Protein AF-A0A848DH09-F1 (afdb_monomer)

Foldseek 3Di:
DDDDDDDDDDDDDDDDDDDDDDDDDDDDDDDDDDDDDDDDDDDDPDDPPPPDDDDPPDDDPDPPDDDDDPFAWFKFFQEFEAWAWPLDLVVLVQQAQWKWKDKDFGLAKFQKKKWKFDQQAFPAWQKWAWKWKAFPDPDQAGDPPRIDTWAAVNHRIDTAGHNAMGITDIGRHTRHGGGMMIMMIHRNGRTSIKGKQQLQLEWIFIFDRHDCNPPHGRPRGPGIGSMDIRTGTMMHTHRTAAAAEEEAEAVLLSAPLEHRPPQLRLLSLLSVVQPDPFAQLHHRRYGHYWYLAALQDACSNGTHGHCVVCCCPRALLGTRYAEYEYAYHLNVQLVVHALVRVLVSLLVSLVLCVLSVHAYEYEQHAAFCADSCNDPSNLVRSVSNNVCCVPPVVVRGLYYFHLRVLFADPVGSNFGDPQQDSPHRHYGHSVSSNSSSVRDDSVSDRGGPSRNDDDDDDDDDPDDDDDDDDDDDDDDDDDDDDDDDDDDDDDDDDDDDDPDPPPVVVVVLVVVLVLLLLLCAVVQDLVVSCVVVVHDSVVSVVSQVVVCVVVVHHQWDDDPVGIHGDPVVVVCNVVVVVVVVVVVVVVLVVCVVVPPDHGHAAEEEEAPQDAPVLVVLLVCLLCVSVVSHHYHYDYDHQAPVVVVQVPVSGFKYKHKFLDDPVVDDDPQKDWFDFLDWFFKWKKAFCPAPCLPPQAAELQCQLVFEEEQADHPDPVRSCSQNNQAAPVGRGHNYDHPDPHRDLLSVLVCRHPVRHIYMDGPDGYPSSDDPRMGIHGYDRGGTIIITMMGGPVSDDPSSHVSRVSSNVSSVVVD

Radius of gyration: 33.93 Å; Cα contacts (8 Å, |Δi|>4): 1586; chains: 1; bounding box: 92×122×85 Å

Structure (mmCIF, N/CA/C/O backbone):
data_AF-A0A848DH09-F1
#
_entry.id   AF-A0A848DH09-F1
#
loop_
_atom_site.group_PDB
_atom_site.id
_atom_site.type_symbol
_atom_site.label_atom_id
_atom_site.label_alt_id
_atom_site.label_comp_id
_atom_site.label_asym_id
_atom_site.label_entity_id
_atom_site.label_seq_id
_atom_site.pdbx_PDB_ins_code
_atom_site.Cartn_x
_atom_site.Cartn_y
_atom_site.Cartn_z
_atom_site.occupancy
_atom_site.B_iso_or_equiv
_atom_site.auth_seq_id
_atom_site.auth_comp_id
_atom_site.auth_asym_id
_atom_site.auth_atom_id
_atom_site.pdbx_PDB_model_num
ATOM 1 N N . MET A 1 1 ? -2.928 66.149 -17.967 1.00 38.91 1 MET A N 1
ATOM 2 C CA . MET A 1 1 ? -2.494 64.750 -17.749 1.00 38.91 1 MET A CA 1
ATOM 3 C C . MET A 1 1 ? -2.708 64.020 -19.064 1.00 38.91 1 MET A C 1
ATOM 5 O O . MET A 1 1 ? -3.820 64.077 -19.572 1.00 38.91 1 MET A O 1
ATOM 9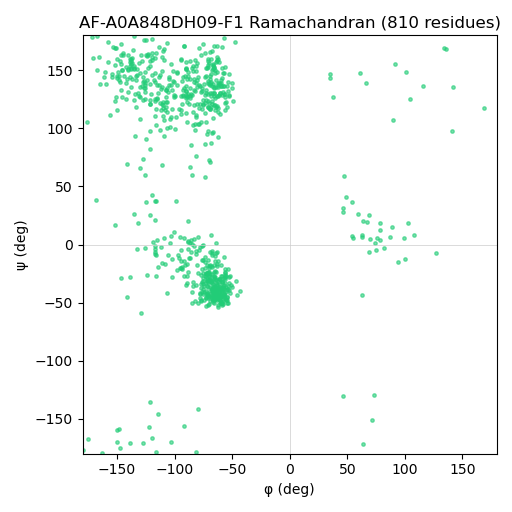 N N . GLY A 1 2 ? -1.644 63.510 -19.686 1.00 32.41 2 GLY A N 1
ATOM 10 C CA . GLY A 1 2 ? -1.677 63.006 -21.067 1.00 32.41 2 GLY A CA 1
ATOM 11 C C . GLY A 1 2 ? -1.630 61.476 -21.160 1.00 32.41 2 GLY A C 1
ATOM 12 O O . GLY A 1 2 ? -1.434 60.811 -20.150 1.00 32.41 2 GLY A O 1
ATOM 13 N N . LEU A 1 3 ? -1.779 60.885 -22.346 1.00 25.72 3 LEU A N 1
ATOM 14 C CA . LEU A 1 3 ? -2.231 61.477 -23.613 1.00 25.72 3 LEU A CA 1
ATOM 15 C C . LEU A 1 3 ? -2.837 60.362 -24.482 1.00 25.72 3 LEU A C 1
ATOM 17 O O . LEU A 1 3 ? -2.333 59.243 -24.477 1.00 25.72 3 LEU A O 1
ATOM 21 N N . ALA A 1 4 ? -3.885 60.659 -25.248 1.00 29.23 4 ALA A N 1
ATOM 22 C CA . ALA A 1 4 ? -4.410 59.738 -26.252 1.00 29.23 4 ALA A CA 1
ATOM 23 C C . ALA A 1 4 ? -3.875 60.100 -27.643 1.00 29.23 4 ALA A C 1
ATOM 25 O O . ALA A 1 4 ? -3.936 61.270 -28.013 1.00 29.23 4 ALA A O 1
ATOM 26 N N . MET A 1 5 ? -3.466 59.110 -28.447 1.00 26.88 5 MET A N 1
ATOM 27 C CA . MET A 1 5 ? -3.535 59.220 -29.910 1.00 26.88 5 MET A CA 1
ATOM 28 C C . MET A 1 5 ? -3.501 57.861 -30.631 1.00 26.88 5 MET A C 1
ATOM 30 O O . MET A 1 5 ? -2.732 56.967 -30.294 1.00 26.88 5 MET A O 1
ATOM 34 N N . ARG A 1 6 ? -4.353 57.739 -31.655 1.00 29.33 6 ARG A N 1
ATOM 35 C CA . ARG A 1 6 ? -4.202 56.834 -32.815 1.00 29.33 6 ARG A CA 1
ATOM 36 C C . ARG A 1 6 ? -3.474 57.609 -33.929 1.00 29.33 6 ARG A C 1
ATOM 38 O O . ARG A 1 6 ? -3.464 58.831 -33.817 1.00 29.33 6 ARG A O 1
ATOM 45 N N . VAL A 1 7 ? -3.051 56.948 -35.028 1.00 26.30 7 VAL A N 1
ATOM 46 C CA . VAL A 1 7 ? -3.327 57.337 -36.452 1.00 26.30 7 VAL A CA 1
ATOM 47 C C . VAL A 1 7 ? -2.479 56.539 -37.484 1.00 26.30 7 VAL A C 1
ATOM 49 O O . VAL A 1 7 ? -1.270 56.691 -37.486 1.00 26.30 7 VAL A O 1
ATOM 52 N N . ILE A 1 8 ? -3.162 55.754 -38.355 1.00 26.34 8 ILE A N 1
ATOM 53 C CA . ILE A 1 8 ? -3.016 55.605 -39.848 1.00 26.34 8 ILE A CA 1
ATOM 54 C C . ILE A 1 8 ? -1.651 55.090 -40.420 1.00 26.34 8 ILE A C 1
ATOM 56 O O . ILE A 1 8 ? -0.614 55.332 -39.829 1.00 26.34 8 ILE A O 1
ATOM 60 N N . ALA A 1 9 ? -1.524 54.340 -41.538 1.00 27.56 9 ALA A N 1
ATOM 61 C CA . ALA A 1 9 ? -2.394 53.999 -42.695 1.00 27.56 9 ALA A CA 1
ATOM 62 C C . ALA A 1 9 ? -2.344 52.478 -43.047 1.00 27.56 9 ALA A C 1
ATOM 64 O O . ALA A 1 9 ? -1.414 51.803 -42.627 1.00 27.56 9 ALA A O 1
ATOM 65 N N . ALA A 1 10 ? -3.386 51.844 -43.620 1.00 26.89 10 ALA A N 1
ATOM 66 C CA . ALA A 1 10 ? -3.762 51.727 -45.056 1.00 26.89 10 ALA A CA 1
ATOM 67 C C . ALA A 1 10 ? -2.767 50.913 -45.922 1.00 26.89 10 ALA A C 1
ATOM 69 O O . ALA A 1 10 ? -1.564 51.088 -45.784 1.00 26.89 10 ALA A O 1
ATOM 70 N N . LEU A 1 11 ? -3.170 50.042 -46.861 1.00 29.02 11 LEU A N 1
ATOM 71 C CA . LEU A 1 11 ? -4.483 49.725 -47.487 1.00 29.02 11 LEU A CA 1
ATOM 72 C C . LEU A 1 11 ? -5.085 48.406 -46.897 1.00 29.02 11 LEU A C 1
ATOM 74 O O . LEU A 1 11 ? -4.596 47.967 -45.864 1.00 29.02 11 LEU A O 1
ATOM 78 N N . GLY A 1 12 ? -6.153 47.723 -47.357 1.00 25.80 12 GLY A N 1
ATOM 79 C CA . GLY A 1 12 ? -7.095 47.828 -48.500 1.00 25.80 12 GLY A CA 1
ATOM 80 C C . GLY A 1 12 ? -6.981 46.607 -49.450 1.00 25.80 12 GLY A C 1
ATOM 81 O O . GLY A 1 12 ? -5.864 46.206 -49.742 1.00 25.80 12 GLY A O 1
ATOM 82 N N . ALA A 1 13 ? -8.040 45.956 -49.969 1.00 28.64 13 ALA A N 1
ATOM 83 C CA . ALA A 1 13 ? -9.496 46.214 -49.932 1.00 28.64 13 ALA A CA 1
ATOM 84 C C . ALA A 1 13 ? -10.342 44.893 -49.995 1.00 28.64 13 ALA A C 1
ATOM 86 O O . ALA A 1 13 ? -9.834 43.833 -49.650 1.00 28.64 13 ALA A O 1
ATOM 87 N N . GLY A 1 14 ? -11.636 44.955 -50.375 1.00 26.03 14 GLY A N 1
ATOM 88 C CA . GLY A 1 14 ? -12.598 43.816 -50.445 1.00 26.03 14 GLY A CA 1
ATOM 89 C C . GLY A 1 14 ? -13.073 43.475 -51.879 1.00 26.03 14 GLY A C 1
ATOM 90 O O . GLY A 1 14 ? -12.283 43.706 -52.794 1.00 26.03 14 GLY A O 1
ATOM 91 N N . PRO A 1 15 ? -14.331 43.016 -52.145 1.00 47.75 15 PRO A N 1
ATOM 92 C CA . PRO A 1 15 ? -15.554 42.944 -51.301 1.00 47.75 15 PRO A CA 1
ATOM 93 C C . PRO A 1 15 ? -16.188 41.502 -51.262 1.00 47.75 15 PRO A C 1
ATOM 95 O O . PRO A 1 15 ? -15.531 40.571 -51.704 1.00 47.75 15 PRO A O 1
ATOM 98 N N . ARG A 1 16 ? -17.390 41.150 -50.738 1.00 30.77 16 ARG A N 1
ATOM 99 C CA . ARG A 1 16 ? -18.757 41.751 -50.737 1.00 30.77 16 ARG A CA 1
ATOM 100 C C . ARG A 1 16 ? -19.694 41.188 -49.624 1.00 30.77 16 ARG A C 1
ATOM 102 O O . ARG A 1 16 ? -19.653 39.992 -49.395 1.00 30.77 16 ARG A O 1
ATOM 109 N N . TRP A 1 17 ? -20.561 42.061 -49.064 1.00 29.00 17 TRP A N 1
ATOM 110 C CA . TRP A 1 17 ? -22.010 41.945 -48.677 1.00 29.00 17 TRP A CA 1
ATOM 111 C C . TRP A 1 17 ? -22.622 40.607 -48.131 1.00 29.00 17 TRP A C 1
ATOM 113 O O . TRP A 1 17 ? -22.271 39.545 -48.613 1.00 29.00 17 TRP A O 1
ATOM 123 N N . VAL A 1 18 ? -23.619 40.542 -47.213 1.00 28.72 18 VAL A N 1
ATOM 124 C CA . VAL A 1 18 ? -24.604 41.527 -46.672 1.00 28.72 18 VAL A CA 1
ATOM 125 C C . VAL A 1 18 ? -25.097 41.185 -45.220 1.00 28.72 18 VAL A C 1
ATOM 127 O O . VAL A 1 18 ? -24.822 40.111 -44.701 1.00 28.72 18 VAL A O 1
ATOM 130 N N . ALA A 1 19 ? -25.825 42.128 -44.594 1.00 30.86 19 ALA A N 1
ATOM 131 C CA . ALA A 1 19 ? -26.581 42.157 -43.306 1.00 30.86 19 ALA A CA 1
ATOM 132 C C . ALA A 1 19 ? -27.547 40.971 -42.961 1.00 30.86 19 ALA A C 1
ATOM 134 O O . ALA A 1 19 ? -27.844 40.176 -43.842 1.00 30.86 19 ALA A O 1
ATOM 135 N N . ALA A 1 20 ? -28.201 40.824 -41.778 1.00 29.78 20 ALA A N 1
ATOM 136 C CA . ALA A 1 20 ? -28.058 41.318 -40.375 1.00 29.78 20 ALA A CA 1
ATOM 137 C C . ALA A 1 20 ? -29.069 40.587 -39.416 1.00 29.78 20 ALA A C 1
ATOM 139 O O . ALA A 1 20 ? -29.860 39.763 -39.866 1.00 29.78 20 ALA A O 1
ATOM 140 N N . ARG A 1 21 ? -29.070 40.879 -38.094 1.00 39.06 21 ARG A N 1
ATOM 141 C CA . ARG A 1 21 ? -30.009 40.327 -37.065 1.00 39.06 21 ARG A CA 1
ATOM 142 C C . ARG A 1 21 ? -31.325 41.126 -36.933 1.00 39.06 21 ARG A C 1
ATOM 144 O O . ARG A 1 21 ? -31.299 42.329 -37.180 1.00 39.06 21 ARG A O 1
ATOM 151 N N . PRO A 1 22 ? -32.418 40.519 -36.406 1.00 39.38 22 PRO A N 1
ATOM 152 C CA . PRO A 1 22 ? -33.028 41.055 -35.165 1.00 39.38 22 PRO A CA 1
ATOM 153 C C . PRO A 1 22 ? -33.686 40.016 -34.197 1.00 39.38 22 PRO A C 1
ATOM 155 O O . PRO A 1 22 ? -33.615 38.805 -34.386 1.00 39.38 22 PRO A O 1
ATOM 158 N N . ARG A 1 23 ? -34.321 40.532 -33.126 1.00 33.44 23 ARG A N 1
ATOM 159 C CA . ARG A 1 23 ? -35.217 39.935 -32.089 1.00 33.44 23 ARG A CA 1
ATOM 160 C C . ARG A 1 23 ? -36.254 41.044 -31.710 1.00 33.44 23 ARG A C 1
ATOM 162 O O . ARG A 1 23 ? -35.926 42.197 -31.990 1.00 33.44 23 ARG A O 1
ATOM 169 N N . PRO A 1 24 ? -37.327 40.843 -30.897 1.00 57.50 24 PRO A N 1
ATOM 170 C CA . PRO A 1 24 ? -38.303 39.732 -30.751 1.00 57.50 24 PRO A CA 1
ATOM 171 C C . PRO A 1 24 ? -39.800 40.202 -30.544 1.00 57.50 24 PRO A C 1
ATOM 173 O O . PRO A 1 24 ? -40.059 41.399 -30.510 1.00 57.50 24 PRO A O 1
ATOM 176 N N . ARG A 1 25 ? -40.725 39.260 -30.216 1.00 30.48 25 ARG A N 1
ATOM 177 C CA . ARG A 1 25 ? -42.039 39.383 -29.476 1.00 30.48 25 ARG A CA 1
ATOM 178 C C . ARG A 1 25 ? -43.396 39.631 -30.207 1.00 30.48 25 ARG A C 1
ATOM 180 O O . ARG A 1 25 ? -43.458 40.286 -31.235 1.00 30.48 25 ARG A O 1
ATOM 187 N N . TRP A 1 26 ? -44.457 39.192 -29.490 1.00 23.45 26 TRP A N 1
ATOM 188 C CA . TRP A 1 26 ? -45.932 39.403 -29.574 1.00 23.45 26 TRP A CA 1
ATOM 189 C C . TRP A 1 26 ? -46.844 38.316 -30.218 1.00 23.45 26 TRP A C 1
ATOM 191 O O . TRP A 1 26 ? -46.393 37.496 -31.008 1.00 23.45 26 TRP A O 1
ATOM 201 N N . VAL A 1 27 ? -48.083 38.243 -29.687 1.00 29.27 27 VAL A N 1
ATOM 202 C CA . VAL A 1 27 ? -49.041 37.105 -29.459 1.00 29.27 27 VAL A CA 1
ATOM 203 C C . VAL A 1 27 ? -50.401 37.747 -29.021 1.00 29.27 27 VAL A C 1
ATOM 205 O O . VAL A 1 27 ? -50.285 38.886 -28.553 1.00 29.27 27 VAL A O 1
ATOM 208 N N . PRO A 1 28 ? -51.651 37.175 -29.057 1.00 49.28 28 PRO A N 1
ATOM 209 C CA . PRO A 1 28 ? -52.207 35.810 -29.312 1.00 49.28 28 PRO A CA 1
ATOM 210 C C . PRO A 1 28 ? -53.218 35.839 -30.520 1.00 49.28 28 PRO A C 1
ATOM 212 O O . PRO A 1 28 ? -52.863 36.550 -31.459 1.00 49.28 28 PRO A O 1
ATOM 215 N N . PRO A 1 29 ? -54.453 35.236 -30.586 1.00 46.88 29 PRO A N 1
ATOM 216 C CA . PRO A 1 29 ? -55.142 34.102 -29.896 1.00 46.88 29 PRO A CA 1
ATOM 217 C C . PRO A 1 29 ? -55.943 33.104 -30.807 1.00 46.88 29 PRO A C 1
ATOM 219 O O . PRO A 1 29 ? -56.099 33.341 -31.998 1.00 46.88 29 PRO A O 1
ATOM 222 N N . GLY A 1 30 ? -56.575 32.061 -30.216 1.00 26.69 30 GLY A N 1
ATOM 223 C CA . GLY A 1 30 ? -57.844 31.470 -30.727 1.00 26.69 30 GLY A CA 1
ATOM 224 C C . GLY A 1 30 ? -58.049 29.931 -30.684 1.00 26.69 30 GLY A C 1
ATOM 225 O O . GLY A 1 30 ? -57.622 29.263 -31.609 1.00 26.69 30 GLY A O 1
ATOM 226 N N . LEU A 1 31 ? -58.754 29.422 -29.648 1.00 30.00 31 LEU A N 1
ATOM 227 C CA . LEU A 1 31 ? -59.809 28.354 -29.598 1.00 30.00 31 LEU A CA 1
ATOM 228 C C . LEU A 1 31 ? -59.767 27.095 -30.539 1.00 30.00 31 LEU A C 1
ATOM 230 O O . LEU A 1 31 ? -59.501 27.222 -31.722 1.00 30.00 31 LEU A O 1
ATOM 234 N N . ALA A 1 32 ? -60.145 25.856 -30.144 1.00 27.98 32 ALA A N 1
ATOM 235 C CA . ALA A 1 32 ? -60.754 25.335 -28.899 1.00 27.98 32 ALA A CA 1
ATOM 236 C C . ALA A 1 32 ? -60.542 23.804 -28.652 1.00 27.98 32 ALA A C 1
ATOM 238 O O . ALA A 1 32 ? -60.395 23.034 -29.592 1.00 27.98 32 ALA A O 1
ATOM 239 N N . THR A 1 33 ? -60.634 23.396 -27.372 1.00 29.59 33 THR A N 1
ATOM 240 C CA . THR A 1 33 ? -61.155 22.119 -26.787 1.00 29.59 33 THR A CA 1
ATOM 241 C C . THR A 1 33 ? -60.939 20.733 -27.443 1.00 29.59 33 THR A C 1
ATOM 243 O O . THR A 1 33 ? -61.464 20.457 -28.516 1.00 29.59 33 THR A O 1
ATOM 246 N N . GLY A 1 34 ? -60.397 19.778 -26.663 1.00 25.73 34 GLY A N 1
ATOM 247 C CA . GLY A 1 34 ? -60.499 18.323 -26.905 1.00 25.73 34 GLY A CA 1
ATOM 248 C C . GLY A 1 34 ? -59.863 17.473 -25.785 1.00 25.73 34 GLY A C 1
ATOM 249 O O . GLY A 1 34 ? -58.644 17.422 -25.673 1.00 25.73 34 GLY A O 1
ATOM 250 N N . THR A 1 35 ? -60.671 16.838 -24.927 1.00 26.58 35 THR A N 1
ATOM 251 C CA . THR A 1 35 ? -60.229 16.238 -23.644 1.00 26.58 35 THR A CA 1
ATOM 252 C C . THR A 1 35 ? -59.792 14.769 -23.739 1.00 26.58 35 THR A C 1
ATOM 254 O O . THR A 1 35 ? -60.544 13.948 -24.257 1.00 26.58 35 THR A O 1
ATOM 257 N N . VAL A 1 36 ? -58.680 14.403 -23.083 1.00 25.95 36 VAL A N 1
ATOM 258 C CA . VAL A 1 36 ? -58.414 13.037 -22.572 1.00 25.95 36 VAL A CA 1
ATOM 259 C C . VAL A 1 36 ? -57.789 13.139 -21.173 1.00 25.95 36 VAL A C 1
ATOM 261 O O . VAL A 1 36 ? -56.905 13.964 -20.954 1.00 25.95 36 VAL A O 1
ATOM 264 N N . LEU A 1 37 ? -58.251 12.321 -20.219 1.00 24.05 37 LEU A N 1
ATOM 265 C CA . LEU A 1 37 ? -57.665 12.213 -18.875 1.00 24.05 37 LEU A CA 1
ATOM 266 C C . LEU A 1 37 ? -56.541 11.168 -18.854 1.00 24.05 37 LEU A C 1
ATOM 268 O O . LEU A 1 37 ? -56.665 10.121 -19.486 1.00 24.05 37 LEU A O 1
ATOM 272 N N . LEU A 1 38 ? -55.534 11.377 -18.003 1.00 26.30 38 LEU A N 1
ATOM 273 C CA . LEU A 1 38 ? -54.753 10.282 -17.422 1.00 26.30 38 LEU A CA 1
ATOM 274 C C . LEU A 1 38 ? -54.562 10.522 -15.921 1.00 26.30 38 LEU A C 1
ATOM 276 O O . LEU A 1 38 ? -54.125 11.589 -15.493 1.00 26.30 38 LEU A O 1
ATOM 280 N N . THR A 1 39 ? -54.968 9.540 -15.121 1.00 25.11 39 THR A N 1
ATOM 281 C CA . THR A 1 39 ? -55.128 9.661 -13.669 1.00 25.11 39 THR A CA 1
ATOM 282 C C . THR A 1 39 ? -53.833 9.330 -12.933 1.00 25.11 39 THR A C 1
ATOM 284 O O . THR A 1 39 ? -53.274 8.251 -13.121 1.00 25.11 39 THR A O 1
ATOM 287 N N . VAL A 1 40 ? -53.395 10.200 -12.020 1.00 25.67 40 VAL A N 1
ATOM 288 C CA . VAL A 1 40 ? -52.367 9.840 -11.030 1.00 25.67 40 VAL A CA 1
ATOM 289 C C . VAL A 1 40 ? -53.031 8.997 -9.941 1.00 25.67 40 VAL A C 1
ATOM 291 O O . VAL A 1 40 ? -53.784 9.518 -9.121 1.00 25.67 40 VAL A O 1
ATOM 294 N N . ALA A 1 41 ? -52.772 7.690 -9.950 1.00 25.42 41 ALA A N 1
ATOM 295 C CA . ALA A 1 41 ? -53.268 6.752 -8.948 1.00 25.42 41 ALA A CA 1
ATOM 296 C C . ALA A 1 41 ? -52.147 6.371 -7.969 1.00 25.42 41 ALA A C 1
ATOM 298 O O . ALA A 1 41 ? -51.294 5.537 -8.272 1.00 25.42 41 ALA A O 1
ATOM 299 N N . SER A 1 42 ? -52.154 6.981 -6.784 1.00 24.59 42 SER A N 1
ATOM 300 C CA . SER A 1 42 ? -51.265 6.603 -5.682 1.00 24.59 42 SER A CA 1
ATOM 301 C C . SER A 1 42 ? -51.624 5.208 -5.164 1.00 24.59 42 SER A C 1
ATOM 303 O O . SER A 1 42 ? -52.749 4.993 -4.715 1.00 24.59 42 SER A O 1
ATOM 305 N N . VAL A 1 43 ? -50.669 4.277 -5.159 1.00 25.47 43 VAL A N 1
ATOM 306 C CA . VAL A 1 43 ? -50.825 2.965 -4.511 1.00 25.47 43 VAL A CA 1
ATOM 307 C C . VAL A 1 43 ? -49.960 2.928 -3.258 1.00 25.47 43 VAL A C 1
ATOM 309 O O . VAL A 1 43 ? -48.735 3.005 -3.337 1.00 25.47 43 VAL A O 1
ATOM 312 N N . LEU A 1 44 ? -50.601 2.804 -2.094 1.00 22.89 44 LEU A N 1
ATOM 313 C CA . LEU A 1 44 ? -49.899 2.534 -0.844 1.00 22.89 44 LEU A CA 1
ATOM 314 C C . LEU A 1 44 ? -49.339 1.107 -0.880 1.00 22.89 44 LEU A C 1
ATOM 316 O O . LEU A 1 44 ? -50.090 0.155 -1.089 1.00 22.89 44 LEU A O 1
ATOM 320 N N . VAL A 1 45 ? -48.056 0.946 -0.560 1.00 25.58 45 VAL A N 1
ATOM 321 C CA . VAL A 1 45 ? -47.567 -0.320 -0.003 1.00 25.58 45 VAL A CA 1
ATOM 322 C C . VAL A 1 45 ? -47.844 -0.270 1.496 1.00 25.58 45 VAL A C 1
ATOM 324 O O . VAL A 1 45 ? -47.306 0.581 2.203 1.00 25.58 45 VAL A O 1
ATOM 327 N N . ALA A 1 46 ? -48.735 -1.135 1.975 1.00 24.12 46 ALA A N 1
ATOM 328 C CA . ALA A 1 46 ? -49.116 -1.160 3.381 1.00 24.12 46 ALA A CA 1
ATOM 329 C C . ALA A 1 46 ? -47.941 -1.618 4.260 1.00 24.12 46 ALA A C 1
ATOM 331 O O . ALA A 1 46 ? -47.342 -2.666 4.014 1.00 24.12 46 ALA A O 1
ATOM 332 N N . VAL A 1 47 ? -47.650 -0.862 5.322 1.00 26.66 47 VAL A N 1
ATOM 333 C CA . VAL A 1 47 ? -46.704 -1.284 6.361 1.00 26.66 47 VAL A CA 1
ATOM 334 C C . VAL A 1 47 ? -47.360 -2.404 7.167 1.00 26.66 47 VAL A C 1
ATOM 336 O O . VAL A 1 47 ? -48.171 -2.159 8.059 1.00 26.66 47 VAL A O 1
ATOM 339 N N . GLY A 1 48 ? -47.023 -3.649 6.832 1.00 25.61 48 GLY A N 1
ATOM 340 C CA . GLY A 1 48 ? -47.409 -4.819 7.611 1.00 25.61 48 GLY A CA 1
ATOM 341 C C . GLY A 1 48 ? -46.692 -4.813 8.958 1.00 25.61 48 GLY A C 1
ATOM 342 O O . GLY A 1 48 ? -45.548 -5.253 9.050 1.00 25.61 48 GLY A O 1
ATOM 343 N N . ALA A 1 49 ? -47.357 -4.309 9.997 1.00 25.44 49 ALA A N 1
ATOM 344 C CA . ALA A 1 49 ? -46.839 -4.298 11.359 1.00 25.44 49 ALA A CA 1
ATOM 345 C C . ALA A 1 49 ? -46.770 -5.728 11.928 1.00 25.44 49 ALA A C 1
ATOM 347 O O . ALA A 1 49 ? -47.700 -6.210 12.573 1.00 25.44 49 ALA A O 1
ATOM 348 N N . VAL A 1 50 ? -45.655 -6.419 11.681 1.00 26.86 50 VAL A N 1
ATOM 349 C CA . VAL A 1 50 ? -45.327 -7.665 12.379 1.00 26.86 50 VAL A CA 1
ATOM 350 C C . VAL A 1 50 ? -44.920 -7.306 13.804 1.00 26.86 50 VAL A C 1
ATOM 352 O O . VAL A 1 50 ? -43.821 -6.804 14.037 1.00 26.86 50 VAL A O 1
ATOM 355 N N . SER A 1 51 ? -45.812 -7.573 14.757 1.00 26.73 51 SER A N 1
ATOM 356 C CA . SER A 1 51 ? -45.578 -7.416 16.197 1.00 26.73 51 SER A CA 1
ATOM 357 C C . SER A 1 51 ? -44.571 -8.450 16.713 1.00 26.73 51 SER A C 1
ATOM 359 O O . SER A 1 51 ? -44.931 -9.401 17.406 1.00 26.73 51 SER A O 1
ATOM 361 N N . GLY A 1 52 ? -43.301 -8.290 16.341 1.00 25.55 52 GLY A N 1
ATOM 362 C CA . GLY A 1 52 ? -42.206 -9.107 16.847 1.00 25.55 52 GLY A CA 1
ATOM 363 C C . GLY A 1 52 ? -41.991 -8.852 18.336 1.00 25.55 52 GLY A C 1
ATOM 364 O O . GLY A 1 52 ? -41.500 -7.792 18.719 1.00 25.55 52 GLY A O 1
ATOM 365 N N . SER A 1 53 ? -42.342 -9.831 19.172 1.00 26.47 53 SER A N 1
ATOM 366 C CA . SER A 1 53 ? -41.960 -9.853 20.588 1.00 26.47 53 SER A CA 1
ATOM 367 C C . SER A 1 53 ? -40.441 -9.682 20.736 1.00 26.47 53 SER A C 1
ATOM 369 O O . SER A 1 53 ? -39.700 -10.178 19.881 1.00 26.47 53 SER A O 1
ATOM 371 N N . PRO A 1 54 ? -39.947 -9.028 21.805 1.00 24.20 54 PRO A N 1
ATOM 372 C CA . PRO A 1 54 ? -38.518 -8.792 21.976 1.00 24.20 54 PRO A CA 1
ATOM 373 C C . PRO A 1 54 ? -37.764 -10.123 22.040 1.00 24.20 54 PRO A C 1
ATOM 375 O O . PRO A 1 54 ? -37.911 -10.892 22.992 1.00 24.20 54 PRO A O 1
ATOM 378 N N . ALA A 1 55 ? -36.949 -10.389 21.018 1.00 25.98 55 ALA A N 1
ATOM 379 C CA . ALA A 1 55 ? -36.039 -11.521 21.021 1.00 25.98 55 ALA A CA 1
ATOM 380 C C . ALA A 1 55 ? -35.050 -11.338 22.179 1.00 25.98 55 ALA A C 1
ATOM 382 O O . ALA A 1 55 ? -34.294 -10.366 22.214 1.00 25.98 55 ALA A O 1
ATOM 383 N N . GLN A 1 56 ? -35.078 -12.260 23.143 1.00 25.42 56 GLN A N 1
ATOM 384 C CA . GLN A 1 56 ? -34.110 -12.275 24.235 1.00 25.42 56 GLN A CA 1
ATOM 385 C C . GLN A 1 56 ? -32.688 -12.359 23.667 1.00 25.42 56 GLN A C 1
ATOM 387 O O . GLN A 1 56 ? -32.467 -12.981 22.625 1.00 25.42 56 GLN A O 1
ATOM 392 N N . ALA A 1 57 ? -31.727 -11.749 24.364 1.00 28.39 57 ALA A N 1
ATOM 393 C CA . ALA A 1 57 ? -30.322 -11.718 23.972 1.00 28.39 57 ALA A CA 1
ATOM 394 C C . ALA A 1 57 ? -29.662 -13.104 24.113 1.00 28.39 57 ALA A C 1
ATOM 396 O O . ALA A 1 57 ? -28.868 -13.354 25.019 1.00 28.39 57 ALA A O 1
ATOM 397 N N . GLY A 1 58 ? -30.009 -14.020 23.208 1.00 24.48 58 GLY A N 1
ATOM 398 C CA . GLY A 1 58 ? -29.346 -15.306 23.063 1.00 24.48 58 GLY A CA 1
ATOM 399 C C . GLY A 1 58 ? -27.894 -15.085 22.660 1.00 24.48 58 GLY A C 1
ATOM 400 O O . GLY A 1 58 ? -27.617 -14.507 21.608 1.00 24.48 58 GLY A O 1
ATOM 401 N N . GLN A 1 59 ? -26.970 -15.548 23.501 1.00 27.22 59 GLN A N 1
ATOM 402 C CA . GLN A 1 59 ? -25.545 -15.562 23.190 1.00 27.22 59 GLN A CA 1
ATOM 403 C C . GLN A 1 59 ? -25.341 -16.310 21.866 1.00 27.22 59 GLN A C 1
ATOM 405 O O . GLN A 1 59 ? -25.671 -17.493 21.758 1.00 27.22 59 GLN A O 1
ATOM 410 N N . ARG A 1 60 ? -24.812 -15.625 20.844 1.00 25.58 60 ARG A N 1
ATOM 411 C CA . ARG A 1 60 ? -24.367 -16.309 19.625 1.00 25.58 60 ARG A CA 1
ATOM 412 C C . ARG A 1 60 ? -23.265 -17.305 20.011 1.00 25.58 60 ARG A C 1
ATOM 414 O O . ARG A 1 60 ? -22.400 -16.933 20.807 1.00 25.58 60 ARG A O 1
ATOM 421 N N . PRO A 1 61 ? -23.259 -18.533 19.459 1.00 25.44 61 PRO A N 1
ATOM 422 C CA . PRO A 1 61 ? -22.136 -19.442 19.637 1.00 25.44 61 PRO A CA 1
ATOM 423 C C . PRO A 1 61 ? -20.835 -18.749 19.231 1.00 25.44 61 PRO A C 1
ATOM 425 O O . PRO A 1 61 ? -20.812 -18.022 18.233 1.00 25.44 61 PRO A O 1
ATOM 428 N N . ALA A 1 62 ? -19.762 -18.978 19.989 1.00 27.80 62 ALA A N 1
ATOM 429 C CA . ALA A 1 62 ? -18.435 -18.537 19.581 1.00 27.80 62 ALA A CA 1
ATOM 430 C C . ALA A 1 62 ? -18.132 -19.089 18.180 1.00 27.80 62 ALA A C 1
ATOM 432 O O . ALA A 1 62 ? -18.433 -20.253 17.896 1.00 27.80 62 ALA A O 1
ATOM 433 N N . ALA A 1 63 ? -17.564 -18.255 17.305 1.00 29.11 63 ALA A N 1
ATOM 434 C CA . ALA A 1 63 ? -17.186 -18.686 15.967 1.00 29.11 63 ALA A CA 1
ATOM 435 C C . ALA A 1 63 ? -16.250 -19.897 16.083 1.00 29.11 63 ALA A C 1
ATOM 437 O O . ALA A 1 63 ? -15.222 -19.828 16.761 1.00 29.11 63 ALA A O 1
ATOM 438 N N . GLN A 1 64 ? -16.627 -21.016 15.460 1.00 26.53 64 GLN A N 1
ATOM 439 C CA . GLN A 1 64 ? -15.775 -22.199 15.441 1.00 26.53 64 GLN A CA 1
ATOM 440 C C . GLN A 1 64 ? -14.486 -21.829 14.709 1.00 26.53 64 GLN A C 1
ATOM 442 O O . GLN A 1 64 ? -14.517 -21.519 13.518 1.00 26.53 64 GLN A O 1
ATOM 447 N N . ARG A 1 65 ? -13.363 -21.829 15.440 1.00 32.62 65 ARG A N 1
ATOM 448 C CA . ARG A 1 65 ? -12.031 -21.687 14.846 1.00 32.62 65 ARG A CA 1
ATOM 449 C C . ARG A 1 65 ? -11.897 -22.756 13.757 1.00 32.62 65 ARG A C 1
ATOM 451 O O . ARG A 1 65 ? -12.229 -23.918 14.000 1.00 32.62 65 ARG A O 1
ATOM 458 N N . GLY A 1 66 ? -11.435 -22.354 12.573 1.00 30.06 66 GLY A N 1
ATOM 459 C CA . GLY A 1 66 ? -11.077 -23.296 11.514 1.00 30.06 66 GLY A CA 1
ATOM 460 C C . GLY A 1 66 ? -9.977 -24.264 11.975 1.00 30.06 66 GLY A C 1
ATOM 461 O O . GLY A 1 66 ? -9.396 -24.064 13.048 1.00 30.06 66 GLY A O 1
ATOM 462 N N . PRO A 1 67 ? -9.674 -25.316 11.191 1.00 36.50 67 PRO A N 1
ATOM 463 C CA . PRO A 1 67 ? -8.539 -26.184 11.488 1.00 36.50 67 PRO A CA 1
ATOM 464 C C . PRO A 1 67 ? -7.278 -25.330 11.661 1.00 36.50 67 PRO A C 1
ATOM 466 O O . PRO A 1 67 ? -7.001 -24.467 10.830 1.00 36.50 67 PRO A O 1
ATOM 469 N N . LEU A 1 68 ? -6.559 -25.540 12.768 1.00 45.28 68 LEU A N 1
ATOM 470 C CA . LEU A 1 68 ? -5.397 -24.727 13.123 1.00 45.28 68 LEU A CA 1
ATOM 471 C C . LEU A 1 68 ? -4.370 -24.754 11.988 1.00 45.28 68 LEU A C 1
ATOM 473 O O . LEU A 1 68 ? -3.882 -25.822 11.613 1.00 45.28 68 LEU A O 1
ATOM 477 N N . GLN A 1 69 ? -4.036 -23.570 11.476 1.00 53.31 69 GLN A N 1
ATOM 478 C CA . GLN A 1 69 ? -2.916 -23.379 10.564 1.00 53.31 69 GLN A CA 1
ATOM 479 C C . GLN A 1 69 ? -1.649 -23.911 11.263 1.00 53.31 69 GLN A C 1
ATOM 481 O O . GLN A 1 69 ? -1.429 -23.592 12.437 1.00 53.31 69 GLN A O 1
ATOM 486 N N . PRO A 1 70 ? -0.847 -24.779 10.619 1.00 60.88 70 PRO A N 1
ATOM 487 C CA . PRO A 1 70 ? 0.324 -25.353 11.266 1.00 60.88 70 PRO A CA 1
ATOM 488 C C . PRO A 1 70 ? 1.311 -24.240 11.629 1.00 60.88 70 PRO A C 1
ATOM 490 O O . PRO A 1 70 ? 1.564 -23.350 10.821 1.00 60.88 70 PRO A O 1
ATOM 493 N N . CYS A 1 71 ? 1.899 -24.310 12.826 1.00 80.06 71 CYS A N 1
ATOM 494 C CA . CYS A 1 71 ? 2.874 -23.334 13.325 1.00 80.06 71 CYS A CA 1
ATOM 495 C C . CYS A 1 71 ? 4.254 -23.478 12.648 1.00 80.06 71 CYS A C 1
ATOM 497 O O . CYS A 1 71 ? 5.260 -23.735 13.309 1.00 80.06 71 CYS A O 1
ATOM 499 N N . ALA A 1 72 ? 4.271 -23.358 11.322 1.00 79.69 72 ALA A N 1
ATOM 500 C CA . ALA A 1 72 ? 5.439 -23.324 10.452 1.00 79.69 72 ALA A CA 1
ATOM 501 C C . ALA A 1 72 ? 5.901 -21.868 10.216 1.00 79.69 72 ALA A C 1
ATOM 503 O O . ALA A 1 72 ? 5.194 -20.939 10.609 1.00 79.69 72 ALA A O 1
ATOM 504 N N . PRO A 1 73 ? 7.067 -21.639 9.587 1.00 85.31 73 PRO A N 1
ATOM 505 C CA . PRO A 1 73 ? 7.465 -20.298 9.180 1.00 85.31 73 PRO A CA 1
ATOM 506 C C . PRO A 1 73 ? 6.477 -19.686 8.179 1.00 85.31 73 PRO A C 1
ATOM 508 O O . PRO A 1 73 ? 6.016 -20.381 7.275 1.00 85.31 73 PRO A O 1
ATOM 511 N N . ASP A 1 74 ? 6.175 -18.399 8.337 1.00 87.94 74 ASP A N 1
ATOM 512 C CA . ASP A 1 74 ? 5.218 -17.663 7.499 1.00 87.94 74 ASP A CA 1
ATOM 513 C C . ASP A 1 74 ? 5.654 -16.195 7.334 1.00 87.94 74 ASP A C 1
ATOM 515 O O . ASP A 1 74 ? 6.504 -15.699 8.080 1.00 87.94 74 ASP A O 1
ATOM 519 N N . TRP A 1 75 ? 5.099 -15.495 6.347 1.00 92.69 75 TRP A N 1
ATOM 520 C CA . TRP A 1 75 ? 5.415 -14.097 6.061 1.00 92.69 75 TRP A CA 1
ATOM 521 C C . TRP A 1 75 ? 4.454 -13.144 6.770 1.00 92.69 75 TRP A C 1
ATOM 523 O O . TRP A 1 75 ? 3.240 -13.220 6.599 1.00 92.69 75 TRP A O 1
ATOM 533 N N . VAL A 1 76 ? 5.015 -12.172 7.487 1.00 94.94 76 VAL A N 1
ATOM 534 C CA . VAL A 1 76 ? 4.272 -11.055 8.085 1.00 94.94 76 VAL A CA 1
ATOM 535 C C . VAL A 1 76 ? 4.904 -9.734 7.657 1.00 94.94 76 VAL A C 1
ATOM 537 O O . VAL A 1 76 ? 6.130 -9.618 7.591 1.00 94.94 76 VAL A O 1
ATOM 540 N N . THR A 1 77 ? 4.094 -8.717 7.362 1.00 97.69 77 THR A N 1
ATOM 541 C CA . THR A 1 77 ? 4.612 -7.365 7.135 1.00 97.69 77 THR A CA 1
ATOM 542 C C . THR A 1 77 ? 5.130 -6.832 8.476 1.00 97.69 77 THR A C 1
ATOM 544 O O . THR A 1 77 ? 4.381 -6.737 9.448 1.00 97.69 77 THR A O 1
ATOM 547 N N . ALA A 1 78 ? 6.429 -6.538 8.565 1.00 96.06 78 ALA A N 1
ATOM 548 C CA . ALA A 1 78 ? 7.083 -6.077 9.794 1.00 96.06 78 ALA A CA 1
ATOM 549 C C . ALA A 1 78 ? 7.233 -4.557 9.849 1.00 96.06 78 ALA A C 1
ATOM 551 O O . ALA A 1 78 ? 7.391 -4.000 10.928 1.00 96.06 78 ALA A O 1
ATOM 552 N N . TRP A 1 79 ? 7.195 -3.885 8.703 1.00 97.69 79 TRP A N 1
ATOM 553 C CA . TRP A 1 79 ? 7.118 -2.433 8.604 1.00 97.69 79 TRP A CA 1
ATOM 554 C C . TRP A 1 79 ? 6.334 -2.067 7.342 1.00 97.69 79 TRP A C 1
ATOM 556 O O . TRP A 1 79 ? 6.453 -2.749 6.323 1.00 97.69 79 TRP A O 1
ATOM 566 N N . GLN A 1 80 ? 5.552 -0.991 7.392 1.00 97.12 80 GLN A N 1
ATOM 567 C CA . GLN A 1 80 ? 4.940 -0.396 6.206 1.00 97.12 80 GLN A CA 1
ATOM 568 C C . GLN A 1 80 ? 4.735 1.104 6.383 1.00 97.12 80 GLN A C 1
ATOM 570 O O . GLN A 1 80 ? 4.828 1.628 7.494 1.00 97.12 80 GLN A O 1
ATOM 575 N N . THR A 1 81 ? 4.400 1.766 5.282 1.00 95.69 81 THR A N 1
ATOM 576 C CA . THR A 1 81 ? 3.911 3.139 5.275 1.00 95.69 81 THR A CA 1
ATOM 577 C C . THR A 1 81 ? 2.882 3.327 4.162 1.00 95.69 81 THR A C 1
ATOM 579 O O . THR A 1 81 ? 2.953 2.659 3.131 1.00 95.69 81 THR A O 1
ATOM 582 N N . SER A 1 82 ? 1.923 4.234 4.352 1.00 95.75 82 SER A N 1
ATOM 583 C CA . SER A 1 82 ? 0.924 4.566 3.333 1.00 95.75 82 SER A CA 1
ATOM 584 C C . SER A 1 82 ? 1.499 5.557 2.313 1.00 95.75 82 SER A C 1
ATOM 586 O O . SER A 1 82 ? 1.736 6.719 2.673 1.00 95.75 82 SER A O 1
ATOM 588 N N . PRO A 1 83 ? 1.731 5.150 1.048 1.00 92.75 83 PRO A N 1
ATOM 589 C CA . PRO A 1 83 ? 2.252 6.048 0.030 1.00 92.75 83 PRO A CA 1
ATOM 590 C C . PRO A 1 83 ? 1.183 7.051 -0.415 1.00 92.75 83 PRO A C 1
ATOM 592 O O . PRO A 1 83 ? -0.012 6.767 -0.422 1.00 92.75 83 PRO A O 1
ATOM 595 N N . GLN A 1 84 ? 1.639 8.218 -0.852 1.00 89.38 84 GLN A N 1
ATOM 596 C CA . GLN A 1 84 ? 0.852 9.276 -1.475 1.00 89.38 84 GLN A CA 1
ATOM 597 C C . GLN A 1 84 ? 1.519 9.707 -2.785 1.00 89.38 84 GLN A C 1
ATOM 599 O O . GLN A 1 84 ? 2.706 9.463 -3.021 1.00 89.38 84 GLN A O 1
ATOM 604 N N . ALA A 1 85 ? 0.766 10.397 -3.636 1.00 83.81 85 ALA A N 1
ATOM 605 C CA . ALA A 1 85 ? 1.335 11.097 -4.776 1.00 83.81 85 ALA A CA 1
ATOM 606 C C . ALA A 1 85 ? 2.234 12.255 -4.306 1.00 83.81 85 ALA A C 1
ATOM 608 O O . ALA A 1 85 ? 1.822 13.048 -3.460 1.00 83.81 85 ALA A O 1
ATOM 609 N N . ALA A 1 86 ? 3.428 12.409 -4.888 1.00 76.00 86 ALA A N 1
ATOM 610 C CA . ALA A 1 86 ? 4.231 13.610 -4.662 1.00 76.00 86 ALA A CA 1
ATOM 611 C C . ALA A 1 86 ? 3.459 14.877 -5.075 1.00 76.00 86 ALA A C 1
ATOM 613 O O . ALA A 1 86 ? 2.897 14.950 -6.174 1.00 76.00 86 ALA A O 1
ATOM 614 N N . ALA A 1 87 ? 3.446 15.867 -4.176 1.00 63.81 87 ALA A N 1
ATOM 615 C CA . ALA A 1 87 ? 2.729 17.131 -4.348 1.00 63.81 87 ALA A CA 1
ATOM 616 C C . ALA A 1 87 ? 3.360 18.047 -5.416 1.00 63.81 87 ALA A C 1
ATOM 618 O O . ALA A 1 87 ? 2.692 18.940 -5.936 1.00 63.81 87 ALA A O 1
ATOM 619 N N . ASP A 1 88 ? 4.628 17.812 -5.770 1.00 64.50 88 ASP A N 1
ATOM 620 C CA . ASP A 1 88 ? 5.339 18.515 -6.832 1.00 64.50 88 ASP A CA 1
ATOM 621 C C . ASP A 1 88 ? 6.181 17.568 -7.706 1.00 64.50 88 ASP A C 1
ATOM 623 O O . ASP A 1 88 ? 6.550 16.460 -7.311 1.00 64.50 88 ASP A O 1
ATOM 627 N N . ALA A 1 89 ? 6.516 18.043 -8.907 1.00 67.00 89 ALA A N 1
ATOM 628 C CA . ALA A 1 89 ? 7.429 17.370 -9.831 1.00 67.00 89 ALA A CA 1
ATOM 629 C C . ALA A 1 89 ? 8.921 17.619 -9.510 1.00 67.00 89 ALA A C 1
ATOM 631 O O . ALA A 1 89 ? 9.798 17.033 -10.143 1.00 67.00 89 ALA A O 1
ATOM 632 N N . SER A 1 90 ? 9.246 18.474 -8.531 1.00 72.25 90 SER A N 1
ATOM 633 C CA . SER A 1 90 ? 10.638 18.721 -8.119 1.00 72.25 90 SER A CA 1
ATOM 634 C C . SER A 1 90 ? 11.226 17.522 -7.370 1.00 72.25 90 SER A C 1
ATOM 636 O O . SER A 1 90 ? 12.416 17.231 -7.500 1.00 72.25 90 SER A O 1
ATOM 638 N N . THR A 1 91 ? 10.369 16.766 -6.678 1.00 80.88 91 THR A N 1
ATOM 639 C CA . THR A 1 91 ? 10.707 15.508 -6.005 1.00 80.88 91 THR A CA 1
ATOM 640 C C . THR A 1 91 ? 11.291 14.493 -6.998 1.00 80.88 91 THR A C 1
ATOM 642 O O . THR A 1 91 ? 12.332 13.904 -6.720 1.00 80.88 91 THR A O 1
ATOM 645 N N . ALA A 1 92 ? 10.711 14.355 -8.197 1.00 80.94 92 ALA A N 1
ATOM 646 C CA . ALA A 1 92 ? 11.244 13.489 -9.255 1.00 80.94 92 ALA A CA 1
ATOM 647 C C . ALA A 1 92 ? 12.658 13.913 -9.703 1.00 80.94 92 ALA A C 1
ATOM 649 O O . ALA A 1 92 ? 13.575 13.095 -9.739 1.00 80.94 92 ALA A O 1
ATOM 650 N N . SER A 1 93 ? 12.870 15.210 -9.942 1.00 80.38 93 SER A N 1
ATOM 651 C CA . SER A 1 93 ? 14.186 15.782 -10.282 1.00 80.38 93 SER A CA 1
ATOM 652 C C . SER A 1 93 ? 15.209 15.693 -9.137 1.00 80.38 93 SER A C 1
ATOM 654 O O . SER A 1 93 ? 16.422 15.707 -9.368 1.00 80.38 93 SER A O 1
ATOM 656 N N . THR A 1 94 ? 14.733 15.593 -7.894 1.00 85.38 94 THR A N 1
ATOM 657 C CA . THR A 1 94 ? 15.566 15.392 -6.700 1.00 85.38 94 THR A CA 1
ATOM 658 C C . THR A 1 94 ? 16.047 13.948 -6.577 1.00 85.38 94 THR A C 1
ATOM 660 O O . THR A 1 94 ? 17.175 13.742 -6.139 1.00 85.38 94 THR A O 1
ATOM 663 N N . VAL A 1 95 ? 15.269 12.954 -7.017 1.00 91.94 95 VAL A N 1
ATOM 664 C CA . VAL A 1 95 ? 15.658 11.530 -6.931 1.00 91.94 95 VAL A CA 1
ATOM 665 C C . VAL A 1 95 ? 16.316 10.971 -8.199 1.00 91.94 95 VAL A C 1
ATOM 667 O O . VAL A 1 95 ? 17.013 9.965 -8.127 1.00 91.94 95 VAL A O 1
ATOM 670 N N . ALA A 1 96 ? 16.127 11.621 -9.348 1.00 89.81 96 ALA A N 1
ATOM 671 C CA . ALA A 1 96 ? 16.665 11.191 -10.637 1.00 89.81 96 ALA A CA 1
ATOM 672 C C . ALA A 1 96 ? 18.200 11.036 -10.643 1.00 89.81 96 ALA A C 1
ATOM 674 O O . ALA A 1 96 ? 18.930 11.964 -10.286 1.00 89.81 96 ALA A O 1
ATOM 675 N N . GLY A 1 97 ? 18.680 9.881 -11.113 1.00 91.38 97 GLY A N 1
ATOM 676 C CA . GLY A 1 97 ? 20.103 9.560 -11.251 1.00 91.38 97 GLY A CA 1
ATOM 677 C C . GLY A 1 97 ? 20.837 9.385 -9.919 1.00 91.38 97 GLY A C 1
ATOM 678 O O . GLY A 1 97 ? 22.042 9.634 -9.863 1.00 91.38 97 GLY A O 1
ATOM 679 N N . ARG A 1 98 ? 20.129 9.026 -8.839 1.00 97.94 98 ARG A N 1
ATOM 680 C CA . ARG A 1 98 ? 20.652 8.946 -7.462 1.00 97.94 98 ARG A CA 1
ATOM 681 C C . ARG A 1 98 ? 20.138 7.708 -6.736 1.00 97.94 98 ARG A C 1
ATOM 683 O O . ARG A 1 98 ? 19.093 7.155 -7.077 1.00 97.94 98 ARG A O 1
ATOM 690 N N . THR A 1 99 ? 20.848 7.308 -5.689 1.00 98.62 99 THR A N 1
ATOM 691 C CA . THR A 1 99 ? 20.405 6.292 -4.736 1.00 98.62 99 THR A CA 1
ATOM 692 C C . THR A 1 99 ? 19.642 6.927 -3.579 1.00 98.62 99 THR A C 1
ATOM 694 O O . THR A 1 99 ? 20.081 7.887 -2.943 1.00 98.62 99 THR A O 1
ATOM 697 N N . LEU A 1 100 ? 18.490 6.342 -3.281 1.00 98.44 100 LEU A N 1
ATOM 698 C CA . LEU A 1 100 ? 17.690 6.580 -2.089 1.00 98.44 100 LEU A CA 1
ATOM 699 C C . LEU A 1 100 ? 18.110 5.577 -1.016 1.00 98.44 100 LEU A C 1
ATOM 701 O O . LEU A 1 100 ? 18.226 4.397 -1.322 1.00 98.44 100 LEU A O 1
ATOM 705 N N . ARG A 1 101 ? 18.310 6.011 0.231 1.00 98.56 101 ARG A N 1
ATOM 706 C CA . ARG A 1 101 ? 18.567 5.138 1.388 1.00 98.56 101 ARG A CA 1
ATOM 707 C C . ARG A 1 101 ? 17.499 5.376 2.446 1.00 98.56 101 ARG A C 1
ATOM 709 O O . ARG A 1 101 ? 17.562 6.350 3.195 1.00 98.56 101 ARG A O 1
ATOM 716 N N . MET A 1 102 ? 16.497 4.504 2.452 1.00 98.50 102 MET A N 1
ATOM 717 C CA . MET A 1 102 ? 15.349 4.553 3.353 1.00 98.50 102 MET A CA 1
ATOM 718 C C . MET A 1 102 ? 15.678 3.806 4.644 1.00 98.50 102 MET A C 1
ATOM 720 O O . MET A 1 102 ? 15.996 2.618 4.604 1.00 98.50 102 MET A O 1
ATOM 724 N N . ILE A 1 103 ? 15.610 4.501 5.779 1.00 98.06 103 ILE A N 1
ATOM 725 C CA . ILE A 1 103 ? 15.780 3.901 7.107 1.00 98.06 103 ILE A CA 1
ATOM 726 C C . ILE A 1 103 ? 14.402 3.508 7.637 1.00 98.06 103 ILE A C 1
ATOM 728 O O . ILE A 1 103 ? 13.489 4.336 7.636 1.00 98.06 103 ILE A O 1
ATOM 732 N N . VAL A 1 104 ? 14.238 2.256 8.070 1.00 97.50 104 VAL A N 1
ATOM 733 C CA . VAL A 1 104 ? 12.969 1.724 8.594 1.00 97.50 104 VAL A CA 1
ATOM 734 C C . VAL A 1 104 ? 13.196 0.804 9.795 1.00 97.50 104 VAL A C 1
ATOM 736 O O . VAL A 1 104 ? 14.229 0.139 9.892 1.00 97.50 104 VAL A O 1
ATOM 739 N N . HIS A 1 105 ? 12.215 0.748 10.699 1.00 95.44 105 HIS A N 1
ATOM 740 C CA . HIS A 1 105 ? 12.243 -0.067 11.917 1.00 95.44 105 HIS A CA 1
ATOM 741 C C . HIS A 1 105 ? 11.254 -1.244 11.807 1.00 95.44 105 HIS A C 1
ATOM 743 O O . HIS A 1 105 ? 10.041 -1.020 11.884 1.00 95.44 105 HIS A O 1
ATOM 749 N N . PRO A 1 106 ? 11.731 -2.495 11.633 1.00 94.31 106 PRO A N 1
ATOM 750 C CA . PRO A 1 106 ? 10.895 -3.690 11.709 1.00 94.31 106 PRO A CA 1
ATOM 751 C C . PRO A 1 106 ? 10.296 -3.839 13.110 1.00 94.31 106 PRO A C 1
ATOM 753 O O . PRO A 1 106 ? 10.981 -3.640 14.109 1.00 94.31 106 PRO A O 1
ATOM 756 N N . GLN A 1 107 ? 9.029 -4.226 13.195 1.00 92.12 107 GLN A N 1
ATOM 757 C CA . GLN A 1 107 ? 8.289 -4.367 14.455 1.00 92.12 107 GLN A CA 1
ATOM 758 C C . GLN A 1 107 ? 8.322 -5.804 15.005 1.00 92.12 107 GLN A C 1
ATOM 760 O O . GLN A 1 107 ? 8.023 -6.038 16.172 1.00 92.12 107 GLN A O 1
ATOM 765 N N . VAL A 1 108 ? 8.730 -6.774 14.179 1.00 90.62 108 VAL A N 1
ATOM 766 C CA . VAL A 1 108 ? 8.885 -8.196 14.527 1.00 90.62 108 VAL A CA 1
ATOM 767 C C . VAL A 1 108 ? 10.168 -8.764 13.913 1.00 90.62 108 VAL A C 1
ATOM 769 O O . VAL A 1 108 ? 10.629 -8.292 12.875 1.00 90.62 108 VAL A O 1
ATOM 772 N N . THR A 1 109 ? 10.754 -9.771 14.566 1.00 90.81 109 THR A N 1
ATOM 773 C CA . THR A 1 109 ? 12.030 -10.386 14.157 1.00 90.81 109 THR A CA 1
ATOM 774 C C . THR A 1 109 ? 11.817 -11.557 13.196 1.00 90.81 109 THR A C 1
ATOM 776 O O . THR A 1 109 ? 11.080 -12.486 13.528 1.00 90.81 109 THR A O 1
ATOM 779 N N . GLY A 1 110 ? 12.512 -11.562 12.055 1.00 91.31 110 GLY A N 1
ATOM 780 C CA . GLY A 1 110 ? 12.472 -12.640 11.056 1.00 91.31 110 GLY A CA 1
ATOM 781 C C . GLY A 1 110 ? 13.852 -13.023 10.511 1.00 91.31 110 GLY A C 1
ATOM 782 O O . GLY A 1 110 ? 14.838 -12.327 10.749 1.00 91.31 110 GLY A O 1
ATOM 783 N N . SER A 1 111 ? 13.938 -14.157 9.808 1.00 90.12 111 SER A N 1
ATOM 784 C CA . SER A 1 111 ? 15.201 -14.705 9.269 1.00 90.12 111 SER A CA 1
ATOM 785 C C . SER A 1 111 ? 15.513 -14.293 7.828 1.00 90.12 111 SER A C 1
ATOM 787 O O . SER A 1 111 ? 16.663 -14.377 7.396 1.00 90.12 111 SER A O 1
ATOM 789 N N . GLU A 1 112 ? 14.487 -13.879 7.092 1.00 96.38 112 GLU A N 1
ATOM 790 C CA . GLU A 1 112 ? 14.552 -13.374 5.722 1.00 96.38 112 GLU A CA 1
ATOM 791 C C . GLU A 1 112 ? 13.636 -12.156 5.608 1.00 96.38 112 GLU A C 1
ATOM 793 O O . GLU A 1 112 ? 12.696 -12.024 6.399 1.00 96.38 112 GLU A O 1
ATOM 798 N N . ILE A 1 113 ? 13.874 -11.295 4.618 1.00 97.94 113 ILE A N 1
ATOM 799 C CA . ILE A 1 113 ? 13.018 -10.138 4.321 1.00 97.94 113 ILE A CA 1
ATOM 800 C C . ILE A 1 113 ? 12.515 -10.157 2.873 1.00 97.94 113 ILE A C 1
ATOM 802 O O . ILE A 1 113 ? 13.110 -10.809 2.018 1.00 97.94 113 ILE A O 1
ATOM 806 N N . ARG A 1 114 ? 11.464 -9.385 2.585 1.00 97.81 114 ARG A N 1
ATOM 807 C CA . ARG A 1 114 ? 11.117 -8.903 1.236 1.00 97.81 114 ARG A CA 1
ATOM 808 C C . ARG A 1 114 ? 10.803 -7.416 1.309 1.00 97.81 114 ARG A C 1
ATOM 810 O O . ARG A 1 114 ? 10.143 -6.993 2.254 1.00 97.81 114 ARG A O 1
ATOM 817 N N . VAL A 1 115 ? 11.212 -6.634 0.316 1.00 97.69 115 VAL A N 1
ATOM 818 C CA . VAL A 1 115 ? 10.898 -5.196 0.238 1.00 97.69 115 VAL A CA 1
ATOM 819 C C . VAL A 1 115 ? 9.822 -4.930 -0.812 1.00 97.69 115 VAL A C 1
ATOM 821 O O . VAL A 1 115 ? 9.790 -5.580 -1.858 1.00 97.69 115 VAL A O 1
ATOM 824 N N . ARG A 1 116 ? 8.927 -3.982 -0.528 1.00 97.31 116 ARG A N 1
ATOM 825 C CA . ARG A 1 116 ? 7.806 -3.589 -1.390 1.00 97.31 116 ARG A CA 1
ATOM 826 C C . ARG A 1 116 ? 8.061 -2.194 -1.954 1.00 97.31 116 ARG A C 1
ATOM 828 O O . ARG A 1 116 ? 8.187 -1.235 -1.191 1.00 97.31 116 ARG A O 1
ATOM 835 N N . LEU A 1 117 ? 8.166 -2.099 -3.277 1.00 96.38 117 LEU A N 1
ATOM 836 C CA . LEU A 1 117 ? 8.388 -0.855 -4.013 1.00 96.38 117 LEU A CA 1
ATOM 837 C C . LEU A 1 117 ? 7.084 -0.407 -4.680 1.00 96.38 117 LEU A C 1
ATOM 839 O O . LEU A 1 117 ? 6.361 -1.221 -5.254 1.00 96.38 117 LEU A O 1
ATOM 843 N N . SER A 1 118 ? 6.794 0.888 -4.615 1.00 94.38 118 SER A N 1
ATOM 844 C CA . SER A 1 118 ? 5.508 1.471 -4.987 1.00 94.38 118 SER A CA 1
ATOM 845 C C . SER A 1 118 ? 5.641 2.430 -6.166 1.00 94.38 118 SER A C 1
ATOM 847 O O . SER A 1 118 ? 6.386 3.408 -6.106 1.00 94.38 118 SER A O 1
ATOM 849 N N . ASN A 1 119 ? 4.860 2.182 -7.217 1.00 90.50 119 ASN A N 1
ATOM 850 C CA . ASN A 1 119 ? 4.620 3.106 -8.326 1.00 90.50 119 ASN A CA 1
ATOM 851 C C . ASN A 1 119 ? 3.115 3.425 -8.466 1.00 90.50 119 ASN A C 1
ATOM 853 O O . ASN A 1 119 ? 2.618 3.789 -9.530 1.00 90.50 119 ASN A O 1
ATOM 857 N N . ARG A 1 120 ? 2.369 3.307 -7.357 1.00 85.38 120 ARG A N 1
ATOM 858 C CA . ARG A 1 120 ? 0.904 3.442 -7.278 1.00 85.38 120 ARG A CA 1
ATOM 859 C C . ARG A 1 120 ? 0.334 4.748 -7.859 1.00 85.38 120 ARG A C 1
ATOM 861 O O . ARG A 1 120 ? -0.838 4.791 -8.216 1.00 85.38 120 ARG A O 1
ATOM 868 N N . TYR A 1 121 ? 1.148 5.798 -7.975 1.00 85.75 121 TYR A N 1
ATOM 869 C CA . TYR A 1 121 ? 0.734 7.116 -8.474 1.00 85.75 121 TYR A CA 1
ATOM 870 C C . TYR A 1 121 ? 1.437 7.564 -9.769 1.00 85.75 121 TYR A C 1
ATOM 872 O O . TYR A 1 121 ? 1.138 8.663 -10.246 1.00 85.75 121 TYR A O 1
ATOM 880 N N . GLY A 1 122 ? 2.360 6.762 -10.314 1.00 81.94 122 GLY A N 1
ATOM 881 C CA . GLY A 1 122 ? 3.032 7.025 -11.591 1.00 81.94 122 GLY A CA 1
ATOM 882 C C . GLY A 1 122 ? 2.250 6.458 -12.777 1.00 81.94 122 GLY A C 1
ATOM 883 O O . GLY A 1 122 ? 1.614 5.406 -12.674 1.00 81.94 122 GLY A O 1
ATOM 884 N N . ALA A 1 123 ? 2.288 7.169 -13.903 1.00 75.88 123 ALA A N 1
ATOM 885 C CA . ALA A 1 123 ? 1.659 6.784 -15.166 1.00 75.88 123 ALA A CA 1
ATOM 886 C C . ALA A 1 123 ? 2.640 6.109 -16.146 1.00 75.88 123 ALA A C 1
ATOM 888 O O . ALA A 1 123 ? 2.205 5.551 -17.154 1.00 75.88 123 ALA A O 1
ATOM 889 N N . VAL A 1 124 ? 3.947 6.117 -15.852 1.00 75.94 124 VAL A N 1
ATOM 890 C CA . VAL A 1 124 ? 4.975 5.354 -16.587 1.00 75.94 124 VAL A CA 1
ATOM 891 C C . VAL A 1 124 ? 5.646 4.324 -15.664 1.00 75.94 124 VAL A C 1
ATOM 893 O O . VAL A 1 124 ? 5.550 4.457 -14.442 1.00 75.94 124 VAL A O 1
ATOM 896 N N . PRO A 1 125 ? 6.311 3.279 -16.194 1.00 78.19 125 PRO A N 1
ATOM 897 C CA . PRO A 1 125 ? 7.045 2.332 -15.360 1.00 78.19 125 PRO A CA 1
ATOM 898 C C . PRO A 1 125 ? 8.181 3.018 -14.585 1.00 78.19 125 PRO A C 1
ATOM 900 O O . PRO A 1 125 ? 9.022 3.704 -15.167 1.00 78.19 125 PRO A O 1
ATOM 903 N N . LEU A 1 126 ? 8.226 2.807 -13.270 1.00 84.12 126 LEU A N 1
ATOM 904 C CA . LEU A 1 126 ? 9.302 3.275 -12.401 1.00 84.12 126 LEU A CA 1
ATOM 905 C C . LEU A 1 126 ? 10.489 2.319 -12.539 1.00 84.12 126 LEU A C 1
ATOM 907 O O . LEU A 1 126 ? 10.471 1.218 -11.990 1.00 84.12 126 LEU A O 1
ATOM 911 N N . LEU A 1 127 ? 11.514 2.743 -13.276 1.00 82.44 127 LEU A N 1
ATOM 912 C CA . LEU A 1 127 ? 12.768 2.004 -13.389 1.00 82.44 127 LEU A CA 1
ATOM 913 C C . LEU A 1 127 ? 13.604 2.175 -12.113 1.00 82.44 127 LEU A C 1
ATOM 915 O O . LEU A 1 127 ? 13.992 3.289 -11.757 1.00 82.44 127 LEU A O 1
ATOM 919 N N . VAL A 1 128 ? 13.912 1.054 -11.468 1.00 89.50 128 VAL A N 1
ATOM 920 C CA . VAL A 1 128 ? 14.774 0.943 -10.290 1.00 89.50 128 VAL A CA 1
ATOM 921 C C . VAL A 1 128 ? 16.004 0.125 -10.683 1.00 89.50 128 VAL A C 1
ATOM 923 O O . VAL A 1 128 ? 15.878 -0.968 -11.232 1.00 89.50 128 VAL A O 1
ATOM 926 N N . GLY A 1 129 ? 17.189 0.687 -10.446 1.00 84.00 129 GLY A N 1
ATOM 927 C CA . GLY A 1 129 ? 18.486 0.035 -10.617 1.00 84.00 129 GLY A CA 1
ATOM 928 C C . GLY A 1 129 ? 18.820 -0.876 -9.436 1.00 84.00 129 GLY A C 1
ATOM 929 O O . GLY A 1 129 ? 17.925 -1.514 -8.885 1.00 84.00 129 GLY A O 1
ATOM 930 N N . ALA A 1 130 ? 20.090 -0.910 -9.019 1.00 92.31 130 ALA A N 1
ATOM 931 C CA . ALA A 1 130 ? 20.509 -1.756 -7.908 1.00 92.31 130 ALA A CA 1
ATOM 932 C C . ALA A 1 130 ? 19.735 -1.433 -6.619 1.00 92.31 130 ALA A C 1
ATOM 934 O O . ALA A 1 130 ? 19.549 -0.268 -6.246 1.00 92.31 130 ALA A O 1
ATOM 935 N N . VAL A 1 131 ? 19.311 -2.487 -5.918 1.00 98.12 131 VAL A N 1
ATOM 936 C CA . VAL A 1 131 ? 18.652 -2.406 -4.612 1.00 98.12 131 VAL A CA 1
ATOM 937 C C . VAL A 1 131 ? 19.429 -3.252 -3.603 1.00 98.12 131 VAL A C 1
ATOM 939 O O . VAL A 1 131 ? 19.926 -4.332 -3.927 1.00 98.12 131 VAL A O 1
ATOM 942 N N . SER A 1 132 ? 19.548 -2.769 -2.368 1.00 98.38 132 SER A N 1
ATOM 943 C CA . SER A 1 132 ? 20.191 -3.478 -1.262 1.00 98.38 132 SER A CA 1
ATOM 944 C C . SER A 1 132 ? 19.422 -3.315 0.048 1.00 98.38 132 SER A C 1
ATOM 946 O O . SER A 1 132 ? 18.654 -2.367 0.226 1.00 98.38 132 SER A O 1
ATOM 948 N N . ALA A 1 133 ? 19.670 -4.221 0.989 1.00 98.56 133 ALA A N 1
ATOM 949 C CA . ALA A 1 133 ? 19.290 -4.078 2.388 1.00 98.56 133 ALA A CA 1
ATOM 950 C C . ALA A 1 133 ? 20.511 -4.294 3.291 1.00 98.56 133 ALA A C 1
ATOM 952 O O . ALA A 1 133 ? 21.326 -5.182 3.044 1.00 98.56 133 ALA A O 1
ATOM 953 N N . ALA A 1 134 ? 20.641 -3.489 4.342 1.00 98.38 134 ALA A N 1
ATOM 954 C CA . ALA A 1 134 ? 21.714 -3.579 5.330 1.00 98.38 134 ALA A CA 1
ATOM 955 C C . ALA A 1 134 ? 21.189 -3.215 6.728 1.00 98.38 134 ALA A C 1
ATOM 957 O O . ALA A 1 134 ? 20.145 -2.573 6.853 1.00 98.38 134 ALA A O 1
ATOM 958 N N . HIS A 1 135 ? 21.914 -3.560 7.794 1.00 98.25 135 HIS A N 1
ATOM 959 C CA . HIS A 1 135 ? 21.642 -2.958 9.104 1.00 98.25 135 HIS A CA 1
ATOM 960 C C . HIS A 1 135 ? 22.139 -1.508 9.097 1.00 98.25 135 HIS A C 1
ATOM 962 O O . HIS A 1 135 ? 23.260 -1.243 8.656 1.00 98.25 135 HIS A O 1
ATOM 968 N N . ALA A 1 136 ? 21.327 -0.565 9.574 1.00 97.19 136 ALA A N 1
ATOM 969 C CA . ALA A 1 136 ? 21.736 0.834 9.631 1.00 97.19 136 ALA A CA 1
ATOM 970 C C . ALA A 1 136 ? 22.806 1.062 10.714 1.00 97.19 136 ALA A C 1
ATOM 972 O O . ALA A 1 136 ? 22.877 0.339 11.710 1.00 97.19 136 ALA A O 1
ATOM 973 N N . SER A 1 137 ? 23.633 2.084 10.512 1.00 95.69 137 SER A N 1
ATOM 974 C CA . SER A 1 137 ? 24.653 2.548 11.455 1.00 95.69 137 SER A CA 1
ATOM 975 C C . SER A 1 137 ? 24.405 4.029 11.788 1.00 95.69 137 SER A C 1
ATOM 977 O O . SER A 1 137 ? 23.282 4.522 11.690 1.00 95.69 137 SER A O 1
ATOM 979 N N . VAL A 1 138 ? 25.432 4.760 12.223 1.00 91.69 138 VAL A N 1
ATOM 980 C CA . VAL A 1 138 ? 25.319 6.191 12.533 1.00 91.69 138 VAL A CA 1
ATOM 981 C C . VAL A 1 138 ? 25.125 7.005 11.247 1.00 91.69 138 VAL A C 1
ATOM 983 O O . VAL A 1 138 ? 25.974 7.000 10.355 1.00 91.69 138 VAL A O 1
ATOM 986 N N . GLY A 1 139 ? 24.026 7.759 11.172 1.00 93.44 139 GLY A N 1
ATOM 987 C CA . GLY A 1 139 ? 23.719 8.613 10.024 1.00 93.44 139 GLY A CA 1
ATOM 988 C C . GLY A 1 139 ? 23.288 7.802 8.799 1.00 93.44 139 GLY A C 1
ATOM 989 O O . GLY A 1 139 ? 22.397 6.963 8.893 1.00 93.44 139 GLY A O 1
ATOM 990 N N . ALA A 1 140 ? 23.904 8.070 7.646 1.00 96.56 140 ALA A N 1
ATOM 991 C CA . ALA A 1 140 ? 23.637 7.347 6.399 1.00 96.56 140 ALA A CA 1
ATOM 992 C C . ALA A 1 140 ? 24.508 6.090 6.204 1.00 96.56 140 ALA A C 1
ATOM 994 O O . ALA A 1 140 ? 24.349 5.380 5.205 1.00 96.56 140 ALA A O 1
ATOM 995 N N . ALA A 1 141 ? 25.450 5.831 7.116 1.00 97.62 141 ALA A N 1
ATOM 996 C CA . ALA A 1 141 ? 26.301 4.650 7.071 1.00 97.62 141 ALA A CA 1
ATOM 997 C C . ALA A 1 141 ? 25.507 3.378 7.410 1.00 97.62 141 ALA A C 1
ATOM 999 O O . ALA A 1 141 ? 24.478 3.420 8.089 1.00 97.62 141 ALA A O 1
ATOM 1000 N N . VAL A 1 142 ? 26.021 2.230 6.982 1.00 98.38 142 VAL A N 1
ATOM 1001 C CA . VAL A 1 142 ? 25.471 0.903 7.300 1.00 98.38 142 VAL A CA 1
ATOM 1002 C C . VAL A 1 142 ? 26.533 0.028 7.963 1.00 98.38 142 VAL A C 1
ATOM 1004 O O . VAL A 1 142 ? 27.720 0.351 7.947 1.00 98.38 142 VAL A O 1
ATOM 1007 N N . VAL A 1 143 ? 26.117 -1.056 8.616 1.00 97.12 143 VAL A N 1
ATOM 1008 C CA . VAL A 1 143 ? 27.048 -1.979 9.278 1.00 97.12 143 VAL A CA 1
ATOM 1009 C C . VAL A 1 143 ? 27.753 -2.829 8.218 1.00 97.12 143 VAL A C 1
ATOM 1011 O O . VAL A 1 143 ? 27.099 -3.501 7.415 1.00 97.12 143 VAL A O 1
ATOM 1014 N N . ASP A 1 144 ? 29.085 -2.812 8.222 1.00 95.19 144 ASP A N 1
ATOM 1015 C CA . ASP A 1 144 ? 29.903 -3.563 7.266 1.00 95.19 144 ASP A CA 1
ATOM 1016 C C . ASP A 1 144 ? 29.610 -5.078 7.304 1.00 95.19 144 ASP A C 1
ATOM 1018 O O . ASP A 1 144 ? 29.205 -5.637 8.326 1.00 95.19 144 ASP A O 1
ATOM 1022 N N . GLY A 1 145 ? 29.735 -5.742 6.155 1.00 93.69 145 GLY A N 1
ATOM 1023 C CA . GLY A 1 145 ? 29.377 -7.151 5.962 1.00 93.69 145 GLY A CA 1
ATOM 1024 C C . GLY A 1 145 ? 27.873 -7.474 6.030 1.00 93.69 145 GLY A C 1
ATOM 1025 O O . GLY A 1 145 ? 27.486 -8.611 5.734 1.00 93.69 145 GLY A O 1
ATOM 1026 N N . THR A 1 146 ? 27.001 -6.516 6.377 1.00 96.50 146 THR A N 1
ATOM 1027 C CA . THR A 1 146 ? 25.540 -6.743 6.475 1.00 96.50 146 THR A CA 1
ATOM 1028 C C . THR A 1 146 ? 24.768 -6.438 5.193 1.00 96.50 146 THR A C 1
ATOM 1030 O O . THR A 1 146 ? 23.632 -6.884 5.069 1.00 96.50 146 THR A O 1
ATOM 1033 N N . VAL A 1 147 ? 25.386 -5.749 4.226 1.00 97.81 147 VAL A N 1
ATOM 1034 C CA . VAL A 1 147 ? 24.787 -5.447 2.916 1.00 97.81 147 VAL A CA 1
ATOM 1035 C C . VAL A 1 147 ? 24.407 -6.740 2.188 1.00 97.81 147 VAL A C 1
ATOM 1037 O O . VAL A 1 147 ? 25.225 -7.651 2.036 1.00 97.81 147 VAL A O 1
ATOM 1040 N N . ARG A 1 148 ? 23.162 -6.829 1.725 1.00 97.50 148 ARG A N 1
ATOM 1041 C CA . ARG A 1 148 ? 22.645 -7.890 0.855 1.00 97.50 148 ARG A CA 1
ATOM 1042 C C . ARG A 1 148 ? 22.019 -7.257 -0.387 1.00 97.50 148 ARG A C 1
ATOM 1044 O O . ARG A 1 148 ? 21.264 -6.298 -0.225 1.00 97.50 148 ARG A O 1
ATOM 1051 N N . PRO A 1 149 ? 22.294 -7.763 -1.601 1.00 94.75 149 PRO A N 1
ATOM 1052 C CA . PRO A 1 149 ? 21.549 -7.350 -2.782 1.00 94.75 149 PRO A CA 1
ATOM 1053 C C . PRO A 1 149 ? 20.088 -7.797 -2.661 1.00 94.75 149 PRO A C 1
ATOM 1055 O O . PRO A 1 149 ? 19.781 -8.810 -2.030 1.00 94.75 149 PRO A O 1
ATOM 1058 N N . VAL A 1 150 ? 19.202 -7.031 -3.281 1.00 93.44 150 VAL A N 1
ATOM 1059 C CA . VAL A 1 150 ? 17.769 -7.302 -3.396 1.00 93.44 150 VAL A CA 1
ATOM 1060 C C . VAL A 1 150 ? 17.462 -7.535 -4.869 1.00 93.44 150 VAL A C 1
ATOM 1062 O O . VAL A 1 150 ? 17.853 -6.726 -5.710 1.00 93.44 150 VAL A O 1
ATOM 1065 N N . SER A 1 151 ? 16.752 -8.619 -5.175 1.00 74.81 151 SER A N 1
ATOM 1066 C CA . SER A 1 151 ? 16.329 -8.962 -6.533 1.00 74.81 151 SER A CA 1
ATOM 1067 C C . SER A 1 151 ? 14.808 -9.042 -6.665 1.00 74.81 151 SER A C 1
ATOM 1069 O O . SER A 1 151 ? 14.079 -9.172 -5.676 1.00 74.81 151 SER A O 1
ATOM 1071 N N . PHE A 1 152 ? 14.333 -8.956 -7.906 1.00 80.44 152 PHE A N 1
ATOM 1072 C CA . PHE A 1 152 ? 12.927 -9.101 -8.272 1.00 80.44 152 PHE A CA 1
ATOM 1073 C C . PHE A 1 152 ? 12.827 -10.101 -9.429 1.00 80.44 152 PHE A C 1
ATOM 1075 O O . PHE A 1 152 ? 13.254 -9.797 -10.541 1.00 80.44 152 PHE A O 1
ATOM 1082 N N . GLY A 1 153 ? 12.319 -11.310 -9.172 1.00 65.94 153 GLY A N 1
ATOM 1083 C CA . GLY A 1 153 ? 12.324 -12.394 -10.162 1.00 65.94 153 GLY A CA 1
ATOM 1084 C C . GLY A 1 153 ? 13.730 -12.915 -10.495 1.00 65.94 153 GLY A C 1
ATOM 1085 O O . GLY A 1 153 ? 13.916 -13.522 -11.541 1.00 65.94 153 GLY A O 1
ATOM 1086 N N . GLY A 1 154 ? 14.718 -12.663 -9.630 1.00 64.00 154 GLY A N 1
ATOM 1087 C CA . GLY A 1 154 ? 16.141 -12.930 -9.852 1.00 64.00 154 GLY A CA 1
ATOM 1088 C C . GLY A 1 154 ? 16.945 -11.742 -10.399 1.00 64.00 154 GLY A C 1
ATOM 1089 O O . GLY A 1 154 ? 18.172 -11.753 -10.294 1.00 64.00 154 GLY A O 1
ATOM 1090 N N . LEU A 1 155 ? 16.296 -10.691 -10.918 1.00 61.81 155 LEU A N 1
ATOM 1091 C CA . LEU A 1 155 ? 16.990 -9.549 -11.525 1.00 61.81 155 LEU A CA 1
ATOM 1092 C C . LEU A 1 155 ? 17.400 -8.464 -10.507 1.00 61.81 155 LEU A C 1
ATOM 1094 O O . LEU A 1 155 ? 16.619 -8.150 -9.607 1.00 61.81 155 LEU A O 1
ATOM 1098 N N . PRO A 1 156 ? 18.582 -7.828 -10.673 1.00 72.50 156 PRO A N 1
ATOM 1099 C CA . PRO A 1 156 ? 19.065 -6.724 -9.832 1.00 72.50 156 PRO A CA 1
ATOM 1100 C C . PRO A 1 156 ? 18.570 -5.333 -10.282 1.00 72.50 156 PRO A C 1
ATOM 1102 O O . PRO A 1 156 ? 19.014 -4.324 -9.743 1.00 72.50 156 PRO A O 1
ATOM 1105 N N . VAL A 1 157 ? 17.715 -5.275 -11.307 1.00 74.50 157 VAL A N 1
ATOM 1106 C CA . VAL A 1 157 ? 17.132 -4.069 -11.918 1.00 74.50 157 VAL A CA 1
ATOM 1107 C C . VAL A 1 157 ? 15.686 -4.411 -12.268 1.00 74.50 157 VAL A C 1
ATOM 1109 O O . VAL A 1 157 ? 15.430 -5.514 -12.752 1.00 74.50 157 VAL A O 1
ATOM 1112 N N . VAL A 1 158 ? 14.736 -3.502 -12.040 1.00 80.12 158 VAL A N 1
ATOM 1113 C CA . VAL A 1 158 ? 13.312 -3.779 -12.277 1.00 80.12 158 VAL A CA 1
ATOM 1114 C C . VAL A 1 158 ? 12.522 -2.538 -12.691 1.00 80.12 158 VAL A C 1
ATOM 1116 O O . VAL A 1 158 ? 12.808 -1.427 -12.253 1.00 80.12 158 VAL A O 1
ATOM 1119 N N . ALA A 1 159 ? 11.492 -2.728 -13.517 1.00 77.44 159 ALA A N 1
ATOM 1120 C CA . ALA A 1 159 ? 10.500 -1.706 -13.832 1.00 77.44 159 ALA A CA 1
ATOM 1121 C C . ALA A 1 159 ? 9.204 -1.987 -13.051 1.00 77.44 159 ALA A C 1
ATOM 1123 O O . ALA A 1 159 ? 8.500 -2.954 -13.339 1.00 77.44 159 ALA A O 1
ATOM 1124 N N . VAL A 1 160 ? 8.877 -1.155 -12.057 1.00 78.94 160 VAL A N 1
ATOM 1125 C CA . VAL A 1 160 ? 7.609 -1.266 -11.316 1.00 78.94 160 VAL A CA 1
ATOM 1126 C C . VAL A 1 160 ? 6.488 -0.665 -12.184 1.00 78.94 160 VAL A C 1
ATOM 1128 O O . VAL A 1 160 ? 6.584 0.514 -12.542 1.00 78.94 160 VAL A O 1
ATOM 1131 N N . PRO A 1 161 ? 5.431 -1.418 -12.551 1.00 77.19 161 PRO A N 1
ATOM 1132 C CA . PRO A 1 161 ? 4.421 -0.950 -13.507 1.00 77.19 161 PRO A CA 1
ATOM 1133 C C . PRO A 1 161 ? 3.670 0.312 -13.045 1.00 77.19 161 PRO A C 1
ATOM 1135 O O . PRO A 1 161 ? 3.574 0.546 -11.837 1.00 77.19 161 PRO A O 1
ATOM 1138 N N . PRO A 1 162 ? 3.085 1.103 -13.966 1.00 76.69 162 PRO A N 1
ATOM 1139 C CA . PRO A 1 162 ? 2.180 2.199 -13.616 1.00 76.69 162 PRO A CA 1
ATOM 1140 C C . PRO A 1 162 ? 1.082 1.739 -12.653 1.00 76.69 162 PRO A C 1
ATOM 1142 O O . PRO A 1 162 ? 0.524 0.649 -12.817 1.00 76.69 162 PRO A O 1
ATOM 1145 N N . GLY A 1 163 ? 0.756 2.553 -11.651 1.00 76.44 163 GLY A N 1
ATOM 1146 C CA . GLY A 1 163 ? -0.321 2.267 -10.697 1.00 76.44 163 GLY A CA 1
ATOM 1147 C C . GLY A 1 163 ? -0.140 1.009 -9.830 1.00 76.44 163 GLY A C 1
ATOM 1148 O O . GLY A 1 163 ? -1.082 0.624 -9.142 1.00 76.44 163 GLY A O 1
ATOM 1149 N N . ALA A 1 164 ? 1.025 0.354 -9.855 1.00 76.38 164 ALA A N 1
ATOM 1150 C CA . ALA A 1 164 ? 1.256 -0.934 -9.200 1.00 76.38 164 ALA A CA 1
ATOM 1151 C C . ALA A 1 164 ? 2.251 -0.848 -8.030 1.00 76.38 164 ALA A C 1
ATOM 1153 O O . ALA A 1 164 ? 2.952 0.147 -7.835 1.00 76.38 164 ALA A O 1
ATOM 1154 N N . GLU A 1 165 ? 2.340 -1.940 -7.274 1.00 85.12 165 GLU A N 1
ATOM 1155 C CA . GLU A 1 165 ? 3.409 -2.192 -6.308 1.00 85.12 165 GLU A CA 1
ATOM 1156 C C . GLU A 1 165 ? 4.052 -3.548 -6.608 1.00 85.12 165 GLU A C 1
ATOM 1158 O O . GLU A 1 165 ? 3.383 -4.464 -7.088 1.00 85.12 165 GLU A O 1
ATOM 1163 N N . LEU A 1 166 ? 5.346 -3.682 -6.322 1.00 83.31 166 LEU A N 1
ATOM 1164 C CA . LEU A 1 166 ? 6.107 -4.904 -6.559 1.00 83.31 166 LEU A CA 1
ATOM 1165 C C . LEU A 1 166 ? 6.844 -5.338 -5.294 1.00 83.31 166 LEU A C 1
ATOM 1167 O O . LEU A 1 166 ? 7.442 -4.520 -4.597 1.00 83.31 166 LEU A O 1
ATOM 1171 N N . LEU A 1 167 ? 6.801 -6.636 -5.008 1.00 88.00 167 LEU A N 1
ATOM 1172 C CA . LEU A 1 167 ? 7.427 -7.259 -3.846 1.00 88.00 167 LEU A CA 1
ATOM 1173 C C . LEU A 1 167 ? 8.648 -8.067 -4.292 1.00 88.00 167 LEU A C 1
ATOM 1175 O O . LEU A 1 167 ? 8.548 -8.841 -5.244 1.00 88.00 167 LEU A O 1
ATOM 1179 N N . SER A 1 168 ? 9.775 -7.899 -3.603 1.00 89.12 168 SER A N 1
ATOM 1180 C CA . SER A 1 168 ? 11.033 -8.566 -3.948 1.00 89.12 168 SER A CA 1
ATOM 1181 C C . SER A 1 168 ? 10.993 -10.087 -3.773 1.00 89.12 168 SER A C 1
ATOM 1183 O O . SER A 1 168 ? 10.087 -10.671 -3.158 1.00 89.12 168 SER A O 1
ATOM 1185 N N . ASP A 1 169 ? 12.051 -10.724 -4.264 1.00 84.38 169 ASP A N 1
ATOM 1186 C CA . ASP A 1 169 ? 12.422 -12.072 -3.851 1.00 84.38 169 ASP A CA 1
ATOM 1187 C C . ASP A 1 169 ? 12.790 -12.087 -2.350 1.00 84.38 169 ASP A C 1
ATOM 1189 O O . ASP A 1 169 ? 13.123 -11.033 -1.790 1.00 84.38 169 ASP A O 1
ATOM 1193 N N . PRO A 1 170 ? 12.734 -13.248 -1.669 1.00 88.06 170 PRO A N 1
ATOM 1194 C CA . PRO A 1 170 ? 13.239 -13.391 -0.305 1.00 88.06 170 PRO A CA 1
ATOM 1195 C C . PRO A 1 170 ? 14.752 -13.152 -0.219 1.00 88.06 170 PRO A C 1
ATOM 1197 O O . PRO A 1 170 ? 15.531 -13.785 -0.932 1.00 88.06 170 PRO A O 1
ATOM 1200 N N . ILE A 1 171 ? 15.176 -12.270 0.688 1.00 91.56 171 ILE A N 1
ATOM 1201 C CA . ILE A 1 171 ? 16.588 -11.984 0.967 1.00 91.56 171 ILE A CA 1
ATOM 1202 C C . ILE A 1 171 ? 16.976 -12.585 2.328 1.00 91.56 171 ILE A C 1
ATOM 1204 O O . ILE A 1 171 ? 16.390 -12.186 3.339 1.00 91.56 171 ILE A O 1
ATOM 1208 N N . PRO A 1 172 ? 17.992 -13.471 2.401 1.00 89.75 172 PRO A N 1
ATOM 1209 C CA . PRO A 1 172 ? 18.570 -13.955 3.658 1.00 89.75 172 PRO A CA 1
ATOM 1210 C C . PRO A 1 172 ? 19.202 -12.828 4.493 1.00 89.75 172 PRO A C 1
ATOM 1212 O O . PRO A 1 172 ? 20.375 -12.467 4.337 1.00 89.75 172 PRO A O 1
ATOM 1215 N N . PHE A 1 173 ? 18.394 -12.262 5.387 1.00 91.50 173 PHE A N 1
ATOM 1216 C CA . PHE A 1 173 ? 18.698 -11.092 6.201 1.00 91.50 173 PHE A CA 1
ATOM 1217 C C . PHE A 1 173 ? 17.900 -11.159 7.512 1.00 91.50 173 PHE A C 1
ATOM 1219 O O . PHE A 1 173 ? 16.672 -11.228 7.493 1.00 91.50 173 PHE A O 1
ATOM 1226 N N . VAL A 1 174 ? 18.589 -11.108 8.656 1.00 92.56 174 VAL A N 1
ATOM 1227 C CA . VAL A 1 174 ? 17.950 -11.202 9.979 1.00 92.56 174 VAL A CA 1
ATOM 1228 C C . VAL A 1 174 ? 17.481 -9.819 10.430 1.00 92.56 174 VAL A C 1
ATOM 1230 O O . VAL A 1 174 ? 18.183 -9.116 11.154 1.00 92.56 174 VAL A O 1
ATOM 1233 N N . ALA A 1 175 ? 16.285 -9.417 10.007 1.00 94.56 175 ALA A N 1
ATOM 1234 C CA . ALA A 1 175 ? 15.634 -8.225 10.542 1.00 94.56 175 ALA A CA 1
ATOM 1235 C C . ALA A 1 175 ? 15.254 -8.459 12.012 1.00 94.56 175 ALA A C 1
ATOM 1237 O O . ALA A 1 175 ? 14.500 -9.384 12.308 1.00 94.56 175 ALA A O 1
ATOM 1238 N N . GLN A 1 176 ? 15.763 -7.631 12.930 1.00 92.00 176 GLN A N 1
ATOM 1239 C CA . GLN A 1 176 ? 15.412 -7.677 14.353 1.00 92.00 176 GLN A CA 1
ATOM 1240 C C . GLN A 1 176 ? 14.397 -6.581 14.692 1.00 92.00 176 GLN A C 1
ATOM 1242 O O . GLN A 1 176 ? 14.523 -5.450 14.222 1.00 92.00 176 GLN A O 1
ATOM 1247 N N . ALA A 1 177 ? 13.418 -6.905 15.539 1.00 89.94 177 ALA A N 1
ATOM 1248 C CA . ALA A 1 177 ? 12.433 -5.945 16.027 1.00 89.94 177 ALA A CA 1
ATOM 1249 C C . ALA A 1 177 ? 13.113 -4.738 16.705 1.00 89.94 177 ALA A C 1
ATOM 1251 O O . ALA A 1 177 ? 13.951 -4.906 17.592 1.00 89.94 177 ALA A O 1
ATOM 1252 N N . GLY A 1 178 ? 12.762 -3.525 16.277 1.00 89.38 178 GLY A N 1
ATOM 1253 C CA . GLY A 1 178 ? 13.321 -2.263 16.768 1.00 89.38 178 GLY A CA 1
ATOM 1254 C C . GLY A 1 178 ? 14.738 -1.928 16.283 1.00 89.38 178 GLY A C 1
ATOM 1255 O O . GLY A 1 178 ? 15.214 -0.832 16.566 1.00 89.38 178 GLY A O 1
ATOM 1256 N N . GLN A 1 179 ? 15.425 -2.808 15.544 1.00 92.44 179 GLN A N 1
ATOM 1257 C CA . GLN A 1 179 ? 16.740 -2.495 14.975 1.00 92.44 179 GLN A CA 1
ATOM 1258 C C . GLN A 1 179 ? 16.575 -1.856 13.585 1.00 92.44 179 GLN A C 1
ATOM 1260 O O . GLN A 1 179 ? 16.000 -2.498 12.704 1.00 92.44 179 GLN A O 1
ATOM 1265 N N . PRO A 1 180 ? 17.095 -0.640 13.331 1.00 96.31 180 PRO A N 1
ATOM 1266 C CA . PRO A 1 180 ? 16.950 -0.007 12.027 1.00 96.31 180 PRO A CA 1
ATOM 1267 C C . PRO A 1 180 ? 17.652 -0.799 10.922 1.00 96.31 180 PRO A C 1
ATOM 1269 O O . PRO A 1 180 ? 18.811 -1.214 11.047 1.00 96.31 180 PRO A O 1
ATOM 1272 N N . ILE A 1 181 ? 16.953 -0.941 9.800 1.00 98.06 181 ILE A N 1
ATOM 1273 C CA . ILE A 1 181 ? 17.509 -1.428 8.541 1.00 98.06 181 ILE A CA 1
ATOM 1274 C C . ILE A 1 181 ? 17.512 -0.287 7.523 1.00 98.06 181 ILE A C 1
ATOM 1276 O O . ILE A 1 181 ? 16.631 0.573 7.522 1.00 98.06 181 ILE A O 1
ATOM 1280 N N . ALA A 1 182 ? 18.521 -0.281 6.663 1.00 98.69 182 ALA A N 1
ATOM 1281 C CA . ALA A 1 182 ? 18.660 0.647 5.557 1.00 98.69 182 ALA A CA 1
ATOM 1282 C C . ALA A 1 182 ? 18.374 -0.101 4.252 1.00 98.69 182 ALA A C 1
ATOM 1284 O O . ALA A 1 182 ? 19.141 -0.988 3.872 1.00 98.69 182 ALA A O 1
ATOM 1285 N N . VAL A 1 183 ? 17.292 0.260 3.563 1.00 98.69 183 VAL A N 1
ATOM 1286 C CA . VAL A 1 183 ? 17.014 -0.210 2.200 1.00 98.69 183 VAL A CA 1
ATOM 1287 C C . VAL A 1 183 ? 17.520 0.851 1.230 1.00 98.69 183 VAL A C 1
ATOM 1289 O O . VAL A 1 183 ? 17.038 1.985 1.243 1.00 98.69 183 VAL A O 1
ATOM 1292 N N . SER A 1 184 ? 18.509 0.500 0.411 1.00 98.75 184 SER A N 1
ATOM 1293 C CA . SER A 1 184 ? 19.073 1.401 -0.598 1.00 98.75 184 SER A CA 1
ATOM 1294 C C . SER A 1 184 ? 18.551 1.030 -1.982 1.00 98.75 184 SER A C 1
ATOM 1296 O O . SER A 1 184 ? 18.496 -0.151 -2.294 1.00 98.75 184 SER A O 1
ATOM 1298 N N . MET A 1 185 ? 18.182 2.001 -2.816 1.00 98.31 185 MET A N 1
ATOM 1299 C CA . MET A 1 185 ? 17.688 1.767 -4.181 1.00 98.31 185 MET A CA 1
ATOM 1300 C C . MET A 1 185 ? 18.119 2.883 -5.133 1.00 98.31 185 MET A C 1
ATOM 1302 O O . MET A 1 185 ? 17.900 4.062 -4.850 1.00 98.31 185 MET A O 1
ATOM 1306 N N . PHE A 1 186 ? 18.745 2.529 -6.251 1.00 97.81 186 PHE A N 1
ATOM 1307 C CA . PHE A 1 186 ? 19.134 3.472 -7.299 1.00 97.81 186 PHE A CA 1
ATOM 1308 C C . PHE A 1 186 ? 17.962 3.772 -8.238 1.00 97.81 186 PHE A C 1
ATOM 1310 O O . PHE A 1 186 ? 17.307 2.852 -8.719 1.00 97.81 186 PHE A O 1
ATOM 1317 N N . LEU A 1 187 ? 17.703 5.047 -8.533 1.00 95.25 187 LEU A N 1
ATOM 1318 C CA . LEU A 1 187 ? 16.745 5.463 -9.562 1.00 95.25 187 LEU A CA 1
ATOM 1319 C C . LEU A 1 187 ? 17.514 6.045 -10.762 1.00 95.25 187 LEU A C 1
ATOM 1321 O O . LEU A 1 187 ? 17.839 7.234 -10.754 1.00 95.25 187 LEU A O 1
ATOM 1325 N N . PRO A 1 188 ? 17.837 5.242 -11.798 1.00 82.62 188 PRO A N 1
ATOM 1326 C CA . PRO A 1 188 ? 18.661 5.684 -12.931 1.00 82.62 188 PRO A CA 1
ATOM 1327 C C . PRO A 1 188 ? 18.018 6.788 -13.784 1.00 82.62 188 PRO A C 1
ATOM 1329 O O . PRO A 1 188 ? 18.727 7.529 -14.460 1.00 82.62 188 PRO A O 1
ATOM 1332 N N . ALA A 1 189 ? 16.690 6.913 -13.751 1.00 81.69 189 ALA A N 1
ATOM 1333 C CA . ALA A 1 189 ? 15.922 7.906 -14.496 1.00 81.69 189 ALA A CA 1
ATOM 1334 C C . ALA A 1 189 ? 15.028 8.737 -13.563 1.00 81.69 189 ALA A C 1
ATOM 1336 O O . ALA A 1 189 ? 14.757 8.350 -12.426 1.00 81.69 189 ALA A O 1
ATOM 1337 N N . ALA A 1 190 ? 14.544 9.880 -14.054 1.00 81.75 190 ALA A N 1
ATOM 1338 C CA . ALA A 1 190 ? 13.470 10.611 -13.391 1.00 81.75 190 ALA A CA 1
ATOM 1339 C C . ALA A 1 190 ? 12.138 9.862 -13.594 1.00 81.75 190 ALA A C 1
ATOM 1341 O O . ALA A 1 190 ? 11.748 9.673 -14.749 1.00 81.75 190 ALA A O 1
ATOM 1342 N N . PRO A 1 191 ? 11.424 9.450 -12.531 1.00 85.31 191 PRO A N 1
ATOM 1343 C CA . PRO A 1 191 ? 10.049 8.980 -12.675 1.00 85.31 191 PRO A CA 1
ATOM 1344 C C . PRO A 1 191 ? 9.121 10.151 -13.021 1.00 85.31 191 PRO A C 1
ATOM 1346 O O . PRO A 1 191 ? 9.413 11.298 -12.682 1.00 85.31 191 PRO A O 1
ATOM 1349 N N . ASP A 1 192 ? 7.975 9.879 -13.646 1.00 81.19 192 ASP A N 1
ATOM 1350 C CA . ASP A 1 192 ? 6.951 10.910 -13.865 1.00 81.19 192 ASP A CA 1
ATOM 1351 C C . ASP A 1 192 ? 6.334 11.375 -12.534 1.00 81.19 192 ASP A C 1
ATOM 1353 O O . ASP A 1 192 ? 6.029 12.556 -12.352 1.00 81.19 192 ASP A O 1
ATOM 1357 N N . ARG A 1 193 ? 6.210 10.448 -11.575 1.00 85.50 193 ARG A N 1
ATOM 1358 C CA . ARG A 1 193 ? 5.740 10.716 -10.221 1.00 85.50 193 ARG A CA 1
ATOM 1359 C C . ARG A 1 193 ? 6.408 9.807 -9.199 1.00 85.50 193 ARG A C 1
ATOM 1361 O O . ARG A 1 193 ? 6.570 8.614 -9.415 1.00 85.50 193 ARG A O 1
ATOM 1368 N N . VAL A 1 194 ? 6.749 10.371 -8.043 1.00 89.25 194 VAL A N 1
ATOM 1369 C CA . VAL A 1 194 ? 7.287 9.608 -6.910 1.00 89.25 194 VAL A CA 1
ATOM 1370 C C . VAL A 1 194 ? 6.143 9.239 -5.966 1.00 89.25 194 VAL A C 1
ATOM 1372 O O . VAL A 1 194 ? 5.389 10.117 -5.537 1.00 89.25 194 VAL A O 1
ATOM 1375 N N . ALA A 1 195 ? 6.029 7.956 -5.619 1.00 92.38 195 ALA A N 1
ATOM 1376 C CA . ALA A 1 195 ? 5.263 7.523 -4.455 1.00 92.38 195 ALA A CA 1
ATOM 1377 C C . ALA A 1 195 ? 6.034 7.936 -3.189 1.00 92.38 195 ALA A C 1
ATOM 1379 O O . ALA A 1 195 ? 7.184 7.535 -2.999 1.00 92.38 195 ALA A O 1
ATOM 1380 N N . THR A 1 196 ? 5.430 8.780 -2.356 1.00 92.00 196 THR A N 1
ATOM 1381 C CA . THR A 1 196 ? 6.078 9.406 -1.194 1.00 92.00 196 THR A CA 1
ATOM 1382 C C . THR A 1 196 ? 5.204 9.320 0.044 1.00 92.00 196 THR A C 1
ATOM 1384 O O . THR A 1 196 ? 3.986 9.443 -0.037 1.00 92.00 196 THR A O 1
ATOM 1387 N N . HIS A 1 197 ? 5.826 9.166 1.202 1.00 93.44 197 HIS A N 1
ATOM 1388 C CA . HIS A 1 197 ? 5.196 9.368 2.492 1.00 93.44 197 HIS A CA 1
ATOM 1389 C C . HIS A 1 197 ? 5.897 10.541 3.205 1.00 93.44 197 HIS A C 1
ATOM 1391 O O . HIS A 1 197 ? 7.019 10.371 3.689 1.00 93.44 197 HIS A O 1
ATOM 1397 N N . PRO A 1 198 ? 5.292 11.746 3.243 1.00 88.56 198 PRO A N 1
ATOM 1398 C CA . PRO A 1 198 ? 5.985 12.990 3.585 1.00 88.56 198 PRO A CA 1
ATOM 1399 C C . PRO A 1 198 ? 6.172 13.251 5.088 1.00 88.56 198 PRO A C 1
ATOM 1401 O O . PRO A 1 198 ? 6.852 14.210 5.444 1.00 88.56 198 PRO A O 1
ATOM 1404 N N . VAL A 1 199 ? 5.571 12.443 5.968 1.00 86.88 199 VAL A N 1
ATOM 1405 C CA . VAL A 1 199 ? 5.617 12.619 7.433 1.00 86.88 199 VAL A CA 1
ATOM 1406 C C . VAL A 1 199 ? 6.264 11.399 8.090 1.00 86.88 199 VAL A C 1
ATOM 1408 O O . VAL A 1 199 ? 5.833 10.914 9.127 1.00 86.88 199 VAL A O 1
ATOM 1411 N N . ALA A 1 200 ? 7.349 10.894 7.498 1.00 85.94 200 ALA A N 1
ATOM 1412 C CA . ALA A 1 200 ? 8.027 9.716 8.037 1.00 85.94 200 ALA A CA 1
ATOM 1413 C C . ALA A 1 200 ? 8.521 9.932 9.479 1.00 85.94 200 ALA A C 1
ATOM 1415 O O . ALA A 1 200 ? 8.616 8.985 10.260 1.00 85.94 200 ALA A O 1
ATOM 1416 N N . LEU A 1 201 ? 8.904 11.176 9.813 1.00 86.75 201 LEU A N 1
ATOM 1417 C CA . LEU A 1 201 ? 9.600 11.576 11.053 1.00 86.75 201 LEU A CA 1
ATOM 1418 C C . LEU A 1 201 ? 10.897 10.786 11.335 1.00 86.75 201 LEU A C 1
ATOM 1420 O O . LEU A 1 201 ? 11.547 10.989 12.355 1.00 86.75 201 LEU A O 1
ATOM 1424 N N . GLN A 1 202 ? 11.309 9.960 10.379 1.00 93.19 202 GLN A N 1
ATOM 1425 C CA . GLN A 1 202 ? 12.549 9.214 10.317 1.00 93.19 202 GLN A CA 1
ATOM 1426 C C . GLN A 1 202 ? 13.436 9.867 9.260 1.00 93.19 202 GLN A C 1
ATOM 1428 O O . GLN A 1 202 ? 13.019 10.058 8.114 1.00 93.19 202 GLN A O 1
ATOM 1433 N N . THR A 1 203 ? 14.667 10.199 9.628 1.00 96.50 203 THR A N 1
ATOM 1434 C CA . THR A 1 203 ? 15.670 10.683 8.688 1.00 96.50 203 THR A CA 1
ATOM 1435 C C . THR A 1 203 ? 16.112 9.526 7.794 1.00 96.50 203 THR A C 1
ATOM 1437 O O . THR A 1 203 ? 16.627 8.508 8.256 1.00 96.50 203 THR A O 1
ATOM 1440 N N . SER A 1 204 ? 15.875 9.698 6.500 1.00 97.50 204 SER A N 1
ATOM 1441 C CA . SER A 1 204 ? 16.369 8.877 5.393 1.00 97.50 204 SER A CA 1
ATOM 1442 C C . SER A 1 204 ? 17.219 9.764 4.475 1.00 97.50 204 SER A C 1
ATOM 1444 O O . SER A 1 204 ? 17.348 10.961 4.733 1.00 97.50 204 SER A O 1
ATOM 1446 N N . TYR A 1 205 ? 17.828 9.223 3.418 1.00 98.00 205 TYR A N 1
ATOM 1447 C CA . TYR A 1 205 ? 18.827 9.972 2.645 1.00 98.00 205 TYR A CA 1
ATOM 1448 C C . TYR A 1 205 ? 18.698 9.818 1.129 1.00 98.00 205 TYR A C 1
ATOM 1450 O O . TYR A 1 205 ? 18.211 8.808 0.623 1.00 98.00 205 TYR A O 1
ATOM 1458 N N . VAL A 1 206 ? 19.212 10.818 0.414 1.00 97.56 206 VAL A N 1
ATOM 1459 C CA . VAL A 1 206 ? 19.441 10.820 -1.035 1.00 97.56 206 VAL A CA 1
ATOM 1460 C C . VAL A 1 206 ? 20.933 11.061 -1.293 1.00 97.56 206 VAL A C 1
ATOM 1462 O O . VAL A 1 206 ? 21.562 11.884 -0.616 1.00 97.56 206 VAL A O 1
ATOM 1465 N N . SER A 1 207 ? 21.511 10.324 -2.242 1.00 98.25 207 SER A N 1
ATOM 1466 C CA . SER A 1 207 ? 22.918 10.447 -2.631 1.00 98.25 207 SER A CA 1
ATOM 1467 C C . SER A 1 207 ? 23.202 11.636 -3.554 1.00 98.25 207 SER A C 1
ATOM 1469 O O . SER A 1 207 ? 22.304 12.253 -4.130 1.00 98.25 207 SER A O 1
ATOM 1471 N N . GLU A 1 208 ? 24.484 11.932 -3.764 1.00 96.62 208 GLU A N 1
ATOM 1472 C CA . GLU A 1 208 ? 24.920 12.592 -4.996 1.00 96.62 208 GLU A CA 1
ATOM 1473 C C . GLU A 1 208 ? 24.658 11.707 -6.233 1.00 96.62 208 GLU A C 1
ATOM 1475 O O . GLU A 1 208 ? 24.236 10.558 -6.109 1.00 96.62 208 GLU A O 1
ATOM 1480 N N . ALA A 1 209 ? 24.836 12.251 -7.440 1.00 95.69 209 ALA A N 1
ATOM 1481 C CA . ALA A 1 209 ? 24.510 11.524 -8.668 1.00 95.69 209 ALA A CA 1
ATOM 1482 C C . ALA A 1 209 ? 25.419 10.296 -8.864 1.00 95.69 209 ALA A C 1
ATOM 1484 O O . ALA A 1 209 ? 26.640 10.414 -8.783 1.00 95.69 209 ALA A O 1
ATOM 1485 N N . GLY A 1 210 ? 24.812 9.141 -9.137 1.00 92.88 210 GLY A N 1
ATOM 1486 C CA . GLY A 1 210 ? 25.474 7.837 -9.206 1.00 92.88 210 GLY A CA 1
ATOM 1487 C C . GLY A 1 210 ? 24.701 6.744 -8.463 1.00 92.88 210 GLY A C 1
ATOM 1488 O O . GLY A 1 210 ? 23.756 7.034 -7.725 1.00 92.88 210 GLY A O 1
ATOM 1489 N N . ASP A 1 211 ? 25.115 5.495 -8.678 1.00 97.12 211 ASP A N 1
ATOM 1490 C CA . ASP A 1 211 ? 24.650 4.344 -7.904 1.00 97.12 211 ASP A CA 1
ATOM 1491 C C . ASP A 1 211 ? 25.573 4.134 -6.695 1.00 97.12 211 ASP A C 1
ATOM 1493 O O . ASP A 1 211 ? 26.794 4.046 -6.828 1.00 97.12 211 ASP A O 1
ATOM 1497 N N . PHE A 1 212 ? 24.965 4.093 -5.514 1.00 98.06 212 PHE A N 1
ATOM 1498 C CA . PHE A 1 212 ? 25.589 3.887 -4.212 1.00 98.06 212 PHE A CA 1
ATOM 1499 C C . PHE A 1 212 ? 24.785 2.874 -3.374 1.00 98.06 212 PHE A C 1
ATOM 1501 O O . PHE A 1 212 ? 24.781 2.950 -2.140 1.00 98.06 212 PHE A O 1
ATOM 1508 N N . ALA A 1 213 ? 24.041 1.960 -4.013 1.00 96.06 213 ALA A N 1
ATOM 1509 C CA . ALA A 1 213 ? 23.165 1.013 -3.319 1.00 96.06 213 ALA A CA 1
ATOM 1510 C C . ALA A 1 213 ? 23.916 0.155 -2.284 1.00 96.06 213 ALA A C 1
ATOM 1512 O O . ALA A 1 213 ? 23.401 -0.088 -1.192 1.00 96.06 213 ALA A O 1
ATOM 1513 N N . ASP A 1 214 ? 25.146 -0.253 -2.576 1.00 95.75 214 ASP A N 1
ATOM 1514 C CA . ASP A 1 214 ? 26.015 -1.075 -1.728 1.00 95.75 214 ASP A CA 1
ATOM 1515 C C . ASP A 1 214 ? 26.997 -0.272 -0.844 1.00 95.75 214 ASP A C 1
ATOM 1517 O O . ASP A 1 214 ? 27.673 -0.849 0.010 1.00 95.75 214 ASP A O 1
ATOM 1521 N N . ALA A 1 215 ? 27.053 1.058 -0.981 1.00 96.75 215 ALA A N 1
ATOM 1522 C CA . ALA A 1 215 ? 28.055 1.898 -0.322 1.00 96.75 215 ALA A CA 1
ATOM 1523 C C . ALA A 1 215 ? 27.924 1.911 1.217 1.00 96.75 215 ALA A C 1
ATOM 1525 O O . ALA A 1 215 ? 26.906 2.348 1.768 1.00 96.75 215 ALA A O 1
ATOM 1526 N N . VAL A 1 216 ? 28.977 1.480 1.921 1.00 97.12 216 VAL A N 1
ATOM 1527 C CA . VAL A 1 216 ? 28.956 1.257 3.381 1.00 97.12 216 VAL A CA 1
ATOM 1528 C C . VAL A 1 216 ? 29.059 2.551 4.199 1.00 97.12 216 VAL A C 1
ATOM 1530 O O . VAL A 1 216 ? 28.292 2.742 5.143 1.00 97.12 216 VAL A O 1
ATOM 1533 N N . ASP A 1 217 ? 29.976 3.456 3.844 1.00 92.00 217 ASP A N 1
ATOM 1534 C CA . ASP A 1 217 ? 30.363 4.603 4.688 1.00 92.00 217 ASP A CA 1
ATOM 1535 C C . ASP A 1 217 ? 29.348 5.762 4.748 1.00 92.00 217 ASP A C 1
ATOM 1537 O O . ASP A 1 217 ? 29.449 6.632 5.613 1.00 92.00 217 ASP A O 1
ATOM 1541 N N . GLY A 1 218 ? 28.356 5.782 3.854 1.00 92.44 218 GLY A N 1
ATOM 1542 C CA . GLY A 1 218 ? 27.323 6.818 3.806 1.00 92.44 218 GLY A CA 1
ATOM 1543 C C . GLY A 1 218 ? 27.770 8.183 3.251 1.00 92.44 218 GLY A C 1
ATOM 1544 O O . GLY A 1 218 ? 26.950 9.093 3.181 1.00 92.44 218 GLY A O 1
ATOM 1545 N N . THR A 1 219 ? 29.022 8.367 2.826 1.00 96.12 219 THR A N 1
ATOM 1546 C CA . THR A 1 219 ? 29.587 9.688 2.460 1.00 96.12 219 THR A CA 1
ATOM 1547 C C . THR A 1 219 ? 28.975 10.321 1.203 1.00 96.12 219 THR A C 1
ATOM 1549 O O . THR A 1 219 ? 28.947 11.551 1.072 1.00 96.12 219 THR A O 1
ATOM 1552 N N . ALA A 1 220 ? 28.432 9.501 0.300 1.00 96.81 220 ALA A N 1
ATOM 1553 C CA . ALA A 1 220 ? 27.668 9.945 -0.866 1.00 96.81 220 ALA A CA 1
ATOM 1554 C C . ALA A 1 220 ? 26.284 10.519 -0.496 1.00 96.81 220 ALA A C 1
ATOM 1556 O O . ALA A 1 220 ? 25.731 11.330 -1.239 1.00 96.81 220 ALA A O 1
ATOM 1557 N N . PHE A 1 221 ? 25.719 10.135 0.654 1.00 97.44 221 PHE A N 1
ATOM 1558 C CA . PHE A 1 221 ? 24.340 10.413 1.080 1.00 97.44 221 PHE A CA 1
ATOM 1559 C C . PHE A 1 221 ? 24.190 11.782 1.760 1.00 97.44 221 PHE A C 1
ATOM 1561 O O . PHE A 1 221 ? 23.806 11.908 2.923 1.00 97.44 221 PHE A O 1
ATOM 1568 N N . ARG A 1 222 ? 24.525 12.836 1.008 1.00 92.12 222 ARG A N 1
ATOM 1569 C CA . ARG A 1 222 ? 24.657 14.215 1.510 1.00 92.12 222 ARG A CA 1
ATOM 1570 C C . ARG A 1 222 ? 23.336 14.944 1.761 1.00 92.12 222 ARG A C 1
ATOM 1572 O O . ARG A 1 222 ? 23.355 16.000 2.391 1.00 92.12 222 ARG A O 1
ATOM 1579 N N . THR A 1 223 ? 22.206 14.425 1.281 1.00 95.19 223 THR A N 1
ATOM 1580 C CA . THR A 1 223 ? 20.894 15.070 1.431 1.00 95.19 223 THR A CA 1
ATOM 1581 C C . THR A 1 223 ? 19.995 14.247 2.358 1.00 95.19 223 THR A C 1
ATOM 1583 O O . THR A 1 223 ? 19.396 13.271 1.903 1.00 95.19 223 THR A O 1
ATOM 1586 N N . PRO A 1 224 ? 19.876 14.611 3.651 1.00 95.00 224 PRO A N 1
ATOM 1587 C CA . PRO A 1 224 ? 18.880 14.018 4.535 1.00 95.00 224 PRO A CA 1
ATOM 1588 C C . PRO A 1 224 ? 17.470 14.487 4.151 1.00 95.00 224 PRO A C 1
ATOM 1590 O O . PRO A 1 224 ? 17.249 15.658 3.838 1.00 95.00 224 PRO A O 1
ATOM 1593 N N . ILE A 1 225 ? 16.508 13.572 4.220 1.00 93.62 225 ILE A N 1
ATOM 1594 C CA . ILE A 1 225 ? 15.076 13.793 3.999 1.00 93.62 225 ILE A CA 1
ATOM 1595 C C . ILE A 1 225 ? 14.274 13.171 5.148 1.00 93.62 225 ILE A C 1
ATOM 1597 O O . ILE A 1 225 ? 14.743 12.250 5.811 1.00 93.62 225 ILE A O 1
ATOM 1601 N N . ARG A 1 226 ? 13.051 13.655 5.386 1.00 89.50 226 ARG A N 1
ATOM 1602 C CA . ARG A 1 226 ? 12.135 13.133 6.425 1.00 89.50 226 ARG A CA 1
ATOM 1603 C C . ARG A 1 226 ? 10.865 12.526 5.832 1.00 89.50 226 ARG A C 1
ATOM 1605 O O . ARG A 1 226 ? 9.774 12.647 6.385 1.00 89.50 226 ARG A O 1
ATOM 1612 N N . SER A 1 227 ? 11.058 11.859 4.700 1.00 90.81 227 SER A N 1
ATOM 1613 C CA . SER A 1 227 ? 10.023 11.210 3.907 1.00 90.81 227 SER A CA 1
ATOM 1614 C C . SER A 1 227 ? 10.524 9.844 3.458 1.00 90.81 227 SER A C 1
ATOM 1616 O O . SER A 1 227 ? 11.695 9.725 3.090 1.00 90.81 227 SER A O 1
ATOM 1618 N N . TRP A 1 228 ? 9.647 8.842 3.421 1.00 95.19 228 TRP A N 1
ATOM 1619 C CA . TRP A 1 228 ? 9.941 7.597 2.712 1.00 95.19 228 TRP A CA 1
ATOM 1620 C C . TRP A 1 228 ? 9.543 7.748 1.246 1.00 95.19 228 TRP A C 1
ATOM 1622 O O . TRP A 1 228 ? 8.484 8.294 0.942 1.00 95.19 228 TRP A O 1
ATOM 1632 N N . LEU A 1 229 ? 10.407 7.307 0.336 1.00 95.44 229 LEU A N 1
ATOM 1633 C CA . LEU A 1 229 ? 10.236 7.440 -1.109 1.00 95.44 229 LEU A CA 1
ATOM 1634 C C . LEU A 1 229 ? 10.355 6.055 -1.747 1.00 95.44 229 LEU A C 1
ATOM 1636 O O . LEU A 1 229 ? 11.308 5.334 -1.455 1.00 95.44 229 LEU A O 1
ATOM 1640 N N . VAL A 1 230 ? 9.401 5.706 -2.615 1.00 96.12 230 VAL A N 1
ATOM 1641 C CA . VAL A 1 230 ? 9.249 4.411 -3.312 1.00 96.12 230 VAL A CA 1
ATOM 1642 C C . VAL A 1 230 ? 9.014 3.196 -2.397 1.00 96.12 230 VAL A C 1
ATOM 1644 O O . VAL A 1 230 ? 8.140 2.391 -2.700 1.00 96.12 230 VAL A O 1
ATOM 1647 N N . LEU A 1 231 ? 9.729 3.042 -1.282 1.00 98.12 231 LEU A N 1
ATOM 1648 C CA . LEU A 1 231 ? 9.530 1.947 -0.327 1.00 98.12 231 LEU A CA 1
ATOM 1649 C C . LEU A 1 231 ? 8.186 2.092 0.415 1.00 98.12 231 LEU A C 1
ATOM 1651 O O . LEU A 1 231 ? 8.015 3.044 1.177 1.00 98.12 231 LEU A O 1
ATOM 1655 N N . SER A 1 232 ? 7.262 1.139 0.243 1.00 97.25 232 SER A N 1
ATOM 1656 C CA . SER A 1 232 ? 5.967 1.104 0.953 1.00 97.25 232 SER A CA 1
ATOM 1657 C C . SER A 1 232 ? 5.859 0.008 2.019 1.00 97.25 232 SER A C 1
ATOM 1659 O O . SER A 1 232 ? 5.012 0.100 2.906 1.00 97.25 232 SER A O 1
ATOM 1661 N N . GLY A 1 233 ? 6.731 -1.007 2.001 1.00 97.69 233 GLY A N 1
ATOM 1662 C CA . GLY A 1 233 ? 6.708 -2.068 3.011 1.00 97.69 233 GLY A CA 1
ATOM 1663 C C . GLY A 1 233 ? 7.947 -2.954 3.072 1.00 97.69 233 GLY A C 1
ATOM 1664 O O . GLY A 1 233 ? 8.726 -3.036 2.122 1.00 97.69 233 GLY A O 1
ATOM 1665 N N . VAL A 1 234 ? 8.098 -3.639 4.205 1.00 98.50 234 VAL A N 1
ATOM 1666 C CA . VAL A 1 234 ? 9.051 -4.730 4.422 1.00 98.50 234 VAL A CA 1
ATOM 1667 C C . VAL A 1 234 ? 8.326 -5.887 5.107 1.00 98.50 234 VAL A C 1
ATOM 1669 O O . VAL A 1 234 ? 7.840 -5.750 6.232 1.00 98.50 234 VAL A O 1
ATOM 1672 N N . ASP A 1 235 ? 8.272 -7.032 4.434 1.00 98.06 235 ASP A N 1
ATOM 1673 C CA . ASP A 1 235 ? 7.842 -8.298 5.028 1.00 98.06 235 ASP A CA 1
ATOM 1674 C C . ASP A 1 235 ? 9.044 -9.042 5.609 1.00 98.06 235 ASP A C 1
ATOM 1676 O O . ASP A 1 235 ? 10.154 -8.922 5.088 1.00 98.06 235 ASP A O 1
ATOM 1680 N N . VAL A 1 236 ? 8.819 -9.852 6.644 1.00 96.00 236 VAL A N 1
ATOM 1681 C CA . VAL A 1 236 ? 9.831 -10.761 7.200 1.00 96.00 236 VAL A CA 1
ATOM 1682 C C . VAL A 1 236 ? 9.276 -12.174 7.354 1.00 96.00 236 VAL A C 1
ATOM 1684 O O . VAL A 1 236 ? 8.090 -12.362 7.638 1.00 96.00 236 VAL A O 1
ATOM 1687 N N . LEU A 1 237 ? 10.146 -13.168 7.185 1.00 94.06 237 LEU A N 1
ATOM 1688 C CA . LEU A 1 237 ? 9.835 -14.571 7.440 1.00 94.06 237 LEU A CA 1
ATOM 1689 C C . LEU A 1 237 ? 9.982 -14.843 8.942 1.00 94.06 237 LEU A C 1
ATOM 1691 O O . LEU A 1 237 ? 11.101 -14.932 9.458 1.00 94.06 237 LEU A O 1
ATOM 1695 N N . VAL A 1 238 ? 8.861 -14.950 9.657 1.00 89.06 238 VAL A N 1
ATOM 1696 C CA . VAL A 1 238 ? 8.848 -15.310 11.083 1.00 89.06 238 VAL A CA 1
ATOM 1697 C C . VAL A 1 238 ? 8.916 -16.834 11.244 1.00 89.06 238 VAL A C 1
ATOM 1699 O O . VAL A 1 238 ? 8.284 -17.552 10.475 1.00 89.06 238 VAL A O 1
ATOM 1702 N N . PRO A 1 239 ? 9.637 -17.375 12.248 1.00 81.94 239 P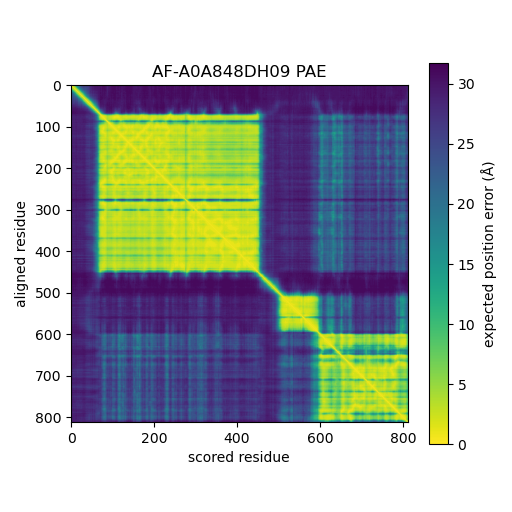RO A N 1
ATOM 1703 C CA . PRO A 1 239 ? 9.805 -18.826 12.423 1.00 81.94 239 PRO A CA 1
ATOM 1704 C C . PRO A 1 239 ? 8.546 -19.549 12.942 1.00 81.94 239 PRO A C 1
ATOM 1706 O O . PRO A 1 239 ? 8.509 -20.777 12.973 1.00 81.94 239 PRO A O 1
ATOM 1709 N N . ARG A 1 240 ? 7.540 -18.789 13.387 1.00 82.38 240 ARG A N 1
ATOM 1710 C CA . ARG A 1 240 ? 6.173 -19.208 13.735 1.00 82.38 240 ARG A CA 1
ATOM 1711 C C . ARG A 1 240 ? 5.229 -18.061 13.350 1.00 82.38 240 ARG A C 1
ATOM 1713 O O . ARG A 1 240 ? 5.675 -16.919 13.461 1.00 82.38 240 ARG A O 1
ATOM 1720 N N . PRO A 1 241 ? 3.959 -18.307 12.983 1.00 82.12 241 PRO A N 1
ATOM 1721 C CA . PRO A 1 241 ? 3.051 -17.253 12.540 1.00 82.12 241 PRO A CA 1
ATOM 1722 C C . PRO A 1 241 ? 2.832 -16.185 13.618 1.00 82.12 241 PRO A C 1
ATOM 1724 O O . PRO A 1 241 ? 2.523 -16.493 14.774 1.00 82.12 241 PRO A O 1
ATOM 1727 N N . VAL A 1 242 ? 2.984 -14.924 13.227 1.00 87.94 242 VAL A N 1
ATOM 1728 C CA . VAL A 1 242 ? 2.708 -13.738 14.042 1.00 87.94 242 VAL A CA 1
ATOM 1729 C C . VAL A 1 242 ? 1.740 -12.880 13.246 1.00 87.94 242 VAL A C 1
ATOM 1731 O O . VAL A 1 242 ? 2.026 -12.551 12.098 1.00 87.94 242 VAL A O 1
ATOM 1734 N N . ASN A 1 243 ? 0.601 -12.536 13.837 1.00 92.38 243 ASN A N 1
ATOM 1735 C CA . ASN A 1 243 ? -0.410 -11.748 13.145 1.00 92.38 243 ASN A CA 1
ATOM 1736 C C . ASN A 1 243 ? -0.002 -10.265 13.104 1.00 92.38 243 ASN A C 1
ATOM 1738 O O . ASN A 1 243 ? 0.835 -9.816 13.890 1.00 92.38 243 ASN A O 1
ATOM 1742 N N . ALA A 1 244 ? -0.626 -9.479 12.231 1.00 95.31 244 ALA A N 1
ATOM 1743 C CA . ALA A 1 244 ? -0.426 -8.038 12.138 1.00 95.31 244 ALA A CA 1
ATOM 1744 C C . ALA A 1 244 ? -1.713 -7.256 12.437 1.00 95.31 244 ALA A C 1
ATOM 1746 O O . ALA A 1 244 ? -2.812 -7.639 12.022 1.00 95.31 244 ALA A O 1
ATOM 1747 N N . VAL A 1 245 ? -1.553 -6.132 13.138 1.00 97.81 245 VAL A N 1
ATOM 1748 C CA . VAL A 1 245 ? -2.592 -5.121 13.342 1.00 97.81 245 VAL A CA 1
ATOM 1749 C C . VAL A 1 245 ? -2.230 -3.853 12.572 1.00 97.81 245 VAL A C 1
ATOM 1751 O O . VAL A 1 245 ? -1.177 -3.256 12.801 1.00 97.81 245 VAL A O 1
ATOM 1754 N N . VAL A 1 246 ? -3.099 -3.438 11.649 1.00 98.81 246 VAL A N 1
ATOM 1755 C CA . VAL A 1 246 ? -2.911 -2.203 10.872 1.00 98.81 246 VAL A CA 1
ATOM 1756 C C . VAL A 1 246 ? -3.622 -1.042 11.562 1.00 98.81 246 VAL A C 1
ATOM 1758 O O . VAL A 1 246 ? -4.782 -1.148 11.959 1.00 98.81 246 VAL A O 1
ATOM 1761 N N . LEU A 1 247 ? -2.928 0.082 11.697 1.00 98.81 247 LEU A N 1
ATOM 1762 C CA . LEU A 1 247 ? -3.413 1.303 12.326 1.00 98.81 247 LEU A CA 1
ATOM 1763 C C . LEU A 1 247 ? -3.686 2.333 11.227 1.00 98.81 247 LEU A C 1
ATOM 1765 O O . LEU A 1 247 ? -2.760 2.942 10.696 1.00 98.81 247 LEU A O 1
ATOM 1769 N N . VAL A 1 248 ? -4.951 2.496 10.847 1.00 98.81 248 VAL A N 1
ATOM 1770 C CA . VAL A 1 248 ? -5.371 3.379 9.749 1.00 98.81 248 VAL A CA 1
ATOM 1771 C C . VAL A 1 248 ? -5.890 4.687 10.323 1.00 98.81 248 VAL A C 1
ATOM 1773 O O . VAL A 1 248 ? -6.789 4.683 11.166 1.00 98.81 248 VAL A O 1
ATOM 1776 N N . GLY A 1 249 ? -5.378 5.819 9.843 1.00 97.69 249 GLY A N 1
ATOM 1777 C CA . GLY A 1 249 ? -5.830 7.102 10.363 1.00 97.69 249 GLY A CA 1
ATOM 1778 C C . GLY A 1 249 ? -5.271 8.341 9.687 1.00 97.69 249 GLY A C 1
ATOM 1779 O O . GLY A 1 249 ? -4.682 8.271 8.609 1.00 97.69 249 GLY A O 1
ATOM 1780 N N . ASP A 1 250 ? -5.494 9.477 10.346 1.00 96.75 250 ASP A N 1
ATOM 1781 C CA . ASP A 1 250 ? -4.997 10.789 9.930 1.00 96.75 250 ASP A CA 1
ATOM 1782 C C . ASP A 1 250 ? -3.623 11.137 10.550 1.00 96.75 250 ASP A C 1
ATOM 1784 O O . ASP A 1 250 ? -2.865 10.238 10.917 1.00 96.75 250 ASP A O 1
ATOM 1788 N N . SER A 1 251 ? -3.280 12.430 10.668 1.00 94.88 251 SER A N 1
ATOM 1789 C CA . SER A 1 251 ? -2.001 12.940 11.195 1.00 94.88 251 SER A CA 1
ATOM 1790 C C . SER A 1 251 ? -1.671 12.453 12.606 1.00 94.88 251 SER A C 1
ATOM 1792 O O . SER A 1 251 ? -0.495 12.367 12.960 1.00 94.88 251 SER A O 1
ATOM 1794 N N . ILE A 1 252 ? -2.689 12.091 13.389 1.00 97.62 252 ILE A N 1
ATOM 1795 C CA . ILE A 1 252 ? -2.539 11.518 14.731 1.00 97.62 252 ILE A CA 1
ATOM 1796 C C . ILE A 1 252 ? -2.088 10.047 14.668 1.00 97.62 252 ILE A C 1
ATOM 1798 O O . ILE A 1 252 ? -1.459 9.545 15.593 1.00 97.62 252 ILE A O 1
ATOM 1802 N N . THR A 1 253 ? -2.363 9.341 13.571 1.00 98.19 253 THR A N 1
ATOM 1803 C CA . THR A 1 253 ? -1.820 7.991 13.331 1.00 98.19 253 THR A CA 1
ATOM 1804 C C . THR A 1 253 ? -0.495 8.040 12.582 1.00 98.19 253 THR A C 1
ATOM 1806 O O . THR A 1 253 ? 0.418 7.299 12.926 1.00 98.19 253 THR A O 1
ATOM 1809 N N . ASP A 1 254 ? -0.345 8.999 11.668 1.00 95.00 254 ASP A N 1
ATOM 1810 C CA . ASP A 1 254 ? 0.920 9.364 11.008 1.00 95.00 254 ASP A CA 1
ATOM 1811 C C . ASP A 1 254 ? 2.036 9.668 12.028 1.00 95.00 254 ASP A C 1
ATOM 1813 O O . ASP A 1 254 ? 3.197 9.315 11.834 1.00 95.00 254 ASP A O 1
ATOM 1817 N N . GLY A 1 255 ? 1.661 10.277 13.159 1.00 93.12 255 GLY A N 1
ATOM 1818 C CA . GLY A 1 255 ? 2.548 10.564 14.285 1.00 93.12 255 GLY A CA 1
ATOM 1819 C C . GLY A 1 255 ? 3.005 12.019 14.373 1.00 93.12 255 GLY A C 1
ATOM 1820 O O . GLY A 1 255 ? 3.984 12.300 15.052 1.00 93.12 255 GLY A O 1
ATOM 1821 N N . VAL A 1 256 ? 2.328 12.975 13.723 1.00 91.19 256 VAL A N 1
ATOM 1822 C CA . VAL A 1 256 ? 2.654 14.410 13.869 1.00 91.19 256 VAL A CA 1
ATOM 1823 C C . VAL A 1 256 ? 2.674 14.779 15.360 1.00 91.19 256 VAL A C 1
ATOM 1825 O O . VAL A 1 256 ? 1.721 14.477 16.071 1.00 91.19 256 VAL A O 1
ATOM 1828 N N . GLY A 1 257 ? 3.756 15.395 15.842 1.00 87.50 257 GLY A N 1
ATOM 1829 C CA . GLY A 1 257 ? 3.977 15.670 17.273 1.00 87.50 257 GLY A CA 1
ATOM 1830 C C . GLY A 1 257 ? 4.917 14.682 17.986 1.00 87.50 257 GLY A C 1
ATOM 1831 O O . GLY A 1 257 ? 5.394 14.997 19.076 1.00 87.50 257 GLY A O 1
ATOM 1832 N N . SER A 1 258 ? 5.252 13.548 17.357 1.00 89.94 258 SER A N 1
ATOM 1833 C CA . SER A 1 258 ? 6.377 12.692 17.762 1.00 89.94 258 SER A CA 1
ATOM 1834 C C . SER A 1 258 ? 7.725 13.375 17.550 1.00 89.94 258 SER A C 1
ATOM 1836 O O . SER A 1 258 ? 7.896 14.175 16.623 1.00 89.94 258 SER A O 1
ATOM 1838 N N . ASP A 1 259 ? 8.704 13.002 18.374 1.00 87.88 259 ASP A N 1
ATOM 1839 C CA . ASP A 1 259 ? 10.073 13.478 18.219 1.00 87.88 259 ASP A CA 1
ATOM 1840 C C . ASP A 1 259 ? 10.740 12.782 17.011 1.00 87.88 259 ASP A C 1
ATOM 1842 O O . ASP A 1 259 ? 10.741 11.547 16.917 1.00 87.88 259 ASP A O 1
ATOM 1846 N N . PRO A 1 260 ? 11.343 13.533 16.069 1.00 88.75 260 PRO A N 1
ATOM 1847 C CA . PRO A 1 260 ? 12.026 12.933 14.933 1.00 88.75 260 PRO A CA 1
ATOM 1848 C C . PRO A 1 260 ? 13.175 12.014 15.355 1.00 88.75 260 PRO A C 1
ATOM 1850 O O . PRO A 1 260 ? 13.931 12.329 16.277 1.00 88.75 260 PRO A O 1
ATOM 1853 N N . ASP A 1 261 ? 13.337 10.903 14.637 1.00 91.44 261 ASP A N 1
ATOM 1854 C CA . ASP A 1 261 ? 14.391 9.914 14.879 1.00 91.44 261 ASP A CA 1
ATOM 1855 C C . ASP A 1 261 ? 14.346 9.300 16.306 1.00 91.44 261 ASP A C 1
ATOM 1857 O O . ASP A 1 261 ? 15.390 8.921 16.851 1.00 91.44 261 ASP A O 1
ATOM 1861 N N . ARG A 1 262 ? 13.163 9.259 16.956 1.00 90.56 262 ARG A N 1
ATOM 1862 C CA . ARG A 1 262 ? 12.901 8.604 18.266 1.00 90.56 262 ARG A CA 1
ATOM 1863 C C . ARG A 1 262 ? 11.946 7.406 18.221 1.00 90.56 262 ARG A C 1
ATOM 1865 O O . ARG A 1 262 ? 11.945 6.644 19.183 1.00 90.56 262 ARG A O 1
ATOM 1872 N N . ASP A 1 263 ? 11.141 7.279 17.165 1.00 89.62 263 ASP A N 1
ATOM 1873 C CA . ASP A 1 263 ? 10.114 6.239 16.981 1.00 89.62 263 ASP A CA 1
ATOM 1874 C C . ASP A 1 263 ? 9.218 6.053 18.221 1.00 89.62 263 ASP A C 1
ATOM 1876 O O . ASP A 1 263 ? 9.149 4.993 18.842 1.00 89.62 263 ASP A O 1
ATOM 1880 N N . ASP A 1 264 ? 8.545 7.144 18.599 1.00 91.62 264 ASP A N 1
ATOM 1881 C CA . ASP A 1 264 ? 7.640 7.229 19.749 1.00 91.62 264 ASP A CA 1
ATOM 1882 C C . ASP A 1 264 ? 6.178 7.532 19.372 1.00 91.62 264 ASP A C 1
ATOM 1884 O O . ASP A 1 264 ? 5.380 7.954 20.219 1.00 91.62 264 ASP A O 1
ATOM 1888 N N . ARG A 1 265 ? 5.812 7.260 18.110 1.00 93.88 265 ARG A N 1
ATOM 1889 C CA . ARG A 1 265 ? 4.431 7.336 17.610 1.00 93.88 265 ARG A CA 1
ATOM 1890 C C . ARG A 1 265 ? 3.587 6.304 18.363 1.00 93.88 265 ARG A C 1
ATOM 1892 O O . ARG A 1 265 ? 4.113 5.328 18.907 1.00 93.88 265 ARG A O 1
ATOM 1899 N N . TRP A 1 266 ? 2.256 6.430 18.372 1.00 96.81 266 TRP A N 1
ATOM 1900 C CA . TRP A 1 266 ? 1.443 5.430 19.089 1.00 96.81 266 TRP A CA 1
ATOM 1901 C C . TRP A 1 266 ? 1.482 4.034 18.448 1.00 96.81 266 TRP A C 1
ATOM 1903 O O . TRP A 1 266 ? 1.228 3.058 19.151 1.00 96.81 266 TRP A O 1
ATOM 1913 N N . SER A 1 267 ? 1.875 3.918 17.171 1.00 95.81 267 SER A N 1
ATOM 1914 C CA . SER A 1 267 ? 2.233 2.640 16.538 1.00 95.81 267 SER A CA 1
ATOM 1915 C C . SER A 1 267 ? 3.395 1.958 17.255 1.00 95.81 267 SER A C 1
ATOM 1917 O O . SER A 1 267 ? 3.302 0.795 17.640 1.00 95.81 267 SER A O 1
ATOM 1919 N N . ASP A 1 268 ? 4.459 2.709 17.507 1.00 94.31 268 ASP A N 1
ATOM 1920 C CA . ASP A 1 268 ? 5.722 2.206 18.044 1.00 94.31 268 ASP A CA 1
ATOM 1921 C C . ASP A 1 268 ? 5.569 1.922 19.547 1.00 94.31 268 ASP A C 1
ATOM 1923 O O . ASP A 1 268 ? 5.952 0.865 20.054 1.00 94.31 268 ASP A O 1
ATOM 1927 N N . ALA A 1 269 ? 4.870 2.816 20.254 1.00 94.44 269 ALA A N 1
ATOM 1928 C CA . ALA A 1 269 ? 4.487 2.624 21.648 1.00 94.44 269 ALA A CA 1
ATOM 1929 C C . ALA A 1 269 ? 3.486 1.467 21.855 1.00 94.44 269 ALA A C 1
ATOM 1931 O O . ALA A 1 269 ? 3.473 0.865 22.931 1.00 94.44 269 ALA A O 1
ATOM 1932 N N . LEU A 1 270 ? 2.652 1.129 20.861 1.00 95.38 270 LEU A N 1
ATOM 1933 C CA . LEU A 1 270 ? 1.802 -0.066 20.901 1.00 95.38 270 LEU A CA 1
ATOM 1934 C C . LEU A 1 270 ? 2.610 -1.329 20.589 1.00 95.38 270 LEU A C 1
ATOM 1936 O O . LEU A 1 270 ? 2.452 -2.326 21.291 1.00 95.38 270 LEU A O 1
ATOM 1940 N N . SER A 1 271 ? 3.513 -1.274 19.609 1.00 92.62 271 SER A N 1
ATOM 1941 C CA . SER A 1 271 ? 4.452 -2.357 19.299 1.00 92.62 271 SER A CA 1
ATOM 1942 C C . SER A 1 271 ? 5.240 -2.778 20.540 1.00 92.62 271 SER A C 1
ATOM 1944 O O . SER A 1 271 ? 5.176 -3.936 20.950 1.00 92.62 271 SER A O 1
ATOM 1946 N N . GLY A 1 272 ? 5.830 -1.819 21.263 1.00 89.88 272 GLY A N 1
ATOM 1947 C CA . GLY A 1 272 ? 6.521 -2.073 22.533 1.00 89.88 272 GLY A CA 1
ATOM 1948 C C . GLY A 1 272 ? 5.657 -2.695 23.646 1.00 89.88 272 GLY A C 1
ATOM 1949 O O . GLY A 1 272 ? 6.208 -3.263 24.588 1.00 89.88 272 GLY A O 1
ATOM 1950 N N . ARG A 1 273 ? 4.317 -2.636 23.551 1.00 89.62 273 ARG A N 1
ATOM 1951 C CA . ARG A 1 273 ? 3.383 -3.331 24.464 1.00 89.62 273 ARG A CA 1
ATOM 1952 C C . ARG A 1 273 ? 3.029 -4.746 23.999 1.00 89.62 273 ARG A C 1
ATOM 1954 O O . ARG A 1 273 ? 2.797 -5.600 24.850 1.00 89.62 273 ARG A O 1
ATOM 1961 N N . LEU A 1 274 ? 2.958 -4.992 22.689 1.00 88.56 274 LEU A N 1
ATOM 1962 C CA . LEU A 1 274 ? 2.583 -6.294 22.114 1.00 88.56 274 LEU A CA 1
ATOM 1963 C C . LEU A 1 274 ? 3.792 -7.219 21.889 1.00 88.56 274 LEU A C 1
ATOM 1965 O O . LEU A 1 274 ? 3.662 -8.439 21.959 1.00 88.56 274 LEU A O 1
ATOM 1969 N N . ALA A 1 275 ? 4.988 -6.668 21.686 1.00 74.25 275 ALA A N 1
ATOM 1970 C CA . ALA A 1 275 ? 6.175 -7.415 21.276 1.00 74.25 275 ALA A CA 1
ATOM 1971 C C . ALA A 1 275 ? 7.066 -8.087 22.360 1.00 74.25 275 ALA A C 1
ATOM 1973 O O . ALA A 1 275 ? 8.077 -8.657 21.944 1.00 74.25 275 ALA A O 1
ATOM 1974 N N . PRO A 1 276 ? 6.830 -8.064 23.699 1.00 55.09 276 PRO A N 1
ATOM 1975 C CA . PRO A 1 276 ? 7.881 -8.411 24.668 1.00 55.09 276 PRO A CA 1
ATOM 1976 C C . PRO A 1 276 ? 8.322 -9.887 24.611 1.00 55.09 276 PRO A C 1
ATOM 1978 O O . PRO A 1 276 ? 7.732 -10.772 25.227 1.00 55.09 276 PRO A O 1
ATOM 1981 N N . THR A 1 277 ? 9.415 -10.135 23.882 1.00 49.97 277 THR A N 1
ATOM 1982 C CA . THR A 1 277 ? 10.183 -11.395 23.755 1.00 49.97 277 THR A CA 1
ATOM 1983 C C . THR A 1 277 ? 9.426 -12.662 23.322 1.00 49.97 277 THR A C 1
ATOM 1985 O O . THR A 1 277 ? 10.032 -13.729 23.234 1.00 49.97 277 THR A O 1
ATOM 1988 N N . GLY A 1 278 ? 8.146 -12.542 22.968 1.00 56.19 278 GLY A N 1
ATOM 1989 C CA . GLY A 1 278 ? 7.302 -13.620 22.458 1.00 56.19 278 GLY A CA 1
ATOM 1990 C C . GLY A 1 278 ? 6.306 -14.156 23.488 1.00 56.19 278 GLY A C 1
ATOM 1991 O O . GLY A 1 278 ? 6.674 -14.604 24.570 1.00 56.19 278 GLY A O 1
ATOM 1992 N N . GLY A 1 279 ? 5.032 -14.156 23.106 1.00 64.00 279 GLY A N 1
ATOM 1993 C CA . GLY A 1 279 ? 3.927 -14.759 23.846 1.00 64.00 279 GLY A CA 1
ATOM 1994 C C . GLY A 1 279 ? 2.609 -14.567 23.095 1.00 64.00 279 GLY A C 1
ATOM 1995 O O . GLY A 1 279 ? 2.594 -13.986 22.009 1.00 64.00 279 GLY A O 1
ATOM 1996 N N . GLY A 1 280 ? 1.497 -15.010 23.684 1.00 69.94 280 GLY A N 1
ATOM 1997 C CA . GLY A 1 280 ? 0.173 -14.953 23.051 1.00 69.94 280 GLY A CA 1
ATOM 1998 C C . GLY A 1 280 ? -0.223 -13.580 22.498 1.00 69.94 280 GLY A C 1
ATOM 1999 O O . GLY A 1 280 ? -0.806 -13.505 21.429 1.00 69.94 280 GLY A O 1
ATOM 2000 N N . ALA A 1 281 ? 0.167 -12.477 23.146 1.00 79.81 281 ALA A N 1
ATOM 2001 C CA . ALA A 1 281 ? -0.166 -11.116 22.703 1.00 79.81 281 ALA A CA 1
ATOM 2002 C C . ALA A 1 281 ? 0.685 -10.570 21.531 1.00 79.81 281 ALA A C 1
ATOM 2004 O O . ALA A 1 281 ? 0.451 -9.443 21.094 1.00 79.81 281 ALA A O 1
ATOM 2005 N N . THR A 1 282 ? 1.680 -11.314 21.031 1.00 87.06 282 THR A N 1
ATOM 2006 C CA . THR A 1 282 ? 2.630 -10.803 20.029 1.00 87.06 282 THR A CA 1
ATOM 2007 C C . THR A 1 282 ? 2.005 -10.617 18.652 1.00 87.06 282 THR A C 1
ATOM 2009 O O . THR A 1 282 ? 1.508 -11.567 18.052 1.00 87.06 282 THR A O 1
ATOM 2012 N N . MET A 1 283 ? 2.094 -9.386 18.139 1.00 92.00 283 MET A N 1
ATOM 2013 C CA . MET A 1 283 ? 1.660 -8.977 16.803 1.00 92.00 283 MET A CA 1
ATOM 2014 C C . MET A 1 283 ? 2.637 -7.959 16.202 1.00 92.00 283 MET A C 1
ATOM 2016 O O . MET A 1 283 ? 3.250 -7.188 16.938 1.00 92.00 283 MET A O 1
ATOM 2020 N N . SER A 1 284 ? 2.722 -7.907 14.872 1.00 94.94 284 SER A N 1
ATOM 2021 C CA . SER A 1 284 ? 3.309 -6.771 14.149 1.00 94.94 284 SER A CA 1
ATOM 2022 C C . SER A 1 284 ? 2.346 -5.579 14.170 1.00 94.94 284 SER A C 1
ATOM 2024 O O . SER A 1 284 ? 1.141 -5.764 13.996 1.00 94.94 284 SER A O 1
ATOM 2026 N N . VAL A 1 285 ? 2.848 -4.359 14.382 1.00 97.06 285 VAL A N 1
ATOM 2027 C CA . VAL A 1 285 ? 2.019 -3.146 14.505 1.00 97.06 285 VAL A CA 1
ATOM 2028 C C . VAL A 1 285 ? 2.349 -2.178 13.380 1.00 97.06 285 VAL A C 1
ATOM 2030 O O . VAL A 1 285 ? 3.432 -1.604 13.333 1.00 97.06 285 VAL A O 1
ATOM 2033 N N . LEU A 1 286 ? 1.413 -2.007 12.454 1.00 98.19 286 LEU A N 1
ATOM 2034 C CA . LEU A 1 286 ? 1.689 -1.424 11.147 1.00 98.19 286 LEU A CA 1
ATOM 2035 C C . LEU A 1 286 ? 1.019 -0.068 10.979 1.00 98.19 286 LEU A C 1
ATOM 2037 O O . LEU A 1 286 ? -0.202 0.048 11.069 1.00 98.19 286 LEU A O 1
ATOM 2041 N N . ASN A 1 287 ? 1.820 0.963 10.719 1.00 98.00 287 ASN A N 1
ATOM 2042 C CA . ASN A 1 287 ? 1.320 2.320 10.563 1.00 98.00 287 ASN A CA 1
ATOM 2043 C C . ASN A 1 287 ? 0.796 2.553 9.133 1.00 98.00 287 ASN A C 1
ATOM 2045 O O . ASN A 1 287 ? 1.529 2.413 8.155 1.00 98.00 287 ASN A O 1
ATOM 2049 N N . ALA A 1 288 ? -0.485 2.900 9.028 1.00 97.94 288 ALA A N 1
ATOM 2050 C CA . ALA A 1 288 ? -1.170 3.333 7.814 1.00 97.94 288 ALA A CA 1
ATOM 2051 C C . ALA A 1 288 ? -1.848 4.705 8.032 1.00 97.94 288 ALA A C 1
ATOM 2053 O O . ALA A 1 288 ? -2.965 4.973 7.563 1.00 97.94 288 ALA A O 1
ATOM 2054 N N . GLY A 1 289 ? -1.193 5.575 8.800 1.00 97.19 289 GLY A N 1
ATOM 2055 C CA . GLY A 1 289 ? -1.504 6.994 8.891 1.00 97.19 289 GLY A CA 1
ATOM 2056 C C . GLY A 1 289 ? -1.251 7.728 7.574 1.00 97.19 289 GLY A C 1
ATOM 2057 O O . GLY A 1 289 ? -0.434 7.304 6.757 1.00 97.19 289 GLY A O 1
ATOM 2058 N N . ILE A 1 290 ? -1.995 8.816 7.366 1.00 95.75 290 ILE A N 1
ATOM 2059 C CA . ILE A 1 290 ? -1.690 9.861 6.384 1.00 95.75 290 ILE A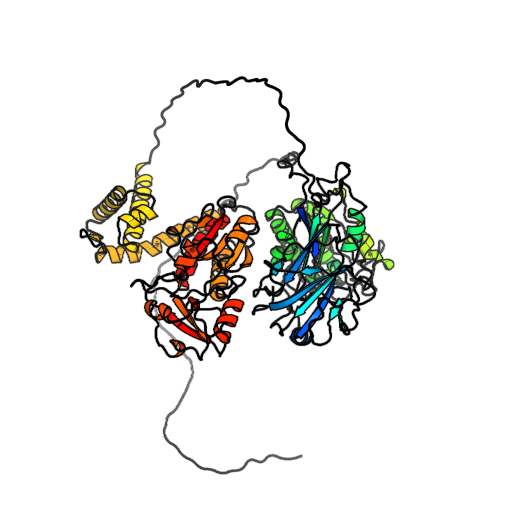 CA 1
ATOM 2060 C C . ILE A 1 290 ? -2.072 11.216 7.000 1.00 95.75 290 ILE A C 1
ATOM 2062 O O . ILE A 1 290 ? -3.221 11.436 7.387 1.00 95.75 290 ILE A O 1
ATOM 2066 N N . SER A 1 291 ? -1.156 12.178 7.061 1.00 90.44 291 SER A N 1
ATOM 2067 C CA . SER A 1 291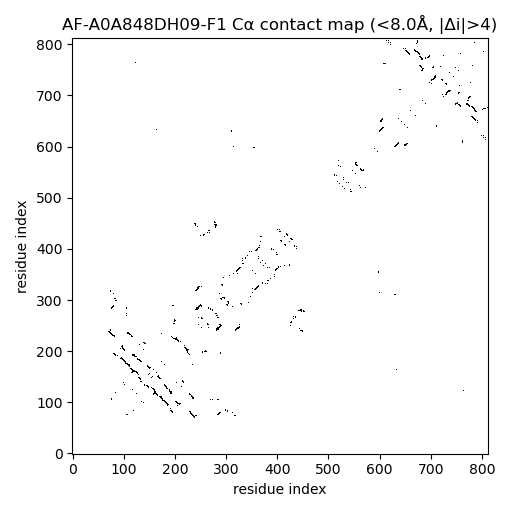 ? -1.471 13.523 7.550 1.00 90.44 291 SER A CA 1
ATOM 2068 C C . SER A 1 291 ? -2.568 14.188 6.716 1.00 90.44 291 SER A C 1
ATOM 2070 O O . SER A 1 291 ? -2.598 14.073 5.494 1.00 90.44 291 SER A O 1
ATOM 2072 N N . ARG A 1 292 ? -3.497 14.880 7.392 1.00 88.56 292 ARG A N 1
ATOM 2073 C CA . ARG A 1 292 ? -4.698 15.522 6.808 1.00 88.56 292 ARG A CA 1
ATOM 2074 C C . ARG A 1 292 ? -5.715 14.575 6.145 1.00 88.56 292 ARG A C 1
ATOM 2076 O O . ARG A 1 292 ? -6.685 15.068 5.567 1.00 88.56 292 ARG A O 1
ATOM 2083 N N . ASN A 1 293 ? -5.543 13.253 6.241 1.00 95.31 293 ASN A N 1
ATOM 2084 C CA . ASN A 1 293 ? -6.441 12.277 5.618 1.00 95.31 293 ASN A CA 1
ATOM 2085 C C . ASN A 1 293 ? -7.886 12.417 6.111 1.00 95.31 293 ASN A C 1
ATOM 2087 O O . ASN A 1 293 ? -8.129 12.723 7.282 1.00 95.31 293 ASN A O 1
ATOM 2091 N N . GLN A 1 294 ? -8.838 12.199 5.205 1.00 95.38 294 GLN A N 1
ATOM 2092 C CA . GLN A 1 294 ? -10.273 12.281 5.476 1.00 95.38 294 GLN A CA 1
ATOM 2093 C C . GLN A 1 294 ? -10.920 10.916 5.263 1.00 95.38 294 GLN A C 1
ATOM 2095 O O . GLN A 1 294 ? -10.622 10.215 4.298 1.00 95.38 294 GLN A O 1
ATOM 2100 N N . LEU A 1 295 ? -11.851 10.560 6.142 1.00 97.56 295 LEU A N 1
ATOM 2101 C CA . LEU A 1 295 ? -12.659 9.349 6.034 1.00 97.56 295 LEU A CA 1
ATOM 2102 C C . LEU A 1 295 ? -13.569 9.369 4.797 1.00 97.56 295 LEU A C 1
ATOM 2104 O O . LEU A 1 295 ? -13.882 8.316 4.243 1.00 97.56 295 LEU A O 1
ATOM 2108 N N . LEU A 1 296 ? -14.048 10.554 4.410 1.00 91.31 296 LEU A N 1
ATOM 2109 C CA . LEU A 1 296 ? -15.123 10.714 3.430 1.00 91.31 296 LEU A CA 1
ATOM 2110 C C . LEU A 1 296 ? -14.675 11.203 2.044 1.00 91.31 296 LEU A C 1
ATOM 2112 O O . LEU A 1 296 ? -15.517 11.217 1.145 1.00 91.31 296 LEU A O 1
ATOM 2116 N N . SER A 1 297 ? -13.414 11.614 1.865 1.00 87.56 297 SER A N 1
ATOM 2117 C CA . SER A 1 297 ? -12.936 12.239 0.619 1.00 87.56 297 SER A CA 1
ATOM 2118 C C . SER A 1 297 ? -11.481 11.887 0.309 1.00 87.56 297 SER A C 1
ATOM 2120 O O . SER A 1 297 ? -10.615 12.062 1.164 1.00 87.56 297 SER A O 1
ATOM 2122 N N . ASP A 1 298 ? -11.192 11.506 -0.936 1.00 86.00 298 ASP A N 1
ATOM 2123 C CA . ASP A 1 298 ? -9.820 11.440 -1.449 1.00 86.00 298 ASP A CA 1
ATOM 2124 C C . ASP A 1 298 ? -9.285 12.866 -1.673 1.00 86.00 298 ASP A C 1
ATOM 2126 O O . ASP A 1 298 ? -9.955 13.698 -2.290 1.00 86.00 298 ASP A O 1
ATOM 2130 N N . ARG A 1 299 ? -8.088 13.167 -1.156 1.00 80.94 299 ARG A N 1
ATOM 2131 C CA . ARG A 1 299 ? -7.438 14.489 -1.192 1.00 80.94 299 ARG A CA 1
ATOM 2132 C C . ARG A 1 299 ? -5.991 14.391 -1.694 1.00 80.94 299 ARG A C 1
ATOM 2134 O O . ARG A 1 299 ? -5.065 14.707 -0.943 1.00 80.94 299 ARG A O 1
ATOM 2141 N N . PRO A 1 300 ? -5.761 14.016 -2.969 1.00 71.75 300 PRO A N 1
ATOM 2142 C CA . PRO A 1 300 ? -4.415 13.909 -3.550 1.00 71.75 300 PRO A CA 1
ATOM 2143 C C . PRO A 1 300 ? -3.651 15.247 -3.610 1.00 71.75 300 PRO A C 1
ATOM 2145 O O . PRO A 1 300 ? -2.480 15.271 -3.972 1.00 71.75 300 PRO A O 1
ATOM 2148 N N . ASP A 1 301 ? -4.310 16.358 -3.270 1.00 66.00 301 ASP A N 1
ATOM 2149 C CA . ASP A 1 301 ? -3.757 17.703 -3.140 1.00 66.00 301 ASP A CA 1
ATOM 2150 C C . ASP A 1 301 ? -3.255 18.053 -1.724 1.00 66.00 301 ASP A C 1
ATOM 2152 O O . ASP A 1 301 ? -2.532 19.036 -1.570 1.00 66.00 301 ASP A O 1
ATOM 2156 N N . LEU A 1 302 ? -3.659 17.305 -0.684 1.00 70.12 302 LEU A N 1
ATOM 2157 C CA . LEU A 1 302 ? -3.441 17.691 0.722 1.00 70.12 302 LEU A CA 1
ATOM 2158 C C . LEU A 1 302 ? -3.193 16.548 1.716 1.00 70.12 302 LEU A C 1
ATOM 2160 O O . LEU A 1 302 ? -2.576 16.809 2.746 1.00 70.12 302 LEU A O 1
ATOM 2164 N N . GLY A 1 303 ? -3.730 15.349 1.485 1.00 76.44 303 GLY A N 1
ATOM 2165 C CA . GLY A 1 303 ? -3.788 14.284 2.495 1.00 76.44 303 GLY A CA 1
ATOM 2166 C C . GLY A 1 303 ? -4.179 12.917 1.938 1.00 76.44 303 GLY A C 1
ATOM 2167 O O . GLY A 1 303 ? -4.934 12.190 2.583 1.00 76.44 303 GLY A O 1
ATOM 2168 N N . GLY A 1 304 ? -3.690 12.595 0.738 1.00 87.75 304 GLY A N 1
ATOM 2169 C CA . GLY A 1 304 ? -3.765 11.273 0.113 1.00 87.75 304 GLY A CA 1
ATOM 2170 C C . GLY A 1 304 ? -5.163 10.739 -0.208 1.00 87.75 304 GLY A C 1
ATOM 2171 O O . GLY A 1 304 ? -6.176 11.432 -0.101 1.00 87.75 304 GLY A O 1
ATOM 2172 N N . ASP A 1 305 ? -5.201 9.470 -0.606 1.00 91.00 305 ASP A N 1
ATOM 2173 C CA . ASP A 1 305 ? -6.440 8.713 -0.797 1.00 91.00 305 ASP A CA 1
ATOM 2174 C C . ASP A 1 305 ? -7.115 8.452 0.562 1.00 91.00 305 ASP A C 1
ATOM 2176 O O . ASP A 1 305 ? -6.447 8.227 1.575 1.00 91.00 305 ASP A O 1
ATOM 2180 N N . SER A 1 306 ? -8.443 8.449 0.609 1.00 92.81 306 SER A N 1
ATOM 2181 C CA . SER A 1 306 ? -9.216 8.139 1.815 1.00 92.81 306 SER A CA 1
ATOM 2182 C C . SER A 1 306 ? -8.990 6.691 2.281 1.00 92.81 306 SER A C 1
ATOM 2184 O O . SER A 1 306 ? -8.662 5.823 1.462 1.00 92.81 306 SER A O 1
ATOM 2186 N N . PRO A 1 307 ? -9.217 6.375 3.575 1.00 95.62 307 PRO A N 1
ATOM 2187 C CA . PRO A 1 307 ? -9.073 5.024 4.120 1.00 95.62 307 PRO A CA 1
ATOM 2188 C C . PRO A 1 307 ? -9.801 3.939 3.320 1.00 95.62 307 PRO A C 1
ATOM 2190 O O . PRO A 1 307 ? -9.271 2.843 3.182 1.00 95.62 307 PRO A O 1
ATOM 2193 N N . GLY A 1 308 ? -10.986 4.237 2.770 1.00 86.88 308 GLY A N 1
ATOM 2194 C CA . GLY A 1 308 ? -11.767 3.282 1.976 1.00 86.88 308 GLY A CA 1
ATOM 2195 C C . GLY A 1 308 ? -11.178 3.011 0.589 1.00 86.88 308 GLY A C 1
ATOM 2196 O O . GLY A 1 308 ? -11.134 1.856 0.165 1.00 86.88 308 GLY A O 1
ATOM 2197 N N . THR A 1 309 ? -10.674 4.054 -0.083 1.00 86.06 309 THR A N 1
ATOM 2198 C CA . THR A 1 309 ? -9.997 3.955 -1.389 1.00 86.06 309 THR A CA 1
ATOM 2199 C C . THR A 1 309 ? -8.673 3.196 -1.270 1.00 86.06 309 THR A C 1
ATOM 2201 O O . THR A 1 309 ? -8.380 2.327 -2.087 1.00 86.06 309 THR A O 1
ATOM 2204 N N . ARG A 1 310 ? -7.890 3.458 -0.213 1.00 91.88 310 ARG A N 1
ATOM 2205 C CA . ARG A 1 310 ? -6.577 2.818 -0.002 1.00 91.88 310 ARG A CA 1
ATOM 2206 C C . ARG A 1 310 ? -6.608 1.475 0.729 1.00 91.88 310 ARG A C 1
ATOM 2208 O O . ARG A 1 310 ? -5.610 0.761 0.701 1.00 91.88 310 ARG A O 1
ATOM 2215 N N . PHE A 1 311 ? -7.748 1.099 1.317 1.00 88.12 311 PHE A N 1
ATOM 2216 C CA . PHE A 1 311 ? -7.941 -0.118 2.120 1.00 88.12 311 PHE A CA 1
ATOM 2217 C C . PHE A 1 311 ? -7.301 -1.379 1.519 1.00 88.12 311 PHE A C 1
ATOM 2219 O O . PHE A 1 311 ? -6.741 -2.195 2.246 1.00 88.12 311 PHE A O 1
ATOM 2226 N N . VAL A 1 312 ? -7.379 -1.552 0.197 1.00 82.50 312 VAL A N 1
ATOM 2227 C CA . VAL A 1 312 ? -6.917 -2.777 -0.467 1.00 82.50 312 VAL A CA 1
ATOM 2228 C C . VAL A 1 312 ? -5.405 -2.973 -0.335 1.00 82.50 312 VAL A C 1
ATOM 2230 O O . VAL A 1 312 ? -4.962 -4.069 -0.010 1.00 82.50 312 VAL A O 1
ATOM 2233 N N . HIS A 1 313 ? -4.626 -1.911 -0.535 1.00 84.50 313 HIS A N 1
ATOM 2234 C CA . HIS A 1 313 ? -3.163 -1.936 -0.450 1.00 84.50 313 HIS A CA 1
ATOM 2235 C C . HIS A 1 313 ? -2.691 -1.812 0.999 1.00 84.50 313 HIS A C 1
ATOM 2237 O O . HIS A 1 313 ? -1.869 -2.593 1.470 1.00 84.50 313 HIS A O 1
ATOM 2243 N N . ASP A 1 314 ? -3.250 -0.830 1.707 1.00 94.69 314 ASP A N 1
ATOM 2244 C CA . ASP A 1 314 ? -2.802 -0.407 3.029 1.00 94.69 314 ASP A CA 1
ATOM 2245 C C . ASP A 1 314 ? -3.239 -1.370 4.147 1.00 94.69 314 ASP A C 1
ATOM 2247 O O . ASP A 1 314 ? -2.647 -1.355 5.227 1.00 94.69 314 ASP A O 1
ATOM 2251 N N . VAL A 1 315 ? -4.280 -2.183 3.906 1.00 93.81 315 VAL A N 1
ATOM 2252 C CA . VAL A 1 315 ? -4.855 -3.126 4.881 1.00 93.81 315 VAL A CA 1
ATOM 2253 C C . VAL A 1 315 ? -5.001 -4.537 4.308 1.00 93.81 315 VAL A C 1
ATOM 2255 O O . VAL A 1 315 ? -4.443 -5.466 4.873 1.00 93.81 315 VAL A O 1
ATOM 2258 N N . ALA A 1 316 ? -5.742 -4.742 3.213 1.00 83.12 316 ALA A N 1
ATOM 2259 C CA . ALA A 1 316 ? -6.161 -6.091 2.800 1.00 83.12 316 ALA A CA 1
ATOM 2260 C C . ALA A 1 316 ? -5.050 -6.950 2.167 1.00 83.12 316 ALA A C 1
ATOM 2262 O O . ALA A 1 316 ? -5.093 -8.174 2.266 1.00 83.12 316 ALA A O 1
ATOM 2263 N N . ALA A 1 317 ? -4.063 -6.328 1.517 1.00 82.25 317 ALA A N 1
ATOM 2264 C CA . ALA A 1 317 ? -2.917 -7.000 0.900 1.00 82.25 317 ALA A CA 1
ATOM 2265 C C . ALA A 1 317 ? -1.720 -7.193 1.858 1.00 82.25 317 ALA A C 1
ATOM 2267 O O . ALA A 1 317 ? -0.663 -7.668 1.441 1.00 82.25 317 ALA A O 1
ATOM 2268 N N . VAL A 1 318 ? -1.863 -6.806 3.129 1.00 89.75 318 VAL A N 1
ATOM 2269 C CA . VAL A 1 318 ? -0.793 -6.821 4.134 1.00 89.75 318 VAL A CA 1
ATOM 2270 C C . VAL A 1 318 ? -0.554 -8.244 4.649 1.00 89.75 318 VAL A C 1
ATOM 2272 O O . VAL A 1 318 ? -1.488 -8.948 5.029 1.00 89.75 318 VAL A O 1
ATOM 2275 N N . ALA A 1 319 ? 0.703 -8.690 4.682 1.00 89.69 319 ALA A N 1
ATOM 2276 C CA . ALA A 1 319 ? 1.025 -10.061 5.066 1.00 89.69 319 ALA A CA 1
ATOM 2277 C C . ALA A 1 319 ? 0.804 -10.280 6.576 1.00 89.69 319 ALA A C 1
ATOM 2279 O O . ALA A 1 319 ? 1.281 -9.500 7.403 1.00 89.69 319 ALA A O 1
ATOM 2280 N N . GLY A 1 320 ? 0.071 -11.341 6.928 1.00 90.88 320 GLY A N 1
ATOM 2281 C CA . GLY A 1 320 ? -0.278 -11.697 8.309 1.00 90.88 320 GLY A CA 1
ATOM 2282 C C . GLY A 1 320 ? -1.378 -10.848 8.965 1.00 90.88 320 GLY A C 1
ATOM 2283 O O . GLY A 1 320 ? -1.632 -11.023 10.154 1.00 90.88 320 GLY A O 1
ATOM 2284 N N . VAL A 1 321 ? -2.031 -9.925 8.247 1.00 95.44 321 VAL A N 1
ATOM 2285 C CA . VAL A 1 321 ? -3.051 -9.029 8.827 1.00 95.44 321 VAL A CA 1
ATOM 2286 C C . VAL A 1 321 ? -4.303 -9.768 9.315 1.00 95.44 321 VAL A C 1
ATOM 2288 O O . VAL A 1 321 ? -4.855 -10.624 8.627 1.00 95.44 321 VAL A O 1
ATOM 2291 N N . THR A 1 322 ? -4.784 -9.398 10.502 1.00 95.12 322 THR A N 1
ATOM 2292 C CA . THR A 1 322 ? -6.005 -9.966 11.112 1.00 95.12 322 THR A CA 1
ATOM 2293 C C . THR A 1 322 ? -6.887 -8.928 11.796 1.00 95.12 322 THR A C 1
ATOM 2295 O O . THR A 1 322 ? -8.102 -9.113 11.891 1.00 95.12 322 THR A O 1
ATOM 2298 N N . ASP A 1 323 ? -6.290 -7.840 12.280 1.00 97.50 323 ASP A N 1
ATOM 2299 C CA . ASP A 1 323 ? -6.958 -6.789 13.038 1.00 97.50 323 ASP A CA 1
ATOM 2300 C C . ASP A 1 323 ? -6.656 -5.423 12.396 1.00 97.50 323 ASP A C 1
ATOM 2302 O O . ASP A 1 323 ? -5.552 -5.176 11.909 1.00 97.50 323 ASP A O 1
ATOM 2306 N N . VAL A 1 324 ? -7.623 -4.507 12.404 1.00 98.62 324 VAL A N 1
ATOM 2307 C CA . VAL A 1 324 ? -7.444 -3.127 11.933 1.00 98.62 324 VAL A CA 1
ATOM 2308 C C . VAL A 1 324 ? -8.064 -2.136 12.915 1.00 98.62 324 VAL A C 1
ATOM 2310 O O . VAL A 1 324 ? -9.221 -2.275 13.314 1.00 98.62 324 VAL A O 1
ATOM 2313 N N . VAL A 1 325 ? -7.293 -1.125 13.314 1.00 98.88 325 VAL A N 1
ATOM 2314 C CA . VAL A 1 325 ? -7.731 -0.037 14.198 1.00 98.88 325 VAL A CA 1
ATOM 2315 C C . VAL A 1 325 ? -7.895 1.228 13.366 1.00 98.88 325 VAL A C 1
ATOM 2317 O O . VAL A 1 325 ? -6.944 1.671 12.729 1.00 98.88 325 VAL A O 1
ATOM 2320 N N . LEU A 1 326 ? -9.092 1.817 13.378 1.00 98.81 326 LEU A N 1
ATOM 2321 C CA . LEU A 1 326 ? -9.399 3.046 12.649 1.00 98.81 326 LEU A CA 1
ATOM 2322 C C . LEU A 1 326 ? -9.422 4.250 13.605 1.00 98.81 326 LEU A C 1
ATOM 2324 O O . LEU A 1 326 ? -10.288 4.333 14.485 1.00 98.81 326 LEU A O 1
ATOM 2328 N N . HIS A 1 327 ? -8.506 5.201 13.406 1.00 98.75 327 HIS A N 1
ATOM 2329 C CA . HIS A 1 327 ? -8.465 6.488 14.107 1.00 98.75 327 HIS A CA 1
ATOM 2330 C C . HIS A 1 327 ? -8.451 7.658 13.121 1.00 98.75 327 HIS A C 1
ATOM 2332 O O . HIS A 1 327 ? -7.409 8.095 12.638 1.00 98.75 327 HIS A O 1
ATOM 2338 N N . ILE A 1 328 ? -9.652 8.127 12.784 1.00 98.56 328 ILE A N 1
ATOM 2339 C CA . ILE A 1 328 ? -9.903 9.059 11.685 1.00 98.56 328 ILE A CA 1
ATOM 2340 C C . ILE A 1 328 ? -11.069 9.989 12.030 1.00 98.56 328 ILE A C 1
ATOM 2342 O O . ILE A 1 328 ? -11.975 9.619 12.781 1.00 98.56 328 ILE A O 1
ATOM 2346 N N . GLY A 1 329 ? -11.095 11.164 11.407 1.00 97.38 329 GLY A N 1
ATOM 2347 C CA . GLY A 1 329 ? -12.297 11.996 11.301 1.00 97.38 329 GLY A CA 1
ATOM 2348 C C . GLY A 1 329 ? -12.118 13.431 11.782 1.00 97.38 329 GLY A C 1
ATOM 2349 O O . GLY A 1 329 ? -13.005 14.253 11.559 1.00 97.38 329 GLY A O 1
ATOM 2350 N N . THR A 1 330 ? -10.977 13.778 12.390 1.00 97.88 330 THR A N 1
ATOM 2351 C CA . THR A 1 330 ? -10.721 15.166 12.819 1.00 97.88 330 THR A CA 1
ATOM 2352 C C . THR A 1 330 ? -10.664 16.123 11.621 1.00 97.88 330 THR A C 1
ATOM 2354 O O . THR A 1 330 ? -1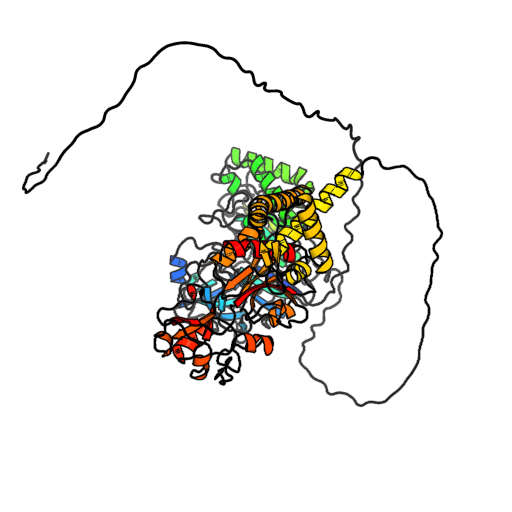1.162 17.247 11.692 1.00 97.88 330 THR A O 1
ATOM 2357 N N . ASN A 1 331 ? -10.151 15.656 10.475 1.00 95.50 331 ASN A N 1
ATOM 2358 C CA . ASN A 1 331 ? -10.093 16.437 9.236 1.00 95.50 331 ASN A CA 1
ATOM 2359 C C . ASN A 1 331 ? -11.449 16.550 8.534 1.00 95.50 331 ASN A C 1
ATOM 2361 O O . ASN A 1 331 ? -11.738 17.593 7.955 1.00 95.50 331 ASN A O 1
ATOM 2365 N N . ASP A 1 332 ? -12.303 15.526 8.609 1.00 98.06 332 ASP A N 1
ATOM 2366 C CA . ASP A 1 332 ? -13.692 15.609 8.147 1.00 98.06 332 ASP A CA 1
ATOM 2367 C C . ASP A 1 332 ? -14.460 16.662 8.964 1.00 98.06 332 ASP A C 1
ATOM 2369 O O . ASP A 1 332 ? -15.142 17.516 8.400 1.00 98.06 332 ASP A O 1
ATOM 2373 N N . ILE A 1 333 ? -14.280 16.683 10.289 1.00 98.19 333 ILE A N 1
ATOM 2374 C CA . ILE A 1 333 ? -14.870 17.706 11.165 1.00 98.19 333 ILE A CA 1
ATOM 2375 C C . ILE A 1 333 ? -14.349 19.109 10.811 1.00 98.19 333 ILE A C 1
ATOM 2377 O O . ILE A 1 333 ? -15.145 20.038 10.664 1.00 98.19 333 ILE A O 1
ATOM 2381 N N . ALA A 1 334 ? -13.038 19.273 10.606 1.00 94.00 334 ALA A N 1
ATOM 2382 C CA . ALA A 1 334 ? -12.444 20.545 10.180 1.00 94.00 334 ALA A CA 1
ATOM 2383 C C . ALA A 1 334 ? -12.886 20.989 8.771 1.00 94.00 334 ALA A C 1
ATOM 2385 O O . ALA A 1 334 ? -12.974 22.186 8.502 1.00 94.00 334 ALA A O 1
ATOM 2386 N N . ALA A 1 335 ? -13.226 20.042 7.891 1.00 93.44 335 ALA A N 1
ATOM 2387 C CA . ALA A 1 335 ? -13.862 20.286 6.596 1.00 93.44 335 ALA A CA 1
ATOM 2388 C C . ALA A 1 335 ? -15.388 20.525 6.692 1.00 93.44 335 ALA A C 1
ATOM 2390 O O . ALA A 1 335 ? -16.062 20.626 5.667 1.00 93.44 335 ALA A O 1
ATOM 2391 N N . GLY A 1 336 ? -15.946 20.618 7.905 1.00 94.50 336 GLY A N 1
ATOM 2392 C CA . GLY A 1 336 ? -17.354 20.925 8.160 1.00 94.50 336 GLY A CA 1
ATOM 2393 C C . GLY A 1 336 ? -18.323 19.754 7.967 1.00 94.50 336 GLY A C 1
ATOM 2394 O O . GLY A 1 336 ? -19.533 19.982 7.920 1.00 94.50 336 GLY A O 1
ATOM 2395 N N . ARG A 1 337 ? -17.829 18.513 7.844 1.00 97.44 337 ARG A N 1
ATOM 2396 C CA . ARG A 1 337 ? -18.661 17.309 7.669 1.00 97.44 337 ARG A CA 1
ATOM 2397 C C . ARG A 1 337 ? -19.418 16.992 8.966 1.00 97.44 337 ARG A C 1
ATOM 2399 O O . ARG A 1 337 ? -18.869 17.083 10.064 1.00 97.44 337 ARG A O 1
ATOM 2406 N N . GLY A 1 338 ? -20.693 16.623 8.854 1.00 98.06 338 GLY A N 1
ATOM 2407 C CA . GLY A 1 338 ? -21.555 16.361 10.011 1.00 98.06 338 GLY A CA 1
ATOM 2408 C C . GLY A 1 338 ? -21.397 14.955 10.600 1.00 98.06 338 GLY A C 1
ATOM 2409 O O . GLY A 1 338 ? -21.015 14.011 9.909 1.00 98.06 338 GLY A O 1
ATOM 2410 N N . ALA A 1 339 ? -21.795 14.767 11.865 1.00 98.62 339 ALA A N 1
ATOM 2411 C CA . ALA A 1 339 ? -21.775 13.449 12.517 1.00 98.62 339 ALA A CA 1
ATOM 2412 C C . ALA A 1 339 ? -22.598 12.401 11.739 1.00 98.62 339 ALA A C 1
ATOM 2414 O O . ALA A 1 339 ? -22.163 11.264 11.583 1.00 98.62 339 ALA A O 1
ATOM 2415 N N . GLY A 1 340 ? -23.742 12.810 11.173 1.00 96.94 340 GLY A N 1
ATOM 2416 C CA . GLY A 1 340 ? -24.583 11.974 10.306 1.00 96.94 340 GLY A CA 1
ATOM 2417 C C . GLY A 1 340 ? -23.967 11.607 8.948 1.00 96.94 340 GLY A C 1
ATOM 2418 O O . GLY A 1 340 ? -24.555 10.813 8.224 1.00 96.94 340 GLY A O 1
ATOM 2419 N N . GLU A 1 341 ? -22.797 12.147 8.604 1.00 97.31 341 GLU A N 1
ATOM 2420 C CA . GLU A 1 341 ? -22.025 11.794 7.404 1.00 97.31 341 GLU A CA 1
ATOM 2421 C C . GLU A 1 341 ? -20.792 10.953 7.770 1.00 97.31 341 GLU A C 1
ATOM 2423 O O . GLU A 1 341 ? -20.508 9.948 7.116 1.00 97.31 341 GLU A O 1
ATOM 2428 N N . ILE A 1 342 ? -20.110 11.328 8.861 1.00 98.62 342 ILE A N 1
ATOM 2429 C CA . ILE A 1 342 ? -18.938 10.633 9.414 1.00 98.62 342 ILE A CA 1
ATOM 2430 C C . ILE A 1 342 ? -19.317 9.235 9.919 1.00 98.62 342 ILE A C 1
ATOM 2432 O O . ILE A 1 342 ? -18.648 8.265 9.571 1.00 98.62 342 ILE A O 1
ATOM 2436 N N . ILE A 1 343 ? -20.416 9.096 10.673 1.00 98.62 343 ILE A N 1
ATOM 2437 C CA . ILE A 1 343 ? -20.857 7.805 11.232 1.00 98.62 343 ILE A CA 1
ATOM 2438 C C . ILE A 1 343 ? -21.103 6.755 10.126 1.00 98.62 343 ILE A C 1
ATOM 2440 O O . ILE A 1 343 ? -20.501 5.683 10.199 1.00 98.62 343 ILE A O 1
ATOM 2444 N N . PRO A 1 344 ? -21.870 7.035 9.049 1.00 94.62 344 PRO A N 1
ATOM 2445 C CA . PRO A 1 344 ? -21.953 6.126 7.904 1.00 94.62 344 PRO A CA 1
ATOM 2446 C C . PRO A 1 344 ? -20.610 5.835 7.221 1.00 94.62 344 PRO A C 1
ATOM 2448 O O . PRO A 1 344 ? -20.474 4.782 6.606 1.00 94.62 344 PRO A O 1
ATOM 2451 N N . GLY A 1 345 ? -19.628 6.741 7.290 1.00 93.06 345 GLY A N 1
ATOM 2452 C CA . GLY A 1 345 ? -18.259 6.482 6.831 1.00 93.06 345 GLY A CA 1
ATOM 2453 C C . GLY A 1 345 ? -17.551 5.419 7.671 1.00 93.06 345 GLY A C 1
ATOM 2454 O O . GLY A 1 345 ? -17.008 4.468 7.112 1.00 93.06 345 GLY A O 1
ATOM 2455 N N . LEU A 1 346 ? -17.626 5.536 9.002 1.00 98.38 346 LEU A N 1
ATOM 2456 C CA . LEU A 1 346 ? -17.032 4.576 9.940 1.00 98.38 346 LEU A CA 1
ATOM 2457 C C . LEU A 1 346 ? -17.660 3.187 9.764 1.00 98.38 346 LEU A C 1
ATOM 2459 O O . LEU A 1 346 ? -16.945 2.190 9.736 1.00 98.38 346 LEU A O 1
ATOM 2463 N N . VAL A 1 347 ? -18.984 3.132 9.569 1.00 96.50 347 VAL A N 1
ATOM 2464 C CA . VAL A 1 347 ? -19.703 1.886 9.259 1.00 96.50 347 VAL A CA 1
ATOM 2465 C C . VAL A 1 347 ? -19.245 1.294 7.924 1.00 96.50 347 VAL A C 1
ATOM 2467 O O . VAL A 1 347 ? -18.933 0.112 7.891 1.00 96.50 347 VAL A O 1
ATOM 2470 N N . ARG A 1 348 ? -19.111 2.084 6.845 1.00 94.31 348 ARG A N 1
ATOM 2471 C CA . ARG A 1 348 ? -18.627 1.562 5.548 1.00 94.31 348 ARG A CA 1
ATOM 2472 C C . ARG A 1 348 ? -17.221 0.965 5.635 1.00 94.31 348 ARG A C 1
ATOM 2474 O O . ARG A 1 348 ? -17.000 -0.099 5.068 1.00 94.31 348 ARG A O 1
ATOM 2481 N N . PHE A 1 349 ? -16.293 1.612 6.344 1.00 94.62 349 PHE A N 1
ATOM 2482 C CA . PHE A 1 349 ? -14.947 1.061 6.543 1.00 94.62 349 PHE A CA 1
ATOM 2483 C C . PHE A 1 349 ? -14.981 -0.214 7.403 1.00 94.62 349 PHE A C 1
ATOM 2485 O O . PHE A 1 349 ? -14.293 -1.185 7.097 1.00 94.62 349 PHE A O 1
ATOM 2492 N N . ALA A 1 350 ? -15.813 -0.247 8.449 1.00 90.38 350 ALA A N 1
ATOM 2493 C CA . ALA A 1 350 ? -15.992 -1.440 9.272 1.00 90.38 350 ALA A CA 1
ATOM 2494 C C . ALA A 1 350 ? -16.598 -2.612 8.477 1.00 90.38 350 ALA A C 1
ATOM 2496 O O . ALA A 1 350 ? -16.091 -3.729 8.557 1.00 90.38 350 ALA A O 1
ATOM 2497 N N . ASP A 1 351 ? -17.616 -2.359 7.653 1.00 84.31 351 ASP A N 1
ATOM 2498 C CA . ASP A 1 351 ? -18.200 -3.353 6.748 1.00 84.31 351 ASP A CA 1
ATOM 2499 C C . ASP A 1 351 ? -17.162 -3.861 5.729 1.00 84.31 351 ASP A C 1
ATOM 2501 O O . ASP A 1 351 ? -17.086 -5.064 5.489 1.00 84.31 351 ASP A O 1
ATOM 2505 N N . GLN A 1 352 ? -16.323 -2.975 5.175 1.00 85.88 352 GLN A N 1
ATOM 2506 C CA . GLN A 1 352 ? -15.238 -3.318 4.244 1.00 85.88 352 GLN A CA 1
ATOM 2507 C C . GLN A 1 352 ? -14.171 -4.210 4.905 1.00 85.88 352 GLN A C 1
ATOM 2509 O O . GLN A 1 352 ? -13.801 -5.242 4.345 1.00 85.88 352 GLN A O 1
ATOM 2514 N N . ALA A 1 353 ? -13.744 -3.877 6.128 1.00 85.38 353 ALA A N 1
ATOM 2515 C CA . ALA A 1 353 ? -12.822 -4.696 6.917 1.00 85.38 353 ALA A CA 1
ATOM 2516 C C . ALA A 1 353 ? -13.395 -6.090 7.218 1.00 85.38 353 ALA A C 1
ATOM 2518 O O . ALA A 1 353 ? -12.744 -7.104 6.963 1.00 85.38 353 ALA A O 1
ATOM 2519 N N . ARG A 1 354 ? -14.651 -6.152 7.674 1.00 85.12 354 ARG A N 1
ATOM 2520 C CA . ARG A 1 354 ? -15.346 -7.413 7.976 1.00 85.12 354 ARG A CA 1
ATOM 2521 C C . ARG A 1 354 ? -15.621 -8.248 6.722 1.00 85.12 354 ARG A C 1
ATOM 2523 O O . ARG A 1 354 ? -15.611 -9.473 6.804 1.00 85.12 354 ARG A O 1
ATOM 2530 N N . ALA A 1 355 ? -15.833 -7.618 5.565 1.00 79.19 355 ALA A N 1
ATOM 2531 C CA . ALA A 1 355 ? -15.981 -8.302 4.278 1.00 79.19 355 ALA A CA 1
ATOM 2532 C C . ALA A 1 355 ? -14.660 -8.891 3.750 1.00 79.19 355 ALA A C 1
ATOM 2534 O O . ALA A 1 355 ? -14.690 -9.872 3.010 1.00 79.19 355 ALA A O 1
ATOM 2535 N N . ALA A 1 356 ? -13.517 -8.344 4.174 1.00 77.12 356 ALA A N 1
ATOM 2536 C CA . ALA A 1 356 ? -12.190 -8.930 3.975 1.00 77.12 356 ALA A CA 1
ATOM 2537 C C . ALA A 1 356 ? -11.822 -9.991 5.039 1.00 77.12 356 ALA A C 1
ATOM 2539 O O . ALA A 1 356 ? -10.702 -10.490 5.045 1.00 77.12 356 ALA A O 1
ATOM 2540 N N . GLY A 1 357 ? -12.743 -10.338 5.950 1.00 84.25 357 GLY A N 1
ATOM 2541 C CA . GLY A 1 357 ? -12.510 -11.298 7.038 1.00 84.25 357 GLY A CA 1
ATOM 2542 C C . GLY A 1 357 ? -11.730 -10.741 8.237 1.00 84.25 357 GLY A C 1
ATOM 2543 O O . GLY A 1 357 ? -11.455 -11.488 9.175 1.00 84.25 357 GLY A O 1
ATOM 2544 N N . LEU A 1 358 ? -11.398 -9.447 8.233 1.00 89.44 358 LEU A N 1
ATOM 2545 C CA . LEU A 1 358 ? -10.608 -8.797 9.278 1.00 89.44 358 LEU A CA 1
ATOM 2546 C C . LEU A 1 358 ? -11.480 -8.339 10.450 1.00 89.44 358 LEU A C 1
ATOM 2548 O O . LEU A 1 358 ? -12.653 -7.988 10.293 1.00 89.44 358 LEU A O 1
ATOM 2552 N N . ARG A 1 359 ? -10.873 -8.288 11.636 1.00 96.25 359 ARG A N 1
ATOM 2553 C CA . ARG A 1 359 ? -11.483 -7.730 12.847 1.00 96.25 359 ARG A CA 1
ATOM 2554 C C . ARG A 1 359 ? -11.245 -6.231 12.887 1.00 96.25 359 ARG A C 1
ATOM 2556 O O . ARG A 1 359 ? -10.109 -5.788 12.758 1.00 96.25 359 ARG A O 1
ATOM 2563 N N . VAL A 1 360 ? -12.292 -5.442 13.093 1.00 97.50 360 VAL A N 1
ATOM 2564 C CA . VAL A 1 360 ? -12.200 -3.975 13.064 1.00 97.50 360 VAL A CA 1
ATOM 2565 C C . VAL A 1 360 ? -12.464 -3.361 14.430 1.00 97.50 360 VAL A C 1
ATOM 2567 O O . VAL A 1 360 ? -13.397 -3.745 15.135 1.00 97.50 360 VAL A O 1
ATOM 2570 N N . PHE A 1 361 ? -11.649 -2.371 14.785 1.00 98.62 361 PHE A N 1
ATOM 2571 C CA . PHE A 1 361 ? -11.751 -1.598 16.014 1.00 98.62 361 PHE A CA 1
ATOM 2572 C C . PHE A 1 361 ? -11.919 -0.120 15.672 1.00 98.62 361 PHE A C 1
ATOM 2574 O O . PHE A 1 361 ? -11.064 0.475 15.016 1.00 98.62 361 PHE A O 1
ATOM 2581 N N . LEU A 1 362 ? -13.017 0.484 16.123 1.00 98.75 362 LEU A N 1
ATOM 2582 C CA . LEU A 1 362 ? -13.233 1.926 15.982 1.00 98.75 362 LEU A CA 1
ATOM 2583 C C . LEU A 1 362 ? -12.673 2.662 17.202 1.00 98.75 362 LEU A C 1
ATOM 2585 O O . LEU A 1 362 ? -12.640 2.130 18.310 1.00 98.75 362 LEU A O 1
ATOM 2589 N N . THR A 1 363 ? -12.265 3.911 17.029 1.00 98.88 363 THR A N 1
ATOM 2590 C CA . THR A 1 363 ? -11.778 4.745 18.135 1.00 98.88 363 THR A CA 1
ATOM 2591 C C . THR A 1 363 ? -12.613 6.012 18.269 1.00 98.88 363 THR A C 1
ATOM 2593 O O . THR A 1 363 ? -13.286 6.436 17.327 1.00 98.88 363 THR A O 1
ATOM 2596 N N . THR A 1 364 ? -12.604 6.620 19.453 1.00 98.88 364 THR A N 1
ATOM 2597 C CA . THR A 1 364 ? -13.156 7.967 19.633 1.00 98.88 364 THR A CA 1
ATOM 2598 C C . THR A 1 364 ? -12.168 9.014 19.108 1.00 98.88 364 THR A C 1
ATOM 2600 O O . THR A 1 364 ? -10.966 8.937 19.358 1.00 98.88 364 THR A O 1
ATOM 2603 N N . ILE A 1 365 ? -12.677 10.006 18.378 1.00 98.75 365 ILE A N 1
ATOM 2604 C CA . ILE A 1 365 ? -11.906 11.136 17.850 1.00 98.75 365 ILE A CA 1
ATOM 2605 C C . ILE A 1 365 ? -11.389 11.959 19.032 1.00 98.75 365 ILE A C 1
ATOM 2607 O O . ILE A 1 365 ? -12.171 12.373 19.895 1.00 98.75 365 ILE A O 1
ATOM 2611 N N . THR A 1 366 ? -10.078 12.181 19.074 1.00 98.56 366 THR A N 1
ATOM 2612 C CA . THR A 1 366 ? -9.377 12.875 20.159 1.00 98.56 366 THR A CA 1
ATOM 2613 C C . THR A 1 366 ? -9.826 14.334 20.325 1.00 98.56 366 THR A C 1
ATOM 2615 O O . THR A 1 366 ? -10.418 14.933 19.419 1.00 98.56 366 THR A O 1
ATOM 2618 N N . PRO A 1 367 ? -9.591 14.939 21.502 1.00 98.06 367 PRO A N 1
ATOM 2619 C CA . PRO A 1 367 ? -9.900 16.341 21.724 1.00 98.06 367 PRO A CA 1
ATOM 2620 C C . PRO A 1 367 ? -9.005 17.277 20.906 1.00 98.06 367 PRO A C 1
ATOM 2622 O O . PRO A 1 367 ? -7.836 16.986 20.681 1.00 98.06 367 PRO A O 1
ATOM 2625 N N . SER A 1 368 ? -9.534 18.442 20.534 1.00 95.56 368 SER A N 1
ATOM 2626 C CA . SER A 1 368 ? -8.753 19.520 19.931 1.00 95.56 368 SER A CA 1
ATOM 2627 C C . SER A 1 368 ? -9.335 20.874 20.325 1.00 95.56 368 SER A C 1
ATOM 2629 O O . SER A 1 368 ? -10.552 21.042 20.404 1.00 95.56 368 SER A O 1
ATOM 2631 N N . GLY A 1 369 ? -8.452 21.839 20.582 1.00 88.19 369 GLY A N 1
ATOM 2632 C CA . GLY A 1 369 ? -8.794 23.230 20.881 1.00 88.19 369 GLY A CA 1
ATOM 2633 C C . GLY A 1 369 ? -8.429 24.217 19.770 1.00 88.19 369 GLY A C 1
ATOM 2634 O O . GLY A 1 369 ? -8.549 25.419 19.994 1.00 88.19 369 GLY A O 1
ATOM 2635 N N . THR A 1 370 ? -7.962 23.743 18.608 1.00 90.88 370 THR A N 1
ATOM 2636 C CA . THR A 1 370 ? -7.265 24.578 17.615 1.00 90.88 370 THR A CA 1
ATOM 2637 C C . THR A 1 370 ? -8.034 24.758 16.304 1.00 90.88 370 THR A C 1
ATOM 2639 O O . THR A 1 370 ? -8.708 23.845 15.823 1.00 90.88 370 THR A O 1
ATOM 2642 N N . GLY A 1 371 ? -7.923 25.947 15.703 1.00 93.12 371 GLY A N 1
ATOM 2643 C CA . GLY A 1 371 ? -8.457 26.264 14.373 1.00 93.12 371 GLY A CA 1
ATOM 2644 C C . GLY A 1 371 ? -9.897 25.789 14.126 1.00 93.12 371 GLY A C 1
ATOM 2645 O O . GLY A 1 371 ? -10.798 26.026 14.930 1.00 93.12 371 GLY A O 1
ATOM 2646 N N . ALA A 1 372 ? -10.111 25.109 12.996 1.00 91.88 372 ALA A N 1
ATOM 2647 C CA . ALA A 1 372 ? -11.409 24.540 12.628 1.00 91.88 372 ALA A CA 1
ATOM 2648 C C . ALA A 1 372 ? -11.820 23.339 13.510 1.00 91.88 372 ALA A C 1
ATOM 2650 O O . ALA A 1 372 ? -13.010 23.158 13.771 1.00 91.88 372 ALA A O 1
ATOM 2651 N N . HIS A 1 373 ? -10.849 22.566 14.012 1.00 93.50 373 HIS A N 1
ATOM 2652 C CA . HIS A 1 373 ? -11.058 21.367 14.837 1.00 93.50 373 HIS A CA 1
ATOM 2653 C C . HIS A 1 373 ? -11.623 21.700 16.233 1.00 93.50 373 HIS A C 1
ATOM 2655 O O . HIS A 1 373 ? -12.393 20.924 16.792 1.00 93.50 373 HIS A O 1
ATOM 2661 N N . GLY A 1 374 ? -11.270 22.868 16.784 1.00 93.94 374 GLY A N 1
ATOM 2662 C CA . GLY A 1 374 ? -11.665 23.322 18.124 1.00 93.94 374 GLY A CA 1
ATOM 2663 C C . GLY A 1 374 ? -12.896 24.232 18.195 1.00 93.94 374 GLY A C 1
ATOM 2664 O O . GLY A 1 374 ? -13.186 24.776 19.261 1.00 93.94 374 GLY A O 1
ATOM 2665 N N . THR A 1 375 ? -13.620 24.453 17.092 1.00 97.31 375 THR A N 1
ATOM 2666 C CA . THR A 1 375 ? -14.830 25.301 17.118 1.00 97.31 375 THR A CA 1
ATOM 2667 C C . THR A 1 375 ? -15.958 24.661 17.948 1.00 97.31 375 THR A C 1
ATOM 2669 O O . THR A 1 375 ? -16.037 23.434 18.022 1.00 97.31 375 THR A O 1
ATOM 2672 N N . PRO A 1 376 ? -16.903 25.435 18.525 1.00 97.25 376 PRO A N 1
ATOM 2673 C CA . PRO A 1 376 ? -18.032 24.861 19.269 1.00 97.25 376 PRO A CA 1
ATOM 2674 C C . PRO A 1 376 ? -18.875 23.871 18.448 1.00 97.25 376 PRO A C 1
ATOM 2676 O O . PRO A 1 376 ? -19.373 22.886 18.988 1.00 97.25 376 PRO A O 1
ATOM 2679 N N . GLN A 1 377 ? -18.996 24.099 17.134 1.00 97.38 377 GLN A N 1
ATOM 2680 C CA . GLN A 1 377 ? -19.647 23.168 16.210 1.00 97.38 377 GLN A CA 1
ATOM 2681 C C . GLN A 1 377 ? -18.817 21.893 16.009 1.00 97.38 377 GLN A C 1
ATOM 2683 O O . GLN A 1 377 ? -19.375 20.799 16.060 1.00 97.38 377 GLN A O 1
ATOM 2688 N N . ALA A 1 378 ? -17.500 22.013 15.821 1.00 97.75 378 ALA A N 1
ATOM 2689 C CA . ALA A 1 378 ? -16.604 20.868 15.677 1.00 97.75 378 ALA A CA 1
ATOM 2690 C C . ALA A 1 378 ? -16.588 19.980 16.931 1.00 97.75 378 ALA A C 1
ATOM 2692 O O . ALA A 1 378 ? -16.729 18.764 16.816 1.00 97.75 378 ALA A O 1
ATOM 2693 N N . VAL A 1 379 ? -16.528 20.580 18.125 1.00 98.19 379 VAL A N 1
ATOM 2694 C CA . VAL A 1 379 ? -16.632 19.863 19.408 1.00 98.19 379 VAL A CA 1
ATOM 2695 C C . VAL A 1 379 ? -17.982 19.147 19.531 1.00 98.19 379 VAL A C 1
ATOM 2697 O O . VAL A 1 379 ? -18.010 17.963 19.858 1.00 98.19 379 VAL A O 1
ATOM 2700 N N . ALA A 1 380 ? -19.097 19.801 19.185 1.00 98.38 380 ALA A N 1
ATOM 2701 C CA . ALA A 1 380 ? -20.418 19.165 19.209 1.00 98.38 380 ALA A CA 1
ATOM 2702 C C . ALA A 1 380 ? -20.545 17.991 18.214 1.00 98.38 380 ALA A C 1
ATOM 2704 O O . ALA A 1 380 ? -21.150 16.969 18.541 1.00 98.38 380 ALA A O 1
ATOM 2705 N N . VAL A 1 381 ? -19.952 18.098 17.016 1.00 98.75 381 VAL A N 1
ATOM 2706 C CA . VAL A 1 381 ? -19.899 16.994 16.041 1.00 98.75 381 VAL A CA 1
ATOM 2707 C C . VAL A 1 381 ? -19.025 15.850 16.559 1.00 98.75 381 VAL A C 1
ATOM 2709 O O . VAL A 1 381 ? -19.468 14.702 16.540 1.00 98.75 381 VAL A O 1
ATOM 2712 N N . ARG A 1 382 ? -17.825 16.152 17.067 1.00 98.69 382 ARG A N 1
ATOM 2713 C CA . ARG A 1 382 ? -16.906 15.180 17.677 1.00 98.69 382 ARG A CA 1
ATOM 2714 C C . ARG A 1 382 ? -17.591 14.406 18.798 1.00 98.69 382 ARG A C 1
ATOM 2716 O O . ARG A 1 382 ? -17.523 13.182 18.827 1.00 98.69 382 ARG A O 1
ATOM 2723 N N . ASP A 1 383 ? -18.287 15.096 19.696 1.00 98.56 383 ASP A N 1
ATOM 2724 C CA . ASP A 1 383 ? -18.934 14.468 20.847 1.00 98.56 383 ASP A CA 1
ATOM 2725 C C . ASP A 1 383 ? -20.162 13.635 20.446 1.00 98.56 383 ASP A C 1
ATOM 2727 O O . ASP A 1 383 ? -20.393 12.577 21.033 1.00 98.56 383 ASP A O 1
ATOM 2731 N N . ALA A 1 384 ? -20.881 14.019 19.384 1.00 98.81 384 ALA A N 1
ATOM 2732 C CA . ALA A 1 384 ? -21.925 13.187 18.786 1.00 98.81 384 ALA A CA 1
ATOM 2733 C C . ALA A 1 384 ? -21.359 11.905 18.136 1.00 98.81 384 ALA A C 1
ATOM 2735 O O . ALA A 1 384 ? -21.891 10.817 18.370 1.00 98.81 384 ALA A O 1
ATOM 2736 N N . VAL A 1 385 ? -20.259 12.004 17.375 1.00 98.88 385 VAL A N 1
ATOM 2737 C CA . VAL A 1 385 ? -19.561 10.834 16.804 1.00 98.88 385 VAL A CA 1
ATOM 2738 C C . VAL A 1 385 ? -19.019 9.936 17.918 1.00 98.88 385 VAL A C 1
ATOM 2740 O O . VAL A 1 385 ? -19.261 8.733 17.904 1.00 98.88 385 VAL A O 1
ATOM 2743 N N . ASN A 1 386 ? -18.369 10.501 18.935 1.00 98.88 386 ASN A N 1
ATOM 2744 C CA . ASN A 1 386 ? -17.811 9.747 20.059 1.00 98.88 386 ASN A CA 1
ATOM 2745 C C . ASN A 1 386 ? -18.894 9.085 20.923 1.00 98.88 386 ASN A C 1
ATOM 2747 O O . ASN A 1 386 ? -18.708 7.965 21.399 1.00 98.88 386 ASN A O 1
ATOM 2751 N N . GLY A 1 387 ? -20.043 9.742 21.106 1.00 98.75 387 GLY A N 1
ATOM 2752 C CA . GLY A 1 387 ? -21.223 9.149 21.733 1.00 98.75 387 GLY A CA 1
ATOM 2753 C C . GLY A 1 387 ? -21.736 7.934 20.956 1.00 98.75 387 GLY A C 1
ATOM 2754 O O . GLY A 1 387 ? -22.005 6.890 21.555 1.00 98.75 387 GLY A O 1
ATOM 2755 N N . TRP A 1 388 ? -21.797 8.026 19.623 1.00 98.81 388 TRP A N 1
ATOM 2756 C CA . TRP A 1 388 ? -22.154 6.898 18.760 1.00 98.81 388 TRP A CA 1
ATOM 2757 C C . TRP A 1 388 ? -21.111 5.769 18.806 1.00 98.81 388 TRP A C 1
ATOM 2759 O O . TRP A 1 388 ? -21.486 4.619 19.024 1.00 98.81 388 TRP A O 1
ATOM 2769 N N . VAL A 1 389 ? -19.810 6.072 18.697 1.00 98.75 389 VAL A N 1
ATOM 2770 C CA . VAL A 1 389 ? -18.736 5.060 18.758 1.00 98.75 389 VAL A CA 1
ATOM 2771 C C . VAL A 1 389 ? -18.808 4.268 20.065 1.00 98.75 389 VAL A C 1
ATOM 2773 O O . VAL A 1 389 ? -18.743 3.046 20.029 1.00 98.75 389 VAL A O 1
ATOM 2776 N N . ARG A 1 390 ? -19.027 4.923 21.213 1.00 98.44 390 ARG A N 1
ATOM 2777 C CA . ARG A 1 390 ? -19.146 4.235 22.513 1.00 98.44 390 ARG A CA 1
ATOM 2778 C C . ARG A 1 390 ? -20.398 3.362 22.644 1.00 98.44 390 ARG A C 1
ATOM 2780 O O . ARG A 1 390 ? -20.336 2.322 23.290 1.00 98.44 390 ARG A O 1
ATOM 2787 N N . THR A 1 391 ? -21.536 3.795 22.095 1.00 97.81 391 THR A N 1
ATOM 2788 C CA . THR A 1 391 ? -22.855 3.187 22.388 1.00 97.81 391 THR A CA 1
ATOM 2789 C C . THR A 1 391 ? -23.388 2.262 21.296 1.00 97.81 391 THR A C 1
ATOM 2791 O O . THR A 1 391 ? -24.138 1.338 21.598 1.00 97.81 391 THR A O 1
ATOM 2794 N N . GLN A 1 392 ? -23.009 2.496 20.041 1.00 97.50 392 GLN A N 1
ATOM 2795 C CA . GLN A 1 392 ? -23.482 1.768 18.859 1.00 97.50 392 GLN A CA 1
ATOM 2796 C C . GLN A 1 392 ? -22.329 1.169 18.043 1.00 97.50 392 GLN A C 1
ATOM 2798 O O . GLN A 1 392 ? -22.516 0.125 17.424 1.00 97.50 392 GLN A O 1
ATOM 2803 N N . GLY A 1 393 ? -21.123 1.749 18.100 1.00 94.44 393 GLY A N 1
ATOM 2804 C CA . GLY A 1 393 ? -19.915 1.197 17.471 1.00 94.44 393 GLY A CA 1
ATOM 2805 C C . GLY A 1 393 ? -19.691 -0.311 17.708 1.00 94.44 393 GLY A C 1
ATOM 2806 O O . GLY A 1 393 ? -19.441 -1.015 16.731 1.00 94.44 393 GLY A O 1
ATOM 2807 N N . PRO A 1 394 ? -19.885 -0.863 18.928 1.00 95.00 394 PRO A N 1
ATOM 2808 C CA . PRO A 1 394 ? -19.766 -2.304 19.195 1.00 95.00 394 PRO A CA 1
ATOM 2809 C C . PRO A 1 394 ? -20.781 -3.216 18.479 1.00 95.00 394 PRO A C 1
ATOM 2811 O O . PRO A 1 394 ? -20.664 -4.434 18.574 1.00 95.00 394 PRO A O 1
ATOM 2814 N N . ALA A 1 395 ? -21.788 -2.666 17.791 1.00 92.12 395 ALA A N 1
ATOM 2815 C CA . ALA A 1 395 ? -22.687 -3.426 16.916 1.00 92.12 395 ALA A CA 1
ATOM 2816 C C . ALA A 1 395 ? -22.178 -3.516 15.461 1.00 92.12 395 ALA A C 1
ATOM 2818 O O . ALA A 1 395 ? -22.643 -4.368 14.705 1.00 92.12 395 ALA A O 1
ATOM 2819 N N . HIS A 1 396 ? -21.224 -2.657 15.082 1.00 92.50 396 HIS A N 1
ATOM 2820 C CA . HIS A 1 396 ? -20.622 -2.578 13.745 1.00 92.50 396 HIS A CA 1
ATOM 2821 C C . HIS A 1 396 ? -19.150 -3.031 13.720 1.00 92.50 396 HIS A C 1
ATOM 2823 O O . HIS A 1 396 ? -18.616 -3.315 12.651 1.00 92.50 396 HIS A O 1
ATOM 2829 N N . ALA A 1 397 ? -18.498 -3.113 14.882 1.00 94.94 397 ALA A N 1
ATOM 2830 C CA . ALA A 1 397 ? -17.074 -3.391 15.035 1.00 94.94 397 ALA A CA 1
ATOM 2831 C C . ALA A 1 397 ? -16.800 -4.419 16.148 1.00 94.94 397 ALA A C 1
ATOM 2833 O O . ALA A 1 397 ? -17.558 -4.530 17.110 1.00 94.94 397 ALA A O 1
ATOM 2834 N N . ASP A 1 398 ? -15.690 -5.151 16.039 1.00 96.31 398 ASP A N 1
ATOM 2835 C CA . ASP A 1 398 ? -15.260 -6.189 16.992 1.00 96.31 398 ASP A CA 1
ATOM 2836 C C . ASP A 1 398 ? -14.719 -5.598 18.308 1.00 96.31 398 ASP A C 1
ATOM 2838 O O . ASP A 1 398 ? -14.640 -6.273 19.345 1.00 96.31 398 ASP A O 1
ATOM 2842 N N . GLY A 1 399 ? -14.420 -4.299 18.303 1.00 94.06 399 GLY A N 1
ATOM 2843 C CA . GLY A 1 399 ? -14.274 -3.512 19.514 1.00 94.06 399 GLY A CA 1
ATOM 2844 C C . GLY A 1 399 ? -14.234 -2.012 19.288 1.00 94.06 399 GLY A C 1
ATOM 2845 O O . GLY A 1 399 ? -14.317 -1.520 18.163 1.00 94.06 399 GLY A O 1
ATOM 2846 N N . VAL A 1 400 ? -14.117 -1.288 20.401 1.00 97.75 400 VAL A N 1
ATOM 2847 C CA . VAL A 1 400 ? -13.890 0.157 20.408 1.00 97.75 400 VAL A CA 1
ATOM 2848 C C . VAL A 1 400 ? -12.870 0.529 21.481 1.00 97.75 400 VAL A C 1
ATOM 2850 O O . VAL A 1 400 ? -12.875 -0.078 22.555 1.00 97.75 400 VAL A O 1
ATOM 2853 N N . PHE A 1 401 ? -12.022 1.524 21.208 1.00 98.31 401 PHE A N 1
ATOM 2854 C CA . PHE A 1 401 ? -11.060 2.074 22.173 1.00 98.31 401 PHE A CA 1
ATOM 2855 C C . PHE A 1 401 ? -11.314 3.572 22.386 1.00 98.31 401 PHE A C 1
ATOM 2857 O O . PHE A 1 401 ? -11.427 4.337 21.425 1.00 98.31 401 PHE A O 1
ATOM 2864 N N . ASP A 1 402 ? -11.412 4.012 23.645 1.00 98.12 402 ASP A N 1
ATOM 2865 C CA . ASP A 1 402 ? -11.747 5.405 23.969 1.00 98.12 402 ASP A CA 1
ATOM 2866 C C . ASP A 1 402 ? -10.504 6.309 24.014 1.00 98.12 402 ASP A C 1
ATOM 2868 O O . ASP A 1 402 ? -10.102 6.820 25.061 1.00 98.12 402 ASP A O 1
ATOM 2872 N N . PHE A 1 403 ? -9.891 6.487 22.845 1.00 98.69 403 PHE A N 1
ATOM 2873 C CA . PHE A 1 403 ? -8.728 7.349 22.626 1.00 98.69 403 PHE A CA 1
ATOM 2874 C C . PHE A 1 403 ? -8.968 8.775 23.136 1.00 98.69 403 PHE A C 1
ATOM 2876 O O . PHE A 1 403 ? -8.096 9.352 23.780 1.00 98.69 403 PHE A O 1
ATOM 2883 N N . ALA A 1 404 ? -10.172 9.319 22.944 1.00 98.38 404 ALA A N 1
ATOM 2884 C CA . ALA A 1 404 ? -10.535 10.638 23.445 1.00 98.38 404 ALA A CA 1
ATOM 2885 C C . ALA A 1 404 ? -10.451 10.745 24.977 1.00 98.38 404 ALA A C 1
ATOM 2887 O O . ALA A 1 404 ? -9.898 11.717 25.486 1.00 98.38 404 ALA A O 1
ATOM 2888 N N . ALA A 1 405 ? -10.960 9.752 25.715 1.00 97.88 405 ALA A N 1
ATOM 2889 C CA . ALA A 1 405 ? -10.880 9.739 27.177 1.00 97.88 405 ALA A CA 1
ATOM 2890 C C . ALA A 1 405 ? -9.450 9.509 27.699 1.00 97.88 405 ALA A C 1
ATOM 2892 O O . ALA A 1 405 ? -9.121 9.979 28.786 1.00 97.88 405 ALA A O 1
ATOM 2893 N N . ALA A 1 406 ? -8.594 8.824 26.933 1.00 98.06 406 ALA A N 1
ATOM 2894 C CA . ALA A 1 406 ? -7.215 8.534 27.328 1.00 98.06 406 ALA A CA 1
ATOM 2895 C C . ALA A 1 406 ? -6.300 9.774 27.364 1.00 98.06 406 ALA A C 1
ATOM 2897 O O . ALA A 1 406 ? -5.307 9.768 28.092 1.00 98.06 406 ALA A O 1
ATOM 2898 N N . VAL A 1 407 ? -6.620 10.826 26.594 1.00 98.38 407 VAL A N 1
ATOM 2899 C CA . VAL A 1 407 ? -5.749 12.012 26.434 1.00 98.38 407 VAL A CA 1
ATOM 2900 C C . VAL A 1 407 ? -6.413 13.356 26.740 1.00 98.38 407 VAL A C 1
ATOM 2902 O O . VAL A 1 407 ? -5.748 14.392 26.694 1.00 98.38 407 VAL A O 1
ATOM 2905 N N . ALA A 1 408 ? -7.706 13.361 27.066 1.00 97.94 408 ALA A N 1
ATOM 2906 C CA . ALA A 1 408 ? -8.427 14.563 27.469 1.00 97.94 408 ALA A CA 1
ATOM 2907 C C . ALA A 1 408 ? -7.920 15.155 28.794 1.00 97.94 408 ALA A C 1
ATOM 2909 O O . ALA A 1 408 ? -7.545 14.434 29.718 1.00 97.94 408 ALA A O 1
ATOM 2910 N N . GLU A 1 409 ? -7.991 16.481 28.911 1.00 96.31 409 GLU A N 1
ATOM 2911 C CA . GLU A 1 409 ? -7.877 17.184 30.191 1.00 96.31 409 GLU A CA 1
ATOM 2912 C C . GLU A 1 409 ? -9.141 16.917 31.040 1.00 96.31 409 GLU A C 1
ATOM 2914 O O . GLU A 1 409 ? -10.229 17.325 30.620 1.00 96.31 409 GLU A O 1
ATOM 2919 N N . PRO A 1 410 ? -9.055 16.272 32.224 1.00 93.06 410 PRO A N 1
ATOM 2920 C CA . PRO A 1 410 ? -10.233 15.896 33.013 1.00 93.06 410 PRO A CA 1
ATOM 2921 C C . PRO A 1 410 ? -11.164 17.056 33.393 1.00 93.06 410 PRO A C 1
ATOM 2923 O O . PRO A 1 410 ? -12.379 16.871 33.424 1.00 93.06 410 PRO A O 1
ATOM 2926 N N . ALA A 1 411 ? -10.630 18.255 33.652 1.00 93.19 411 ALA A N 1
ATOM 2927 C CA . ALA A 1 411 ? -11.434 19.445 33.938 1.00 93.19 411 ALA A CA 1
ATOM 2928 C C . ALA A 1 411 ? -11.989 20.128 32.671 1.00 93.19 411 ALA A C 1
ATOM 2930 O O . ALA A 1 411 ? -12.932 20.914 32.759 1.00 93.19 411 ALA A O 1
ATOM 2931 N N . HIS A 1 412 ? -11.425 19.839 31.493 1.00 93.06 412 HIS A N 1
ATOM 2932 C CA . HIS A 1 412 ? -11.807 20.441 30.213 1.00 93.06 412 HIS A CA 1
ATOM 2933 C C . HIS A 1 412 ? -11.787 19.412 29.060 1.00 93.06 412 HIS A C 1
ATOM 2935 O O . HIS A 1 412 ? -10.982 19.568 28.139 1.00 93.06 412 HIS A O 1
ATOM 2941 N N . PRO A 1 413 ? -12.699 18.413 29.012 1.00 93.06 413 PRO A N 1
ATOM 2942 C CA . PRO A 1 413 ? -12.641 17.311 28.033 1.00 93.06 413 PRO A CA 1
ATOM 2943 C C . PRO A 1 413 ? -12.810 17.702 26.550 1.00 93.06 413 PRO A C 1
ATOM 2945 O O . PRO A 1 413 ? -12.813 16.859 25.653 1.00 93.06 413 PRO A O 1
ATOM 2948 N N . ALA A 1 414 ? -12.960 18.995 26.258 1.00 93.31 414 ALA A N 1
ATOM 2949 C CA . ALA A 1 414 ? -12.827 19.542 24.914 1.00 93.31 414 ALA A CA 1
ATOM 2950 C C . ALA A 1 414 ? -11.362 19.609 24.426 1.00 93.31 414 ALA A C 1
ATOM 2952 O O . ALA A 1 414 ? -11.160 19.660 23.216 1.00 93.31 414 ALA A O 1
ATOM 2953 N N . ARG A 1 415 ? -10.369 19.578 25.330 1.00 95.38 415 ARG A N 1
ATOM 2954 C CA . ARG A 1 415 ? -8.931 19.791 25.072 1.00 95.38 415 ARG A CA 1
ATOM 2955 C C . ARG A 1 415 ? -8.080 18.574 25.452 1.00 95.38 415 ARG A C 1
ATOM 2957 O O . ARG A 1 415 ? -8.493 17.763 26.280 1.00 95.38 415 ARG A O 1
ATOM 2964 N N . LEU A 1 416 ? -6.883 18.486 24.869 1.00 97.56 416 LEU A N 1
ATOM 2965 C CA . LEU A 1 416 ? -5.823 17.578 25.318 1.00 97.56 416 LEU A CA 1
ATOM 2966 C C . LEU A 1 416 ? -5.335 17.981 26.720 1.00 97.56 416 LEU A C 1
ATOM 2968 O O . LEU A 1 416 ? -5.395 19.159 27.086 1.00 97.56 416 LEU A O 1
ATOM 2972 N N . ARG A 1 417 ? -4.835 17.016 27.499 1.00 97.94 417 ARG A N 1
ATOM 2973 C CA . ARG A 1 417 ? -4.088 17.305 28.734 1.00 97.94 417 ARG A CA 1
ATOM 2974 C C . ARG A 1 417 ? -2.763 17.999 28.374 1.00 97.94 417 ARG A C 1
ATOM 2976 O O . ARG A 1 417 ? -2.117 17.531 27.440 1.00 97.94 417 ARG A O 1
ATOM 2983 N N . PRO A 1 418 ? -2.308 19.043 29.097 1.00 96.75 418 PRO A N 1
ATOM 2984 C CA . PRO A 1 418 ? -1.113 19.804 28.714 1.00 96.75 418 PRO A CA 1
ATOM 2985 C C . PRO A 1 418 ? 0.152 18.974 28.439 1.00 96.75 418 PRO A C 1
ATOM 2987 O O . PRO A 1 418 ? 0.820 19.226 27.447 1.00 96.75 418 PRO A O 1
ATOM 2990 N N . ASP A 1 419 ? 0.456 17.944 29.240 1.00 95.88 419 ASP A N 1
ATOM 2991 C CA . ASP A 1 419 ? 1.642 17.087 29.012 1.00 95.88 419 ASP A CA 1
ATOM 2992 C C . ASP A 1 419 ? 1.511 16.157 27.784 1.00 95.88 419 ASP A C 1
ATOM 2994 O O . ASP A 1 419 ? 2.486 15.529 27.363 1.00 95.88 419 ASP A O 1
ATOM 2998 N N . TYR A 1 420 ? 0.299 16.015 27.242 1.00 97.81 420 TYR A N 1
ATOM 2999 C CA . TYR A 1 420 ? -0.031 15.177 26.088 1.00 97.81 420 TYR A CA 1
ATOM 3000 C C . TYR A 1 420 ? -0.195 15.969 24.789 1.00 97.81 420 TYR A C 1
ATOM 3002 O O . TYR A 1 420 ? -0.230 15.346 23.735 1.00 97.81 420 TYR A O 1
ATOM 3010 N N . ASP A 1 421 ? -0.281 17.296 24.846 1.00 96.19 421 ASP A N 1
ATOM 3011 C CA . ASP A 1 421 ? -0.318 18.198 23.690 1.00 96.19 421 ASP A CA 1
ATOM 3012 C C . ASP A 1 421 ? 1.114 18.420 23.166 1.00 96.19 421 ASP A C 1
ATOM 3014 O O . ASP A 1 421 ? 2.031 18.645 23.958 1.00 96.19 421 ASP A O 1
ATOM 3018 N N . SER A 1 422 ? 1.340 18.373 21.849 1.00 92.50 422 SER A N 1
ATOM 3019 C CA . SER A 1 422 ? 2.639 18.767 21.266 1.00 92.50 422 SER A CA 1
ATOM 3020 C C . SER A 1 422 ? 2.846 20.292 21.207 1.00 92.50 422 SER A C 1
ATOM 3022 O O . SER A 1 422 ? 3.894 20.759 20.764 1.00 92.50 422 SER A O 1
ATOM 3024 N N . GLY A 1 423 ? 1.859 21.078 21.651 1.00 91.69 423 GLY A N 1
ATOM 3025 C CA . GLY A 1 423 ? 1.887 22.539 21.731 1.00 91.69 423 GLY A CA 1
ATOM 3026 C C . GLY A 1 423 ? 1.016 23.253 20.692 1.00 91.69 423 GLY A C 1
ATOM 3027 O O . GLY A 1 423 ? 1.096 24.477 20.590 1.00 91.69 423 GLY A O 1
ATOM 3028 N N . ASP A 1 424 ? 0.198 22.524 19.923 1.00 89.62 424 ASP A N 1
ATOM 3029 C CA . ASP A 1 424 ? -0.656 23.080 18.860 1.00 89.62 424 ASP A CA 1
ATOM 3030 C C . ASP A 1 424 ? -2.166 22.918 19.111 1.00 89.62 424 ASP A C 1
ATOM 3032 O O . ASP A 1 424 ? -2.974 23.532 18.403 1.00 89.62 424 ASP A O 1
ATOM 3036 N N . GLY A 1 425 ? -2.562 22.151 20.134 1.00 92.81 425 GLY A N 1
ATOM 3037 C CA . GLY A 1 425 ? -3.959 21.914 20.482 1.00 92.81 425 GLY A CA 1
ATOM 3038 C C . GLY A 1 425 ? -4.680 20.887 19.606 1.00 92.81 425 GLY A C 1
ATOM 3039 O O . GLY A 1 425 ? -5.914 20.906 19.586 1.00 92.81 425 GLY A O 1
ATOM 3040 N N . LEU A 1 426 ? -3.971 20.028 18.869 1.00 93.25 426 LEU A N 1
ATOM 3041 C CA . LEU A 1 426 ? -4.530 18.938 18.052 1.00 93.25 426 LEU A CA 1
ATOM 3042 C C . LEU A 1 426 ? -3.671 17.667 18.102 1.00 93.25 426 LEU A C 1
ATOM 3044 O O . LEU A 1 426 ? -4.212 16.568 18.219 1.00 93.25 426 LEU A O 1
ATOM 3048 N N . HIS A 1 427 ? -2.358 17.822 17.981 1.00 96.50 427 HIS A N 1
ATOM 3049 C CA . HIS A 1 427 ? -1.404 16.727 17.898 1.00 96.50 427 HIS A CA 1
ATOM 3050 C C . HIS A 1 427 ? -0.823 16.379 19.269 1.00 96.50 427 HIS A C 1
ATOM 3052 O O . HIS A 1 427 ? -0.890 17.165 20.220 1.00 96.50 427 HIS A O 1
ATOM 3058 N N . LEU A 1 428 ? -0.294 15.159 19.385 1.00 95.94 428 LEU A N 1
ATOM 3059 C CA . LEU A 1 428 ? 0.136 14.620 20.666 1.00 95.94 428 LEU A CA 1
ATOM 3060 C C . LEU A 1 428 ? 1.650 14.609 20.812 1.00 95.94 428 LEU A C 1
ATOM 3062 O O . LEU A 1 428 ? 2.379 14.310 19.872 1.00 95.94 428 LEU A O 1
ATOM 3066 N N . SER A 1 429 ? 2.106 14.865 22.035 1.00 93.69 429 SER A N 1
ATOM 3067 C CA . SER A 1 429 ? 3.478 14.585 22.447 1.00 93.69 429 SER A CA 1
ATOM 3068 C C . SER A 1 429 ? 3.723 13.072 22.533 1.00 93.69 429 SER A C 1
ATOM 3070 O O . SER A 1 429 ? 2.787 12.278 22.671 1.00 93.69 429 SER A O 1
ATOM 3072 N N . ALA A 1 430 ? 4.989 12.660 22.610 1.00 93.94 430 ALA A N 1
ATOM 3073 C CA . ALA A 1 430 ? 5.384 11.279 22.906 1.00 93.94 430 ALA A CA 1
ATOM 3074 C C . ALA A 1 430 ? 4.727 10.688 24.181 1.00 93.94 430 ALA A C 1
ATOM 3076 O O . ALA A 1 430 ? 4.547 9.474 24.303 1.00 93.94 430 ALA A O 1
ATOM 3077 N N . LEU A 1 431 ? 4.352 11.525 25.161 1.00 96.12 431 LEU A N 1
ATOM 3078 C CA . LEU A 1 431 ? 3.593 11.090 26.342 1.00 96.12 431 LEU A CA 1
ATOM 3079 C C . LEU A 1 431 ? 2.115 10.840 26.013 1.00 96.12 431 LEU A C 1
ATOM 3081 O O . LEU A 1 431 ? 1.547 9.868 26.514 1.00 96.12 431 LEU A O 1
ATOM 3085 N N . GLY A 1 432 ? 1.516 11.672 25.159 1.00 97.81 432 GLY A N 1
ATOM 3086 C CA . GLY A 1 432 ? 0.161 11.479 24.646 1.00 97.81 432 GLY A CA 1
ATOM 3087 C C . GLY A 1 432 ? 0.053 10.248 23.744 1.00 97.81 432 GLY A C 1
ATOM 3088 O O . GLY A 1 432 ? -0.869 9.449 23.906 1.00 97.81 432 GLY A O 1
ATOM 3089 N N . TYR A 1 433 ? 1.039 10.005 22.877 1.00 98.12 433 TYR A N 1
ATOM 3090 C CA . TYR A 1 433 ? 1.082 8.797 22.049 1.00 98.12 433 TYR A CA 1
ATOM 3091 C C . TYR A 1 433 ? 1.259 7.509 22.862 1.00 98.12 433 TYR A C 1
ATOM 3093 O O . TYR A 1 433 ? 0.571 6.521 22.591 1.00 98.12 433 TYR A O 1
ATOM 3101 N N . ARG A 1 434 ? 2.059 7.524 23.938 1.00 97.81 434 ARG A N 1
ATOM 3102 C CA . ARG A 1 434 ? 2.089 6.414 24.909 1.00 97.81 434 ARG A CA 1
ATOM 3103 C C . ARG A 1 434 ? 0.741 6.198 25.615 1.00 97.81 434 ARG A C 1
ATOM 3105 O O . ARG A 1 434 ? 0.405 5.054 25.919 1.00 97.81 434 ARG A O 1
ATOM 3112 N N . ALA A 1 435 ? -0.051 7.248 25.841 1.00 98.12 435 ALA A N 1
ATOM 3113 C CA . ALA A 1 435 ? -1.394 7.129 26.416 1.00 98.12 435 ALA A CA 1
ATOM 3114 C C . ALA A 1 435 ? -2.429 6.566 25.418 1.00 98.12 435 ALA A C 1
ATOM 3116 O O . ALA A 1 435 ? -3.198 5.681 25.797 1.00 98.12 435 ALA A O 1
ATOM 3117 N N . LEU A 1 436 ? -2.402 6.980 24.141 1.00 97.94 436 LEU A N 1
ATOM 3118 C CA . LEU A 1 436 ? -3.224 6.370 23.081 1.00 97.94 436 LEU A CA 1
ATOM 3119 C C . LEU A 1 436 ? -2.887 4.889 22.884 1.00 97.94 436 LEU A C 1
ATOM 3121 O O . LEU A 1 436 ? -3.783 4.045 22.906 1.00 97.94 436 LEU A O 1
ATOM 3125 N N . ALA A 1 437 ? -1.597 4.550 22.795 1.00 97.56 437 ALA A N 1
ATOM 3126 C CA . ALA A 1 437 ? -1.151 3.160 22.755 1.00 97.56 437 ALA A CA 1
ATOM 3127 C C . ALA A 1 437 ? -1.644 2.375 23.983 1.00 97.56 437 ALA A C 1
ATOM 3129 O O . ALA A 1 437 ? -2.125 1.252 23.844 1.00 97.56 437 ALA A O 1
ATOM 3130 N N . GLY A 1 438 ? -1.583 2.974 25.178 1.00 96.25 438 GLY A N 1
ATOM 3131 C CA . GLY A 1 438 ? -2.090 2.400 26.427 1.00 96.25 438 GLY A CA 1
ATOM 3132 C C . GLY A 1 438 ? -3.598 2.114 26.441 1.00 96.25 438 GLY A C 1
ATOM 3133 O O . GLY A 1 438 ? -4.017 1.161 27.098 1.00 96.25 438 GLY A O 1
ATOM 3134 N N . ALA A 1 439 ? -4.400 2.878 25.691 1.00 97.31 439 ALA A N 1
ATOM 3135 C CA . ALA A 1 439 ? -5.850 2.696 25.580 1.00 97.31 439 ALA A CA 1
ATOM 3136 C C . ALA A 1 439 ? -6.260 1.455 24.761 1.00 97.31 439 ALA A C 1
ATOM 3138 O O . ALA A 1 439 ? -7.399 0.993 24.870 1.00 97.31 439 ALA A O 1
ATOM 3139 N N . VAL A 1 440 ? -5.346 0.895 23.960 1.00 96.56 440 VAL A N 1
ATOM 3140 C CA . VAL A 1 440 ? -5.571 -0.354 23.220 1.00 96.56 440 VAL A CA 1
ATOM 3141 C C . VAL A 1 440 ? -5.490 -1.546 24.177 1.00 96.56 440 VAL A C 1
ATOM 3143 O O . VAL A 1 440 ? -4.460 -1.795 24.816 1.00 96.56 440 VAL A O 1
ATOM 3146 N N . GLN A 1 441 ? -6.587 -2.299 24.255 1.00 91.56 441 GLN A N 1
ATOM 3147 C CA . GLN A 1 441 ? -6.728 -3.502 25.079 1.00 91.56 441 GLN A CA 1
ATOM 3148 C C . GLN A 1 441 ? -6.150 -4.701 24.311 1.00 91.56 441 GLN A C 1
ATOM 3150 O O . GLN A 1 441 ? -6.760 -5.184 23.358 1.00 91.56 441 GLN A O 1
ATOM 3155 N N . ALA A 1 442 ? -4.938 -5.128 24.677 1.00 87.25 442 ALA A N 1
ATOM 3156 C CA . ALA A 1 442 ? -4.172 -6.142 23.942 1.00 87.25 442 ALA A CA 1
ATOM 3157 C C . ALA A 1 442 ? -4.866 -7.516 23.912 1.00 87.25 442 ALA A C 1
ATOM 3159 O O . ALA A 1 442 ? -4.848 -8.194 22.891 1.00 87.25 442 ALA A O 1
ATOM 3160 N N . ASP A 1 443 ? -5.559 -7.867 24.996 1.00 85.62 443 ASP A N 1
ATOM 3161 C CA . ASP A 1 443 ? -6.409 -9.054 25.158 1.00 85.62 443 ASP A CA 1
ATOM 3162 C C . ASP A 1 443 ? -7.610 -9.098 24.197 1.00 85.62 443 ASP A C 1
ATOM 3164 O O . ASP A 1 443 ? -8.244 -10.142 24.041 1.00 85.62 443 ASP A O 1
ATOM 3168 N N . ARG A 1 444 ? -7.932 -7.976 23.539 1.00 88.81 444 ARG A N 1
ATOM 3169 C CA . ARG A 1 444 ? -8.976 -7.916 22.513 1.00 88.81 444 ARG A CA 1
ATOM 3170 C C . ARG A 1 444 ? -8.464 -8.113 21.095 1.00 88.81 444 ARG A C 1
ATOM 3172 O O . ARG A 1 444 ? -9.295 -8.421 20.240 1.00 88.81 444 ARG A O 1
ATOM 3179 N N . LEU A 1 445 ? -7.172 -7.938 20.820 1.00 91.19 445 LEU A N 1
ATOM 3180 C CA . LEU A 1 445 ? -6.571 -8.236 19.511 1.00 91.19 445 LEU A CA 1
ATOM 3181 C C . LEU A 1 445 ? -6.424 -9.764 19.335 1.00 91.19 445 LEU A C 1
ATOM 3183 O O . LEU A 1 445 ? -6.743 -10.515 20.254 1.00 91.19 445 LEU A O 1
ATOM 3187 N N . THR A 1 446 ? -6.034 -10.261 18.156 1.00 89.06 446 THR A N 1
ATOM 3188 C CA . THR A 1 446 ? -5.889 -11.725 17.967 1.00 89.06 446 THR A CA 1
ATOM 3189 C C . THR A 1 446 ? -4.620 -12.311 18.576 1.00 89.06 446 THR A C 1
ATOM 3191 O O . THR A 1 446 ? -4.626 -13.496 18.904 1.00 89.06 446 THR A O 1
ATOM 3194 N N . GLY A 1 447 ? -3.557 -11.514 18.728 1.00 84.81 447 GLY A N 1
ATOM 3195 C CA . GLY A 1 447 ? -2.269 -12.009 19.208 1.00 84.81 447 GLY A CA 1
ATOM 3196 C C . GLY A 1 447 ? -1.544 -12.889 18.181 1.00 84.81 447 GLY A C 1
ATOM 3197 O O . GLY A 1 447 ? -1.736 -12.733 16.978 1.00 84.81 447 GLY A O 1
ATOM 3198 N N . SER A 1 448 ? -0.732 -13.840 18.643 1.00 81.69 448 SER A N 1
ATOM 3199 C CA . SER A 1 448 ? -0.138 -14.893 17.813 1.00 81.69 448 SER A CA 1
ATOM 3200 C C . SER A 1 448 ? -0.655 -16.269 18.258 1.00 81.69 448 SER A C 1
ATOM 3202 O O . SER A 1 448 ? -0.319 -16.727 19.357 1.00 81.69 448 SER A O 1
ATOM 3204 N N . PRO A 1 449 ? -1.386 -17.002 17.391 1.00 70.94 449 PRO A N 1
ATOM 3205 C CA . PRO A 1 449 ? -1.968 -18.305 17.731 1.00 70.94 449 PRO A CA 1
ATOM 3206 C C . PRO A 1 449 ? -0.919 -19.411 17.947 1.00 70.94 449 PRO A C 1
ATOM 3208 O O . PRO A 1 449 ? -1.262 -20.518 18.355 1.00 70.94 449 PRO A O 1
ATOM 3211 N N . CYS A 1 450 ? 0.356 -19.125 17.663 1.00 74.62 450 CYS A N 1
ATOM 3212 C CA . CYS A 1 450 ? 1.485 -20.048 17.774 1.00 74.62 450 CYS A CA 1
ATOM 3213 C C . CYS A 1 450 ? 2.521 -19.626 18.835 1.00 74.62 450 CYS A C 1
ATOM 3215 O O . CYS A 1 450 ? 3.556 -20.288 18.981 1.00 74.62 450 CYS A O 1
ATOM 3217 N N . LEU A 1 451 ? 2.245 -18.547 19.578 1.00 70.06 451 LEU A N 1
ATOM 3218 C CA . LEU A 1 451 ? 3.018 -18.090 20.738 1.00 70.06 451 LEU A CA 1
ATOM 3219 C C . LEU A 1 451 ? 2.208 -18.106 22.052 1.00 70.06 451 LEU A C 1
ATOM 3221 O O . LEU A 1 451 ? 2.792 -17.878 23.109 1.00 70.06 451 LEU A O 1
ATOM 3225 N N . ASP A 1 452 ? 0.909 -18.433 22.004 1.00 62.19 452 ASP A N 1
ATOM 3226 C CA . ASP A 1 452 ? 0.044 -18.656 23.181 1.00 62.19 452 ASP A CA 1
ATOM 3227 C C . ASP A 1 452 ? 0.598 -19.725 24.150 1.00 62.19 452 ASP A C 1
ATOM 3229 O O . ASP A 1 452 ? 0.498 -19.570 25.366 1.00 62.19 452 ASP A O 1
ATOM 3233 N N . GLU A 1 453 ? 1.221 -20.794 23.634 1.00 49.19 453 GLU A N 1
ATOM 3234 C CA . GLU A 1 453 ? 1.840 -21.849 24.449 1.00 49.19 453 GLU A CA 1
ATOM 3235 C C . GLU A 1 453 ? 3.359 -21.938 24.238 1.00 49.19 453 GLU A C 1
ATOM 3237 O O . GLU A 1 453 ? 3.868 -22.170 23.136 1.00 49.19 453 GLU A O 1
ATOM 3242 N N . ALA A 1 454 ? 4.108 -21.808 25.336 1.00 49.12 454 ALA A N 1
ATOM 3243 C CA . ALA A 1 454 ? 5.564 -21.805 25.326 1.00 49.12 454 ALA A CA 1
ATOM 3244 C C . ALA A 1 454 ? 6.163 -23.197 25.043 1.00 49.12 454 ALA A C 1
ATOM 3246 O O . ALA A 1 454 ? 6.418 -23.996 25.945 1.00 49.12 454 ALA A O 1
ATOM 3247 N N . LYS A 1 455 ? 6.487 -23.449 23.772 1.00 34.94 455 LYS A N 1
ATOM 3248 C CA . LYS A 1 455 ? 7.567 -24.367 23.377 1.00 34.94 455 LYS A CA 1
ATOM 3249 C C . LYS A 1 455 ? 8.704 -23.570 22.743 1.00 34.94 455 LYS A C 1
ATOM 3251 O O . LYS A 1 455 ? 8.463 -22.687 21.916 1.00 34.94 455 LYS A O 1
ATOM 3256 N N . GLU A 1 456 ? 9.934 -23.867 23.157 1.00 32.91 456 GLU A N 1
ATOM 3257 C CA . GLU A 1 456 ? 11.150 -23.218 22.659 1.00 32.91 456 GLU A CA 1
ATOM 3258 C C . GLU A 1 456 ? 11.347 -23.518 21.166 1.00 32.91 456 GLU A C 1
ATOM 3260 O O . GLU A 1 456 ? 11.535 -24.671 20.772 1.00 32.91 456 GLU A O 1
ATOM 3265 N N . ALA A 1 457 ? 11.342 -22.484 20.324 1.00 35.38 457 ALA A N 1
ATOM 3266 C CA . ALA A 1 457 ? 11.694 -22.631 18.917 1.00 35.38 457 ALA A CA 1
ATOM 3267 C C . ALA A 1 457 ? 13.223 -22.692 18.778 1.00 35.38 457 ALA A C 1
ATOM 3269 O O . ALA A 1 457 ? 13.909 -21.675 18.874 1.00 35.38 457 ALA A O 1
ATOM 3270 N N . ARG A 1 458 ? 13.770 -23.891 18.550 1.00 30.11 458 ARG A N 1
ATOM 3271 C CA . ARG A 1 458 ? 15.194 -24.060 18.228 1.00 30.11 458 ARG A CA 1
ATOM 3272 C C . ARG A 1 458 ? 15.428 -23.723 16.758 1.00 30.11 458 ARG A C 1
ATOM 3274 O O . ARG A 1 458 ? 14.901 -24.404 15.884 1.00 30.11 458 ARG A O 1
ATOM 3281 N N . VAL A 1 459 ? 16.235 -22.696 16.496 1.00 31.30 459 VAL A N 1
ATOM 3282 C CA . VAL A 1 459 ? 16.619 -22.297 15.134 1.00 31.30 459 VAL A CA 1
ATOM 3283 C C . VAL A 1 459 ? 17.451 -23.408 14.489 1.00 31.30 459 VAL A C 1
ATOM 3285 O O . VAL A 1 459 ? 18.552 -23.716 14.945 1.00 31.30 459 VAL A O 1
ATOM 3288 N N . ALA A 1 460 ? 16.926 -24.003 13.420 1.00 27.17 460 ALA A N 1
ATOM 3289 C CA . ALA A 1 460 ? 17.616 -25.012 12.626 1.00 27.17 460 ALA A CA 1
ATOM 3290 C C . ALA A 1 460 ? 18.208 -24.366 11.364 1.00 27.17 460 ALA A C 1
ATOM 3292 O O . ALA A 1 460 ? 17.505 -24.148 10.382 1.00 27.17 460 ALA A O 1
ATOM 3293 N N . VAL A 1 461 ? 19.509 -24.063 11.383 1.00 29.52 461 VAL A N 1
ATOM 3294 C CA . VAL A 1 461 ? 20.220 -23.559 10.197 1.00 29.52 461 VAL A CA 1
ATOM 3295 C C . VAL A 1 461 ? 20.478 -24.718 9.230 1.00 29.52 461 VAL A C 1
ATOM 3297 O O . VAL A 1 461 ? 21.205 -25.662 9.549 1.00 29.52 461 VAL A O 1
ATOM 3300 N N . SER A 1 462 ? 19.899 -24.657 8.031 1.00 29.09 462 SER A N 1
ATOM 3301 C CA . SER A 1 462 ? 20.067 -25.664 6.979 1.00 29.09 462 SER A CA 1
ATOM 3302 C C . SER A 1 462 ? 21.454 -25.564 6.325 1.00 29.09 462 SER A C 1
ATOM 3304 O O . SER A 1 462 ? 21.620 -24.871 5.324 1.00 29.09 462 SER A O 1
ATOM 3306 N N . GLY A 1 463 ? 22.464 -26.234 6.897 1.00 31.66 463 GLY A N 1
ATOM 3307 C CA . GLY A 1 463 ? 23.865 -25.987 6.517 1.00 31.66 463 GLY A CA 1
ATOM 3308 C C . GLY A 1 463 ? 24.878 -27.130 6.660 1.00 31.66 463 GLY A C 1
ATOM 3309 O O . GLY A 1 463 ? 26.072 -26.851 6.655 1.00 31.66 463 GLY A O 1
ATOM 3310 N N . ALA A 1 464 ? 24.471 -28.402 6.787 1.00 27.66 464 ALA A N 1
ATOM 3311 C CA . ALA A 1 464 ? 25.430 -29.518 6.818 1.00 27.66 464 ALA A CA 1
ATOM 3312 C C . ALA A 1 464 ? 24.869 -30.836 6.253 1.00 27.66 464 ALA A C 1
ATOM 3314 O O . ALA A 1 464 ? 23.989 -31.455 6.851 1.00 27.66 464 ALA A O 1
ATOM 3315 N N . ARG A 1 465 ? 25.442 -31.332 5.145 1.00 32.12 465 ARG A N 1
ATOM 3316 C CA . ARG A 1 465 ? 25.286 -32.742 4.743 1.00 32.12 465 ARG A CA 1
ATOM 3317 C C . ARG A 1 465 ? 26.114 -33.622 5.684 1.00 32.12 465 ARG A C 1
ATOM 3319 O O . ARG A 1 465 ? 27.328 -33.451 5.762 1.00 32.12 465 ARG A O 1
ATOM 3326 N N . ARG A 1 466 ? 25.488 -34.610 6.330 1.00 30.38 466 ARG A N 1
ATOM 3327 C CA . ARG A 1 466 ? 26.185 -35.797 6.858 1.00 30.38 466 ARG A CA 1
ATOM 3328 C C . ARG A 1 466 ? 26.036 -36.969 5.874 1.00 30.38 466 ARG A C 1
ATOM 3330 O O . ARG A 1 466 ? 25.028 -37.019 5.169 1.00 30.38 466 ARG A O 1
ATOM 3337 N N . PRO A 1 467 ? 27.026 -37.877 5.788 1.00 31.67 467 PRO A N 1
ATOM 3338 C CA . PRO A 1 467 ? 26.954 -39.051 4.921 1.00 31.67 467 PRO A CA 1
ATOM 3339 C C . PRO A 1 467 ? 25.934 -40.079 5.449 1.00 31.67 467 PRO A C 1
ATOM 3341 O O . PRO A 1 467 ? 25.603 -40.047 6.640 1.00 31.67 467 PRO A O 1
ATOM 3344 N N . PRO A 1 468 ? 25.442 -40.995 4.595 1.00 32.19 468 PRO A N 1
ATOM 3345 C CA . PRO A 1 468 ? 24.579 -42.088 5.030 1.00 32.19 468 PRO A CA 1
ATOM 3346 C C . PRO A 1 468 ? 25.362 -43.111 5.879 1.00 32.19 468 PRO A C 1
ATOM 3348 O O . PRO A 1 468 ? 26.519 -43.390 5.560 1.00 32.19 468 PRO A O 1
ATOM 3351 N N . PRO A 1 469 ? 24.755 -43.690 6.931 1.00 34.00 469 PRO A N 1
ATOM 3352 C CA . PRO A 1 469 ? 25.248 -44.909 7.567 1.00 34.00 469 PRO A CA 1
ATOM 3353 C C . PRO A 1 469 ? 24.825 -46.160 6.774 1.00 34.00 469 PRO A C 1
ATOM 3355 O O . PRO A 1 469 ? 23.825 -46.141 6.054 1.00 34.00 469 PRO A O 1
ATOM 3358 N N . ASP A 1 470 ? 25.580 -47.247 6.931 1.00 31.88 470 ASP A N 1
ATOM 3359 C CA . ASP A 1 470 ? 25.373 -48.514 6.220 1.00 31.88 470 ASP A CA 1
ATOM 3360 C C . ASP A 1 470 ? 24.094 -49.273 6.630 1.00 31.88 470 ASP A C 1
ATOM 3362 O O . ASP A 1 470 ? 23.522 -49.065 7.702 1.00 31.88 470 ASP A O 1
ATOM 3366 N N . GLY A 1 471 ? 23.637 -50.177 5.756 1.00 30.55 471 GLY A N 1
ATOM 3367 C CA . GLY A 1 471 ? 22.387 -50.924 5.925 1.00 30.55 471 GLY A CA 1
ATOM 3368 C C . GLY A 1 471 ? 22.512 -52.257 6.680 1.00 30.55 471 GLY A C 1
ATOM 3369 O O . GLY A 1 471 ? 23.514 -52.960 6.581 1.00 30.55 471 GLY A O 1
ATOM 3370 N N . GLY A 1 472 ? 21.431 -52.645 7.364 1.00 27.70 472 GLY A N 1
ATOM 3371 C CA . GLY A 1 472 ? 21.235 -53.952 8.008 1.00 27.70 472 GLY A CA 1
ATOM 3372 C C . GLY A 1 472 ? 19.743 -54.160 8.353 1.00 27.70 472 GLY A C 1
ATOM 3373 O O . GLY A 1 472 ? 19.114 -53.181 8.755 1.00 27.70 472 GLY A O 1
ATOM 3374 N N . PRO A 1 473 ? 19.129 -55.350 8.154 1.00 43.69 473 PRO A N 1
ATOM 3375 C CA . PRO A 1 473 ? 17.664 -55.456 8.055 1.00 43.69 473 PRO A CA 1
ATOM 3376 C C . PRO A 1 473 ? 16.944 -56.135 9.241 1.00 43.69 473 PRO A C 1
ATOM 3378 O O . PRO A 1 473 ? 17.506 -56.977 9.938 1.00 43.69 473 PRO A O 1
ATOM 3381 N N . GLY A 1 474 ? 15.643 -55.840 9.373 1.00 27.12 474 GLY A N 1
ATOM 3382 C CA . GLY A 1 474 ? 14.679 -56.498 10.272 1.00 27.12 474 GLY A CA 1
ATOM 3383 C C . GLY A 1 474 ? 13.686 -55.486 10.875 1.00 27.12 474 GLY A C 1
ATOM 3384 O O . GLY A 1 474 ? 14.107 -54.411 11.279 1.00 27.12 474 GLY A O 1
ATOM 3385 N N . GLY A 1 475 ? 12.374 -55.735 10.950 1.00 27.09 475 GLY A N 1
ATOM 3386 C CA . GLY A 1 475 ? 11.604 -56.907 10.515 1.00 27.09 475 GLY A CA 1
ATOM 3387 C C . GLY A 1 475 ? 10.096 -56.607 10.410 1.00 27.09 475 GLY A C 1
ATOM 3388 O O . GLY A 1 475 ? 9.668 -55.477 10.623 1.00 27.09 475 GLY A O 1
ATOM 3389 N N . ASP A 1 476 ? 9.323 -57.625 10.037 1.00 27.81 476 ASP A N 1
ATOM 3390 C CA . ASP A 1 476 ? 7.878 -57.588 9.755 1.00 27.81 476 ASP A CA 1
ATOM 3391 C C . ASP A 1 476 ? 6.990 -57.449 11.013 1.00 27.81 476 ASP A C 1
ATOM 3393 O O . ASP A 1 476 ? 7.304 -58.065 12.031 1.00 27.81 476 ASP A O 1
ATOM 3397 N N . THR A 1 477 ? 5.866 -56.721 10.902 1.00 28.69 477 THR A N 1
ATOM 3398 C CA . THR A 1 477 ? 4.522 -57.208 11.301 1.00 28.69 477 THR A CA 1
ATOM 3399 C C . THR A 1 477 ? 3.375 -56.312 10.798 1.00 28.69 477 THR A C 1
ATOM 3401 O O . THR A 1 477 ? 3.497 -55.098 10.641 1.00 28.69 477 THR A O 1
ATOM 3404 N N . SER A 1 478 ? 2.219 -56.940 10.568 1.00 27.09 478 SER A N 1
ATOM 3405 C CA . SER A 1 478 ? 0.957 -56.356 10.087 1.00 27.09 478 SER A CA 1
ATOM 3406 C C . SER A 1 478 ? -0.025 -55.965 11.200 1.00 27.09 478 SER A C 1
ATOM 3408 O O . SER A 1 478 ? -0.058 -56.667 12.205 1.00 27.09 478 SER A O 1
ATOM 3410 N N . GLU A 1 479 ? -0.976 -55.053 10.929 1.00 28.16 479 GLU A N 1
ATOM 3411 C CA . GLU A 1 479 ? -2.394 -55.313 11.271 1.00 28.16 479 GLU A CA 1
ATOM 3412 C C . GLU A 1 479 ? -3.435 -54.452 10.508 1.00 28.16 479 GLU A C 1
ATOM 3414 O O . GLU A 1 479 ? -3.206 -53.300 10.143 1.00 28.16 479 GLU A O 1
ATOM 3419 N N . GLN A 1 480 ? -4.605 -55.057 10.278 1.00 27.98 480 GLN A N 1
ATOM 3420 C CA . GLN A 1 480 ? -5.899 -54.503 9.836 1.00 27.98 480 GLN A CA 1
ATOM 3421 C C . GLN A 1 480 ? -6.971 -55.326 10.581 1.00 27.98 480 GLN A C 1
ATOM 3423 O O . GLN A 1 480 ? -6.735 -56.523 10.770 1.00 27.98 480 GLN A O 1
ATOM 3428 N N . PRO A 1 481 ? -8.132 -54.773 11.002 1.00 38.09 481 PRO A N 1
ATOM 3429 C CA . PRO A 1 481 ? -9.229 -54.407 10.082 1.00 38.09 481 PRO A CA 1
ATOM 3430 C C . PRO A 1 481 ? -10.024 -53.163 10.603 1.00 38.09 481 PRO A C 1
ATOM 3432 O O . PRO A 1 481 ? -9.471 -52.387 11.370 1.00 38.09 481 PRO A O 1
ATOM 3435 N N . ALA A 1 482 ? -11.275 -52.817 10.250 1.00 28.22 482 ALA A N 1
ATOM 3436 C CA . ALA A 1 482 ? -12.337 -53.454 9.458 1.00 28.22 482 ALA A CA 1
ATOM 3437 C C . ALA A 1 482 ? -13.265 -52.411 8.790 1.00 28.22 482 ALA A C 1
ATOM 3439 O O . ALA A 1 482 ? -13.256 -51.233 9.143 1.00 28.22 482 ALA A O 1
ATOM 3440 N N . THR A 1 483 ? -14.126 -52.854 7.867 1.00 29.50 483 THR A N 1
ATOM 3441 C CA . THR A 1 483 ? -15.166 -52.034 7.218 1.00 29.50 483 THR A CA 1
ATOM 3442 C C . THR A 1 483 ? -16.562 -52.283 7.809 1.00 29.50 483 THR A C 1
ATOM 3444 O O . THR A 1 483 ? -16.875 -53.385 8.254 1.00 29.50 483 THR A O 1
ATOM 3447 N N . GLY A 1 484 ? -17.428 -51.260 7.797 1.00 25.88 484 GLY A N 1
ATOM 3448 C CA . GLY A 1 484 ? -18.804 -51.332 8.311 1.00 25.88 484 GLY A CA 1
ATOM 3449 C C . GLY A 1 484 ? -19.832 -50.801 7.308 1.00 25.88 484 GLY A C 1
ATOM 3450 O O . GLY A 1 484 ? -19.622 -49.760 6.692 1.00 25.88 484 GLY A O 1
ATOM 3451 N N . SER A 1 485 ? -20.951 -51.513 7.141 1.00 26.17 485 SER A N 1
ATOM 3452 C CA . SER A 1 485 ? -22.036 -51.159 6.209 1.00 26.17 485 SER A CA 1
ATOM 3453 C C . SER A 1 485 ? -23.348 -50.876 6.944 1.00 26.17 485 SER A C 1
ATOM 3455 O O . SER A 1 485 ? -23.635 -51.508 7.958 1.00 26.17 485 SER A O 1
ATOM 3457 N N . PHE A 1 486 ? -24.178 -49.969 6.413 1.00 29.25 486 PHE A N 1
ATOM 3458 C CA . PHE A 1 486 ? -25.523 -49.704 6.940 1.00 29.25 486 PHE A CA 1
ATOM 3459 C C . PHE A 1 486 ? -26.605 -49.666 5.848 1.00 29.25 486 PHE A C 1
ATOM 3461 O O . PHE A 1 486 ? -26.350 -49.378 4.679 1.00 29.25 486 PHE A O 1
ATOM 3468 N N . ARG A 1 487 ? -27.829 -50.037 6.246 1.00 27.67 487 ARG A N 1
ATOM 3469 C CA . ARG A 1 487 ? -28.979 -50.335 5.373 1.00 27.67 487 ARG A CA 1
ATOM 3470 C C . ARG A 1 487 ? -29.850 -49.110 5.062 1.00 27.67 487 ARG A C 1
ATOM 3472 O O . ARG A 1 487 ? -29.959 -48.189 5.863 1.00 27.67 487 ARG A O 1
ATOM 3479 N N . ARG A 1 488 ? -30.589 -49.187 3.946 1.00 28.69 488 ARG A N 1
ATOM 3480 C CA . ARG A 1 488 ? -31.814 -48.400 3.697 1.00 28.69 488 ARG A CA 1
ATOM 3481 C C . ARG A 1 488 ? -33.043 -49.071 4.325 1.00 28.69 488 ARG A C 1
ATOM 3483 O O . ARG A 1 488 ? -33.105 -50.297 4.383 1.00 28.69 488 ARG A O 1
ATOM 3490 N N . VAL A 1 489 ? -34.051 -48.265 4.660 1.00 25.98 489 VAL A N 1
ATOM 3491 C CA . VAL A 1 489 ? -35.452 -48.665 4.916 1.00 25.98 489 VAL A CA 1
ATOM 3492 C C . VAL A 1 489 ? -36.369 -47.690 4.131 1.00 25.98 489 VAL A C 1
ATOM 3494 O O . VAL A 1 489 ? -35.946 -46.546 3.946 1.00 25.98 489 VAL A O 1
ATOM 3497 N N . PRO A 1 490 ? -37.538 -48.092 3.579 1.00 33.00 490 PRO A N 1
ATOM 3498 C CA . PRO A 1 490 ? -38.187 -47.346 2.492 1.00 33.00 490 PRO A CA 1
ATOM 3499 C C . PRO A 1 490 ? -39.566 -46.735 2.812 1.00 33.00 490 PRO A C 1
ATOM 3501 O O . PRO A 1 490 ? -40.282 -47.207 3.685 1.00 33.00 490 PRO A O 1
ATOM 3504 N N . GLY A 1 491 ? -39.990 -45.814 1.939 1.00 27.94 491 GLY A N 1
ATOM 3505 C CA . GLY A 1 491 ? -41.368 -45.789 1.430 1.00 27.94 491 GLY A CA 1
ATOM 3506 C C . GLY A 1 491 ? -42.409 -44.978 2.209 1.00 27.94 491 GLY A C 1
ATOM 3507 O O . GLY A 1 491 ? -42.949 -45.428 3.210 1.00 27.94 491 GLY A O 1
ATOM 3508 N N . GLY A 1 492 ? -42.801 -43.839 1.638 1.00 25.91 492 GLY A N 1
ATOM 3509 C CA . GLY A 1 492 ? -44.039 -43.129 1.959 1.00 25.91 492 GLY A CA 1
ATOM 3510 C C . GLY A 1 492 ? -44.500 -42.366 0.720 1.00 25.91 492 GLY A C 1
ATOM 3511 O O . GLY A 1 492 ? -43.699 -41.659 0.111 1.00 25.91 492 GLY A O 1
ATOM 3512 N N . SER A 1 493 ? -45.747 -42.559 0.293 1.00 29.42 493 SER A N 1
ATOM 3513 C CA . SER A 1 493 ? -46.271 -41.979 -0.947 1.00 29.42 493 SER A CA 1
ATOM 3514 C C . SER A 1 493 ? -47.596 -41.281 -0.707 1.00 29.42 493 SER A C 1
ATOM 3516 O O . SER A 1 493 ? -48.541 -41.935 -0.273 1.00 29.42 493 SER A O 1
ATOM 3518 N N . ASP A 1 494 ? -47.693 -40.020 -1.116 1.00 28.00 494 ASP A N 1
ATOM 3519 C CA . ASP A 1 494 ? -48.984 -39.388 -1.366 1.00 28.00 494 ASP A CA 1
ATOM 3520 C C . ASP A 1 494 ? -48.945 -38.544 -2.650 1.00 28.00 494 ASP A C 1
ATOM 3522 O O . ASP A 1 494 ? -47.868 -38.179 -3.134 1.00 28.00 494 ASP A O 1
ATOM 3526 N N . ARG A 1 495 ? -50.107 -38.326 -3.275 1.00 30.09 495 ARG A N 1
ATOM 3527 C CA . ARG A 1 495 ? -50.227 -37.811 -4.655 1.00 30.09 495 ARG A CA 1
ATOM 3528 C C . ARG A 1 495 ? -51.139 -36.589 -4.760 1.00 30.09 495 ARG A C 1
ATOM 3530 O O . ARG A 1 495 ? -52.207 -36.647 -5.374 1.00 30.09 495 ARG A O 1
ATOM 3537 N N . GLU A 1 496 ? -50.660 -35.441 -4.297 1.00 29.39 496 GLU A N 1
ATOM 3538 C CA . GLU A 1 496 ? -51.221 -34.167 -4.754 1.00 29.39 496 GLU A CA 1
ATOM 3539 C C . GLU A 1 496 ? -50.875 -33.911 -6.233 1.00 29.39 496 GLU A C 1
ATOM 3541 O O . GLU A 1 496 ? -49.773 -34.203 -6.708 1.00 29.39 496 GLU A O 1
ATOM 3546 N N . ARG A 1 497 ? -51.838 -33.377 -6.997 1.00 31.41 497 ARG A N 1
ATOM 3547 C CA . ARG A 1 497 ? -51.672 -33.063 -8.426 1.00 31.41 497 ARG A CA 1
ATOM 3548 C C . ARG A 1 497 ? -51.255 -31.595 -8.604 1.00 31.41 497 ARG A C 1
ATOM 3550 O O . ARG A 1 497 ? -52.100 -30.724 -8.403 1.00 31.41 497 ARG A O 1
ATOM 3557 N N . PRO A 1 498 ? -50.030 -31.282 -9.067 1.00 31.53 498 PRO A N 1
ATOM 3558 C CA . PRO A 1 498 ? -49.648 -29.902 -9.347 1.00 31.53 498 PRO A CA 1
ATOM 3559 C C . PRO A 1 498 ? -50.321 -29.394 -10.630 1.00 31.53 498 PRO A C 1
ATOM 3561 O O . PRO A 1 498 ? -50.012 -29.833 -11.743 1.00 31.53 498 PRO A O 1
ATOM 3564 N N . VAL A 1 499 ? -51.224 -28.427 -10.476 1.00 36.50 499 VAL A N 1
ATOM 3565 C CA . VAL A 1 499 ? -51.793 -27.646 -11.583 1.00 36.50 499 VAL A CA 1
ATOM 3566 C C . VAL A 1 499 ? -50.684 -26.818 -12.257 1.00 36.50 499 VAL A C 1
ATOM 3568 O O . VAL A 1 499 ? -49.817 -26.267 -11.587 1.00 36.50 499 VAL A O 1
ATOM 3571 N N . GLY A 1 500 ? -50.719 -26.683 -13.589 1.00 38.50 500 GLY A N 1
ATOM 3572 C CA . GLY A 1 500 ? -50.043 -25.570 -14.278 1.00 38.50 500 GLY A CA 1
ATOM 3573 C C . GLY A 1 500 ? -48.666 -25.804 -14.925 1.00 38.50 500 GLY A C 1
ATOM 3574 O O . GLY A 1 500 ? -48.120 -24.849 -15.473 1.00 38.50 500 GLY A O 1
ATOM 3575 N N . ARG A 1 501 ? -48.109 -27.028 -14.972 1.00 35.28 501 ARG A N 1
ATOM 3576 C CA . ARG A 1 501 ? -46.781 -27.272 -15.605 1.00 35.28 501 ARG A CA 1
ATOM 3577 C C . ARG A 1 501 ? -46.652 -26.829 -17.079 1.00 35.28 501 ARG A C 1
ATOM 3579 O O . ARG A 1 501 ? -45.540 -26.569 -17.527 1.00 35.28 501 ARG A O 1
ATOM 3586 N N . GLY A 1 502 ? -47.756 -26.721 -17.824 1.00 31.88 502 GLY A N 1
ATOM 3587 C CA . GLY A 1 502 ? -47.741 -26.527 -19.281 1.00 31.88 502 GLY A CA 1
ATOM 3588 C C . GLY A 1 502 ? -47.049 -25.255 -19.795 1.00 31.88 502 GLY A C 1
ATOM 3589 O O . GLY A 1 502 ? -46.384 -25.320 -20.822 1.00 31.88 502 GLY A O 1
ATOM 3590 N N . LYS A 1 503 ? -47.159 -24.104 -19.110 1.00 32.62 503 LYS A N 1
ATOM 3591 C CA . LYS A 1 503 ? -46.586 -22.837 -19.622 1.00 32.62 503 LYS A CA 1
ATOM 3592 C C . LYS A 1 503 ? -45.099 -22.646 -19.295 1.00 32.62 503 LYS A C 1
ATOM 3594 O O . LYS A 1 503 ? -44.370 -22.109 -20.122 1.00 32.62 503 LYS A O 1
ATOM 3599 N N . ALA A 1 504 ? -44.638 -23.099 -18.127 1.00 33.09 504 ALA A N 1
ATOM 3600 C CA . ALA A 1 504 ? -43.248 -22.907 -17.700 1.00 33.09 504 ALA A CA 1
ATOM 3601 C C . ALA A 1 504 ? -42.250 -23.757 -18.510 1.00 33.09 504 ALA A C 1
ATOM 3603 O O . ALA A 1 504 ? -41.163 -23.286 -18.834 1.00 33.09 504 ALA A O 1
ATOM 3604 N N . VAL A 1 505 ? -42.633 -24.986 -18.881 1.00 34.81 505 VAL A N 1
ATOM 3605 C CA . VAL A 1 505 ? -41.787 -25.882 -19.691 1.00 34.81 505 VAL A CA 1
ATOM 3606 C C . VAL A 1 505 ? -41.563 -25.306 -21.093 1.00 34.81 505 VAL A C 1
ATOM 3608 O O . VAL A 1 505 ? -40.420 -25.200 -21.525 1.00 34.81 505 VAL A O 1
ATOM 3611 N N . ILE A 1 506 ? -42.627 -24.829 -21.752 1.00 43.69 506 ILE A N 1
ATOM 3612 C CA . ILE A 1 506 ? -42.551 -24.205 -23.087 1.00 43.69 506 ILE A CA 1
ATOM 3613 C C . ILE A 1 506 ? -41.614 -22.983 -23.087 1.00 43.69 506 ILE A C 1
ATOM 3615 O O . ILE A 1 506 ? -40.865 -22.788 -24.042 1.00 43.69 506 ILE A O 1
ATOM 3619 N N . GLY A 1 507 ? -41.608 -22.185 -22.012 1.00 49.28 507 GLY A N 1
ATOM 3620 C CA . GLY A 1 507 ? -40.692 -21.047 -21.874 1.00 49.28 507 GLY A CA 1
ATOM 3621 C C . GLY A 1 507 ? -39.214 -21.454 -21.822 1.00 49.28 507 GLY A C 1
ATOM 3622 O O . GLY A 1 507 ? -38.390 -20.855 -22.510 1.00 49.28 507 GLY A O 1
ATOM 3623 N N . MET A 1 508 ? -38.876 -22.499 -21.056 1.00 54.28 508 MET A N 1
ATOM 3624 C CA . MET A 1 508 ? -37.496 -22.999 -20.957 1.00 54.28 508 MET A CA 1
ATOM 3625 C C . MET A 1 508 ? -37.026 -23.712 -22.234 1.00 54.28 508 MET A C 1
ATOM 3627 O O . MET A 1 508 ? -35.867 -23.563 -22.616 1.00 54.28 508 MET A O 1
ATOM 3631 N N . GLU A 1 509 ? -37.911 -24.438 -22.925 1.00 66.00 509 GLU A N 1
ATOM 3632 C CA . GLU A 1 509 ? -37.602 -25.024 -24.238 1.00 66.00 509 GLU A CA 1
ATOM 3633 C C . GLU A 1 509 ? -37.229 -23.947 -25.262 1.00 66.00 509 GLU A C 1
ATOM 3635 O O . GLU A 1 509 ? -36.181 -24.040 -25.896 1.00 66.00 509 GLU A O 1
ATOM 3640 N N . ILE A 1 510 ? -38.055 -22.901 -25.391 1.00 78.81 510 ILE A N 1
ATOM 3641 C CA . ILE A 1 510 ? -37.822 -21.810 -26.348 1.00 78.81 510 ILE A CA 1
ATOM 3642 C C . ILE A 1 510 ? -36.535 -21.047 -26.005 1.00 78.81 510 ILE A C 1
ATOM 3644 O O . ILE A 1 510 ? -35.773 -20.713 -26.910 1.00 78.81 510 ILE A O 1
ATOM 3648 N N . ALA A 1 511 ? -36.239 -20.827 -24.719 1.00 73.75 511 ALA A N 1
ATOM 3649 C CA . ALA A 1 511 ? -34.982 -20.209 -24.299 1.00 73.75 511 ALA A CA 1
ATOM 3650 C C . ALA A 1 511 ? -33.753 -21.034 -24.732 1.00 73.75 511 ALA A C 1
ATOM 3652 O O . ALA A 1 511 ? -32.815 -20.470 -25.293 1.00 73.75 511 ALA A O 1
ATOM 3653 N N . ARG A 1 512 ? -33.775 -22.366 -24.554 1.00 79.81 512 ARG A N 1
ATOM 3654 C CA . ARG A 1 512 ? -32.671 -23.245 -24.988 1.00 79.81 512 ARG A CA 1
ATOM 3655 C C . ARG A 1 512 ? -32.586 -23.374 -26.512 1.00 79.81 512 ARG A C 1
ATOM 3657 O O . ARG A 1 512 ? -31.491 -23.489 -27.050 1.00 79.81 512 ARG A O 1
ATOM 3664 N N . GLU A 1 513 ? -33.712 -23.340 -27.221 1.00 89.50 513 GLU A N 1
ATOM 3665 C CA . GLU A 1 513 ? -33.733 -23.291 -28.690 1.00 89.50 513 GLU A CA 1
ATOM 3666 C C . GLU A 1 513 ? -33.103 -21.996 -29.230 1.00 89.50 513 GLU A C 1
ATOM 3668 O O . GLU A 1 513 ? -32.329 -22.053 -30.185 1.00 89.50 513 GLU A O 1
ATOM 3673 N N . ILE A 1 514 ? -33.370 -20.853 -28.585 1.00 88.69 514 ILE A N 1
ATOM 3674 C CA . ILE A 1 514 ? -32.757 -19.552 -28.897 1.00 88.69 514 ILE A CA 1
ATOM 3675 C C . ILE A 1 514 ? -31.255 -19.546 -28.587 1.00 88.69 514 ILE A C 1
ATOM 3677 O O . ILE A 1 514 ? -30.469 -19.137 -29.435 1.00 88.69 514 ILE A O 1
ATOM 3681 N N . GLU A 1 515 ? -30.841 -20.033 -27.417 1.00 84.81 515 GLU A N 1
ATOM 3682 C CA . GLU A 1 515 ? -29.427 -20.143 -27.025 1.00 84.81 515 GLU A CA 1
ATOM 3683 C C . GLU A 1 515 ? -28.623 -20.966 -28.050 1.00 84.81 515 GLU A C 1
ATOM 3685 O O . GLU A 1 515 ? -27.566 -20.546 -28.525 1.00 84.81 515 GLU A O 1
ATOM 3690 N N . VAL A 1 516 ? -29.171 -22.114 -28.468 1.00 88.69 516 VAL A N 1
ATOM 3691 C CA . VAL A 1 516 ? -28.566 -22.964 -29.501 1.00 88.69 516 VAL A CA 1
ATOM 3692 C C . VAL A 1 516 ? -28.554 -22.274 -30.870 1.00 88.69 516 VAL A C 1
ATOM 3694 O O . VAL A 1 516 ? -27.585 -22.421 -31.614 1.00 88.69 516 VAL A O 1
ATOM 3697 N N . PHE A 1 517 ? -29.586 -21.498 -31.207 1.00 94.62 517 PHE A N 1
ATOM 3698 C CA . PHE A 1 517 ? -29.619 -20.694 -32.430 1.00 94.62 517 PHE A CA 1
ATOM 3699 C C . PHE A 1 517 ? -28.533 -19.615 -32.461 1.00 94.62 517 PHE A C 1
ATOM 3701 O O . PHE A 1 517 ? -27.807 -19.549 -33.453 1.00 94.62 517 PHE A O 1
ATOM 3708 N N . LEU A 1 518 ? -28.365 -18.837 -31.387 1.00 88.69 518 LEU A N 1
ATOM 3709 C CA . LEU A 1 518 ? -27.320 -17.813 -31.295 1.00 88.69 518 LEU A CA 1
ATOM 3710 C C . LEU A 1 518 ? -25.920 -18.434 -31.431 1.00 88.69 518 LEU A C 1
ATOM 3712 O O . LEU A 1 518 ? -25.118 -17.959 -32.232 1.00 88.69 518 LEU A O 1
ATOM 3716 N N . ALA A 1 519 ? -25.655 -19.558 -30.756 1.00 83.00 519 ALA A N 1
ATOM 3717 C CA . ALA A 1 519 ? -24.377 -20.259 -30.889 1.00 83.00 519 ALA A CA 1
ATOM 3718 C C . ALA A 1 519 ? -24.119 -20.768 -32.322 1.00 83.00 519 ALA A C 1
ATOM 3720 O O . ALA A 1 519 ? -23.020 -20.610 -32.841 1.00 83.00 519 ALA A O 1
ATOM 3721 N N . VAL A 1 520 ? -25.109 -21.352 -33.010 1.00 91.75 520 VAL A N 1
ATOM 3722 C CA . VAL A 1 520 ? -24.924 -21.806 -34.406 1.00 91.75 520 VAL A CA 1
ATOM 3723 C C . VAL A 1 520 ? -24.786 -20.626 -35.381 1.00 91.75 520 VAL A C 1
ATOM 3725 O O . VAL A 1 520 ? -24.067 -20.748 -36.374 1.00 91.75 520 VAL A O 1
ATOM 3728 N N . ALA A 1 521 ? -25.436 -19.493 -35.101 1.00 88.44 521 ALA A N 1
ATOM 3729 C CA . ALA A 1 521 ? -25.331 -18.260 -35.880 1.00 88.44 521 ALA A CA 1
ATOM 3730 C C . ALA A 1 521 ? -23.939 -17.614 -35.791 1.00 88.44 521 ALA A C 1
ATOM 3732 O O . ALA A 1 521 ? -23.426 -17.149 -36.805 1.00 88.44 521 ALA A O 1
ATOM 3733 N N . GLU A 1 522 ? -23.321 -17.637 -34.609 1.00 83.31 522 GLU A N 1
ATOM 3734 C CA . GLU A 1 522 ? -21.965 -17.124 -34.373 1.00 83.31 522 GLU A CA 1
ATOM 3735 C C . GLU A 1 522 ? -20.887 -18.083 -34.892 1.00 83.31 522 GLU A C 1
ATOM 3737 O O . GLU A 1 522 ? -19.988 -17.679 -35.622 1.00 83.31 522 GLU A O 1
ATOM 3742 N N . GLU A 1 523 ? -20.991 -19.374 -34.563 1.00 85.94 523 GLU A N 1
ATOM 3743 C CA . GLU A 1 523 ? -19.980 -20.367 -34.939 1.00 85.94 523 GLU A CA 1
ATOM 3744 C C . GLU A 1 523 ? -19.982 -20.701 -36.433 1.00 85.94 523 GLU A C 1
ATOM 3746 O O . GLU A 1 523 ? -18.986 -21.218 -36.944 1.00 85.94 523 GLU A O 1
ATOM 3751 N N . LEU A 1 524 ? -21.125 -20.529 -37.112 1.00 89.62 524 LEU A N 1
ATOM 3752 C CA . LEU A 1 524 ? -21.408 -21.040 -38.463 1.00 89.62 524 LEU A CA 1
ATOM 3753 C C . LEU A 1 524 ? -21.005 -22.522 -38.652 1.00 89.62 524 LEU A C 1
ATOM 3755 O O . LEU A 1 524 ? -20.676 -22.971 -39.751 1.00 89.62 524 LEU A O 1
ATOM 3759 N N . HIS A 1 525 ? -21.018 -23.306 -37.568 1.00 87.38 525 HIS A N 1
ATOM 3760 C CA . HIS A 1 525 ? -20.560 -24.693 -37.560 1.00 87.38 525 HIS A CA 1
ATOM 3761 C C . HIS A 1 525 ? -21.197 -25.503 -36.420 1.00 87.38 525 HIS A C 1
ATOM 3763 O O . HIS A 1 525 ? -20.865 -25.330 -35.245 1.00 87.38 525 HIS A O 1
ATOM 3769 N N . PHE A 1 526 ? -22.063 -26.462 -36.767 1.00 85.94 526 PHE A N 1
ATOM 3770 C CA . PHE A 1 526 ? -22.808 -27.289 -35.801 1.00 85.94 526 PHE A CA 1
ATOM 3771 C C . PHE A 1 526 ? -21.914 -28.060 -34.817 1.00 85.94 526 PHE A C 1
ATOM 3773 O O . PHE A 1 526 ? -22.338 -28.314 -33.695 1.00 85.94 526 PHE A O 1
ATOM 3780 N N . GLY A 1 527 ? -20.685 -28.415 -35.210 1.00 81.56 527 GLY A N 1
ATOM 3781 C CA . GLY A 1 527 ? -19.718 -29.067 -34.322 1.00 81.56 527 GLY A CA 1
ATOM 3782 C C . GLY A 1 527 ? -19.176 -28.149 -33.220 1.00 81.56 527 GLY A C 1
ATOM 3783 O O . GLY A 1 527 ? -19.170 -28.547 -32.060 1.00 81.56 527 GLY A O 1
ATOM 3784 N N . ARG A 1 528 ? -18.790 -26.905 -33.554 1.00 75.44 528 ARG A N 1
ATOM 3785 C CA . ARG A 1 528 ? -18.246 -25.958 -32.563 1.00 75.44 528 ARG A CA 1
ATOM 3786 C C . ARG A 1 528 ? -19.349 -25.465 -31.635 1.00 75.44 528 ARG A C 1
ATOM 3788 O O . ARG A 1 528 ? -19.182 -25.503 -30.424 1.00 75.44 528 ARG A O 1
ATOM 3795 N N . ALA A 1 529 ? -20.524 -25.159 -32.190 1.00 76.50 529 ALA A N 1
ATOM 3796 C CA . ALA A 1 529 ? -21.705 -24.806 -31.404 1.00 76.50 529 ALA A CA 1
ATOM 3797 C C . ALA A 1 529 ? -22.148 -25.936 -30.452 1.00 76.50 529 ALA A C 1
ATOM 3799 O O . ALA A 1 529 ? -22.692 -25.669 -29.384 1.00 76.50 529 ALA A O 1
ATOM 3800 N N . ALA A 1 530 ? -21.901 -27.204 -30.806 1.00 75.50 530 ALA A N 1
ATOM 3801 C CA . ALA A 1 530 ? -22.138 -28.332 -29.910 1.00 75.50 530 ALA A CA 1
ATOM 3802 C C . ALA A 1 530 ? -21.103 -28.399 -28.777 1.00 75.50 530 ALA A C 1
ATOM 3804 O O . ALA A 1 530 ? -21.503 -28.521 -27.622 1.00 75.50 530 ALA A O 1
ATOM 3805 N N . ALA A 1 531 ? -19.809 -28.251 -29.083 1.00 66.88 531 ALA A N 1
ATOM 3806 C CA . ALA A 1 531 ? -18.746 -28.207 -28.076 1.00 66.88 531 ALA A CA 1
ATOM 3807 C C . ALA A 1 531 ? -18.951 -27.051 -27.077 1.00 66.88 531 ALA A C 1
ATOM 3809 O O . ALA A 1 531 ? -19.045 -27.294 -25.875 1.00 66.88 531 ALA A O 1
ATOM 3810 N N . ARG A 1 532 ? -19.143 -25.827 -27.590 1.00 72.56 532 ARG A N 1
ATOM 3811 C CA . ARG A 1 532 ? -19.355 -24.582 -26.831 1.00 72.56 532 ARG A CA 1
ATOM 3812 C C . ARG A 1 532 ? -20.584 -24.602 -25.913 1.00 72.56 532 ARG A C 1
ATOM 3814 O O . ARG A 1 532 ? -20.598 -23.906 -24.909 1.00 72.56 532 ARG A O 1
ATOM 3821 N N . LEU A 1 533 ? -21.610 -25.395 -26.236 1.00 68.94 533 LEU A N 1
ATOM 3822 C CA . LEU A 1 533 ? -22.816 -25.553 -25.407 1.00 68.94 533 LEU A CA 1
ATOM 3823 C C . LEU A 1 533 ? -22.856 -26.871 -24.611 1.00 68.94 533 LEU A C 1
ATOM 3825 O O . LEU A 1 533 ? -23.899 -27.203 -24.038 1.00 68.94 533 LEU A O 1
ATOM 3829 N N . HIS A 1 534 ? -21.766 -27.648 -24.622 1.00 76.62 534 HIS A N 1
ATOM 3830 C CA . HIS A 1 534 ? -21.665 -29.000 -24.055 1.00 76.62 534 HIS A CA 1
ATOM 3831 C C . HIS A 1 534 ? -22.819 -29.936 -24.488 1.00 76.62 534 HIS A C 1
ATOM 3833 O O . HIS A 1 534 ? -23.377 -30.719 -23.714 1.00 76.62 534 HIS A O 1
ATOM 3839 N N . LEU A 1 535 ? -23.200 -29.844 -25.765 1.00 82.56 535 LEU A N 1
ATOM 3840 C CA . LEU A 1 535 ? -24.228 -30.655 -26.417 1.00 82.56 535 LEU A CA 1
ATOM 3841 C C . LEU A 1 535 ? -23.612 -31.630 -27.426 1.00 82.56 535 LEU A C 1
ATOM 3843 O O . LEU A 1 535 ? -22.473 -31.497 -27.857 1.00 82.56 535 LEU A O 1
ATOM 3847 N N . THR A 1 536 ? -24.407 -32.603 -27.879 1.00 84.06 536 THR A N 1
ATOM 3848 C CA . THR A 1 536 ? -24.061 -33.371 -29.082 1.00 84.06 536 THR A CA 1
ATOM 3849 C C . THR A 1 536 ? -24.513 -32.611 -30.338 1.00 84.06 536 THR A C 1
ATOM 3851 O O . THR A 1 536 ? -25.565 -31.960 -30.301 1.00 84.06 536 THR A O 1
ATOM 3854 N N . PRO A 1 537 ? -23.824 -32.740 -31.490 1.00 85.81 537 PRO A N 1
ATOM 3855 C CA . PRO A 1 537 ? -24.269 -32.138 -32.754 1.00 85.81 537 PRO A CA 1
ATOM 3856 C C . PRO A 1 537 ? -25.689 -32.556 -33.175 1.00 85.81 537 PRO A C 1
ATOM 3858 O O . PRO A 1 537 ? -26.392 -31.799 -33.847 1.00 85.81 537 PRO A O 1
ATOM 3861 N N . SER A 1 538 ? -26.147 -33.734 -32.728 1.00 83.44 538 SER A N 1
ATOM 3862 C CA . SER A 1 538 ? -27.534 -34.188 -32.885 1.00 83.44 538 SER A CA 1
ATOM 3863 C C . SER A 1 538 ? -28.518 -33.347 -32.061 1.00 83.44 538 SER A C 1
ATOM 3865 O O . SER A 1 538 ? -29.505 -32.872 -32.619 1.00 83.44 538 SER A O 1
ATOM 3867 N N . ARG A 1 539 ? -28.233 -33.067 -30.777 1.00 82.81 539 ARG A N 1
ATOM 3868 C CA . ARG A 1 539 ? -29.070 -32.179 -29.943 1.00 82.81 539 ARG A CA 1
ATOM 3869 C C . ARG A 1 539 ? -29.119 -30.754 -30.496 1.00 82.81 539 ARG A C 1
ATOM 3871 O O . ARG A 1 539 ? -30.205 -30.189 -30.583 1.00 82.81 539 ARG A O 1
ATOM 3878 N N . VAL A 1 540 ? -27.983 -30.211 -30.943 1.00 87.12 540 VAL A N 1
ATOM 3879 C CA . VAL A 1 540 ? -27.936 -28.904 -31.627 1.00 87.12 540 VAL A CA 1
ATOM 3880 C C . VAL A 1 540 ? -28.831 -28.921 -32.870 1.00 87.12 540 VAL A C 1
ATOM 3882 O O . VAL A 1 540 ? -29.727 -28.093 -33.013 1.00 87.12 540 VAL A O 1
ATOM 3885 N N . SER A 1 541 ? -28.669 -29.924 -33.737 1.00 89.31 541 SER A N 1
ATOM 3886 C CA . SER A 1 541 ? -29.485 -30.075 -34.950 1.00 89.31 541 SER A CA 1
ATOM 3887 C C . SER A 1 541 ? -30.982 -30.251 -34.661 1.00 89.31 541 SER A C 1
ATOM 3889 O O . SER A 1 541 ? -31.811 -29.786 -35.443 1.00 89.31 541 SER A O 1
ATOM 3891 N N . GLN A 1 542 ? -31.345 -30.911 -33.558 1.00 88.88 542 GLN A N 1
ATOM 3892 C CA . GLN A 1 542 ? -32.731 -31.092 -33.117 1.00 88.88 542 GLN A CA 1
ATOM 3893 C C . GLN A 1 542 ? -33.352 -29.787 -32.607 1.00 88.88 542 GLN A C 1
ATOM 3895 O O . GLN A 1 542 ? -34.481 -29.489 -32.994 1.00 88.88 542 GLN A O 1
ATOM 3900 N N . ALA A 1 543 ? -32.622 -29.005 -31.805 1.00 89.69 543 ALA A N 1
ATOM 3901 C CA . ALA A 1 543 ? -33.081 -27.721 -31.277 1.00 89.69 543 ALA A CA 1
ATOM 3902 C C . ALA A 1 543 ? -33.268 -26.676 -32.389 1.00 89.69 543 ALA A C 1
ATOM 3904 O O . ALA A 1 543 ? -34.335 -26.074 -32.479 1.00 89.69 543 ALA A O 1
ATOM 3905 N N . ILE A 1 544 ? -32.313 -26.547 -33.322 1.00 93.94 544 ILE A N 1
ATOM 3906 C CA . ILE A 1 544 ? -32.488 -25.662 -34.487 1.00 93.94 544 ILE A CA 1
ATOM 3907 C C . ILE A 1 544 ? -33.707 -26.087 -35.320 1.00 93.94 544 ILE A C 1
ATOM 3909 O O . ILE A 1 544 ? -34.539 -25.250 -35.652 1.00 93.94 544 ILE A O 1
ATOM 3913 N N . ARG A 1 545 ? -33.887 -27.392 -35.585 1.00 91.88 545 ARG A N 1
ATOM 3914 C CA . ARG A 1 545 ? -35.083 -27.897 -36.288 1.00 91.88 545 ARG A CA 1
ATOM 3915 C C . ARG A 1 545 ? -36.384 -27.682 -35.508 1.00 91.88 545 ARG A C 1
ATOM 3917 O O . ARG A 1 545 ? -37.449 -27.718 -36.118 1.00 91.88 545 ARG A O 1
ATOM 3924 N N . ALA A 1 546 ? -36.340 -27.538 -34.184 1.00 89.19 546 ALA A N 1
ATOM 3925 C CA . ALA A 1 546 ? -37.512 -27.187 -33.389 1.00 89.19 546 ALA A CA 1
ATOM 3926 C C . ALA A 1 546 ? -37.858 -25.705 -33.575 1.00 89.19 546 ALA A C 1
ATOM 3928 O O . ALA A 1 546 ? -38.991 -25.414 -33.955 1.00 89.19 546 ALA A O 1
ATOM 3929 N N . LEU A 1 547 ? -36.872 -24.811 -33.470 1.00 91.50 547 LEU A N 1
ATOM 3930 C CA . LEU A 1 547 ? -37.052 -23.377 -33.701 1.00 91.50 547 LEU A CA 1
ATOM 3931 C C . LEU A 1 547 ? -37.516 -23.073 -35.137 1.00 91.50 547 LEU A C 1
ATOM 3933 O O . LEU A 1 547 ? -38.497 -22.359 -35.330 1.00 91.50 547 LEU A O 1
ATOM 3937 N N . GLU A 1 548 ? -36.894 -23.699 -36.143 1.00 93.94 548 GLU A N 1
ATOM 3938 C CA . GLU A 1 548 ? -37.291 -23.609 -37.560 1.00 93.94 548 GLU A CA 1
ATOM 3939 C C . GLU A 1 548 ? -38.748 -24.061 -37.782 1.00 93.94 548 GLU A C 1
ATOM 3941 O O . GLU A 1 548 ? -39.470 -23.452 -38.570 1.00 93.94 548 GLU A O 1
ATOM 3946 N N . ARG A 1 549 ? -39.232 -25.077 -37.046 1.00 91.88 549 ARG A N 1
ATOM 3947 C CA . ARG A 1 549 ? -40.652 -25.482 -37.073 1.00 91.88 549 ARG A CA 1
ATOM 3948 C C . ARG A 1 549 ? -41.575 -24.520 -36.324 1.00 91.88 549 ARG A C 1
ATOM 3950 O O . ARG A 1 549 ? -42.704 -24.347 -36.768 1.00 91.88 549 ARG A O 1
ATOM 3957 N N . ARG A 1 550 ? -41.137 -23.915 -35.211 1.00 88.12 550 ARG A N 1
ATOM 3958 C CA . ARG A 1 550 ? -41.928 -22.909 -34.470 1.00 88.12 550 ARG A CA 1
ATOM 3959 C C . ARG A 1 550 ? -42.088 -21.611 -35.277 1.00 88.12 550 ARG A C 1
ATOM 3961 O O . ARG A 1 550 ? -43.123 -20.966 -35.167 1.00 88.12 550 ARG A O 1
ATOM 3968 N N . ILE A 1 551 ? -41.090 -21.261 -36.091 1.00 89.44 551 ILE A N 1
ATOM 3969 C CA . ILE A 1 551 ? -41.079 -20.078 -36.971 1.00 89.44 551 ILE A CA 1
ATOM 3970 C C . ILE A 1 551 ? -41.693 -20.374 -38.355 1.00 89.44 551 ILE A C 1
ATOM 3972 O O . ILE A 1 551 ? -42.199 -19.468 -39.011 1.00 89.44 551 ILE A O 1
ATOM 3976 N N . GLY A 1 552 ? -41.697 -21.638 -38.790 1.00 89.75 552 GLY A N 1
ATOM 3977 C CA . GLY A 1 552 ? -42.303 -22.084 -40.052 1.00 89.75 552 GLY A CA 1
ATOM 3978 C C . GLY A 1 552 ? -41.389 -21.991 -41.280 1.00 89.75 552 GLY A C 1
ATOM 3979 O O . GLY A 1 552 ? -41.845 -22.240 -42.394 1.00 89.75 552 GLY A O 1
ATOM 3980 N N . ALA A 1 553 ? -40.110 -21.652 -41.099 1.00 90.81 553 ALA A N 1
ATOM 3981 C CA . ALA A 1 553 ? -39.144 -21.445 -42.177 1.00 90.81 553 ALA A CA 1
ATOM 3982 C C . ALA A 1 553 ? -37.699 -21.744 -41.716 1.00 90.81 553 ALA A C 1
ATOM 3984 O O . ALA A 1 553 ? -37.401 -21.648 -40.521 1.00 90.81 553 ALA A O 1
ATOM 3985 N N . PRO A 1 554 ? -36.784 -22.113 -42.637 1.00 93.38 554 PRO A N 1
ATOM 3986 C CA . PRO A 1 554 ? -35.390 -22.392 -42.301 1.00 93.38 554 PRO A CA 1
ATOM 3987 C C . PRO A 1 554 ? -34.636 -21.122 -41.888 1.00 93.38 554 PRO A C 1
ATOM 3989 O O . PRO A 1 554 ? -34.717 -20.080 -42.544 1.00 93.38 554 PRO A O 1
ATOM 3992 N N . LEU A 1 555 ? -33.836 -21.240 -40.829 1.00 94.19 555 LEU A N 1
ATOM 3993 C CA . LEU A 1 555 ? -32.965 -20.170 -40.330 1.00 94.19 555 LEU A CA 1
ATOM 3994 C C . LEU A 1 555 ? -31.546 -20.289 -40.896 1.00 94.19 555 LEU A C 1
ATOM 3996 O O . LEU A 1 555 ? -30.808 -19.307 -40.917 1.00 94.19 555 LEU A O 1
ATOM 4000 N N . PHE A 1 556 ? -31.175 -21.480 -41.382 1.00 94.38 556 PHE A N 1
ATOM 4001 C CA . PHE A 1 556 ? -29.853 -21.752 -41.939 1.00 94.38 556 PHE A CA 1
ATOM 4002 C C . PHE A 1 556 ? -29.904 -22.462 -43.290 1.00 94.38 556 PHE A C 1
ATOM 4004 O O . PHE A 1 556 ? -30.496 -23.537 -43.417 1.00 94.38 556 PHE A O 1
ATOM 4011 N N . GLU A 1 557 ? -29.159 -21.928 -44.252 1.00 88.81 557 GLU A N 1
ATOM 4012 C CA . GLU A 1 557 ? -28.717 -22.648 -45.444 1.00 88.81 557 GLU A CA 1
ATOM 4013 C C . GLU A 1 557 ? -27.566 -23.583 -45.053 1.00 88.81 557 GLU A C 1
ATOM 4015 O O . GLU A 1 557 ? -26.663 -23.191 -44.306 1.00 88.81 557 GLU A O 1
ATOM 4020 N N . ARG A 1 558 ? -27.597 -24.839 -45.515 1.00 85.56 558 ARG A N 1
ATOM 4021 C CA . ARG A 1 558 ? -26.620 -25.864 -45.113 1.00 85.56 558 ARG A CA 1
ATOM 4022 C C . ARG A 1 558 ? -26.216 -26.736 -46.293 1.00 85.56 558 ARG A C 1
ATOM 4024 O O . ARG A 1 558 ? -27.069 -27.292 -46.979 1.00 85.56 558 ARG A O 1
ATOM 4031 N N . THR A 1 559 ? -24.913 -26.918 -46.463 1.00 77.38 559 THR A N 1
ATOM 4032 C CA . THR A 1 559 ? -24.319 -27.987 -47.277 1.00 77.38 559 THR A CA 1
ATOM 4033 C C . THR A 1 559 ? -23.511 -28.922 -46.369 1.00 77.38 559 THR A C 1
ATOM 4035 O O . THR A 1 559 ? -23.421 -28.703 -45.162 1.00 77.38 559 THR A O 1
ATOM 4038 N N . SER A 1 560 ? -22.865 -29.946 -46.928 1.00 69.69 560 SER A N 1
ATOM 4039 C CA . SER A 1 560 ? -21.901 -30.775 -46.188 1.00 69.69 560 SER A CA 1
ATOM 4040 C C . SER A 1 560 ? -20.597 -30.048 -45.815 1.00 69.69 560 SER A C 1
ATOM 4042 O O . SER A 1 560 ? -19.776 -30.627 -45.110 1.00 69.69 560 SER A O 1
ATOM 4044 N N . ARG A 1 561 ? -20.381 -28.808 -46.288 1.00 69.50 561 ARG A N 1
ATOM 4045 C CA . ARG A 1 561 ? -19.147 -28.023 -46.073 1.00 69.50 561 ARG A CA 1
ATOM 4046 C C . ARG A 1 561 ? -19.377 -26.572 -45.628 1.00 69.50 561 ARG A C 1
ATOM 4048 O O . ARG A 1 561 ? -18.409 -25.861 -45.388 1.00 69.50 561 ARG A O 1
ATOM 4055 N N . SER A 1 562 ? -20.623 -26.106 -45.542 1.00 78.44 562 SER A N 1
ATOM 4056 C CA . SER A 1 562 ? -20.943 -24.713 -45.204 1.00 78.44 562 SER A CA 1
ATOM 4057 C C . SER A 1 562 ? -22.278 -24.578 -44.476 1.00 78.44 562 SER A C 1
ATOM 4059 O O . SER A 1 562 ? -23.241 -25.285 -44.777 1.00 78.44 562 SER A O 1
ATOM 4061 N N . VAL A 1 563 ? -22.338 -23.621 -43.550 1.00 90.50 563 VAL A N 1
ATOM 4062 C CA . VAL A 1 563 ? -23.562 -23.135 -42.904 1.00 90.50 563 VAL A CA 1
ATOM 4063 C C . VAL A 1 563 ? -23.610 -21.623 -43.091 1.00 90.50 563 VAL A C 1
ATOM 4065 O O . VAL A 1 563 ? -22.589 -20.951 -42.942 1.00 90.50 563 VAL A O 1
ATOM 4068 N N . ARG A 1 564 ? -24.780 -21.079 -43.423 1.00 90.25 564 ARG A N 1
ATOM 4069 C CA . ARG A 1 564 ? -25.036 -19.633 -43.491 1.00 90.25 564 ARG A CA 1
ATOM 4070 C C . ARG A 1 564 ? -26.419 -19.338 -42.926 1.00 90.25 564 ARG A C 1
ATOM 4072 O O . ARG A 1 564 ? -27.307 -20.176 -43.039 1.00 90.25 564 ARG A O 1
ATOM 4079 N N . LEU A 1 565 ? -26.613 -18.161 -42.338 1.00 92.88 565 LEU A N 1
ATOM 4080 C CA . LEU A 1 565 ? -27.953 -17.681 -41.988 1.00 92.88 565 LEU A CA 1
ATOM 4081 C C . LEU A 1 565 ? -28.750 -17.391 -43.268 1.00 92.88 565 LEU A C 1
ATOM 4083 O O . LEU A 1 565 ? -28.223 -16.763 -44.186 1.00 92.88 565 LEU A O 1
ATOM 4087 N N . THR A 1 566 ? -30.020 -17.798 -43.305 1.00 95.06 566 THR A N 1
ATOM 4088 C CA . THR A 1 566 ? -30.983 -17.267 -44.286 1.00 95.06 566 THR A CA 1
ATOM 4089 C C . THR A 1 566 ? -31.252 -15.782 -43.987 1.00 95.06 566 THR A C 1
ATOM 4091 O O . THR A 1 566 ? -30.946 -15.323 -42.882 1.00 95.06 566 THR A O 1
ATOM 4094 N N . PRO A 1 567 ? -31.874 -15.006 -44.896 1.00 91.44 567 PRO A N 1
ATOM 4095 C CA . PRO A 1 567 ? -32.303 -13.639 -44.581 1.00 91.44 567 PRO A CA 1
ATOM 4096 C C . PRO A 1 567 ? -33.182 -13.563 -43.320 1.00 91.44 567 PRO A C 1
ATOM 4098 O O . PRO A 1 567 ? -32.997 -12.676 -42.494 1.00 91.44 567 PRO A O 1
ATOM 4101 N N . LEU A 1 568 ? -34.061 -14.551 -43.114 1.00 91.50 568 LEU A N 1
ATOM 4102 C CA . LEU A 1 568 ? -34.877 -14.671 -41.902 1.00 91.50 568 LEU A CA 1
ATOM 4103 C C . LEU A 1 568 ? -34.040 -15.010 -40.657 1.00 91.50 568 LEU A C 1
ATOM 4105 O O . LEU A 1 568 ? -34.262 -14.435 -39.594 1.00 91.50 568 LEU A O 1
ATOM 4109 N N . GLY A 1 569 ? -33.063 -15.915 -40.786 1.00 92.06 569 GLY A N 1
ATOM 4110 C CA . GLY A 1 569 ? -32.107 -16.214 -39.719 1.00 92.06 569 GLY A CA 1
ATOM 4111 C C . GLY A 1 569 ? -31.292 -14.987 -39.309 1.00 92.06 569 GLY A C 1
ATOM 4112 O O . GLY A 1 569 ? -31.065 -14.775 -38.123 1.00 92.06 569 GLY A O 1
ATOM 4113 N N . ARG A 1 570 ? -30.911 -14.138 -40.268 1.00 92.62 570 ARG A N 1
ATOM 4114 C CA . ARG A 1 570 ? -30.226 -12.868 -40.008 1.00 92.62 570 ARG A CA 1
ATOM 4115 C C . ARG A 1 570 ? -31.091 -11.916 -39.178 1.00 92.62 570 ARG A C 1
ATOM 4117 O O . ARG A 1 570 ? -30.659 -11.521 -38.100 1.00 92.62 570 ARG A O 1
ATOM 4124 N N . THR A 1 571 ? -32.322 -11.637 -39.611 1.00 90.88 571 THR A N 1
ATOM 4125 C CA . THR A 1 571 ? -33.252 -10.775 -38.859 1.00 90.88 571 THR A CA 1
ATOM 4126 C C . THR A 1 571 ? -33.536 -11.318 -37.454 1.00 90.88 571 THR A C 1
ATOM 4128 O O . THR A 1 571 ? -33.558 -10.555 -36.493 1.00 90.88 571 THR A O 1
ATOM 4131 N N . LEU A 1 572 ? -33.695 -12.640 -37.298 1.00 90.00 572 LEU A N 1
ATOM 4132 C CA . LEU A 1 572 ? -33.886 -13.250 -35.980 1.00 90.00 572 LEU A CA 1
ATOM 4133 C C . LEU A 1 572 ? -32.653 -13.077 -35.077 1.00 90.00 572 LEU A C 1
ATOM 4135 O O . LEU A 1 572 ? -32.804 -12.824 -33.886 1.00 90.00 572 LEU A O 1
ATOM 4139 N N . PHE A 1 573 ? -31.441 -13.205 -35.621 1.00 88.19 573 PHE A N 1
ATOM 4140 C CA . PHE A 1 573 ? -30.202 -12.995 -34.867 1.00 88.19 573 PHE A CA 1
ATOM 4141 C C . PHE A 1 573 ? -30.069 -11.541 -34.391 1.00 88.19 573 PHE A C 1
ATOM 4143 O O . PHE A 1 573 ? -29.810 -11.304 -33.211 1.00 88.19 573 PHE A O 1
ATOM 4150 N N . GLU A 1 574 ? -30.308 -10.589 -35.294 1.00 83.56 574 GLU A N 1
ATOM 4151 C CA . GLU A 1 574 ? -30.194 -9.146 -35.053 1.00 83.56 574 GLU A CA 1
ATOM 4152 C C . GLU A 1 574 ? -31.195 -8.649 -33.986 1.00 83.56 574 GLU A C 1
ATOM 4154 O O . GLU A 1 574 ? -30.812 -7.877 -33.107 1.00 83.56 574 GLU A O 1
ATOM 4159 N N . GLU A 1 575 ? -32.433 -9.156 -33.977 1.00 84.31 575 GLU A N 1
ATOM 4160 C CA . GLU A 1 575 ? -33.453 -8.827 -32.962 1.00 84.31 575 GLU A CA 1
ATOM 4161 C C . GLU A 1 575 ? -33.249 -9.559 -31.619 1.00 84.31 575 GLU A C 1
ATOM 4163 O O . GLU A 1 575 ? -33.408 -8.981 -30.537 1.00 84.31 575 GLU A O 1
ATOM 4168 N N . VAL A 1 576 ? -32.909 -10.855 -31.650 1.00 84.38 576 VAL A N 1
ATOM 4169 C CA . VAL A 1 576 ? -32.914 -11.696 -30.438 1.00 84.38 576 VAL A CA 1
ATOM 4170 C C . VAL A 1 576 ? -31.620 -11.575 -29.633 1.00 84.38 576 VAL A C 1
ATOM 4172 O O . VAL A 1 576 ? -31.681 -11.634 -28.402 1.00 84.38 576 VAL A O 1
ATOM 4175 N N . ARG A 1 577 ? -30.456 -11.350 -30.262 1.00 82.50 577 ARG A N 1
ATOM 4176 C CA . ARG A 1 577 ? -29.176 -11.234 -29.535 1.00 82.50 577 ARG A CA 1
ATOM 4177 C C . ARG A 1 577 ? -29.194 -10.104 -28.481 1.00 82.50 577 ARG A C 1
ATOM 4179 O O . ARG A 1 577 ? -28.916 -10.414 -27.318 1.00 82.50 577 ARG A O 1
ATOM 4186 N N . PRO A 1 578 ? -29.630 -8.861 -28.784 1.00 68.69 578 PRO A N 1
ATOM 4187 C CA . PRO A 1 578 ? -29.729 -7.793 -27.782 1.00 68.69 578 PRO A CA 1
ATOM 4188 C C . PRO A 1 578 ? -30.846 -8.014 -26.751 1.00 68.69 578 PRO A C 1
ATOM 4190 O O . PRO A 1 578 ? -30.840 -7.406 -25.679 1.00 68.69 578 PRO A O 1
ATOM 4193 N N . ALA A 1 579 ? -31.851 -8.845 -27.047 1.00 74.69 579 ALA A N 1
ATOM 4194 C CA . ALA A 1 579 ? -32.870 -9.238 -26.072 1.00 74.69 579 ALA A CA 1
ATOM 4195 C C . ALA A 1 579 ? -32.322 -10.259 -25.058 1.00 74.69 579 ALA A C 1
ATOM 4197 O O . ALA A 1 579 ? -32.550 -10.106 -23.858 1.00 74.69 579 ALA A O 1
ATOM 4198 N N . PHE A 1 580 ? -31.548 -11.245 -25.521 1.00 73.81 580 PHE A N 1
ATOM 4199 C CA . PHE A 1 580 ? -30.939 -12.273 -24.674 1.00 73.81 580 PHE A CA 1
ATOM 4200 C C . PHE A 1 580 ? -29.889 -11.677 -23.720 1.00 73.81 580 PHE A C 1
ATOM 4202 O O . PHE A 1 580 ? -29.964 -11.894 -22.513 1.00 73.81 580 PHE A O 1
ATOM 4209 N N . GLN A 1 581 ? -29.007 -10.804 -24.221 1.00 66.19 581 GLN A N 1
ATOM 4210 C CA . GLN A 1 581 ? -28.015 -10.088 -23.398 1.00 66.19 581 GLN A CA 1
ATOM 4211 C C . GLN A 1 581 ? -28.665 -9.238 -22.285 1.00 66.19 581 GLN A C 1
ATOM 4213 O O . GLN A 1 581 ? -28.169 -9.180 -21.159 1.00 66.19 581 GLN A O 1
ATOM 4218 N N . ARG A 1 582 ? -29.823 -8.613 -22.557 1.00 66.50 582 ARG A N 1
ATOM 4219 C CA . ARG A 1 582 ? -30.595 -7.872 -21.538 1.00 66.50 582 ARG A CA 1
ATOM 4220 C C . ARG A 1 582 ? -31.230 -8.783 -20.482 1.00 66.50 582 ARG A C 1
ATOM 4222 O O . ARG A 1 582 ? -31.400 -8.335 -19.347 1.00 66.50 582 ARG A O 1
ATOM 4229 N N . LEU A 1 583 ? -31.578 -10.023 -20.833 1.00 67.25 583 LEU A N 1
ATOM 4230 C CA . LEU A 1 583 ? -32.095 -11.024 -19.894 1.00 67.25 583 LEU A CA 1
ATOM 4231 C C . LEU A 1 583 ? -30.984 -11.558 -18.983 1.00 67.25 583 LEU A C 1
ATOM 4233 O O . LEU A 1 583 ? -31.178 -11.607 -17.771 1.00 67.25 583 LEU A O 1
ATOM 4237 N N . GLU A 1 584 ? -29.817 -11.891 -19.540 1.00 58.84 584 GLU A N 1
ATOM 4238 C CA . GLU A 1 584 ? -28.634 -12.246 -18.749 1.00 58.84 584 GLU A CA 1
ATOM 4239 C C . GLU A 1 584 ? -28.297 -11.142 -17.748 1.00 58.84 584 GLU A C 1
ATOM 4241 O O . GLU A 1 584 ? -28.181 -11.410 -16.556 1.00 58.84 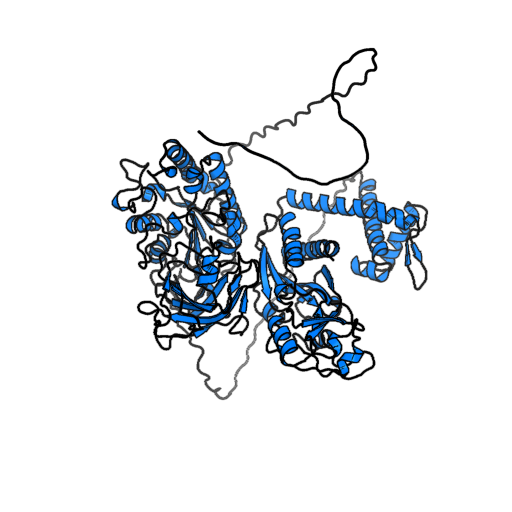584 GLU A O 1
ATOM 4246 N N . GLU A 1 585 ? -28.220 -9.886 -18.198 1.00 53.72 585 GLU A N 1
ATOM 4247 C CA . GLU A 1 585 ? -27.898 -8.781 -17.300 1.00 53.72 585 GLU A CA 1
ATOM 4248 C C . GLU A 1 585 ? -28.983 -8.566 -16.237 1.00 53.72 585 GLU A C 1
ATOM 4250 O O . GLU A 1 585 ? -28.664 -8.312 -15.078 1.00 53.72 585 GLU A O 1
ATOM 4255 N N . ALA A 1 586 ? -30.267 -8.742 -16.571 1.00 57.81 586 ALA A N 1
ATOM 4256 C CA . ALA A 1 586 ? -31.336 -8.736 -15.572 1.00 57.81 586 ALA A CA 1
ATOM 4257 C C . ALA A 1 586 ? -31.136 -9.825 -14.497 1.00 57.81 586 ALA A C 1
ATOM 4259 O O . ALA A 1 586 ? -31.334 -9.550 -13.312 1.00 57.81 586 ALA A O 1
ATOM 4260 N N . LEU A 1 587 ? -30.684 -11.023 -14.885 1.00 53.56 587 LEU A N 1
ATOM 4261 C CA . LEU A 1 587 ? -30.332 -12.101 -13.957 1.00 53.56 587 LEU A CA 1
ATOM 4262 C C . LEU A 1 587 ? -29.059 -11.782 -13.152 1.00 53.56 587 LEU A C 1
ATOM 4264 O O . LEU A 1 587 ? -29.027 -12.077 -11.956 1.00 53.56 587 LEU A O 1
ATOM 4268 N N . ARG A 1 588 ? -28.050 -11.114 -13.738 1.00 54.38 588 ARG A N 1
ATOM 4269 C CA . ARG A 1 588 ? -26.869 -10.624 -12.998 1.00 54.38 588 ARG A CA 1
ATOM 4270 C C . ARG A 1 588 ? -27.277 -9.625 -11.913 1.00 54.38 588 ARG A C 1
ATOM 4272 O O . ARG A 1 588 ? -26.944 -9.849 -10.752 1.00 54.38 588 ARG A O 1
ATOM 4279 N N . ARG A 1 589 ? -28.082 -8.590 -12.205 1.00 55.19 589 ARG A N 1
ATOM 4280 C CA . ARG A 1 589 ? -28.568 -7.678 -11.136 1.00 55.19 589 ARG A CA 1
ATOM 4281 C C . ARG A 1 589 ? -29.505 -8.359 -10.132 1.00 55.19 589 ARG A C 1
ATOM 4283 O O . ARG A 1 589 ? -29.507 -7.958 -8.974 1.00 55.19 589 ARG A O 1
ATOM 4290 N N . ALA A 1 590 ? -30.233 -9.411 -10.516 1.00 50.50 590 ALA A N 1
ATOM 4291 C CA . ALA A 1 590 ? -30.983 -10.229 -9.559 1.00 50.50 590 ALA A CA 1
ATOM 4292 C C . ALA A 1 590 ? -30.059 -11.022 -8.609 1.00 50.50 590 ALA A C 1
ATOM 4294 O O . ALA A 1 590 ? -30.357 -11.085 -7.418 1.00 50.50 590 ALA A O 1
ATOM 4295 N N . LYS A 1 591 ? -28.913 -11.552 -9.084 1.00 46.50 591 LYS A N 1
ATOM 4296 C CA . LYS A 1 591 ? -27.852 -12.096 -8.207 1.00 46.50 591 LYS A CA 1
ATOM 4297 C C . LYS A 1 591 ? -27.330 -11.009 -7.248 1.00 46.50 591 LYS A C 1
ATOM 4299 O O . LYS A 1 591 ? -27.326 -11.245 -6.042 1.00 46.50 591 LYS A O 1
ATOM 4304 N N . ARG A 1 592 ? -26.958 -9.823 -7.767 1.00 49.53 592 ARG A N 1
ATOM 4305 C CA . ARG A 1 592 ? -26.452 -8.676 -6.969 1.00 49.53 592 ARG A CA 1
ATOM 4306 C C . ARG A 1 592 ? -27.445 -8.285 -5.858 1.00 49.53 592 ARG A C 1
ATOM 4308 O O . ARG A 1 592 ? -27.087 -8.208 -4.689 1.00 49.53 592 ARG A O 1
ATOM 4315 N N . ALA A 1 593 ? -28.731 -8.151 -6.193 1.00 45.78 593 ALA A N 1
ATOM 4316 C CA . ALA A 1 593 ? -29.792 -7.822 -5.235 1.00 45.78 593 ALA A CA 1
ATOM 4317 C C . ALA A 1 593 ? -30.109 -8.935 -4.211 1.00 45.78 593 ALA A C 1
ATOM 4319 O O . ALA A 1 593 ? -30.716 -8.654 -3.179 1.00 45.78 593 ALA A O 1
ATOM 4320 N N . ALA A 1 594 ? -29.719 -10.189 -4.467 1.00 43.44 594 ALA A N 1
ATOM 4321 C CA . ALA A 1 594 ? -29.991 -11.322 -3.579 1.00 43.44 594 ALA A CA 1
ATOM 4322 C C . ALA A 1 594 ? -28.990 -11.466 -2.415 1.00 43.44 594 ALA A C 1
ATOM 4324 O O . ALA A 1 594 ? -29.137 -12.390 -1.614 1.00 43.44 594 ALA A O 1
ATOM 4325 N N . GLY A 1 595 ? -27.969 -10.601 -2.322 1.00 40.97 595 GLY A N 1
ATOM 4326 C CA . GLY A 1 595 ? -27.017 -10.584 -1.203 1.00 40.97 595 GLY A CA 1
ATOM 4327 C C . GLY A 1 595 ? -26.169 -11.853 -1.064 1.00 40.97 595 GLY A C 1
ATOM 4328 O O . GLY A 1 595 ? -25.645 -12.125 0.010 1.00 40.97 595 GLY A O 1
ATOM 4329 N N . ARG A 1 596 ? -26.049 -12.647 -2.137 1.00 46.25 596 ARG A N 1
ATOM 4330 C CA . ARG A 1 596 ? -25.190 -13.842 -2.215 1.00 46.25 596 ARG A CA 1
ATOM 4331 C C . ARG A 1 596 ? -23.869 -13.541 -2.921 1.00 46.25 596 ARG A C 1
ATOM 4333 O O . ARG A 1 596 ? -23.385 -14.357 -3.701 1.00 46.25 596 ARG A O 1
ATOM 4340 N N . GLU A 1 597 ? -23.327 -12.356 -2.674 1.00 48.78 597 GLU A N 1
ATOM 4341 C CA . GLU A 1 597 ? -21.945 -12.045 -3.022 1.00 48.78 597 GLU A CA 1
ATOM 4342 C C . GLU A 1 597 ? -21.032 -12.890 -2.108 1.00 48.78 597 GLU A C 1
ATOM 4344 O O . GLU A 1 597 ? -21.236 -12.901 -0.890 1.00 48.78 597 GLU A O 1
ATOM 4349 N N . PRO A 1 598 ? -20.073 -13.649 -2.667 1.00 42.41 598 PRO A N 1
ATOM 4350 C CA . PRO A 1 598 ? -18.952 -14.201 -1.911 1.00 42.41 598 PRO A CA 1
ATOM 4351 C C . PRO A 1 598 ? -18.138 -13.099 -1.209 1.00 42.41 598 PRO A C 1
ATOM 4353 O O . PRO A 1 598 ? -18.392 -11.907 -1.371 1.00 42.41 598 PRO A O 1
ATOM 4356 N N . GLN A 1 599 ? -17.121 -13.495 -0.449 1.00 43.69 599 GLN A N 1
ATOM 4357 C CA . GLN A 1 599 ? -16.176 -12.579 0.197 1.00 43.69 599 GLN A CA 1
ATOM 4358 C C . GLN A 1 599 ? -14.746 -12.910 -0.245 1.00 43.69 599 GLN A C 1
ATOM 4360 O O . GLN A 1 599 ? -14.470 -14.048 -0.623 1.00 43.69 599 GLN A O 1
ATOM 4365 N N . GLY A 1 600 ? -13.861 -11.910 -0.242 1.00 54.66 600 GLY A N 1
ATOM 4366 C CA . GLY A 1 600 ? -12.465 -12.037 -0.674 1.00 54.66 600 GLY A CA 1
ATOM 4367 C C . GLY A 1 600 ? -11.981 -10.885 -1.561 1.00 54.66 600 GLY A C 1
ATOM 4368 O O . GLY A 1 600 ? -12.773 -10.074 -2.039 1.00 54.66 600 GLY A O 1
ATOM 4369 N N . VAL A 1 601 ? -10.666 -10.846 -1.766 1.00 62.44 601 VAL A N 1
ATOM 4370 C CA . VAL A 1 601 ? -9.945 -9.988 -2.722 1.00 62.44 601 VAL A CA 1
ATOM 4371 C C . VAL A 1 601 ? -9.658 -10.818 -3.978 1.00 62.44 601 VAL A C 1
ATOM 4373 O O . VAL A 1 601 ? -9.446 -12.021 -3.853 1.00 62.44 601 VAL A O 1
ATOM 4376 N N . LEU A 1 602 ? -9.638 -10.202 -5.162 1.00 72.38 602 LEU A N 1
ATOM 4377 C CA . LEU A 1 602 ? -9.165 -10.824 -6.402 1.00 72.38 602 LEU A CA 1
ATOM 4378 C C . LEU A 1 602 ? -7.813 -10.222 -6.808 1.00 72.38 602 LEU A C 1
ATOM 4380 O O . LEU A 1 602 ? -7.717 -9.030 -7.102 1.00 72.38 602 LEU A O 1
ATOM 4384 N N . LYS A 1 603 ? -6.768 -11.042 -6.869 1.00 69.94 603 LYS A N 1
ATOM 4385 C CA . LYS A 1 603 ? -5.440 -10.653 -7.350 1.00 69.94 603 LYS A CA 1
ATOM 4386 C C . LYS A 1 603 ? -5.292 -10.992 -8.830 1.00 69.94 603 LYS A C 1
ATOM 4388 O O . LYS A 1 603 ? -5.300 -12.165 -9.205 1.00 69.94 603 LYS A O 1
ATOM 4393 N N . VAL A 1 604 ? -5.126 -9.969 -9.665 1.00 80.38 604 VAL A N 1
ATOM 4394 C CA . VAL A 1 604 ? -4.959 -10.120 -11.113 1.00 80.38 604 VAL A CA 1
ATOM 4395 C C . VAL A 1 604 ? -3.540 -9.735 -11.516 1.00 80.38 604 VAL A C 1
ATOM 4397 O O . VAL A 1 604 ? -3.138 -8.574 -11.414 1.00 80.38 604 VAL A O 1
ATOM 4400 N N . CYS A 1 605 ? -2.798 -10.716 -12.017 1.00 78.06 605 CYS A N 1
ATOM 4401 C CA . CYS A 1 605 ? -1.562 -10.496 -12.747 1.00 78.06 605 CYS A CA 1
ATOM 4402 C C . CYS A 1 605 ? -1.869 -10.179 -14.221 1.00 78.06 605 CYS A C 1
ATOM 4404 O O . CYS A 1 605 ? -2.723 -10.814 -14.841 1.00 78.06 605 CYS A O 1
ATOM 4406 N N . PHE A 1 606 ? -1.144 -9.227 -14.803 1.00 83.50 606 PHE A N 1
ATOM 4407 C CA . PHE A 1 606 ? -1.160 -8.939 -16.237 1.00 83.50 606 PHE A CA 1
ATOM 4408 C C . PHE A 1 606 ? 0.237 -9.118 -16.841 1.00 83.50 606 PHE A C 1
ATOM 4410 O O . PHE A 1 606 ? 1.247 -8.819 -16.206 1.00 83.50 606 PHE A O 1
ATOM 4417 N N . ALA A 1 607 ? 0.307 -9.570 -18.091 1.00 78.88 607 ALA A N 1
ATOM 4418 C CA . ALA A 1 607 ? 1.549 -9.587 -18.854 1.00 78.88 607 ALA A CA 1
ATOM 4419 C C . ALA A 1 607 ? 2.120 -8.164 -19.016 1.00 78.88 607 ALA A C 1
ATOM 4421 O O . ALA A 1 607 ? 1.410 -7.267 -19.466 1.00 78.88 607 ALA A O 1
ATOM 4422 N N . ASN A 1 608 ? 3.411 -7.961 -18.727 1.00 72.06 608 ASN A N 1
ATOM 4423 C CA . ASN A 1 608 ? 4.107 -6.669 -18.891 1.00 72.06 608 ASN A CA 1
ATOM 4424 C C . ASN A 1 608 ? 4.018 -6.084 -20.319 1.00 72.06 608 ASN A C 1
ATOM 4426 O O . ASN A 1 608 ? 4.051 -4.871 -20.501 1.00 72.06 608 ASN A O 1
ATOM 4430 N N . SER A 1 609 ? 3.858 -6.938 -21.332 1.00 75.38 609 SER A N 1
ATOM 4431 C CA . SER A 1 609 ? 3.620 -6.544 -22.728 1.00 75.38 609 SER A CA 1
ATOM 4432 C C . SER A 1 609 ? 2.191 -6.054 -23.032 1.00 75.38 609 SER A C 1
ATOM 4434 O O . SER A 1 609 ? 1.898 -5.738 -24.183 1.00 75.38 609 SER A O 1
ATOM 4436 N N . LEU A 1 610 ? 1.271 -6.023 -22.061 1.00 82.31 610 LEU A N 1
ATOM 4437 C CA . LEU A 1 610 ? -0.070 -5.461 -22.252 1.00 82.31 610 LEU A CA 1
ATOM 4438 C C . LEU A 1 610 ? -0.061 -3.942 -22.118 1.00 82.31 610 LEU A C 1
ATOM 4440 O O . LEU A 1 610 ? 0.565 -3.373 -21.226 1.00 82.31 610 LEU A O 1
ATOM 4444 N N . ARG A 1 611 ? -0.806 -3.277 -23.001 1.00 82.00 611 ARG A N 1
ATOM 4445 C CA . ARG A 1 611 ? -1.002 -1.832 -22.922 1.00 82.00 611 ARG A CA 1
ATOM 4446 C C . ARG A 1 611 ? -1.950 -1.466 -21.785 1.00 82.00 611 ARG A C 1
ATOM 4448 O O . ARG A 1 611 ? -2.956 -2.143 -21.567 1.00 82.00 611 ARG A O 1
ATOM 4455 N N . GLU A 1 612 ? -1.680 -0.335 -21.140 1.00 77.88 612 GLU A N 1
ATOM 4456 C CA . GLU A 1 612 ? -2.475 0.154 -20.011 1.00 77.88 612 GLU A CA 1
ATOM 4457 C C . GLU A 1 612 ? -3.953 0.369 -20.369 1.00 77.88 612 GLU A C 1
ATOM 4459 O O . GLU A 1 612 ? -4.805 0.124 -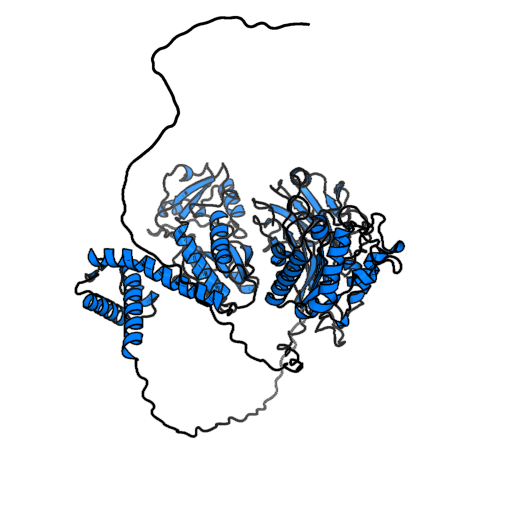19.522 1.00 77.88 612 GLU A O 1
ATOM 4464 N N . GLU A 1 613 ? -4.303 0.737 -21.610 1.00 79.19 613 GLU A N 1
ATOM 4465 C CA . GLU A 1 613 ? -5.716 0.919 -21.981 1.00 79.19 613 GLU A CA 1
ATOM 4466 C C . GLU A 1 613 ? -6.500 -0.403 -21.983 1.00 79.19 613 GLU A C 1
ATOM 4468 O O . GLU A 1 613 ? -7.674 -0.420 -21.614 1.00 79.19 613 GLU A O 1
ATOM 4473 N N . VAL A 1 614 ? -5.850 -1.518 -22.342 1.00 84.38 614 VAL A N 1
ATOM 4474 C CA . VAL A 1 614 ? -6.451 -2.860 -22.269 1.00 84.38 614 VAL A CA 1
ATOM 4475 C C . VAL A 1 614 ? -6.581 -3.269 -20.805 1.00 84.38 614 VAL A C 1
ATOM 4477 O O . VAL A 1 614 ? -7.673 -3.598 -20.349 1.00 84.38 614 VAL A O 1
ATOM 4480 N N . THR A 1 615 ? -5.491 -3.178 -20.042 1.00 84.06 615 THR A N 1
ATOM 4481 C CA . THR A 1 615 ? -5.457 -3.515 -18.612 1.00 84.06 615 THR A CA 1
ATOM 4482 C C . THR A 1 615 ? -6.506 -2.732 -17.813 1.00 84.06 615 THR A C 1
ATOM 4484 O O . THR A 1 615 ? -7.268 -3.321 -17.046 1.00 84.06 615 THR A O 1
ATOM 4487 N N . ALA A 1 616 ? -6.604 -1.417 -18.027 1.00 76.94 616 ALA A N 1
ATOM 4488 C CA . ALA A 1 616 ? -7.579 -0.554 -17.370 1.00 76.94 616 ALA A CA 1
ATOM 4489 C C . ALA A 1 616 ? -9.023 -0.878 -17.783 1.00 76.94 616 ALA A C 1
ATOM 4491 O O . ALA A 1 616 ? -9.901 -0.885 -16.921 1.00 76.94 616 ALA A O 1
ATOM 4492 N N . ALA A 1 617 ? -9.284 -1.203 -19.056 1.00 80.81 617 ALA A N 1
ATOM 4493 C CA . ALA A 1 617 ? -10.613 -1.627 -19.498 1.00 80.81 617 ALA A CA 1
ATOM 4494 C C . ALA A 1 617 ? -11.055 -2.933 -18.813 1.00 80.81 617 ALA A C 1
ATOM 4496 O O . ALA A 1 617 ? -12.176 -3.009 -18.311 1.00 80.81 617 ALA A O 1
ATOM 4497 N N . LEU A 1 618 ? -10.171 -3.936 -18.730 1.00 87.75 618 LEU A N 1
ATOM 4498 C CA . LEU A 1 618 ? -10.464 -5.219 -18.077 1.00 87.75 618 LEU A CA 1
ATOM 4499 C C . LEU A 1 618 ? -10.724 -5.054 -16.568 1.00 87.75 618 LEU A C 1
ATOM 4501 O O . LEU A 1 618 ? -11.670 -5.641 -16.044 1.00 87.75 618 LEU A O 1
ATOM 4505 N N . VAL A 1 619 ? -9.937 -4.218 -15.879 1.00 83.25 619 VAL A N 1
ATOM 4506 C CA . VAL A 1 619 ? -10.161 -3.890 -14.458 1.00 83.25 619 VAL A CA 1
ATOM 4507 C C . VAL A 1 619 ? -11.472 -3.122 -14.263 1.00 83.25 619 VAL A C 1
ATOM 4509 O O . VAL A 1 619 ? -12.263 -3.492 -13.398 1.00 83.25 619 VAL A O 1
ATOM 4512 N N . HIS A 1 620 ? -11.740 -2.093 -15.073 1.00 79.06 620 HIS A N 1
ATOM 4513 C CA . HIS A 1 620 ? -12.947 -1.267 -14.958 1.00 79.06 620 HIS A CA 1
ATOM 4514 C C . HIS A 1 620 ? -14.227 -2.069 -15.238 1.00 79.06 620 HIS A C 1
ATOM 4516 O O . HIS A 1 620 ? -15.187 -1.970 -14.478 1.00 79.06 620 HIS A O 1
ATOM 4522 N N . GLY A 1 621 ? -14.224 -2.934 -16.259 1.00 80.44 621 GLY A N 1
ATOM 4523 C CA . GLY A 1 621 ? -15.354 -3.819 -16.554 1.00 80.44 621 GLY A CA 1
ATOM 4524 C C . GLY A 1 621 ? -15.670 -4.799 -15.417 1.00 80.44 621 GLY A C 1
ATOM 4525 O O . GLY A 1 621 ? -16.831 -5.153 -15.219 1.00 80.44 621 GLY A O 1
ATOM 4526 N N . PHE A 1 622 ? -14.671 -5.200 -14.622 1.00 83.81 622 PHE A N 1
ATOM 4527 C CA . PHE A 1 622 ? -14.902 -5.982 -13.406 1.00 83.81 622 PHE A CA 1
ATOM 4528 C C . PHE A 1 622 ? -15.421 -5.119 -12.247 1.00 83.81 622 PHE A C 1
ATOM 4530 O O . PHE A 1 622 ? -16.414 -5.483 -11.616 1.00 83.81 622 PHE A O 1
ATOM 4537 N N . THR A 1 623 ? -14.795 -3.971 -11.967 1.00 78.25 623 THR A N 1
ATOM 4538 C CA . THR A 1 623 ? -15.156 -3.130 -10.811 1.00 78.25 623 THR A CA 1
ATOM 4539 C C . THR A 1 623 ? -16.482 -2.383 -10.980 1.00 78.25 623 THR A C 1
ATOM 4541 O O . THR A 1 623 ? -17.136 -2.112 -9.977 1.00 78.25 623 THR A O 1
ATOM 4544 N N . GLU A 1 624 ? -16.950 -2.125 -12.208 1.00 75.62 624 GLU A N 1
ATOM 4545 C CA . GLU A 1 624 ? -18.312 -1.623 -12.464 1.00 75.62 624 GLU A CA 1
ATOM 4546 C C . GLU A 1 624 ? -19.381 -2.660 -12.063 1.00 75.62 624 GLU A C 1
ATOM 4548 O O . GLU A 1 624 ? -20.410 -2.317 -11.473 1.00 75.62 624 GLU A O 1
ATOM 4553 N N . VAL A 1 625 ? -19.137 -3.945 -12.346 1.00 71.50 625 VAL A N 1
ATOM 4554 C CA . VAL A 1 625 ? -20.078 -5.038 -12.041 1.00 71.50 625 VAL A CA 1
ATOM 4555 C C . VAL A 1 625 ? -19.978 -5.487 -10.579 1.00 71.50 625 VAL A C 1
ATOM 4557 O O . VAL A 1 625 ? -21.004 -5.821 -9.976 1.00 71.50 625 VAL A O 1
ATOM 4560 N N . TYR A 1 626 ? -18.772 -5.451 -10.003 1.00 71.56 626 TYR A N 1
ATOM 4561 C CA . TYR A 1 626 ? -18.451 -5.901 -8.646 1.00 71.56 626 TYR A CA 1
ATOM 4562 C C . TYR A 1 626 ? -17.745 -4.818 -7.796 1.00 71.56 626 TYR A C 1
ATOM 4564 O O . TYR A 1 626 ? -16.662 -5.066 -7.265 1.00 71.56 626 TYR A O 1
ATOM 4572 N N . PRO A 1 627 ? -18.361 -3.642 -7.552 1.00 63.47 627 PRO A N 1
ATOM 4573 C CA . PRO A 1 627 ? -17.744 -2.510 -6.831 1.00 63.47 627 PRO A CA 1
ATOM 4574 C C . PRO A 1 627 ? -17.487 -2.758 -5.329 1.00 63.47 627 PRO A C 1
ATOM 4576 O O . PRO A 1 627 ? -17.166 -1.835 -4.583 1.00 63.47 627 PRO A O 1
ATOM 4579 N N . ARG A 1 628 ? -17.682 -3.995 -4.859 1.00 60.19 628 ARG A N 1
ATOM 4580 C CA . ARG A 1 628 ? -17.447 -4.462 -3.484 1.00 60.19 628 ARG A CA 1
ATOM 4581 C C . ARG A 1 628 ? -16.368 -5.539 -3.388 1.00 60.19 628 ARG A C 1
ATOM 4583 O O . ARG A 1 628 ? -16.014 -5.916 -2.277 1.00 60.19 628 ARG A O 1
ATOM 4590 N N . VAL A 1 629 ? -15.867 -6.029 -4.522 1.00 65.88 629 VAL A N 1
ATOM 4591 C CA . VAL A 1 629 ? -14.795 -7.025 -4.591 1.00 65.88 629 VAL A CA 1
ATOM 4592 C C . VAL A 1 629 ? -13.499 -6.268 -4.854 1.00 65.88 629 VAL A C 1
ATOM 4594 O O . VAL A 1 629 ? -13.342 -5.717 -5.945 1.00 65.88 629 VAL A O 1
ATOM 4597 N N . PRO A 1 630 ? -12.577 -6.180 -3.882 1.00 59.88 630 PRO A N 1
ATOM 4598 C CA . PRO A 1 630 ? -11.321 -5.485 -4.101 1.00 59.88 630 PRO A CA 1
ATOM 4599 C C . PRO A 1 630 ? -10.489 -6.228 -5.148 1.00 59.88 630 PRO A C 1
ATOM 4601 O O . PRO A 1 630 ? -10.298 -7.438 -5.028 1.00 59.88 630 PRO A O 1
ATOM 4604 N N . LEU A 1 631 ? -9.987 -5.510 -6.153 1.00 74.25 631 LEU A N 1
ATOM 4605 C CA . LEU A 1 631 ? -9.097 -6.050 -7.180 1.00 74.25 631 LEU A CA 1
ATOM 4606 C C . LEU A 1 631 ? -7.694 -5.469 -6.976 1.00 74.25 631 LEU A C 1
ATOM 4608 O O . LEU A 1 631 ? -7.534 -4.250 -6.982 1.00 74.25 631 LEU A O 1
ATOM 4612 N N . VAL A 1 632 ? -6.686 -6.327 -6.804 1.00 52.16 632 VAL A N 1
ATOM 4613 C CA . VAL A 1 632 ? -5.269 -5.926 -6.740 1.00 52.16 632 VAL A CA 1
ATOM 4614 C C . VAL A 1 632 ? -4.597 -6.243 -8.069 1.00 52.16 632 VAL A C 1
ATOM 4616 O O . VAL A 1 632 ? -4.755 -7.347 -8.589 1.00 52.16 632 VAL A O 1
ATOM 4619 N N . ARG A 1 633 ? -3.841 -5.282 -8.610 1.00 69.12 633 ARG A N 1
ATOM 4620 C CA . ARG A 1 633 ? -3.086 -5.442 -9.856 1.00 69.12 633 ARG A CA 1
ATOM 4621 C C . ARG A 1 633 ? -1.609 -5.722 -9.590 1.00 69.12 633 ARG A C 1
ATOM 4623 O O . ARG A 1 633 ? -0.932 -4.915 -8.959 1.00 69.12 633 ARG A O 1
ATOM 4630 N N . TYR A 1 634 ? -1.112 -6.795 -10.195 1.00 57.66 634 TYR A N 1
ATOM 4631 C CA . TYR A 1 634 ? 0.312 -7.093 -10.359 1.00 57.66 634 TYR A CA 1
ATOM 4632 C C . TYR A 1 634 ? 0.644 -7.194 -11.856 1.00 57.66 634 TYR A C 1
ATOM 4634 O O . TYR A 1 634 ? -0.258 -7.337 -12.686 1.00 57.66 634 TYR A O 1
ATOM 4642 N N . ALA A 1 635 ? 1.926 -7.158 -12.225 1.00 56.44 635 ALA A N 1
ATOM 4643 C CA . ALA A 1 635 ? 2.348 -7.526 -13.576 1.00 56.44 635 ALA A CA 1
ATOM 4644 C C . ALA A 1 635 ? 3.661 -8.312 -13.560 1.00 56.44 635 ALA A C 1
ATOM 4646 O O . ALA A 1 635 ? 4.551 -8.017 -12.764 1.00 56.44 635 ALA A O 1
ATOM 4647 N N . TYR A 1 636 ? 3.762 -9.297 -14.450 1.00 58.78 636 TYR A N 1
ATOM 4648 C CA . TYR A 1 636 ? 4.911 -10.194 -14.599 1.00 58.78 636 TYR A CA 1
ATOM 4649 C C . TYR A 1 636 ? 5.189 -10.470 -16.095 1.00 58.78 636 TYR A C 1
ATOM 4651 O O . TYR A 1 636 ? 4.319 -10.230 -16.939 1.00 58.78 636 TYR A O 1
ATOM 4659 N N . PRO A 1 637 ? 6.384 -10.976 -16.455 1.00 56.56 637 PRO A N 1
ATOM 4660 C CA . PRO A 1 637 ? 6.697 -11.426 -17.811 1.00 56.56 637 PRO A CA 1
ATOM 4661 C C . PRO A 1 637 ? 5.745 -12.505 -18.335 1.00 56.56 637 PRO A C 1
ATOM 4663 O O . PRO A 1 637 ? 5.479 -13.499 -17.656 1.00 56.56 637 PRO A O 1
ATOM 4666 N N . SER A 1 638 ? 5.318 -12.364 -19.593 1.00 54.06 638 SER A N 1
ATOM 4667 C CA . SER A 1 638 ? 4.339 -13.230 -20.280 1.00 54.06 638 SER A CA 1
ATOM 4668 C C . SER A 1 638 ? 4.687 -14.724 -20.335 1.00 54.06 638 SER A C 1
ATOM 4670 O O . SER A 1 638 ? 3.846 -15.522 -20.729 1.00 54.06 638 SER A O 1
ATOM 4672 N N . VAL A 1 639 ? 5.916 -15.119 -19.979 1.00 50.31 639 VAL A N 1
ATOM 4673 C CA . VAL A 1 639 ? 6.384 -16.517 -19.991 1.00 50.31 639 VAL A CA 1
ATOM 4674 C C . VAL A 1 639 ? 7.093 -16.943 -18.693 1.00 50.31 639 VAL A C 1
ATOM 4676 O O . VAL A 1 639 ? 7.735 -17.985 -18.653 1.00 50.31 639 VAL A O 1
ATOM 4679 N N . GLN A 1 640 ? 6.913 -16.218 -17.581 1.00 54.94 640 GLN A N 1
ATOM 4680 C CA . GLN A 1 640 ? 7.278 -16.706 -16.234 1.00 54.94 640 GLN A CA 1
ATOM 4681 C C . GLN A 1 640 ? 6.126 -17.492 -15.553 1.00 54.94 640 GLN A C 1
ATOM 4683 O O . GLN A 1 640 ? 6.130 -17.715 -14.342 1.00 54.94 640 GLN A O 1
ATOM 4688 N N . HIS A 1 641 ? 5.158 -18.000 -16.334 1.00 52.03 641 HIS A N 1
ATOM 4689 C CA . HIS A 1 641 ? 3.990 -18.775 -15.871 1.00 52.03 641 HIS A CA 1
ATOM 4690 C C . HIS A 1 641 ? 4.296 -19.886 -14.860 1.00 52.03 641 HIS A C 1
ATOM 4692 O O . HIS A 1 641 ? 3.468 -20.179 -14.001 1.00 52.03 641 HIS A O 1
ATOM 4698 N N . ARG A 1 642 ? 5.479 -20.500 -14.941 1.00 43.59 642 ARG A N 1
ATOM 4699 C CA . ARG A 1 642 ? 5.897 -21.559 -14.022 1.00 43.59 642 ARG A CA 1
ATOM 4700 C C . ARG A 1 642 ? 6.164 -21.038 -12.607 1.00 43.59 642 ARG A C 1
ATOM 4702 O O . ARG A 1 642 ? 5.604 -21.570 -11.660 1.00 43.59 642 ARG A O 1
ATOM 4709 N N . GLN A 1 643 ? 6.928 -19.951 -12.476 1.00 49.75 643 GLN A N 1
ATOM 4710 C CA . GLN A 1 643 ? 7.157 -19.284 -11.188 1.00 49.75 643 GLN A CA 1
ATOM 4711 C C . GLN A 1 643 ? 5.859 -18.707 -10.606 1.00 49.75 643 GLN A C 1
ATOM 4713 O O . GLN A 1 643 ? 5.717 -18.665 -9.388 1.00 49.75 643 GLN A O 1
ATOM 4718 N N . TRP A 1 644 ? 4.913 -18.305 -11.461 1.00 53.19 644 TRP A N 1
ATOM 4719 C CA . TRP A 1 644 ? 3.578 -17.879 -11.041 1.00 53.19 644 TRP A CA 1
ATOM 4720 C C . TRP A 1 644 ? 2.767 -19.039 -10.431 1.00 53.19 644 TRP A C 1
ATOM 4722 O O . TRP A 1 644 ? 2.274 -18.924 -9.310 1.00 53.19 644 TRP A O 1
ATOM 4732 N N . CYS A 1 645 ? 2.698 -20.186 -11.121 1.00 49.25 645 CYS A N 1
ATOM 4733 C CA . CYS A 1 645 ? 1.991 -21.378 -10.633 1.00 49.25 645 CYS A CA 1
ATOM 4734 C C . CYS A 1 645 ? 2.624 -21.976 -9.366 1.00 49.25 645 CYS A C 1
ATOM 4736 O O . CYS A 1 645 ? 1.902 -22.416 -8.477 1.00 49.25 645 CYS A O 1
ATOM 4738 N N . ASP A 1 646 ? 3.957 -21.989 -9.277 1.00 46.47 646 ASP A N 1
ATOM 4739 C CA . ASP A 1 646 ? 4.699 -22.630 -8.181 1.00 46.47 646 ASP A CA 1
ATOM 4740 C C . ASP A 1 646 ? 4.729 -21.788 -6.877 1.00 46.47 646 ASP A C 1
ATOM 4742 O O . ASP A 1 646 ? 5.251 -22.261 -5.868 1.00 46.47 646 ASP A O 1
ATOM 4746 N N . GLN A 1 647 ? 4.193 -20.554 -6.868 1.00 49.31 647 GLN A N 1
ATOM 4747 C CA . GLN A 1 647 ? 4.233 -19.643 -5.705 1.00 49.31 647 GLN A CA 1
ATOM 4748 C C . GLN A 1 647 ? 2.866 -19.259 -5.098 1.00 49.31 647 GLN A C 1
ATOM 4750 O O . GLN A 1 647 ? 2.859 -18.592 -4.065 1.00 49.31 647 GLN A O 1
ATOM 4755 N N . GLU A 1 648 ? 1.737 -19.620 -5.723 1.00 50.09 648 GLU A N 1
ATOM 4756 C CA . GLU A 1 648 ? 0.356 -19.328 -5.261 1.00 50.09 648 GLU A CA 1
ATOM 4757 C C . GLU A 1 648 ? 0.109 -17.861 -4.799 1.00 50.09 648 GLU A C 1
ATOM 4759 O O . GLU A 1 648 ? -0.698 -17.599 -3.906 1.00 50.09 648 GLU A O 1
ATOM 4764 N N . ARG A 1 649 ? 0.809 -16.873 -5.391 1.00 51.69 649 ARG A N 1
ATOM 4765 C CA . ARG A 1 649 ? 0.726 -15.461 -4.955 1.00 51.69 649 ARG A CA 1
ATOM 4766 C C . ARG A 1 649 ? -0.546 -14.743 -5.412 1.00 51.69 649 ARG A C 1
ATOM 4768 O O . ARG A 1 649 ? -1.074 -13.961 -4.617 1.00 51.69 649 ARG A O 1
ATOM 4775 N N . ASP A 1 650 ? -1.031 -15.019 -6.625 1.00 62.62 650 ASP A N 1
ATOM 4776 C CA . ASP A 1 650 ? -2.184 -14.352 -7.252 1.00 62.62 650 ASP A CA 1
ATOM 4777 C C . ASP A 1 650 ? -3.279 -15.353 -7.662 1.00 62.62 650 ASP A C 1
ATOM 4779 O O . ASP A 1 650 ? -3.027 -16.551 -7.774 1.00 62.62 650 ASP A O 1
ATOM 4783 N N . ASP A 1 651 ? -4.489 -14.857 -7.933 1.00 71.12 651 ASP A N 1
ATOM 4784 C CA . ASP A 1 651 ? -5.649 -15.678 -8.297 1.00 71.12 651 ASP A CA 1
ATOM 4785 C C . ASP A 1 651 ? -5.700 -16.004 -9.802 1.00 71.12 651 ASP A C 1
ATOM 4787 O O . ASP A 1 651 ? -6.060 -17.114 -10.199 1.00 71.12 651 ASP A O 1
ATOM 4791 N N . VAL A 1 652 ? -5.373 -15.030 -10.660 1.00 83.31 652 VAL A N 1
ATOM 4792 C CA . VAL A 1 652 ? -5.513 -15.138 -12.123 1.00 83.31 652 VAL A CA 1
ATOM 4793 C C . VAL A 1 652 ? -4.460 -14.305 -12.859 1.00 83.31 652 VAL A C 1
ATOM 4795 O O . VAL A 1 652 ? -4.122 -13.203 -12.433 1.00 83.31 652 VAL A O 1
ATOM 4798 N N . PHE A 1 653 ? -3.961 -14.815 -13.987 1.00 84.25 653 PHE A N 1
ATOM 4799 C CA . PHE A 1 653 ? -2.969 -14.155 -14.843 1.00 84.25 653 PHE A CA 1
ATOM 4800 C C . PHE A 1 653 ? -3.538 -13.967 -16.259 1.00 84.25 653 PHE A C 1
ATOM 4802 O O . PHE A 1 653 ? -3.918 -14.928 -16.921 1.00 84.25 653 PHE A O 1
ATOM 4809 N N . VAL A 1 654 ? -3.609 -12.724 -16.734 1.00 89.00 654 VAL A N 1
ATOM 4810 C CA . VAL A 1 654 ? -3.957 -12.368 -18.117 1.00 89.00 654 VAL A CA 1
ATOM 4811 C C . VAL A 1 654 ? -2.686 -12.290 -18.971 1.00 89.00 654 VAL A C 1
ATOM 4813 O O . VAL A 1 654 ? -1.853 -11.410 -18.747 1.00 89.00 654 VAL A O 1
ATOM 4816 N N . SER A 1 655 ? -2.525 -13.197 -19.943 1.00 86.38 655 SER A N 1
ATOM 4817 C CA . SER A 1 655 ? -1.286 -13.335 -20.730 1.00 86.38 655 SER A CA 1
ATOM 4818 C C . SER A 1 655 ? -1.507 -13.719 -22.197 1.00 86.38 655 SER A C 1
ATOM 4820 O O . SER A 1 655 ? -2.592 -14.149 -22.599 1.00 86.38 655 SER A O 1
ATOM 4822 N N . TRP A 1 656 ? -0.452 -13.544 -22.995 1.00 87.75 656 TRP A N 1
ATOM 4823 C CA . TRP A 1 656 ? -0.407 -13.854 -24.420 1.00 87.75 656 TRP A CA 1
ATOM 4824 C C . TRP A 1 656 ? -0.017 -15.311 -24.676 1.00 87.75 656 TRP A C 1
ATOM 4826 O O . TRP A 1 656 ? 1.037 -15.775 -24.245 1.00 87.75 656 TRP A O 1
ATOM 4836 N N . PHE A 1 657 ? -0.830 -15.998 -25.470 1.00 86.81 657 PHE A N 1
ATOM 4837 C CA . PHE A 1 657 ? -0.580 -17.339 -25.980 1.00 86.81 657 PHE A CA 1
ATOM 4838 C C . PHE A 1 657 ? -0.226 -17.250 -27.476 1.00 86.81 657 PHE A C 1
ATOM 4840 O O . PHE A 1 657 ? -0.900 -16.526 -28.214 1.00 86.81 657 PHE A O 1
ATOM 4847 N N . PRO A 1 658 ? 0.812 -17.955 -27.958 1.00 84.38 658 PRO A N 1
ATOM 4848 C CA . PRO A 1 658 ? 1.215 -17.909 -29.369 1.00 84.38 658 PRO A CA 1
ATOM 4849 C C . PRO A 1 658 ? 0.254 -18.642 -30.322 1.00 84.38 658 PRO A C 1
ATOM 4851 O O . PRO A 1 658 ? 0.189 -18.303 -31.502 1.00 84.38 658 PRO A O 1
ATOM 4854 N N . ASP A 1 659 ? -0.490 -19.622 -29.816 1.00 82.88 659 ASP A N 1
ATOM 4855 C CA . ASP A 1 659 ? -1.491 -20.415 -30.538 1.00 82.88 659 ASP A CA 1
ATOM 4856 C C . ASP A 1 659 ? -2.846 -20.349 -29.810 1.00 82.88 659 ASP A C 1
ATOM 4858 O O . ASP A 1 659 ? -2.937 -19.785 -28.716 1.00 82.88 659 ASP A O 1
ATOM 4862 N N . GLU A 1 660 ? -3.896 -20.952 -30.388 1.00 83.06 660 GLU A N 1
ATOM 4863 C CA . GLU A 1 660 ? -5.173 -21.170 -29.686 1.00 83.06 660 GLU A CA 1
ATOM 4864 C C . GLU A 1 660 ? -4.907 -21.812 -28.308 1.00 83.06 660 GLU A C 1
ATOM 4866 O O . GLU A 1 660 ? -4.287 -22.881 -28.274 1.00 83.06 660 GLU A O 1
ATOM 4871 N N . PRO A 1 661 ? -5.344 -21.216 -27.177 1.00 78.19 661 PRO A N 1
ATOM 4872 C CA . PRO A 1 661 ? -4.914 -21.674 -25.853 1.00 78.19 661 PRO A CA 1
ATOM 4873 C C . PRO A 1 661 ? -5.259 -23.140 -25.557 1.00 78.19 661 PRO A C 1
ATOM 4875 O O . PRO A 1 661 ? -4.410 -23.865 -25.048 1.00 78.19 661 PRO A O 1
ATOM 4878 N N . ASP A 1 662 ? -6.437 -23.608 -25.992 1.00 71.88 662 ASP A N 1
ATOM 4879 C CA . ASP A 1 662 ? -6.889 -25.011 -25.916 1.00 71.88 662 ASP A CA 1
ATOM 4880 C C . ASP A 1 662 ? -5.931 -26.011 -26.591 1.00 71.88 662 ASP A C 1
ATOM 4882 O O . ASP A 1 662 ? -5.977 -27.212 -26.319 1.00 71.88 662 ASP A O 1
ATOM 4886 N N . SER A 1 663 ? -5.074 -25.546 -27.506 1.00 70.06 663 SER A N 1
ATOM 4887 C CA . SER A 1 663 ? -4.092 -26.397 -28.172 1.00 70.06 663 SER A CA 1
ATOM 4888 C C . SER A 1 663 ? -2.853 -26.656 -27.310 1.00 70.06 663 SER A C 1
ATOM 4890 O O . SER A 1 663 ? -2.184 -27.669 -27.531 1.00 70.06 663 SER A O 1
ATOM 4892 N N . LEU A 1 664 ? -2.527 -25.782 -26.351 1.00 68.12 664 LEU A N 1
ATOM 4893 C CA . LEU A 1 664 ? -1.279 -25.800 -25.587 1.00 68.12 664 LEU A CA 1
ATOM 4894 C C . LEU A 1 664 ? -1.404 -26.677 -24.330 1.00 68.12 664 LEU A C 1
ATOM 4896 O O . LEU A 1 664 ? -2.310 -26.523 -23.519 1.00 68.12 664 LEU A O 1
ATOM 4900 N N . ASP A 1 665 ? -0.463 -27.608 -24.162 1.00 69.00 665 ASP A N 1
ATOM 4901 C CA . ASP A 1 665 ? -0.453 -28.542 -23.030 1.00 69.00 665 ASP A CA 1
ATOM 4902 C C . ASP A 1 665 ? 0.165 -27.872 -21.790 1.00 69.00 665 ASP A C 1
ATOM 4904 O O . ASP A 1 665 ? 1.389 -27.745 -21.679 1.00 69.00 665 ASP A O 1
ATOM 4908 N N . LEU A 1 666 ? -0.703 -27.385 -20.898 1.00 72.69 666 LEU A N 1
ATOM 4909 C CA . LEU A 1 666 ? -0.361 -26.664 -19.669 1.00 72.69 666 LEU A CA 1
ATOM 4910 C C . LEU A 1 666 ? -0.928 -27.411 -18.443 1.00 72.69 666 LEU A C 1
ATOM 4912 O O . LEU A 1 666 ? -2.005 -27.080 -17.943 1.00 72.69 666 LEU A O 1
ATOM 4916 N N . PRO A 1 667 ? -0.240 -28.454 -17.940 1.00 69.94 667 PRO A N 1
ATOM 4917 C CA . PRO A 1 667 ? -0.760 -29.281 -16.857 1.00 69.94 667 PRO A CA 1
ATOM 4918 C C . PRO A 1 667 ? -0.963 -28.477 -15.564 1.00 69.94 667 PRO A C 1
ATOM 4920 O O . PRO A 1 667 ? -0.073 -27.751 -15.131 1.00 69.94 667 PRO A O 1
ATOM 4923 N N . ARG A 1 668 ? -2.116 -28.691 -14.908 1.00 72.12 668 ARG A N 1
ATOM 4924 C CA . ARG A 1 668 ? -2.601 -27.985 -13.694 1.00 72.12 668 ARG A CA 1
ATOM 4925 C C . ARG A 1 668 ? -3.017 -26.520 -13.894 1.00 72.12 668 ARG A C 1
ATOM 4927 O O . ARG A 1 668 ? -3.416 -25.888 -12.918 1.00 72.12 668 ARG A O 1
ATOM 4934 N N . VAL A 1 669 ? -3.005 -26.016 -15.124 1.00 77.56 669 VAL A N 1
ATOM 4935 C CA . VAL A 1 669 ? -3.570 -24.710 -15.477 1.00 77.56 669 VAL A CA 1
ATOM 4936 C C . VAL A 1 669 ? -4.935 -24.915 -16.135 1.00 77.56 669 VAL A C 1
ATOM 4938 O O . VAL A 1 669 ? -5.122 -25.837 -16.925 1.00 77.56 669 VAL A O 1
ATOM 4941 N N . GLU A 1 670 ? -5.893 -24.054 -15.814 1.00 83.81 670 GLU A N 1
ATOM 4942 C CA . GLU A 1 670 ? -7.140 -23.887 -16.563 1.00 83.81 670 GLU A CA 1
ATOM 4943 C C . GLU A 1 670 ? -7.091 -22.518 -17.251 1.00 83.81 670 GLU A C 1
ATOM 4945 O O . GLU A 1 670 ? -6.661 -21.530 -16.650 1.00 83.81 670 GLU A O 1
ATOM 4950 N N . VAL A 1 671 ? -7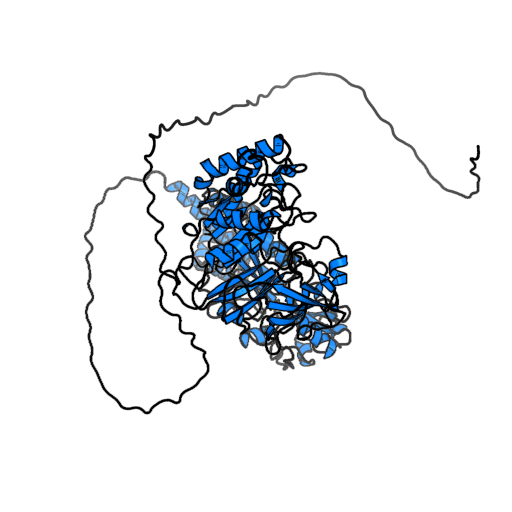.484 -22.468 -18.526 1.00 86.50 671 VAL A N 1
ATOM 4951 C CA . VAL A 1 671 ? -7.511 -21.233 -19.318 1.00 86.50 671 VAL A CA 1
ATOM 4952 C C . VAL A 1 671 ? -8.961 -20.799 -19.511 1.00 86.50 671 VAL A C 1
ATOM 4954 O O . VAL A 1 671 ? -9.834 -21.606 -19.828 1.00 86.50 671 VAL A O 1
ATOM 4957 N N . GLY A 1 672 ? -9.217 -19.517 -19.280 1.00 87.50 672 GLY A N 1
ATOM 4958 C CA . GLY A 1 672 ? -10.510 -18.881 -19.480 1.00 87.50 672 GLY A CA 1
ATOM 4959 C C . GLY A 1 672 ? -10.774 -18.495 -20.937 1.00 87.50 672 GLY A C 1
ATOM 4960 O O . GLY A 1 672 ? -9.945 -18.725 -21.819 1.00 87.50 672 GLY A O 1
ATOM 4961 N N . PRO A 1 673 ? -11.935 -17.879 -21.213 1.00 89.62 673 PRO A N 1
ATOM 4962 C CA . PRO A 1 673 ? -12.293 -17.489 -22.567 1.00 89.62 673 PRO A CA 1
ATOM 4963 C C . PRO A 1 673 ? -11.322 -16.449 -23.146 1.00 89.62 673 PRO A C 1
ATOM 4965 O O . PRO A 1 673 ? -10.779 -15.603 -22.434 1.00 89.62 673 PRO A O 1
ATOM 4968 N N . VAL A 1 674 ? -11.137 -16.501 -24.465 1.00 91.31 674 VAL A N 1
ATOM 4969 C CA . VAL A 1 674 ? -10.282 -15.569 -25.213 1.00 91.31 674 VAL A CA 1
ATOM 4970 C C . VAL A 1 674 ? -10.811 -14.139 -25.083 1.00 91.31 674 VAL A C 1
ATOM 4972 O O . VAL A 1 674 ? -11.973 -13.870 -25.385 1.00 91.31 674 VAL A O 1
ATOM 4975 N N . ILE A 1 675 ? -9.927 -13.227 -24.686 1.00 92.88 675 ILE A N 1
ATOM 4976 C CA . ILE A 1 675 ? -10.192 -11.801 -24.484 1.00 92.88 675 ILE A CA 1
ATOM 4977 C C . ILE A 1 675 ? -10.075 -11.036 -25.803 1.00 92.88 675 ILE A C 1
ATOM 4979 O O . ILE A 1 675 ? -10.978 -10.293 -26.178 1.00 92.88 675 ILE A O 1
ATOM 4983 N N . MET A 1 676 ? -8.972 -11.230 -26.527 1.00 91.25 676 MET A N 1
ATOM 4984 C CA . MET A 1 676 ? -8.751 -10.658 -27.858 1.00 91.25 676 MET A CA 1
ATOM 4985 C C . MET A 1 676 ? -7.706 -11.465 -28.636 1.00 91.25 676 MET A C 1
ATOM 4987 O O . MET A 1 676 ? -7.091 -12.391 -28.105 1.00 91.25 676 MET A O 1
ATOM 4991 N N . ARG A 1 677 ? -7.511 -11.110 -29.908 1.00 91.56 677 ARG A N 1
ATOM 4992 C CA . ARG A 1 677 ? -6.446 -11.638 -30.768 1.00 91.56 677 ARG A CA 1
ATOM 4993 C C . ARG A 1 677 ? -5.655 -10.468 -31.331 1.00 91.56 677 ARG A C 1
ATOM 4995 O O . ARG A 1 677 ? -6.256 -9.480 -31.743 1.00 91.56 677 ARG A O 1
ATOM 5002 N N . GLU A 1 678 ? -4.342 -10.605 -31.375 1.00 90.12 678 GLU A N 1
ATOM 5003 C CA . GLU A 1 678 ? -3.411 -9.551 -31.763 1.00 90.12 678 GLU A CA 1
ATOM 5004 C C . GLU A 1 678 ? -2.479 -10.084 -32.863 1.00 90.12 678 GLU A C 1
ATOM 5006 O O . GLU A 1 678 ? -1.859 -11.135 -32.674 1.00 90.12 678 GLU A O 1
ATOM 5011 N N . PRO A 1 679 ? -2.391 -9.431 -34.035 1.00 92.19 679 PRO A N 1
ATOM 5012 C CA . PRO A 1 679 ? -1.457 -9.836 -35.081 1.00 92.19 679 PRO A CA 1
ATOM 5013 C C . PRO A 1 679 ? -0.002 -9.869 -34.589 1.00 92.19 679 PRO A C 1
ATOM 5015 O O . PRO A 1 679 ? 0.385 -9.147 -33.666 1.00 92.19 679 PRO A O 1
ATOM 5018 N N . ARG A 1 680 ? 0.818 -10.719 -35.218 1.00 92.69 680 ARG A N 1
ATOM 5019 C CA . ARG A 1 680 ? 2.258 -10.755 -34.942 1.00 92.69 680 ARG A CA 1
ATOM 5020 C C . ARG A 1 680 ? 2.978 -9.648 -35.724 1.00 92.69 680 ARG A C 1
ATOM 5022 O O . ARG A 1 680 ? 2.597 -9.326 -36.848 1.00 92.69 680 ARG A O 1
ATOM 5029 N N . SER A 1 681 ? 4.061 -9.142 -35.151 1.00 94.88 681 SER A N 1
ATOM 5030 C CA . SER A 1 681 ? 5.076 -8.310 -35.797 1.00 94.88 681 SER A CA 1
ATOM 5031 C C . SER A 1 681 ? 6.469 -8.880 -35.541 1.00 94.88 681 SER A C 1
ATOM 5033 O O . SER A 1 681 ? 6.699 -9.586 -34.557 1.00 94.88 681 SER A O 1
ATOM 5035 N N . VAL A 1 682 ? 7.416 -8.518 -36.399 1.00 95.56 682 VAL A N 1
ATOM 5036 C CA . VAL A 1 682 ? 8.848 -8.595 -36.119 1.00 95.56 682 VAL A CA 1
ATOM 5037 C C . VAL A 1 682 ? 9.294 -7.235 -35.585 1.00 95.56 682 VAL A C 1
ATOM 5039 O O . VAL A 1 682 ? 9.142 -6.215 -36.255 1.00 95.56 682 VAL A O 1
ATOM 5042 N N . MET A 1 683 ? 9.838 -7.213 -34.374 1.00 95.06 683 MET A N 1
ATOM 5043 C CA . MET A 1 683 ? 10.546 -6.068 -33.810 1.00 95.06 683 MET A CA 1
ATOM 5044 C C . MET A 1 683 ? 12.012 -6.135 -34.240 1.00 95.06 683 MET A C 1
ATOM 5046 O O . MET A 1 683 ? 12.666 -7.163 -34.044 1.00 95.06 683 MET A O 1
ATOM 5050 N N . VAL A 1 684 ? 12.510 -5.052 -34.834 1.00 96.31 684 VAL A N 1
ATOM 5051 C CA . VAL A 1 684 ? 13.886 -4.914 -35.332 1.00 96.31 684 VAL A CA 1
ATOM 5052 C C . VAL A 1 684 ? 14.436 -3.518 -35.012 1.00 96.31 684 VAL A C 1
ATOM 5054 O O . VAL A 1 684 ? 13.660 -2.581 -34.824 1.00 96.31 684 VAL A O 1
ATOM 5057 N N . GLY A 1 685 ? 15.760 -3.353 -34.963 1.00 95.12 685 GLY A N 1
ATOM 5058 C CA . GLY A 1 685 ? 16.379 -2.021 -34.949 1.00 95.12 685 GLY A CA 1
ATOM 5059 C C . GLY A 1 685 ? 16.253 -1.319 -36.310 1.00 95.12 685 GLY A C 1
ATOM 5060 O O . GLY A 1 685 ? 16.171 -1.991 -37.338 1.00 95.12 685 GLY A O 1
ATOM 5061 N N . VAL A 1 686 ? 16.273 0.019 -36.341 1.00 94.75 686 VAL A N 1
ATOM 5062 C CA . VAL A 1 686 ? 16.140 0.824 -37.582 1.00 94.75 686 VAL A CA 1
ATOM 5063 C C . VAL A 1 686 ? 17.171 0.497 -38.672 1.00 94.75 686 VAL A C 1
ATOM 5065 O O . VAL A 1 686 ? 16.852 0.606 -39.852 1.00 94.75 686 VAL A O 1
ATOM 5068 N N . ASP A 1 687 ? 18.371 0.047 -38.296 1.00 92.12 687 ASP A N 1
ATOM 5069 C CA . ASP A 1 687 ? 19.448 -0.331 -39.225 1.00 92.12 687 ASP A CA 1
ATOM 5070 C C . ASP A 1 687 ? 19.392 -1.809 -39.679 1.00 92.12 687 ASP A C 1
ATOM 5072 O O . ASP A 1 687 ? 20.275 -2.287 -40.393 1.00 92.12 687 ASP A O 1
ATOM 5076 N N . HIS A 1 688 ? 18.388 -2.581 -39.248 1.00 96.31 688 HIS A N 1
ATOM 5077 C CA . HIS A 1 688 ? 18.227 -3.985 -39.640 1.00 96.31 688 HIS A CA 1
ATOM 5078 C C . HIS A 1 688 ? 17.566 -4.104 -41.031 1.00 96.31 688 HIS A C 1
ATOM 5080 O O . HIS A 1 688 ? 16.609 -3.378 -41.289 1.00 96.31 688 HIS A O 1
ATOM 5086 N N . PRO A 1 689 ? 17.961 -5.045 -41.917 1.00 94.88 689 PRO A N 1
ATOM 5087 C CA . PRO A 1 689 ? 17.441 -5.102 -43.292 1.00 94.88 689 PRO A CA 1
ATOM 5088 C C . PRO A 1 689 ? 15.909 -5.152 -43.408 1.00 94.88 689 PRO A C 1
ATOM 5090 O O . PRO A 1 689 ? 15.336 -4.459 -44.246 1.00 94.88 689 PRO A O 1
ATOM 5093 N N . LEU A 1 690 ? 15.238 -5.898 -42.520 1.00 96.38 690 LEU A N 1
ATOM 5094 C CA . LEU A 1 690 ? 13.772 -6.000 -42.513 1.00 96.38 690 LEU A CA 1
ATOM 5095 C C . LEU A 1 690 ? 13.064 -4.676 -42.163 1.00 96.38 690 LEU A C 1
ATOM 5097 O O . LEU A 1 690 ? 11.884 -4.541 -42.457 1.00 96.38 690 LEU A O 1
ATOM 5101 N N . ALA A 1 691 ? 13.744 -3.691 -41.562 1.00 95.44 691 ALA A N 1
ATOM 5102 C CA . ALA A 1 691 ? 13.137 -2.420 -41.146 1.00 95.44 691 ALA A CA 1
ATOM 5103 C C . ALA A 1 691 ? 12.596 -1.580 -42.322 1.00 95.44 691 ALA A C 1
ATOM 5105 O O . ALA A 1 691 ? 11.778 -0.688 -42.111 1.00 95.44 691 ALA A O 1
ATOM 5106 N N . GLY A 1 692 ? 13.038 -1.868 -43.552 1.00 92.75 692 GLY A N 1
ATOM 5107 C CA . GLY A 1 692 ? 12.525 -1.264 -44.785 1.00 92.75 692 GLY A CA 1
ATOM 5108 C C . GLY A 1 692 ? 11.381 -2.029 -45.465 1.00 92.75 692 GLY A C 1
ATOM 5109 O O . GLY A 1 692 ? 11.014 -1.662 -46.579 1.00 92.75 692 GLY A O 1
ATOM 5110 N N . HIS A 1 693 ? 10.856 -3.103 -44.863 1.00 96.12 693 HIS A N 1
ATOM 5111 C CA . HIS A 1 693 ? 9.775 -3.915 -45.433 1.00 96.12 693 HIS A CA 1
ATOM 5112 C C . HIS A 1 693 ? 8.398 -3.431 -44.931 1.00 96.12 693 HIS A C 1
ATOM 5114 O O . HIS A 1 693 ? 8.237 -3.131 -43.751 1.00 96.12 693 HIS A O 1
ATOM 5120 N N . ASP A 1 694 ? 7.379 -3.416 -45.801 1.00 93.81 694 ASP A N 1
ATOM 5121 C CA . ASP A 1 694 ? 5.981 -3.128 -45.410 1.00 93.81 694 ASP A CA 1
ATOM 5122 C C . ASP A 1 694 ? 5.326 -4.298 -44.640 1.00 93.81 694 ASP A C 1
ATOM 5124 O O . ASP A 1 694 ? 4.391 -4.107 -43.861 1.00 93.81 694 ASP A O 1
ATOM 5128 N N . VAL A 1 695 ? 5.801 -5.521 -44.895 1.00 96.31 695 VAL A N 1
ATOM 5129 C CA . VAL A 1 695 ? 5.387 -6.803 -44.302 1.00 96.31 695 VAL A CA 1
ATOM 5130 C C . VAL A 1 695 ? 6.578 -7.756 -44.391 1.00 96.31 695 VAL A C 1
ATOM 5132 O O . VAL A 1 695 ? 7.326 -7.708 -45.366 1.00 96.31 695 VAL A O 1
ATOM 5135 N N . VAL A 1 696 ? 6.721 -8.637 -43.403 1.00 97.25 696 VAL A N 1
ATOM 5136 C CA . VAL A 1 696 ? 7.662 -9.766 -43.423 1.00 97.25 696 VAL A CA 1
ATOM 5137 C C . VAL A 1 696 ? 6.871 -11.066 -43.413 1.00 97.25 696 VAL A C 1
ATOM 5139 O O . VAL A 1 696 ? 5.934 -11.204 -42.628 1.00 97.25 696 VAL A O 1
ATOM 5142 N N . ASP A 1 697 ? 7.263 -12.043 -44.223 1.00 95.81 697 ASP A N 1
ATOM 5143 C CA . ASP A 1 697 ? 6.795 -13.420 -44.080 1.00 95.81 697 ASP A CA 1
ATOM 5144 C C . ASP A 1 697 ? 7.726 -14.233 -43.166 1.00 95.81 697 ASP A C 1
ATOM 5146 O O . ASP A 1 697 ? 8.945 -14.057 -43.167 1.00 95.81 697 ASP A O 1
ATOM 5150 N N . ILE A 1 698 ? 7.165 -15.161 -42.386 1.00 94.50 698 ILE A N 1
ATOM 5151 C CA . ILE A 1 698 ? 7.932 -16.084 -41.537 1.00 94.50 698 ILE A CA 1
ATOM 5152 C C . ILE A 1 698 ? 9.020 -16.850 -42.309 1.00 94.50 698 ILE A C 1
ATOM 5154 O O . ILE A 1 698 ? 10.046 -17.188 -41.719 1.00 94.50 698 ILE A O 1
ATOM 5158 N N . GLU A 1 699 ? 8.851 -17.081 -43.616 1.00 95.56 699 GLU A N 1
ATOM 5159 C CA . GLU A 1 699 ? 9.891 -17.670 -44.466 1.00 95.56 699 GLU A CA 1
ATOM 5160 C C . GLU A 1 699 ? 11.192 -16.852 -44.506 1.00 95.56 699 GLU A C 1
ATOM 5162 O O . GLU A 1 699 ? 12.268 -17.444 -44.602 1.00 95.56 699 GLU A O 1
ATOM 5167 N N . GLU A 1 700 ? 11.128 -15.522 -44.403 1.00 96.00 700 GLU A N 1
ATOM 5168 C CA . GLU A 1 700 ? 12.297 -14.629 -44.415 1.00 96.00 700 GLU A CA 1
ATOM 5169 C C . GLU A 1 700 ? 13.104 -14.722 -43.110 1.00 96.00 700 GLU A C 1
ATOM 5171 O O . GLU A 1 700 ? 14.324 -14.558 -43.112 1.00 96.00 700 GLU A O 1
ATOM 5176 N N . LEU A 1 701 ? 12.464 -15.074 -41.987 1.00 95.56 701 LEU A N 1
ATOM 5177 C CA . LEU A 1 701 ? 13.140 -15.197 -40.690 1.00 95.56 701 LEU A CA 1
ATOM 5178 C C . LEU A 1 701 ? 14.151 -16.358 -40.618 1.00 95.56 701 LEU A C 1
ATOM 5180 O O . LEU A 1 701 ? 14.938 -16.419 -39.677 1.00 95.56 701 LEU A O 1
ATOM 5184 N N . ALA A 1 702 ? 14.201 -17.246 -41.616 1.00 95.06 702 ALA A N 1
ATOM 5185 C CA . ALA A 1 702 ? 15.292 -18.213 -41.765 1.00 95.06 702 ALA A CA 1
ATOM 5186 C C . ALA A 1 702 ? 16.636 -17.574 -42.185 1.00 95.06 702 ALA A C 1
ATOM 5188 O O . ALA A 1 702 ? 17.704 -18.134 -41.912 1.00 95.06 702 ALA A O 1
ATOM 5189 N N . ASP A 1 703 ? 16.607 -16.394 -42.814 1.00 95.50 703 ASP A N 1
ATOM 5190 C CA . ASP A 1 703 ? 17.810 -15.668 -43.239 1.00 95.50 703 ASP A CA 1
ATOM 5191 C C . ASP A 1 703 ? 18.381 -14.756 -42.139 1.00 95.50 703 ASP A C 1
ATOM 5193 O O . ASP A 1 703 ? 19.548 -14.360 -42.218 1.00 95.50 703 ASP A O 1
ATOM 5197 N N . HIS A 1 704 ? 17.638 -14.539 -41.051 1.00 95.50 704 HIS A N 1
ATOM 5198 C CA . HIS A 1 704 ? 18.019 -13.703 -39.909 1.00 95.50 704 HIS A CA 1
ATOM 5199 C C . HIS A 1 704 ? 18.278 -14.516 -38.632 1.00 95.50 704 HIS A C 1
ATOM 5201 O O . HIS A 1 704 ? 17.859 -15.666 -38.507 1.00 95.50 704 HIS A O 1
ATOM 5207 N N . ASP A 1 705 ? 18.980 -13.905 -37.677 1.00 95.19 705 ASP A N 1
ATOM 5208 C CA . ASP A 1 705 ? 19.084 -14.421 -36.311 1.00 95.19 705 ASP A CA 1
ATOM 5209 C C . ASP A 1 705 ? 17.864 -13.920 -35.524 1.00 95.19 705 ASP A C 1
ATOM 5211 O O . ASP A 1 705 ? 17.544 -12.728 -35.553 1.00 95.19 705 ASP A O 1
ATOM 5215 N N . VAL A 1 706 ? 17.150 -14.834 -34.857 1.00 93.81 706 VAL A N 1
ATOM 5216 C CA . VAL A 1 706 ? 15.838 -14.557 -34.249 1.00 93.81 706 VAL A CA 1
ATOM 5217 C C . VAL A 1 706 ? 15.854 -14.817 -32.748 1.00 93.81 706 VAL A C 1
ATOM 5219 O O . VAL A 1 706 ? 16.157 -15.924 -32.302 1.00 93.81 706 VAL A O 1
ATOM 5222 N N . LEU A 1 707 ? 15.487 -13.805 -31.965 1.00 89.38 707 LEU A N 1
ATOM 5223 C CA . LEU A 1 707 ? 15.507 -13.829 -30.511 1.00 89.38 707 LEU A CA 1
ATOM 5224 C C . LEU A 1 707 ? 14.510 -14.852 -29.956 1.00 89.38 707 LEU A C 1
ATOM 5226 O O . LEU A 1 707 ? 13.298 -14.758 -30.176 1.00 89.38 707 LEU A O 1
ATOM 5230 N N . TYR A 1 708 ? 15.040 -15.819 -29.213 1.00 82.56 708 TYR A N 1
ATOM 5231 C CA . TYR A 1 708 ? 14.299 -16.927 -28.624 1.00 82.56 708 TYR A CA 1
ATOM 5232 C C . TYR A 1 708 ? 14.239 -16.767 -27.094 1.00 82.56 708 TYR A C 1
ATOM 5234 O O . TYR A 1 708 ? 15.285 -16.884 -26.445 1.00 82.56 708 TYR A O 1
ATOM 5242 N N . PRO A 1 709 ? 13.060 -16.476 -26.508 1.00 69.19 709 PRO A N 1
ATOM 5243 C CA . PRO A 1 709 ? 12.913 -16.342 -25.060 1.00 69.19 709 PRO A CA 1
ATOM 5244 C C . PRO A 1 709 ? 13.004 -17.711 -24.355 1.00 69.19 709 PRO A C 1
ATOM 5246 O O . PRO A 1 709 ? 12.650 -18.735 -24.952 1.00 69.19 709 PRO A O 1
ATOM 5249 N N . PRO A 1 710 ? 13.455 -17.765 -23.087 1.00 65.88 710 PRO A N 1
ATOM 5250 C CA . PRO A 1 710 ? 13.526 -19.014 -22.330 1.00 65.88 710 PRO A CA 1
ATOM 5251 C C . PRO A 1 710 ? 12.139 -19.693 -22.169 1.00 65.88 710 PRO A C 1
ATOM 5253 O O . PRO A 1 710 ? 11.145 -19.026 -21.881 1.00 65.88 710 PRO A O 1
ATOM 5256 N N . PRO A 1 711 ? 12.034 -21.026 -22.355 1.00 61.56 711 PRO A N 1
ATOM 5257 C CA . PRO A 1 711 ? 10.746 -21.722 -22.465 1.00 61.56 711 PRO A CA 1
ATOM 5258 C C . PRO A 1 711 ? 10.069 -22.075 -21.124 1.00 61.56 711 PRO A C 1
ATOM 5260 O O . PRO A 1 711 ? 10.661 -22.755 -20.287 1.00 61.56 711 PRO A O 1
ATOM 5263 N N . VAL A 1 712 ? 8.761 -21.792 -20.989 1.00 56.94 712 VAL A N 1
ATOM 5264 C CA . VAL A 1 712 ? 7.879 -22.439 -19.978 1.00 56.94 712 VAL A CA 1
ATOM 5265 C C . VAL A 1 712 ? 7.805 -23.946 -20.236 1.00 56.94 712 VAL A C 1
ATOM 5267 O O . VAL A 1 712 ? 8.049 -24.774 -19.356 1.00 56.94 712 VAL A O 1
ATOM 5270 N N . THR A 1 713 ? 7.478 -24.285 -21.483 1.00 67.81 713 THR A N 1
ATOM 5271 C CA . THR A 1 713 ? 7.581 -25.614 -22.083 1.00 67.81 713 THR A CA 1
ATOM 5272 C C . THR A 1 713 ? 8.186 -25.441 -23.472 1.00 67.81 713 THR A C 1
ATOM 5274 O O . THR A 1 713 ? 7.993 -24.404 -24.112 1.00 67.81 713 THR A O 1
ATOM 5277 N N . GLN A 1 714 ? 8.897 -26.459 -23.962 1.00 72.75 714 GLN A N 1
ATOM 5278 C CA . GLN A 1 714 ? 9.504 -26.415 -25.297 1.00 72.75 714 GLN A CA 1
ATOM 5279 C C . GLN A 1 714 ? 8.449 -26.119 -26.379 1.00 72.75 714 GLN A C 1
ATOM 5281 O O . GLN A 1 714 ? 8.655 -25.264 -27.231 1.00 72.75 714 GLN A O 1
ATOM 5286 N N . ARG A 1 715 ? 7.260 -26.725 -26.252 1.00 75.56 715 ARG A N 1
ATOM 5287 C CA . ARG A 1 715 ? 6.123 -26.531 -27.160 1.00 75.56 715 ARG A CA 1
ATOM 5288 C C . ARG A 1 715 ? 5.583 -25.095 -27.178 1.00 75.56 715 ARG A C 1
ATOM 5290 O O . ARG A 1 715 ? 5.209 -24.620 -28.243 1.00 75.56 715 ARG A O 1
ATOM 5297 N N . PHE A 1 716 ? 5.549 -24.401 -26.038 1.00 76.94 716 PHE A N 1
ATOM 5298 C CA . PHE A 1 716 ? 5.113 -23.000 -25.984 1.00 76.94 716 PHE A CA 1
ATOM 5299 C C . PHE A 1 716 ? 6.111 -22.081 -26.709 1.00 76.94 716 PHE A C 1
ATOM 5301 O O . PHE A 1 716 ? 5.710 -21.229 -27.498 1.00 76.94 716 PHE A O 1
ATOM 5308 N N . ALA A 1 717 ? 7.415 -22.279 -26.497 1.00 76.25 717 ALA A N 1
ATOM 5309 C CA . ALA A 1 717 ? 8.440 -21.473 -27.162 1.00 76.25 717 ALA A CA 1
ATOM 5310 C C . ALA A 1 717 ? 8.595 -21.813 -28.657 1.00 76.25 717 ALA A C 1
ATOM 5312 O O . ALA A 1 717 ? 8.824 -20.910 -29.458 1.00 76.25 717 ALA A O 1
ATOM 5313 N N . ASP A 1 718 ? 8.392 -23.074 -29.058 1.00 83.31 718 ASP A N 1
ATOM 5314 C CA . ASP A 1 718 ? 8.300 -23.467 -30.472 1.00 83.31 718 ASP A CA 1
ATOM 5315 C C . ASP A 1 718 ? 7.064 -22.859 -31.169 1.00 83.31 718 ASP A C 1
ATOM 5317 O O . ASP A 1 718 ? 7.125 -22.566 -32.356 1.00 83.31 718 ASP A O 1
ATOM 5321 N N . ALA A 1 719 ? 5.959 -22.609 -30.460 1.00 81.88 719 ALA A N 1
ATOM 5322 C CA . ALA A 1 719 ? 4.813 -21.875 -31.012 1.00 81.88 719 ALA A CA 1
ATOM 5323 C C . ALA A 1 719 ? 5.069 -20.352 -31.109 1.00 81.88 719 ALA A C 1
ATOM 5325 O O . ALA A 1 719 ? 4.561 -19.671 -32.011 1.00 81.88 719 ALA A O 1
ATOM 5326 N N . TRP A 1 720 ? 5.872 -19.793 -30.195 1.00 84.94 720 TRP A N 1
ATOM 5327 C CA . TRP A 1 720 ? 6.261 -18.377 -30.213 1.00 84.94 720 TRP A CA 1
ATOM 5328 C C . TRP A 1 720 ? 7.266 -18.072 -31.333 1.00 84.94 720 TRP A C 1
ATOM 5330 O O . TRP A 1 720 ? 7.008 -17.212 -32.174 1.00 84.94 720 TRP A O 1
ATOM 5340 N N . THR A 1 721 ? 8.368 -18.821 -31.384 1.00 87.12 721 THR A N 1
ATOM 5341 C CA . THR A 1 721 ? 9.431 -18.699 -32.390 1.00 87.12 721 THR A CA 1
ATOM 5342 C C . THR A 1 721 ? 9.793 -20.109 -32.875 1.00 87.12 721 THR A C 1
ATOM 5344 O O . THR A 1 721 ? 10.619 -20.772 -32.237 1.00 87.12 721 THR A O 1
ATOM 5347 N N . PRO A 1 722 ? 9.187 -20.612 -33.966 1.00 88.94 722 PRO A N 1
ATOM 5348 C CA . PRO A 1 722 ? 9.347 -22.005 -34.383 1.00 88.94 722 PRO A CA 1
ATOM 5349 C C . PRO A 1 722 ? 10.771 -22.348 -34.843 1.00 88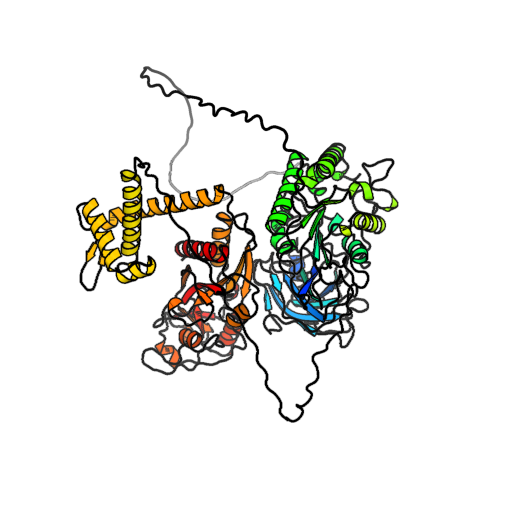.94 722 PRO A C 1
ATOM 5351 O O . PRO A 1 722 ? 11.508 -21.473 -35.294 1.00 88.94 722 PRO A O 1
ATOM 5354 N N . PRO A 1 723 ? 11.193 -23.624 -34.734 1.00 90.31 723 PRO A N 1
ATOM 5355 C CA . PRO A 1 723 ? 12.518 -24.062 -35.182 1.00 90.31 723 PRO A CA 1
ATOM 5356 C C . PRO A 1 723 ? 12.651 -24.076 -36.711 1.00 90.31 723 PRO A C 1
ATOM 5358 O O . PRO A 1 723 ? 13.763 -24.003 -37.234 1.00 90.31 723 PRO A O 1
ATOM 5361 N N . VAL A 1 724 ? 11.526 -24.189 -37.422 1.00 93.31 724 VAL A N 1
ATOM 5362 C CA . VAL A 1 724 ? 11.449 -24.202 -38.884 1.00 93.31 724 VAL A CA 1
ATOM 5363 C C . VAL A 1 724 ? 10.280 -23.355 -39.379 1.00 93.31 724 VAL A C 1
ATOM 5365 O O . VAL A 1 724 ? 9.270 -23.214 -38.690 1.00 93.31 724 VAL A O 1
ATOM 5368 N N . THR A 1 725 ? 10.413 -22.821 -40.587 1.00 93.19 725 THR A N 1
ATOM 5369 C CA . THR A 1 725 ? 9.349 -22.134 -41.325 1.00 93.19 725 THR A CA 1
ATOM 5370 C C . THR A 1 725 ? 8.316 -23.140 -41.874 1.00 93.19 725 THR A C 1
ATOM 5372 O O . THR A 1 725 ? 8.609 -24.341 -41.936 1.00 93.19 725 THR A O 1
ATOM 5375 N N . PRO A 1 726 ? 7.115 -22.705 -42.305 1.00 91.00 726 PRO A N 1
ATOM 5376 C CA . PRO A 1 726 ? 6.122 -23.568 -42.955 1.00 91.00 726 PRO A CA 1
ATOM 5377 C C . PRO A 1 726 ? 6.634 -24.374 -44.165 1.00 91.00 726 PRO A C 1
ATOM 5379 O O . PRO A 1 726 ? 6.193 -25.506 -44.367 1.00 91.00 726 PRO A O 1
ATOM 5382 N N . ALA A 1 727 ? 7.579 -23.843 -44.947 1.00 92.75 727 ALA A N 1
ATOM 5383 C CA . ALA A 1 727 ? 8.246 -24.537 -46.053 1.00 92.75 727 ALA A CA 1
ATOM 5384 C C . ALA A 1 727 ? 9.455 -25.393 -45.615 1.00 92.75 727 ALA A C 1
ATOM 5386 O O . ALA A 1 727 ? 10.091 -26.039 -46.450 1.00 92.75 727 ALA A O 1
ATOM 5387 N N . GLY A 1 728 ? 9.773 -25.430 -44.317 1.00 92.81 728 GLY A N 1
ATOM 5388 C CA . GLY A 1 728 ? 10.812 -26.280 -43.733 1.00 92.81 728 GLY A CA 1
ATOM 5389 C C . GLY A 1 728 ? 12.220 -25.676 -43.702 1.00 92.81 728 GLY A C 1
ATOM 5390 O O . GLY A 1 728 ? 13.182 -26.414 -43.479 1.00 92.81 728 GLY A O 1
ATOM 5391 N N . ARG A 1 729 ? 12.379 -24.360 -43.906 1.00 96.62 729 ARG A N 1
ATOM 5392 C CA . ARG A 1 729 ? 13.669 -23.673 -43.704 1.00 96.62 729 ARG A CA 1
ATOM 5393 C C . ARG A 1 729 ? 13.969 -23.607 -42.204 1.00 96.62 729 ARG A C 1
ATOM 5395 O O . ARG A 1 729 ? 13.066 -23.340 -41.422 1.00 96.62 729 ARG A O 1
ATOM 5402 N N . ALA A 1 730 ? 15.211 -23.822 -41.777 1.00 95.56 730 ALA A N 1
ATOM 5403 C CA . ALA A 1 730 ? 15.574 -23.691 -40.362 1.00 95.56 730 ALA A CA 1
ATOM 5404 C C . ALA A 1 730 ? 15.696 -22.213 -39.952 1.00 95.56 730 ALA A C 1
ATOM 5406 O O . ALA A 1 730 ? 16.377 -21.446 -40.630 1.00 95.56 730 ALA A O 1
ATOM 5407 N N . ILE A 1 731 ? 15.080 -21.829 -38.831 1.00 95.19 731 ILE A N 1
ATOM 5408 C CA . ILE A 1 731 ? 15.190 -20.478 -38.260 1.00 95.19 731 ILE A CA 1
ATOM 5409 C C . ILE A 1 731 ? 16.380 -20.437 -37.296 1.00 95.19 731 ILE A C 1
ATOM 5411 O O . ILE A 1 731 ? 16.522 -21.309 -36.434 1.00 95.19 731 ILE A O 1
ATOM 5415 N N . ARG A 1 732 ? 17.248 -19.422 -37.411 1.00 93.88 732 ARG A N 1
ATOM 5416 C CA . ARG A 1 732 ? 18.448 -19.292 -36.565 1.00 93.88 732 ARG A CA 1
ATOM 5417 C C . ARG A 1 732 ? 18.095 -18.675 -35.214 1.00 93.88 732 ARG A C 1
ATOM 5419 O O . ARG A 1 732 ? 18.310 -17.495 -34.954 1.00 93.88 732 ARG A O 1
ATOM 5426 N N . ARG A 1 733 ? 17.499 -19.499 -34.354 1.00 91.56 733 ARG A N 1
ATOM 5427 C CA . ARG A 1 733 ? 17.045 -19.109 -33.015 1.00 91.56 733 ARG A CA 1
ATOM 5428 C C . ARG A 1 733 ? 18.232 -18.833 -32.093 1.00 91.56 733 ARG A C 1
ATOM 5430 O O . ARG A 1 733 ? 18.999 -19.745 -31.787 1.00 91.56 733 ARG A O 1
ATOM 5437 N N . VAL A 1 734 ? 18.356 -17.593 -31.626 1.00 89.44 734 VAL A N 1
ATOM 5438 C CA . VAL A 1 734 ? 19.413 -17.145 -30.714 1.00 89.44 734 VAL A CA 1
ATOM 5439 C C . VAL A 1 734 ? 18.840 -16.847 -29.333 1.00 89.44 734 VAL A C 1
ATOM 5441 O O . VAL A 1 734 ? 17.979 -15.985 -29.158 1.00 89.44 734 VAL A O 1
ATOM 5444 N N . GLN A 1 735 ? 19.335 -17.564 -28.326 1.00 83.38 735 GLN A N 1
ATOM 5445 C CA . GLN A 1 735 ? 19.038 -17.275 -26.929 1.00 83.38 735 GLN A CA 1
ATOM 5446 C C . GLN A 1 735 ? 20.086 -16.279 -26.409 1.00 83.38 735 GLN A C 1
ATOM 5448 O O . GLN A 1 735 ? 21.260 -16.614 -26.235 1.00 83.38 735 GLN A O 1
ATOM 5453 N N . ARG A 1 736 ? 19.656 -15.024 -26.252 1.00 80.25 736 ARG A N 1
ATOM 5454 C CA . ARG A 1 736 ? 20.406 -13.921 -25.615 1.00 80.25 736 ARG A CA 1
ATOM 5455 C C . ARG A 1 736 ? 19.729 -13.404 -24.355 1.00 80.25 736 ARG A C 1
ATOM 5457 O O . ARG A 1 736 ? 20.406 -12.910 -23.468 1.00 80.25 736 ARG A O 1
ATOM 5464 N N . MET A 1 737 ? 18.409 -13.553 -24.303 1.00 72.88 737 MET A N 1
ATOM 5465 C CA . MET A 1 737 ? 17.582 -13.201 -23.163 1.00 72.88 737 MET A CA 1
ATOM 5466 C C . MET A 1 737 ? 17.907 -14.093 -21.960 1.00 72.88 737 MET A C 1
ATOM 5468 O O . MET A 1 737 ? 17.896 -15.324 -22.077 1.00 72.88 737 MET A O 1
ATOM 5472 N N . THR A 1 738 ? 18.186 -13.456 -20.828 1.00 63.91 738 THR A N 1
ATOM 5473 C CA . THR A 1 738 ? 18.407 -14.087 -19.522 1.00 63.91 738 THR A CA 1
ATOM 5474 C C . THR A 1 738 ? 17.064 -14.427 -18.887 1.00 63.91 738 THR A C 1
ATOM 5476 O O . THR A 1 738 ? 16.824 -15.578 -18.525 1.00 63.91 738 THR A O 1
ATOM 5479 N N . ASP A 1 739 ? 16.164 -13.442 -18.856 1.00 57.22 739 ASP A N 1
ATOM 5480 C CA . ASP A 1 739 ? 14.765 -13.580 -18.460 1.00 57.22 739 ASP A CA 1
ATOM 5481 C C . ASP A 1 739 ? 13.855 -13.185 -19.632 1.00 57.22 739 ASP A C 1
ATOM 5483 O O . ASP A 1 739 ? 14.285 -13.174 -20.774 1.00 57.22 739 ASP A O 1
ATOM 5487 N N . SER A 1 740 ? 12.555 -12.966 -19.429 1.00 65.94 740 SER A N 1
ATOM 5488 C CA . SER A 1 740 ? 11.611 -12.706 -20.539 1.00 65.94 740 SER A CA 1
ATOM 5489 C C . SER A 1 740 ? 10.960 -11.328 -20.501 1.00 65.94 740 SER A C 1
ATOM 5491 O O . SER A 1 740 ? 9.784 -11.165 -20.825 1.00 65.94 740 SER A O 1
ATOM 5493 N N . TYR A 1 741 ? 11.738 -10.330 -20.097 1.00 69.44 741 TYR A N 1
ATOM 5494 C CA . TYR A 1 741 ? 11.318 -8.934 -20.074 1.00 69.44 741 TYR A CA 1
ATOM 5495 C C . TYR A 1 741 ? 11.386 -8.334 -21.485 1.00 69.44 741 TYR A C 1
ATOM 5497 O O . TYR A 1 741 ? 12.344 -8.556 -22.230 1.00 69.44 741 TYR A O 1
ATOM 5505 N N . MET A 1 742 ? 10.370 -7.556 -21.867 1.00 75.44 742 MET A N 1
ATOM 5506 C CA . MET A 1 742 ? 10.336 -6.917 -23.189 1.00 75.44 742 MET A CA 1
ATOM 5507 C C . MET A 1 742 ? 11.404 -5.827 -23.301 1.00 75.44 742 MET A C 1
ATOM 5509 O O . MET A 1 742 ? 11.915 -5.567 -24.380 1.00 75.44 742 MET A O 1
ATOM 5513 N N . GLU A 1 743 ? 11.767 -5.233 -22.171 1.00 74.44 743 GLU A N 1
ATOM 5514 C CA . GLU A 1 743 ? 12.836 -4.266 -21.969 1.00 74.44 743 GLU A CA 1
ATOM 5515 C C . GLU A 1 743 ? 14.214 -4.854 -22.345 1.00 74.44 743 GLU A C 1
ATOM 5517 O O . GLU A 1 743 ? 15.030 -4.192 -22.996 1.00 74.44 743 GLU A O 1
ATOM 5522 N N . GLU A 1 744 ? 14.451 -6.127 -21.999 1.00 77.50 744 GLU A N 1
ATOM 5523 C CA . GLU A 1 744 ? 15.651 -6.881 -22.382 1.00 77.50 744 GLU A CA 1
ATOM 5524 C C . GLU A 1 744 ? 15.621 -7.203 -23.886 1.00 77.50 744 GLU A C 1
ATOM 5526 O O . GLU A 1 744 ? 16.588 -6.920 -24.593 1.00 77.50 744 GLU A O 1
ATOM 5531 N N . ALA A 1 745 ? 14.482 -7.685 -24.406 1.00 83.19 745 ALA A N 1
ATOM 5532 C CA . ALA A 1 745 ? 14.305 -7.958 -25.837 1.00 83.19 745 ALA A CA 1
ATOM 5533 C C . ALA A 1 745 ? 14.536 -6.710 -26.706 1.00 83.19 745 ALA A C 1
ATOM 5535 O O . ALA A 1 745 ? 15.287 -6.764 -27.677 1.00 83.19 745 ALA A O 1
ATOM 5536 N N . VAL A 1 746 ? 13.940 -5.576 -26.329 1.00 84.50 746 VAL A N 1
ATOM 5537 C CA . VAL A 1 746 ? 14.138 -4.255 -26.945 1.00 84.50 746 VAL A CA 1
ATOM 5538 C C . VAL A 1 746 ? 15.618 -3.879 -26.978 1.00 84.50 746 VAL A C 1
ATOM 5540 O O . VAL A 1 746 ? 16.122 -3.430 -28.007 1.00 84.50 746 VAL A O 1
ATOM 5543 N N . THR A 1 747 ? 16.331 -4.087 -25.872 1.00 80.62 747 THR A N 1
ATOM 5544 C CA . THR A 1 747 ? 17.752 -3.738 -25.773 1.00 80.62 747 THR A CA 1
ATOM 5545 C C . THR A 1 747 ? 18.610 -4.627 -26.676 1.00 80.62 747 THR A C 1
ATOM 5547 O O . THR A 1 747 ? 19.443 -4.101 -27.413 1.00 80.62 747 THR A O 1
ATOM 5550 N N . ILE A 1 748 ? 18.379 -5.943 -26.687 1.00 85.38 748 ILE A N 1
ATOM 5551 C CA . ILE A 1 748 ? 19.111 -6.897 -27.538 1.00 85.38 748 ILE A CA 1
ATOM 5552 C C . ILE A 1 748 ? 18.857 -6.622 -29.028 1.00 85.38 748 ILE A C 1
ATOM 5554 O O . ILE A 1 748 ? 19.801 -6.554 -29.812 1.00 85.38 748 ILE A O 1
ATOM 5558 N N . VAL A 1 749 ? 17.596 -6.412 -29.420 1.00 90.81 749 VAL A N 1
ATOM 5559 C CA . VAL A 1 749 ? 17.190 -6.151 -30.814 1.00 90.81 749 VAL A CA 1
ATOM 5560 C C . VAL A 1 749 ? 17.899 -4.926 -31.405 1.00 90.81 749 VAL A C 1
ATOM 5562 O O . VAL A 1 749 ? 18.348 -4.977 -32.551 1.00 90.81 749 VAL A O 1
ATOM 5565 N N . VAL A 1 750 ? 18.042 -3.846 -30.626 1.00 84.00 750 VAL A N 1
ATOM 5566 C CA . VAL A 1 750 ? 18.737 -2.623 -31.065 1.00 84.00 750 VAL A CA 1
ATOM 5567 C C . VAL A 1 750 ? 20.256 -2.818 -31.165 1.00 84.00 750 VAL A C 1
ATOM 5569 O O . VAL A 1 750 ? 20.855 -2.345 -32.125 1.00 84.00 750 VAL A O 1
ATOM 5572 N N . HIS A 1 751 ? 20.893 -3.502 -30.206 1.00 83.19 751 HIS A N 1
ATOM 5573 C CA . HIS A 1 751 ? 22.365 -3.548 -30.119 1.00 83.19 751 HIS A CA 1
ATOM 5574 C C . HIS A 1 751 ? 23.023 -4.726 -30.860 1.00 83.19 751 HIS A C 1
ATOM 5576 O O . HIS A 1 751 ? 24.178 -4.606 -31.261 1.00 83.19 751 HIS A O 1
ATOM 5582 N N . GLU A 1 752 ? 22.332 -5.857 -31.040 1.00 85.31 752 GLU A N 1
ATOM 5583 C CA . GLU A 1 752 ? 22.880 -7.053 -31.708 1.00 85.31 752 GLU A CA 1
ATOM 5584 C C . GLU A 1 752 ? 22.352 -7.253 -33.145 1.00 85.31 752 GLU A C 1
ATOM 5586 O O . GLU A 1 752 ? 22.732 -8.220 -33.801 1.00 85.31 752 GLU A O 1
ATOM 5591 N N . HIS A 1 753 ? 21.494 -6.357 -33.657 1.00 85.56 753 HIS A N 1
ATOM 5592 C CA . HIS A 1 753 ? 20.799 -6.496 -34.952 1.00 85.56 753 HIS A CA 1
ATOM 5593 C C . HIS A 1 753 ? 20.017 -7.825 -35.094 1.00 85.56 753 HIS A C 1
ATOM 5595 O O . HIS A 1 753 ? 19.953 -8.415 -36.172 1.00 85.56 753 HIS A O 1
ATOM 5601 N N . ILE A 1 754 ? 19.417 -8.297 -33.998 1.00 92.50 754 ILE A N 1
ATOM 5602 C CA . ILE A 1 754 ? 18.610 -9.526 -33.935 1.00 92.50 754 ILE A CA 1
ATOM 5603 C C . ILE A 1 754 ? 17.127 -9.184 -34.166 1.00 92.50 754 ILE A C 1
ATOM 5605 O O . ILE A 1 754 ? 16.646 -8.152 -33.703 1.00 92.50 754 ILE A O 1
ATOM 5609 N N . ALA A 1 755 ? 16.378 -10.060 -34.838 1.00 94.62 755 ALA A N 1
ATOM 5610 C CA . ALA A 1 755 ? 14.929 -9.927 -35.024 1.00 94.62 755 ALA A CA 1
ATOM 5611 C C . ALA A 1 755 ? 14.137 -10.590 -33.878 1.00 94.62 755 ALA A C 1
ATOM 5613 O O . ALA A 1 755 ? 14.509 -11.666 -33.423 1.00 94.62 755 ALA A O 1
ATOM 5614 N N . HIS A 1 756 ? 13.013 -10.024 -33.426 1.00 93.06 756 HIS A N 1
ATOM 5615 C CA . HIS A 1 756 ? 12.181 -10.627 -32.367 1.00 93.06 756 HIS A CA 1
ATOM 5616 C C . HIS A 1 756 ? 10.692 -10.685 -32.739 1.00 93.06 756 HIS A C 1
ATOM 5618 O O . HIS A 1 756 ? 10.098 -9.671 -33.091 1.00 93.06 756 HIS A O 1
ATOM 5624 N N . VAL A 1 757 ? 10.066 -11.862 -32.629 1.00 92.50 757 VAL A N 1
ATOM 5625 C CA . VAL A 1 757 ? 8.628 -12.049 -32.900 1.00 92.50 757 VAL A CA 1
ATOM 5626 C C . VAL A 1 757 ? 7.800 -11.610 -31.689 1.00 92.50 757 VAL A C 1
ATOM 5628 O O . VAL A 1 757 ? 7.952 -12.163 -30.600 1.00 92.50 757 VAL A O 1
ATOM 5631 N N . THR A 1 758 ? 6.908 -10.638 -31.879 1.00 90.75 758 THR A N 1
ATOM 5632 C CA . THR A 1 758 ? 6.085 -10.028 -30.819 1.00 90.75 758 THR A CA 1
ATOM 5633 C C . THR A 1 758 ? 4.727 -9.542 -31.359 1.00 90.75 758 THR A C 1
ATOM 5635 O O . THR A 1 758 ? 4.346 -9.890 -32.475 1.00 90.75 758 THR A O 1
ATOM 5638 N N . ILE A 1 759 ? 3.961 -8.785 -30.574 1.00 89.50 759 ILE A N 1
ATOM 5639 C CA . ILE A 1 759 ? 2.644 -8.231 -30.944 1.00 89.50 759 ILE A CA 1
ATOM 5640 C C . ILE A 1 759 ? 2.736 -6.939 -31.778 1.00 89.50 759 ILE A C 1
ATOM 5642 O O . ILE A 1 759 ? 3.682 -6.166 -31.630 1.00 89.50 759 ILE A O 1
ATOM 5646 N N . THR A 1 760 ? 1.719 -6.646 -32.599 1.00 86.31 760 THR A N 1
ATOM 5647 C CA . THR A 1 760 ? 1.637 -5.382 -33.362 1.00 86.31 760 THR A CA 1
ATOM 5648 C C . THR A 1 760 ? 1.543 -4.121 -32.492 1.00 86.31 760 THR A C 1
ATOM 5650 O O . THR A 1 760 ? 2.106 -3.090 -32.856 1.00 86.31 760 THR A O 1
ATOM 5653 N N . ARG A 1 761 ? 0.830 -4.158 -31.357 1.00 84.88 761 ARG A N 1
ATOM 5654 C CA . ARG A 1 761 ? 0.540 -2.982 -30.513 1.00 84.88 761 ARG A CA 1
ATOM 5655 C C . ARG A 1 761 ? 1.277 -3.022 -29.166 1.00 84.88 761 ARG A C 1
ATOM 5657 O O . ARG A 1 761 ? 0.641 -3.142 -28.120 1.00 84.88 761 ARG A O 1
ATOM 5664 N N . LEU A 1 762 ? 2.606 -2.877 -29.180 1.00 83.81 762 LEU A N 1
ATOM 5665 C CA . LEU A 1 762 ? 3.403 -2.759 -27.946 1.00 83.81 762 LEU A CA 1
ATOM 5666 C C . LEU A 1 762 ? 2.990 -1.548 -27.066 1.00 83.81 762 LEU A C 1
ATOM 5668 O O . LEU A 1 762 ? 2.531 -0.526 -27.587 1.00 83.81 762 LEU A O 1
ATOM 5672 N N . PRO A 1 763 ? 3.192 -1.630 -25.733 1.00 78.56 763 PRO A N 1
ATOM 5673 C CA . PRO A 1 763 ? 3.121 -0.496 -24.811 1.00 78.56 763 PRO A CA 1
ATOM 5674 C C . PRO A 1 763 ? 3.960 0.711 -25.270 1.00 78.56 763 PRO A C 1
ATOM 5676 O O . PRO A 1 763 ? 5.135 0.531 -25.595 1.00 78.56 763 PRO A O 1
ATOM 5679 N N . PRO A 1 764 ? 3.433 1.954 -25.222 1.00 75.62 764 PRO A N 1
ATOM 5680 C CA . PRO A 1 764 ? 4.177 3.146 -25.642 1.00 75.62 764 PRO A CA 1
ATOM 5681 C C . PRO A 1 764 ? 5.518 3.362 -24.923 1.00 75.62 764 PRO A C 1
ATOM 5683 O O . PRO A 1 764 ? 6.434 3.914 -25.517 1.00 75.62 764 PRO A O 1
ATOM 5686 N N . ALA A 1 765 ? 5.661 2.888 -23.680 1.00 71.69 765 ALA A N 1
ATOM 5687 C CA . ALA A 1 765 ? 6.913 2.961 -22.919 1.00 71.69 765 ALA A CA 1
ATOM 5688 C C . ALA A 1 765 ? 8.039 2.051 -23.463 1.00 71.69 765 ALA A C 1
ATOM 5690 O O . ALA A 1 765 ? 9.201 2.261 -23.126 1.00 71.69 765 ALA A O 1
ATOM 5691 N N . LEU A 1 766 ? 7.709 1.057 -24.299 1.00 75.25 766 LEU A N 1
ATOM 5692 C CA . LEU A 1 766 ? 8.669 0.166 -24.964 1.00 75.25 766 LEU A CA 1
ATOM 5693 C C . LEU A 1 766 ? 9.014 0.627 -26.392 1.00 75.25 766 LEU A C 1
ATOM 5695 O O . LEU A 1 766 ? 9.961 0.117 -26.989 1.00 75.25 766 LEU A O 1
ATOM 5699 N N . LEU A 1 767 ? 8.267 1.587 -26.950 1.00 80.75 767 LEU A N 1
ATOM 5700 C CA . LEU A 1 767 ? 8.510 2.126 -28.287 1.00 80.75 767 LEU A CA 1
ATOM 5701 C C . LEU A 1 767 ? 9.628 3.176 -28.240 1.00 80.75 767 LEU A C 1
ATOM 5703 O O . LEU A 1 767 ? 9.447 4.282 -27.731 1.00 80.75 767 LEU A O 1
ATOM 5707 N N . ARG A 1 768 ? 10.786 2.831 -28.806 1.00 79.88 768 ARG A N 1
ATOM 5708 C CA . ARG A 1 768 ? 11.947 3.721 -28.944 1.00 79.88 768 ARG A CA 1
ATOM 5709 C C . ARG A 1 768 ? 12.072 4.256 -30.381 1.00 79.88 768 ARG A C 1
ATOM 5711 O O . ARG A 1 768 ? 11.646 3.568 -31.306 1.00 79.88 768 ARG A O 1
ATOM 5718 N N . PRO A 1 769 ? 12.711 5.423 -30.606 1.00 84.06 769 PRO A N 1
ATOM 5719 C CA . PRO A 1 769 ? 12.950 5.957 -31.955 1.00 84.06 769 PRO A CA 1
ATOM 5720 C C . PRO A 1 769 ? 13.894 5.120 -32.837 1.00 84.06 769 PRO A C 1
ATOM 5722 O O . PRO A 1 769 ? 13.972 5.372 -34.034 1.00 84.06 769 PRO A O 1
ATOM 5725 N N . ASP A 1 770 ? 14.629 4.171 -32.253 1.00 89.88 770 ASP A N 1
ATOM 5726 C CA . ASP A 1 770 ? 15.574 3.266 -32.921 1.00 89.88 770 ASP A CA 1
ATOM 5727 C C . ASP A 1 770 ? 14.998 1.857 -33.177 1.00 89.88 770 ASP A C 1
ATOM 5729 O O . ASP A 1 770 ? 15.725 0.961 -33.608 1.00 89.88 770 ASP A O 1
ATOM 5733 N N . LEU A 1 771 ? 13.686 1.669 -32.980 1.00 92.69 771 LEU A N 1
ATOM 5734 C CA . LEU A 1 771 ? 12.949 0.438 -33.278 1.00 92.69 771 LEU A CA 1
ATOM 5735 C C . LEU A 1 771 ? 11.972 0.599 -34.448 1.00 92.69 771 LEU A C 1
ATOM 5737 O O . LEU A 1 771 ? 11.334 1.638 -34.613 1.00 92.69 771 LEU A O 1
ATOM 5741 N N . VAL A 1 772 ? 11.762 -0.496 -35.179 1.00 93.56 772 VAL A N 1
ATOM 5742 C CA . VAL A 1 772 ? 10.673 -0.673 -36.146 1.00 93.56 772 VAL A CA 1
ATOM 5743 C C . VAL A 1 772 ? 9.906 -1.957 -35.816 1.00 93.56 772 VAL A C 1
ATOM 5745 O O . VAL A 1 772 ? 10.501 -3.002 -35.547 1.00 93.56 772 VAL A O 1
ATOM 5748 N N . LEU A 1 773 ? 8.573 -1.878 -35.837 1.00 95.00 773 LEU A N 1
ATOM 5749 C CA . LEU A 1 773 ? 7.668 -3.029 -35.777 1.00 95.00 773 LEU A CA 1
ATOM 5750 C C . LEU A 1 773 ? 7.107 -3.285 -37.176 1.00 95.00 773 LEU A C 1
ATOM 5752 O O . LEU A 1 773 ? 6.259 -2.528 -37.644 1.00 95.00 773 LEU A O 1
ATOM 5756 N N . VAL A 1 774 ? 7.549 -4.362 -37.820 1.00 96.69 774 VAL A N 1
ATOM 5757 C CA . VAL A 1 774 ? 7.084 -4.751 -39.159 1.00 96.69 774 VAL A CA 1
ATOM 5758 C C . VAL A 1 774 ? 6.048 -5.873 -39.031 1.00 96.69 774 VAL A C 1
ATOM 5760 O O . VAL A 1 774 ? 6.333 -6.847 -38.334 1.00 96.69 774 VAL A O 1
ATOM 5763 N N . PRO A 1 775 ? 4.851 -5.786 -39.641 1.00 96.62 775 PRO A N 1
ATOM 5764 C CA . PRO A 1 775 ? 3.837 -6.839 -39.534 1.00 96.62 775 PRO A CA 1
ATOM 5765 C C . PRO A 1 775 ? 4.336 -8.189 -40.071 1.00 96.62 775 PRO A C 1
ATOM 5767 O O . PRO A 1 775 ? 4.946 -8.243 -41.138 1.00 96.62 775 PRO A O 1
ATOM 5770 N N . LEU A 1 776 ? 4.058 -9.277 -39.344 1.00 95.88 776 LEU A N 1
ATOM 5771 C CA . LEU A 1 776 ? 4.516 -10.634 -39.663 1.00 95.88 776 LEU A CA 1
ATOM 5772 C C . LEU A 1 776 ? 3.373 -11.498 -40.217 1.00 95.88 776 LEU A C 1
ATOM 5774 O O . LEU A 1 776 ? 2.308 -11.603 -39.604 1.00 95.88 776 LEU A O 1
ATOM 5778 N N . THR A 1 777 ? 3.616 -12.177 -41.338 1.00 94.12 777 THR A N 1
ATOM 5779 C CA . THR A 1 777 ? 2.697 -13.141 -41.963 1.00 94.12 777 THR A CA 1
ATOM 5780 C C . THR A 1 777 ? 3.186 -14.589 -41.843 1.00 94.12 777 THR A C 1
ATOM 5782 O O . THR A 1 777 ? 4.304 -14.865 -41.413 1.00 94.12 777 THR A O 1
ATOM 5785 N N . GLY A 1 778 ? 2.302 -15.542 -42.159 1.00 89.62 778 GLY A N 1
ATOM 5786 C CA . GLY A 1 778 ? 2.596 -16.982 -42.134 1.00 89.62 778 GLY A CA 1
ATOM 5787 C C . GLY A 1 778 ? 2.507 -17.667 -40.760 1.00 89.62 778 GLY A C 1
ATOM 5788 O O . GLY A 1 778 ? 2.618 -18.889 -40.693 1.00 89.62 778 GLY A O 1
ATOM 5789 N N . LEU A 1 779 ? 2.229 -16.924 -39.681 1.00 88.94 779 LEU A N 1
ATOM 5790 C CA . LEU A 1 779 ? 1.925 -17.455 -38.343 1.00 88.94 779 LEU A CA 1
ATOM 5791 C C . LEU A 1 779 ? 0.533 -17.005 -37.848 1.00 88.94 779 LEU A C 1
ATOM 5793 O O . LEU A 1 779 ? 0.047 -15.952 -38.271 1.00 88.94 779 LEU A O 1
ATOM 5797 N N . PRO A 1 780 ? -0.126 -17.771 -36.954 1.00 88.81 780 PRO A N 1
ATOM 5798 C CA . PRO A 1 780 ? -1.374 -17.348 -36.320 1.00 88.81 780 PRO A CA 1
ATOM 5799 C C . PRO A 1 780 ? -1.157 -16.137 -35.389 1.00 88.81 780 PRO A C 1
ATOM 5801 O O . PRO A 1 780 ? -0.046 -15.940 -34.891 1.00 88.81 780 PRO A O 1
ATOM 5804 N N . PRO A 1 781 ? -2.197 -15.319 -35.128 1.00 91.31 781 PRO A N 1
ATOM 5805 C CA . PRO A 1 781 ? -2.103 -14.195 -34.195 1.00 91.31 781 PRO A CA 1
ATOM 5806 C C . PRO A 1 781 ? -1.814 -14.677 -32.768 1.00 91.31 781 PRO A C 1
ATOM 5808 O O . PRO A 1 781 ? -2.129 -15.814 -32.422 1.00 91.31 781 PRO A O 1
ATOM 5811 N N . PHE A 1 782 ? -1.288 -13.788 -31.927 1.00 90.81 782 PHE A N 1
ATOM 5812 C CA . PHE A 1 782 ? -1.278 -13.994 -30.482 1.00 90.81 782 PHE A CA 1
ATOM 5813 C C . PHE A 1 782 ? -2.704 -13.921 -29.923 1.00 90.81 782 PHE A C 1
ATOM 5815 O O . PHE A 1 782 ? -3.545 -13.156 -30.401 1.00 90.81 782 PHE A O 1
ATOM 5822 N N . TRP A 1 783 ? -2.973 -14.702 -28.883 1.00 91.88 783 TRP A N 1
ATOM 5823 C CA . TRP A 1 783 ? -4.268 -14.797 -28.217 1.00 91.88 783 TRP A CA 1
ATOM 5824 C C . TRP A 1 783 ? -4.130 -14.289 -26.789 1.00 91.88 783 TRP A C 1
ATOM 5826 O O . TRP A 1 783 ? -3.291 -14.785 -26.044 1.00 91.88 783 TRP A O 1
ATOM 5836 N N . LEU A 1 784 ? -4.944 -13.314 -26.389 1.00 91.94 784 LEU A N 1
ATOM 5837 C CA . LEU A 1 784 ? -5.004 -12.875 -24.998 1.00 91.94 784 LEU A CA 1
ATOM 5838 C C . LEU A 1 784 ? -6.050 -13.706 -24.257 1.00 91.94 784 LEU A C 1
ATOM 5840 O O . LEU A 1 784 ? -7.201 -13.749 -24.694 1.00 91.94 784 LEU A O 1
ATOM 5844 N N . ALA A 1 785 ? -5.686 -14.327 -23.137 1.00 91.62 785 ALA A N 1
ATOM 5845 C CA . ALA A 1 785 ? -6.637 -15.018 -22.266 1.00 91.62 785 ALA A CA 1
ATOM 5846 C C . ALA A 1 785 ? -6.220 -14.942 -20.789 1.00 91.62 785 ALA A C 1
ATOM 5848 O O . ALA A 1 785 ? -5.048 -14.740 -20.464 1.00 91.62 785 ALA A O 1
ATOM 5849 N N . SER A 1 786 ? -7.196 -15.114 -19.898 1.00 90.75 786 SER A N 1
ATOM 5850 C CA . SER A 1 786 ? -6.963 -15.345 -18.467 1.00 90.75 786 SER A CA 1
ATOM 5851 C C . SER A 1 786 ? -6.592 -16.807 -18.220 1.00 90.75 786 SER A C 1
ATOM 5853 O O . SER A 1 786 ? -7.176 -17.688 -18.841 1.00 90.75 786 SER A O 1
ATOM 5855 N N . LEU A 1 787 ? -5.704 -17.086 -17.270 1.00 86.19 787 LEU A N 1
ATOM 5856 C CA . LEU A 1 787 ? -5.371 -18.438 -16.808 1.00 86.19 787 LEU A CA 1
ATOM 5857 C C . LEU A 1 787 ? -5.217 -18.489 -15.283 1.00 86.19 787 LEU A C 1
ATOM 5859 O O . LEU A 1 787 ? -4.893 -17.481 -14.653 1.00 86.19 787 LEU A O 1
ATOM 5863 N N . TRP A 1 788 ? -5.447 -19.657 -14.688 1.00 83.81 788 TRP A N 1
ATOM 5864 C CA . TRP A 1 788 ? -5.337 -19.866 -13.242 1.00 83.81 788 TRP A CA 1
ATOM 5865 C C . TRP A 1 788 ? -4.932 -21.300 -12.893 1.00 83.81 788 TRP A C 1
ATOM 5867 O O . TRP A 1 788 ? -5.109 -22.227 -13.686 1.00 83.81 788 TRP A O 1
ATOM 5877 N N . SER A 1 789 ? -4.401 -21.500 -11.683 1.00 75.62 789 SER A N 1
ATOM 5878 C CA . SER A 1 789 ? -4.167 -22.847 -11.149 1.00 75.62 789 SER A CA 1
ATOM 5879 C C . SER A 1 789 ? -5.492 -23.541 -10.837 1.00 75.62 789 SER A C 1
ATOM 5881 O O . SER A 1 789 ? -6.382 -22.954 -10.215 1.00 75.62 789 SER A O 1
ATOM 5883 N N . VAL A 1 790 ? -5.596 -24.833 -11.157 1.00 75.06 790 VAL A N 1
ATOM 5884 C CA . VAL A 1 790 ? -6.735 -25.667 -10.731 1.00 75.06 790 VAL A CA 1
ATOM 5885 C C . VAL A 1 790 ? -6.845 -25.818 -9.203 1.00 75.06 790 VAL A C 1
ATOM 5887 O O . VAL A 1 790 ? -7.910 -26.202 -8.725 1.00 75.06 790 VAL A O 1
ATOM 5890 N N . SER A 1 791 ? -5.789 -25.513 -8.425 1.00 64.44 791 SER A N 1
ATOM 5891 C CA . SER A 1 791 ? -5.854 -25.442 -6.948 1.00 64.44 791 SER A CA 1
ATOM 5892 C C . SER A 1 791 ? -6.504 -24.152 -6.439 1.00 64.44 791 SER A C 1
ATOM 5894 O O . SER A 1 791 ? -7.212 -24.187 -5.435 1.00 64.44 791 SER A O 1
ATOM 5896 N N . ALA A 1 792 ? -6.301 -23.034 -7.141 1.00 59.47 792 ALA A N 1
ATOM 5897 C CA . ALA A 1 792 ? -6.731 -21.698 -6.723 1.00 59.47 792 ALA A CA 1
ATOM 5898 C C . ALA A 1 792 ? -8.180 -21.359 -7.124 1.00 59.47 792 ALA A C 1
ATOM 5900 O O . ALA A 1 792 ? -8.697 -20.305 -6.753 1.00 59.47 792 ALA A O 1
ATOM 5901 N N . GLN A 1 793 ? -8.843 -22.225 -7.902 1.00 66.25 793 GLN A N 1
ATOM 5902 C CA . GLN A 1 793 ? -10.115 -21.901 -8.541 1.00 66.25 793 GLN A CA 1
ATOM 5903 C C . GLN A 1 793 ? -11.204 -21.464 -7.546 1.00 66.25 793 GLN A C 1
ATOM 5905 O O . GLN A 1 793 ? -11.758 -22.252 -6.778 1.00 66.25 793 GLN A O 1
ATOM 5910 N N . ASN A 1 794 ? -11.606 -20.205 -7.692 1.00 67.81 794 ASN A N 1
ATOM 5911 C CA . ASN A 1 794 ? -12.738 -19.595 -7.020 1.00 67.81 794 ASN A CA 1
ATOM 5912 C C . ASN A 1 794 ? -13.700 -18.949 -8.041 1.00 67.81 794 ASN A C 1
ATOM 5914 O O . ASN A 1 794 ? -13.478 -18.949 -9.254 1.00 67.81 794 ASN A O 1
ATOM 5918 N N . ILE A 1 795 ? -14.822 -18.435 -7.543 1.00 70.44 795 ILE A N 1
ATOM 5919 C CA . ILE A 1 795 ? -15.881 -17.824 -8.357 1.00 70.44 795 ILE A CA 1
ATOM 5920 C C . ILE A 1 795 ? -15.487 -16.456 -8.940 1.00 70.44 795 ILE A C 1
ATOM 5922 O O . ILE A 1 795 ? -15.928 -16.133 -10.042 1.00 70.44 795 ILE A O 1
ATOM 5926 N N . TRP A 1 796 ? -14.632 -15.681 -8.264 1.00 75.44 796 TRP A N 1
ATOM 5927 C CA . TRP A 1 796 ? -14.167 -14.384 -8.764 1.00 75.44 796 TRP A CA 1
ATOM 5928 C C . TRP A 1 796 ? -13.257 -14.530 -9.975 1.00 75.44 796 TRP A C 1
ATOM 5930 O O . TRP A 1 796 ? -13.429 -13.788 -10.934 1.00 75.44 796 TRP A O 1
ATOM 5940 N N . ILE A 1 797 ? -12.373 -15.531 -9.980 1.00 81.50 797 ILE A N 1
ATOM 5941 C CA . ILE A 1 797 ? -11.548 -15.887 -11.143 1.00 81.50 797 ILE A CA 1
ATOM 5942 C C . ILE A 1 797 ? -12.426 -16.136 -12.380 1.00 81.50 797 ILE A C 1
ATOM 5944 O O . ILE A 1 797 ? -12.141 -15.615 -13.458 1.00 81.50 797 ILE A O 1
ATOM 5948 N N . ARG A 1 798 ? -13.523 -16.893 -12.223 1.00 82.62 798 ARG A N 1
ATOM 5949 C CA . ARG A 1 798 ? -14.450 -17.208 -13.323 1.00 82.62 798 ARG A CA 1
ATOM 5950 C C . ARG A 1 798 ? -15.252 -15.992 -13.786 1.00 82.62 798 ARG A C 1
ATOM 5952 O O . ARG A 1 798 ? -15.240 -15.696 -14.975 1.00 82.62 798 ARG A O 1
ATOM 5959 N N . GLU A 1 799 ? -15.908 -15.268 -12.875 1.00 83.31 799 GLU A N 1
ATOM 5960 C CA . GLU A 1 799 ? -16.701 -14.080 -13.246 1.00 83.31 799 GLU A CA 1
ATOM 5961 C C . GLU A 1 799 ? -15.777 -12.956 -13.798 1.00 83.31 799 GLU A C 1
ATOM 5963 O O . GLU A 1 799 ? -16.178 -12.231 -14.706 1.00 83.31 799 GLU A O 1
ATOM 5968 N N . PHE A 1 800 ? -14.506 -12.864 -13.363 1.00 88.44 800 PHE A N 1
ATOM 5969 C CA . PHE A 1 800 ? -13.484 -12.007 -13.989 1.00 88.44 800 PHE A CA 1
ATOM 5970 C C . PHE A 1 800 ? -13.108 -12.474 -15.396 1.00 88.44 800 PHE A C 1
ATOM 5972 O O . PHE A 1 800 ? -13.118 -11.658 -16.309 1.00 88.44 800 PHE A O 1
ATOM 5979 N N . ALA A 1 801 ? -12.806 -13.758 -15.607 1.00 90.19 801 ALA A N 1
ATOM 5980 C CA . ALA A 1 801 ? -12.465 -14.274 -16.934 1.00 90.19 801 ALA A CA 1
ATOM 5981 C C . ALA A 1 801 ? -13.627 -14.120 -17.937 1.00 90.19 801 ALA A C 1
ATOM 5983 O O . ALA A 1 801 ? -13.402 -13.765 -19.094 1.00 90.19 801 ALA A O 1
ATOM 5984 N N . GLU A 1 802 ? -14.873 -14.313 -17.491 1.00 87.25 802 GLU A N 1
ATOM 5985 C CA . GLU A 1 802 ? -16.064 -14.055 -18.305 1.00 87.25 802 GLU A CA 1
ATOM 5986 C C . GLU A 1 802 ? -16.227 -12.561 -18.636 1.00 87.25 802 GLU A C 1
ATOM 5988 O O . GLU A 1 802 ? -16.442 -12.226 -19.803 1.00 87.25 802 GLU A O 1
ATOM 5993 N N . LEU A 1 803 ? -16.096 -11.645 -17.665 1.00 86.00 803 LEU A N 1
ATOM 5994 C CA . LEU A 1 803 ? -16.194 -10.201 -17.930 1.00 86.00 803 LEU A CA 1
ATOM 5995 C C . LEU A 1 803 ? -15.028 -9.672 -18.770 1.00 86.00 803 LEU A C 1
ATOM 5997 O O . LEU A 1 803 ? -15.250 -8.872 -19.675 1.00 86.00 803 LEU A O 1
ATOM 6001 N N . ALA A 1 804 ? -13.806 -10.148 -18.532 1.00 89.31 804 ALA A N 1
ATOM 6002 C CA . ALA A 1 804 ? -12.629 -9.805 -19.319 1.00 89.31 804 ALA A CA 1
ATOM 6003 C C . ALA A 1 804 ? -12.845 -10.140 -20.803 1.00 89.31 804 ALA A C 1
ATOM 6005 O O . ALA A 1 804 ? -12.603 -9.298 -21.670 1.00 89.31 804 ALA A O 1
ATOM 6006 N N . ALA A 1 805 ? -13.386 -11.327 -21.095 1.00 87.88 805 ALA A N 1
ATOM 6007 C CA . ALA A 1 805 ? -13.697 -11.741 -22.458 1.00 87.88 805 ALA A CA 1
ATOM 6008 C C . ALA A 1 805 ? -14.815 -10.914 -23.114 1.00 87.88 805 ALA A C 1
ATOM 6010 O O . ALA A 1 805 ? -14.714 -10.564 -24.290 1.00 87.88 805 ALA A O 1
ATOM 6011 N N . HIS A 1 806 ? -15.853 -10.530 -22.364 1.00 79.12 806 HIS A N 1
ATOM 6012 C CA . HIS A 1 806 ? -16.887 -9.625 -22.878 1.00 79.12 806 HIS A CA 1
ATOM 6013 C C . HIS A 1 806 ? -16.345 -8.214 -23.162 1.00 79.12 806 HIS A C 1
ATOM 6015 O O . HIS A 1 806 ? -16.726 -7.607 -24.161 1.00 79.12 806 HIS A O 1
ATOM 6021 N N . THR A 1 807 ? -15.443 -7.703 -22.322 1.00 78.38 807 THR A N 1
ATOM 6022 C CA . THR A 1 807 ? -14.837 -6.374 -22.484 1.00 78.38 807 THR A CA 1
ATOM 6023 C C . THR A 1 807 ? -13.851 -6.329 -23.653 1.00 78.38 807 THR A C 1
ATOM 6025 O O . THR A 1 807 ? -13.897 -5.399 -24.458 1.00 78.38 807 THR A O 1
ATOM 6028 N N . GLY A 1 808 ? -12.990 -7.344 -23.803 1.00 60.59 808 GLY A N 1
ATOM 6029 C CA . GLY A 1 808 ? -11.989 -7.399 -24.877 1.00 60.59 808 GLY A CA 1
ATOM 6030 C C . GLY A 1 808 ? -12.595 -7.380 -26.286 1.00 60.59 808 GLY A C 1
ATOM 6031 O O . GLY A 1 808 ? -12.089 -6.683 -27.166 1.00 60.59 808 GLY A O 1
ATOM 6032 N N . LEU A 1 809 ? -13.753 -8.027 -26.472 1.00 54.06 809 LEU A N 1
ATOM 6033 C CA . LEU A 1 809 ? -14.529 -8.014 -27.722 1.00 54.06 809 LEU A CA 1
ATOM 6034 C C . LEU A 1 809 ? -15.096 -6.634 -28.115 1.00 54.06 809 LEU A C 1
ATOM 6036 O O . LEU A 1 809 ? -15.600 -6.480 -29.228 1.00 54.06 809 LEU A O 1
ATOM 6040 N N . HIS A 1 810 ? -15.025 -5.636 -27.230 1.00 43.50 810 HIS A N 1
ATOM 6041 C CA . HIS A 1 810 ? -15.470 -4.262 -27.482 1.00 43.50 810 HIS A CA 1
ATOM 6042 C C . HIS A 1 810 ? -14.323 -3.236 -27.553 1.00 43.50 810 HIS A C 1
ATOM 6044 O O . HIS A 1 810 ? -14.585 -2.070 -27.845 1.00 43.50 810 HIS A O 1
ATOM 6050 N N . ALA A 1 811 ? -13.073 -3.660 -27.334 1.00 38.59 811 ALA A N 1
ATOM 6051 C CA . ALA A 1 811 ? -11.879 -2.805 -27.330 1.00 38.59 811 ALA A CA 1
ATOM 6052 C C . ALA A 1 811 ? -10.825 -3.174 -28.403 1.00 38.59 811 ALA A C 1
ATOM 6054 O O . ALA A 1 811 ? -9.754 -2.567 -28.427 1.00 38.59 811 ALA A O 1
ATOM 6055 N N . GLY A 1 812 ? -11.105 -4.185 -29.238 1.00 33.25 812 GLY A N 1
ATOM 6056 C CA . GLY A 1 812 ? -10.179 -4.771 -30.224 1.00 33.25 812 GLY A CA 1
ATOM 6057 C C . GLY A 1 812 ? -9.902 -3.913 -31.452 1.00 33.25 812 GLY A C 1
ATOM 6058 O O . GLY A 1 812 ? -10.882 -3.555 -32.140 1.00 33.25 812 GLY A O 1
#

Sequence (812 aa):
MGLAMRVIAALGAGPRWVAARPRPRWVPPGLATGTVLLTVASVLVAVGAVSGSPAQAGQRPAAQRGPLQPCAPDWVTAWQTSPQAAADASTASTVAGRTLRMIVHPQVTGSEIRVRLSNRYGAVPLLVGAVSAAHASVGAAVVDGTVRPVSFGGLPVVAVPPGAELLSDPIPFVAQAGQPIAVSMFLPAAPDRVATHPVALQTSYVSEAGDFADAVDGTAFRTPIRSWLVLSGVDVLVPRPVNAVVLVGDSITDGVGSDPDRDDRWSDALSGRLAPTGGGATMSVLNAGISRNQLLSDRPDLGGDSPGTRFVHDVAAVAGVTDVVLHIGTNDIAAGRGAGEIIPGLVRFADQARAAGLRVFLTTITPSGTGAHGTPQAVAVRDAVNGWVRTQGPAHADGVFDFAAAVAEPAHPARLRPDYDSGDGLHLSALGYRALAGAVQADRLTGSPCLDEAKEARVAVSGARRPPPDGGPGGDTSEQPATGSFRRVPGGSDRERPVGRGKAVIGMEIAREIEVFLAVAEELHFGRAAARLHLTPSRVSQAIRALERRIGAPLFERTSRSVRLTPLGRTLFEEVRPAFQRLEEALRRAKRAAGREPQGVLKVCFANSLREEVTAALVHGFTEVYPRVPLVRYAYPSVQHRQWCDQERDDVFVSWFPDEPDSLDLPRVEVGPVIMREPRSVMVGVDHPLAGHDVVDIEELADHDVLYPPPVTQRFADAWTPPVTPAGRAIRRVQRMTDSYMEEAVTIVVHEHIAHVTITRLPPALLRPDLVLVPLTGLPPFWLASLWSVSAQNIWIREFAELAAHTGLHAG

Solvent-accessible surface area (backbone atoms only — not comparable to full-atom values): 45254 Å² total; per-residue (Å²): 140,85,83,89,83,87,84,91,80,86,86,87,86,86,88,83,90,82,91,85,88,92,87,87,92,93,85,89,90,83,90,81,91,85,92,83,88,82,82,90,78,88,77,83,81,78,84,78,82,74,85,73,71,85,77,73,91,69,80,74,77,77,80,78,76,70,86,77,76,75,69,44,65,38,61,20,40,17,30,48,46,44,68,26,57,52,88,52,69,61,59,20,68,69,44,35,32,13,15,38,35,42,55,47,55,27,43,43,58,19,58,24,33,28,48,26,42,35,17,57,62,14,86,52,60,37,52,34,40,48,29,20,40,25,40,45,44,80,80,67,16,37,43,80,94,46,66,39,75,43,30,48,93,80,34,53,52,49,67,34,46,47,55,18,57,44,69,38,44,82,33,92,39,73,49,40,49,72,46,48,31,30,41,18,36,15,21,72,49,63,43,86,38,44,21,27,26,79,65,54,46,34,70,18,31,32,36,50,82,43,81,52,33,81,56,44,78,25,81,56,39,76,42,76,39,44,37,38,65,35,61,33,33,31,32,23,35,20,78,37,47,44,27,19,36,33,37,38,22,14,31,74,48,41,23,53,46,34,59,67,74,63,72,35,26,32,47,45,43,31,26,70,70,30,43,73,91,68,33,35,55,19,33,20,43,32,40,32,17,33,46,64,17,20,61,88,45,69,30,71,87,73,17,25,65,10,61,68,77,39,32,55,68,66,45,70,66,41,40,38,54,48,38,36,40,42,47,60,40,62,45,32,34,44,72,68,53,48,39,88,54,52,51,59,38,55,48,51,47,29,51,52,35,47,49,65,72,30,42,27,28,46,45,29,61,62,33,25,62,29,79,55,42,31,33,77,66,26,46,53,32,46,51,52,41,32,51,40,39,76,75,50,33,63,81,61,26,80,33,68,32,59,37,22,74,52,40,30,20,88,93,46,66,59,23,47,24,75,81,23,31,54,79,67,40,65,37,31,15,47,59,23,19,42,31,43,25,63,46,56,61,62,91,73,53,84,24,8,92,57,31,61,61,94,69,88,84,75,87,78,80,93,81,77,90,74,82,85,80,87,90,84,90,84,82,90,87,86,91,84,87,88,88,89,88,86,84,88,85,83,91,87,87,86,83,84,81,83,81,72,67,74,64,62,52,56,53,54,52,51,52,52,24,49,54,51,41,54,38,34,67,73,58,44,33,60,65,58,31,8,60,78,67,78,46,51,48,65,56,46,54,49,33,43,55,46,47,24,59,76,72,71,50,72,40,58,48,73,60,102,88,49,48,44,68,27,76,63,25,46,56,51,48,68,60,45,51,67,52,50,57,54,49,53,50,52,51,51,54,51,48,64,74,62,70,72,71,83,76,52,72,47,34,38,33,33,23,66,71,55,33,66,72,58,56,49,48,41,52,47,57,40,39,75,76,36,79,82,52,49,72,47,63,43,68,46,46,58,54,48,58,58,67,52,65,77,59,72,79,61,49,31,39,38,34,66,32,44,49,68,64,92,76,57,92,53,89,66,53,46,73,47,53,67,21,46,74,39,53,33,10,38,38,29,12,62,90,33,82,67,53,82,41,90,58,42,52,47,70,58,47,38,81,40,49,29,55,37,60,68,58,74,42,69,69,58,35,40,53,57,57,45,64,47,30,99,92,65,47,58,32,43,68,38,77,78,53,89,61,62,48,66,71,55,52,53,51,47,16,54,74,70,66,27,37,31,72,44,61,67,74,63,32,74,92,75,66,51,98,56,52,35,76,27,44,41,38,93,64,70,44,33,30,32,28,33,32,31,44,68,87,63,72,52,70,64,54,51,58,42,25,54,40,31,22,61,46,28,72,75,73,118

Nearest PDB structures (foldseek):
  7tog-assembly1_A  TM=9.338E-01  e=2.408E-34  Prolixibacter bellariivorans
  7tok-assembly1_A  TM=8.482E-01  e=1.471E-08  Flavobacterium johnsoniae
  2esn-assembly1_C  TM=4.448E-01  e=5.275E-11  Pseudomonas aeruginosa
  2esn-assembly1_A  TM=4.526E-01  e=7.371E-11  Pseudomonas aeruginosa
  2esn-assembly1_D  TM=4.425E-01  e=9.212E-11  Pseudomonas aeruginosa

InterPro domains:
  IPR000847 LysR, HTH, N-terminal domain [PF00126] (512-570)
  IPR000847 LysR, HTH, N-terminal domain [PS50931] (512-566)
  IPR005119 LysR, substrate-binding [PF03466] (596-740)
  IPR013830 SGNH hydrolase-type esterase domain [PF13472] (248-435)
  IPR036388 Winged helix-like DNA-binding domain superfamily [G3DSA:1.10.10.10] (511-596)
  IPR036390 Winged helix DNA-binding domain superfamily [SSF46785] (513-592)
  IPR036514 SGNH hydrolase superfamily [G3DSA:3.40.50.1110] (239-445)
  IPR053140 GDSL lipase Rv0518-like [PTHR43784] (38-442)

Organism: NCBI:txid630973

Mean predicted aligned error: 19.45 Å

pLDDT: mean 77.47, std 23.32, range [22.89, 98.88]

Secondary structure (DSSP, 8-state):
---------------------------------------------------------PPPPPP-PPSPPP---EEEEEEE---EE-SSSHHHHHHTTEEEEEEE--SS--SSEEEEEE-TT-SS-EEE--EEEEEB-STT-B-TT--EEE-BTTBSSEEEPTT-EEEPPPB---PPTT--EEEEEEE-S--SS-EEETT--S-EEEEEES--TT-SS-TT--EEESSEESEEEEEEEESS--EEEEEEESHHHHTTTSPTTS--SHHHHHHHHH-SSSSTT-EEEEEEE-TT--SS--BTTTTBS-HHHHHIIIIITSTTEEEEEEE--HHHHHTT--HHHHHHHHHHHHHHHHHTT-EEEEEPPPP--STTTTSHHHHHHHHHHHHHHHHTGGGTSSEEE-HHHHHEETTEEEEE-GGGB-SSSSSB-HHHHHHHHHHS-GGGS---TTTSS-----------PPPPPPP---------------------------TTHHHHHHHHHHHHHHHHHHHHHHHS-HHHHHHHTT--HHHHHHHHHHHHHHHTS-SEEE-SS-EEE-HHHHHHHHHHHHHHHHHHHHHHHHHHHTT------EEEEEETTS-HHHHHHHHHHHHHH-TTS-EEEEEE-TT-HHHHHTTT--SEEEEEESS-GGGS--TTEEEEEEEEEE-EEEEEETTSGGGG-S-EETTGGGSSEEE-PPPSSHHHHHHHS-SB-TT-PBPEEE---SS--HHHHHHHHHHH--BEEEESS--GGG--TTEEEEEEESSPPEEEEEEEETTT--HHHHHHHHHHHHHHTTT-